Protein AF-0000000067242364 (afdb_homodimer)

InterPro domains:
  IPR001261 ArgE/DapE/ACY1/CPG2/YscS, conserved site [PS00758] (122-131)
  IPR002933 Peptidase M20 [PF01546] (123-517)
  IPR011650 Peptidase M20, dimerisation domain [PF07687] (350-399)
  IPR036264 Bacterial exopeptidase dimerisation domain [SSF55031] (251-409)
  IPR047177 Peptidase M20A [PTHR45962] (29-522)

Organism: Chlamydomonas reinhardtii (NCBI:txid3055)

Sequence (1074 aa):
MSARGLGTVAFVALFAVGLQVGILVKHSLQVKAPEAPEPVTCPNFDHGAALDRFRRLLTFPTVSSKEAPDHATDHEALRGMLEHLEQSYPAVWQTMTVEEVGAGGYSRLLTWRGSDPSLDPVLFISHYDVVPVTPGTEGEWKHGPFSGDLADGYVWGRGTIDIKFSVAALLEAASVLLAGGYTQPTRTLMFAFGHDEEVGGGLGANVTARLLASRGVRLAAVLDEGGAVLADGMRPFVTDMPVALVGMAEKGYSVVRVVLRSPGGHASMPPIDGSDIGTQVWRLYSALLLQQTPTQLAAPVTDMLRALSPYAPPLMRPLLANADARQSWLVNRLLGFAFRRLLSRDTAAMVTDTIATTRLIAGVADNVLPQEGVVSFNVRVLPGHTPGQVVEHMQRALRLARLSGAEVKLVEATAWAGSDVTSASGRPFQLLRQAIQEVWPRPAGQPDTAIPVIPYMVGGGTDSKHYAPLSDGGILRFIPFGLNKTAGDLGLIHGTNERIPADDFRKAVCVYARVLELMGSDWSEAGGKEKPAAAVAMSARGLGTVAFVALFAVGLQVGILVKHSLQVKAPEAPEPVTCPNFDHGAALDRFRRLLTFPTVSSKEAPDHATDHEALRGMLEHLEQSYPAVWQTMTVEEVGAGGYSRLLTWRGSDPSLDPVLFISHYDVVPVTPGTEGEWKHGPFSGDLADGYVWGRGTIDIKFSVAALLEAASVLLAGGYTQPTRTLMFAFGHDEEVGGGLGANVTARLLASRGVRLAAVLDEGGAVLADGMRPFVTDMPVALVGMAEKGYSVVRVVLRSPGGHASMPPIDGSDIGTQVWRLYSALLLQQTPTQLAAPVTDMLRALSPYAPPLMRPLLANADARQSWLVNRLLGFAFRRLLSRDTAAMVTDTIATTRLIAGVADNVLPQEGVVSFNVRVLPGHTPGQVVEHMQRALRLARLSGAEVKLVEATAWAGSDVTSASGRPFQLLRQAIQEVWPRPAGQPDTAIPVIPYMVGGGTDSKHYAPLSDGGILRFIPFGLNKTAGDLGLIHGTNERIPADDFRKAVCVYARVLELMGSDWSEAGGKEKPAAAVA

Structure (mmCIF, N/CA/C/O backbone):
data_AF-0000000067242364-model_v1
#
loop_
_entity.id
_entity.type
_entity.pdbx_description
1 polymer 'Peptidase M20 dimerisation domain-containing protein'
#
loop_
_atom_site.group_PDB
_atom_site.id
_atom_site.type_symbol
_atom_site.label_atom_id
_atom_site.label_alt_id
_atom_site.label_comp_id
_atom_site.label_asym_id
_atom_site.label_entity_id
_atom_site.label_seq_id
_atom_site.pdbx_PDB_ins_code
_atom_site.Cartn_x
_atom_site.Cartn_y
_atom_site.Cartn_z
_atom_site.occupancy
_atom_site.B_iso_or_equiv
_atom_site.auth_seq_id
_atom_site.auth_comp_id
_atom_site.auth_asym_id
_atom_site.auth_atom_id
_atom_site.pdbx_PDB_model_num
ATOM 1 N N . MET A 1 1 ? 53.594 -10.25 -17.406 1 43.34 1 MET A N 1
ATOM 2 C CA . MET A 1 1 ? 53.188 -11.016 -18.578 1 43.34 1 MET A CA 1
ATOM 3 C C . MET A 1 1 ? 52.938 -10.102 -19.766 1 43.34 1 MET A C 1
ATOM 5 O O . MET A 1 1 ? 52.188 -9.117 -19.656 1 43.34 1 MET A O 1
ATOM 9 N N . SER A 1 2 ? 53.812 -10.141 -20.781 1 53.56 2 SER A N 1
ATOM 10 C CA . SER A 1 2 ? 53.844 -9.195 -21.891 1 53.56 2 SER A CA 1
ATOM 11 C C . SER A 1 2 ? 52.562 -9.234 -22.703 1 53.56 2 SER A C 1
ATOM 13 O O . SER A 1 2 ? 51.812 -10.211 -22.641 1 53.56 2 SER A O 1
ATOM 15 N N . ALA A 1 3 ? 52.188 -8.086 -23.359 1 64.25 3 ALA A N 1
ATOM 16 C CA . ALA A 1 3 ? 51.031 -7.934 -24.234 1 64.25 3 ALA A CA 1
ATOM 17 C C . ALA A 1 3 ? 50.906 -9.117 -25.188 1 64.25 3 ALA A C 1
ATOM 19 O O . ALA A 1 3 ? 49.781 -9.578 -25.469 1 64.25 3 ALA A O 1
ATOM 20 N N . ARG A 1 4 ? 52.062 -9.531 -25.656 1 63.19 4 ARG A N 1
ATOM 21 C CA . ARG A 1 4 ? 52.094 -10.648 -26.594 1 63.19 4 ARG A CA 1
ATOM 22 C C . ARG A 1 4 ? 51.656 -11.945 -25.922 1 63.19 4 ARG A C 1
ATOM 24 O O . ARG A 1 4 ? 50.938 -12.758 -26.516 1 63.19 4 ARG A O 1
ATOM 31 N N . GLY A 1 5 ? 52 -12.008 -24.688 1 58.19 5 GLY A N 1
ATOM 32 C CA . GLY A 1 5 ? 51.594 -13.18 -23.906 1 58.19 5 GLY A CA 1
ATOM 33 C C . GLY A 1 5 ? 50.125 -13.219 -23.594 1 58.19 5 GLY A C 1
ATOM 34 O O . GLY A 1 5 ? 49.5 -14.281 -23.688 1 58.19 5 GLY A O 1
ATOM 35 N N . LEU A 1 6 ? 49.531 -12.039 -23.375 1 65.06 6 LEU A N 1
ATOM 36 C CA . LEU A 1 6 ? 48.125 -11.945 -23.078 1 65.06 6 LEU A CA 1
ATOM 37 C C . LEU A 1 6 ? 47.281 -12.203 -24.328 1 65.06 6 LEU A C 1
ATOM 39 O O . LEU A 1 6 ? 46.25 -12.844 -24.266 1 65.06 6 LEU A O 1
ATOM 43 N N . GLY A 1 7 ? 47.812 -11.836 -25.469 1 61.59 7 GLY A N 1
ATOM 44 C CA . GLY A 1 7 ? 47.156 -12.094 -26.75 1 61.59 7 GLY A CA 1
ATOM 45 C C . GLY A 1 7 ? 47.094 -13.562 -27.109 1 61.59 7 GLY A C 1
ATOM 46 O O . GLY A 1 7 ? 46.062 -14.055 -27.578 1 61.59 7 GLY A O 1
ATOM 47 N N . THR A 1 8 ? 48.188 -14.211 -26.906 1 62.12 8 THR A N 1
ATOM 48 C CA . THR A 1 8 ? 48.219 -15.641 -27.188 1 62.12 8 THR A CA 1
ATOM 49 C C . THR A 1 8 ? 47.312 -16.422 -26.266 1 62.12 8 THR A C 1
ATOM 51 O O . THR A 1 8 ? 46.594 -17.328 -26.703 1 62.12 8 THR A O 1
ATOM 54 N N . VAL A 1 9 ? 47.281 -15.984 -25 1 61.44 9 VAL A N 1
ATOM 55 C CA . VAL A 1 9 ? 46.375 -16.641 -24.047 1 61.44 9 VAL A CA 1
ATOM 56 C C . VAL A 1 9 ? 44.938 -16.359 -24.438 1 61.44 9 VAL A C 1
ATOM 58 O O . VAL A 1 9 ? 44.094 -17.25 -24.391 1 61.44 9 VAL A O 1
ATOM 61 N N . ALA A 1 10 ? 44.688 -15.156 -24.844 1 64.94 10 ALA A N 1
ATOM 62 C CA . ALA A 1 10 ? 43.344 -14.82 -25.297 1 64.94 10 ALA A CA 1
ATOM 63 C C . ALA A 1 10 ? 42.969 -15.609 -26.562 1 64.94 10 ALA A C 1
ATOM 65 O O . ALA A 1 10 ? 41.844 -16.094 -26.703 1 64.94 10 ALA A O 1
ATOM 66 N N . PHE A 1 11 ? 43.969 -15.719 -27.469 1 60.81 11 PHE A N 1
ATOM 67 C CA . PHE A 1 11 ? 43.75 -16.453 -28.703 1 60.81 11 PHE A CA 1
ATOM 68 C C . PHE A 1 11 ? 43.531 -17.938 -28.422 1 60.81 11 PHE A C 1
ATOM 70 O O . PHE A 1 11 ? 42.625 -18.562 -29 1 60.81 11 PHE A O 1
ATOM 77 N N . VAL A 1 12 ? 44.312 -18.5 -27.594 1 58 12 VAL A N 1
ATOM 78 C CA . VAL A 1 12 ? 44.156 -19.906 -27.219 1 58 12 VAL A CA 1
ATOM 79 C C . VAL A 1 12 ? 42.812 -20.109 -26.484 1 58 12 VAL A C 1
ATOM 81 O O . VAL A 1 12 ? 42.125 -21.094 -26.734 1 58 12 VAL A O 1
ATOM 84 N N . ALA A 1 13 ? 42.531 -19.172 -25.625 1 59.97 13 ALA A N 1
ATOM 85 C CA . ALA A 1 13 ? 41.25 -19.25 -24.938 1 59.97 13 ALA A CA 1
ATOM 86 C C . ALA A 1 13 ? 40.094 -19.141 -25.922 1 59.97 13 ALA A C 1
ATOM 88 O O . ALA A 1 13 ? 39.125 -19.891 -25.844 1 59.97 13 ALA A O 1
ATOM 89 N N . LEU A 1 14 ? 40.25 -18.25 -26.828 1 61.91 14 LEU A N 1
ATOM 90 C CA . LEU A 1 14 ? 39.25 -18.109 -27.859 1 61.91 14 LEU A CA 1
ATOM 91 C C . LEU A 1 14 ? 39.188 -19.344 -28.75 1 61.91 14 LEU A C 1
ATOM 93 O O . LEU A 1 14 ? 38.094 -19.797 -29.125 1 61.91 14 LEU A O 1
ATOM 97 N N . PHE A 1 15 ? 40.344 -19.859 -29.141 1 57.34 15 PHE A N 1
ATOM 98 C CA . PHE A 1 15 ? 40.438 -21.078 -29.938 1 57.34 15 PHE A CA 1
ATOM 99 C C . PHE A 1 15 ? 39.875 -22.266 -29.172 1 57.34 15 PHE A C 1
ATOM 101 O O . PHE A 1 15 ? 39.125 -23.094 -29.734 1 57.34 15 PHE A O 1
ATOM 108 N N . ALA A 1 16 ? 40.25 -22.328 -27.969 1 54.31 16 ALA A N 1
ATOM 109 C CA . ALA A 1 16 ? 39.719 -23.391 -27.125 1 54.31 16 ALA A CA 1
ATOM 110 C C . ALA A 1 16 ? 38.188 -23.266 -27.016 1 54.31 16 ALA A C 1
ATOM 112 O O . ALA A 1 16 ? 37.469 -24.281 -27.078 1 54.31 16 ALA A O 1
ATOM 113 N N . VAL A 1 17 ? 37.812 -22.125 -26.844 1 60.12 17 VAL A N 1
ATOM 114 C CA . VAL A 1 17 ? 36.375 -21.891 -26.859 1 60.12 17 VAL A CA 1
ATOM 115 C C . VAL A 1 17 ? 35.812 -22.266 -28.234 1 60.12 17 VAL A C 1
ATOM 117 O O . VAL A 1 17 ? 34.75 -22.891 -28.312 1 60.12 17 VAL A O 1
ATOM 120 N N . GLY A 1 18 ? 36.562 -21.906 -29.234 1 60.25 18 GLY A N 1
ATOM 121 C CA . GLY A 1 18 ? 36.156 -22.281 -30.578 1 60.25 18 GLY A CA 1
ATOM 122 C C . GLY A 1 18 ? 36.125 -23.781 -30.797 1 60.25 18 GLY A C 1
ATOM 123 O O . GLY A 1 18 ? 35.188 -24.312 -31.406 1 60.25 18 GLY A O 1
ATOM 124 N N . LEU A 1 19 ? 37.188 -24.469 -30.484 1 55.94 19 LEU A N 1
ATOM 125 C CA . LEU A 1 19 ? 37.25 -25.906 -30.609 1 55.94 19 LEU A CA 1
ATOM 126 C C . LEU A 1 19 ? 36.156 -26.594 -29.781 1 55.94 19 LEU A C 1
ATOM 128 O O . LEU A 1 19 ? 35.562 -27.562 -30.219 1 55.94 19 LEU A O 1
ATOM 132 N N . GLN A 1 20 ? 36.094 -26.203 -28.609 1 55.44 20 GLN A N 1
ATOM 133 C CA . GLN A 1 20 ? 35.031 -26.734 -27.797 1 55.44 20 GLN A CA 1
ATOM 134 C C . GLN A 1 20 ? 33.656 -26.516 -28.438 1 55.44 20 GLN A C 1
ATOM 136 O O . GLN A 1 20 ? 32.812 -27.391 -28.406 1 55.44 20 GLN A O 1
ATOM 141 N N . VAL A 1 21 ? 33.625 -25.391 -29 1 60.31 21 VAL A N 1
ATOM 142 C CA . VAL A 1 21 ? 32.406 -25.109 -29.766 1 60.31 21 VAL A CA 1
ATOM 143 C C . VAL A 1 21 ? 32.312 -26.047 -30.953 1 60.31 21 VAL A C 1
ATOM 145 O O . VAL A 1 21 ? 31.234 -26.562 -31.25 1 60.31 21 VAL A O 1
ATOM 148 N N . GLY A 1 22 ? 33.438 -26.234 -31.594 1 59.69 22 GLY A N 1
ATOM 149 C CA . GLY A 1 22 ? 33.438 -27.156 -32.719 1 59.69 22 GLY A CA 1
ATOM 150 C C . GLY A 1 22 ? 33.094 -28.578 -32.375 1 59.69 22 GLY A C 1
ATOM 151 O O . GLY A 1 22 ? 32.312 -29.234 -33.062 1 59.69 22 GLY A O 1
ATOM 152 N N . ILE A 1 23 ? 33.625 -29.125 -31.438 1 55.75 23 ILE A N 1
ATOM 153 C CA . ILE A 1 23 ? 33.344 -30.469 -30.969 1 55.75 23 ILE A CA 1
ATOM 154 C C . ILE A 1 23 ? 31.891 -30.578 -30.531 1 55.75 23 ILE A C 1
ATOM 156 O O . ILE A 1 23 ? 31.203 -31.547 -30.844 1 55.75 23 ILE A O 1
ATOM 160 N N . LEU A 1 24 ? 31.516 -29.609 -29.859 1 58.03 24 LEU A N 1
ATOM 161 C CA . LEU A 1 24 ? 30.141 -29.594 -29.422 1 58.03 24 LEU A CA 1
ATOM 162 C C . LEU A 1 24 ? 29.172 -29.594 -30.609 1 58.03 24 LEU A C 1
ATOM 164 O O . LEU A 1 24 ? 28.156 -30.281 -30.594 1 58.03 24 LEU A O 1
ATOM 168 N N . VAL A 1 25 ? 29.672 -28.891 -31.562 1 59.75 25 VAL A N 1
ATOM 169 C CA . VAL A 1 25 ? 28.844 -28.812 -32.781 1 59.75 25 VAL A CA 1
ATOM 170 C C . VAL A 1 25 ? 28.812 -30.172 -33.469 1 59.75 25 VAL A C 1
ATOM 172 O O . VAL A 1 25 ? 27.75 -30.625 -33.875 1 59.75 25 VAL A O 1
ATOM 175 N N . LYS A 1 26 ? 29.891 -30.812 -33.625 1 57.81 26 LYS A N 1
ATOM 176 C CA . LYS A 1 26 ? 29.922 -32.094 -34.312 1 57.81 26 LYS A CA 1
ATOM 177 C C . LYS A 1 26 ? 29.078 -33.156 -33.562 1 57.81 26 LYS A C 1
ATOM 179 O O . LYS A 1 26 ? 28.344 -33.906 -34.188 1 57.81 26 LYS A O 1
ATOM 184 N N . HIS A 1 27 ? 29.188 -33.312 -32.375 1 55.88 27 HIS A N 1
ATOM 185 C CA . HIS A 1 27 ? 28.422 -34.281 -31.594 1 55.88 27 HIS A CA 1
ATOM 186 C C . HIS A 1 27 ? 26.953 -33.938 -31.578 1 55.88 27 HIS A C 1
ATOM 188 O O . HIS A 1 27 ? 26.094 -34.812 -31.578 1 55.88 27 HIS A O 1
ATOM 194 N N . SER A 1 28 ? 26.719 -32.656 -31.562 1 56.75 28 SER A N 1
ATOM 195 C CA . SER A 1 28 ? 25.328 -32.219 -31.406 1 56.75 28 SER A CA 1
ATOM 196 C C . SER A 1 28 ? 24.531 -32.406 -32.688 1 56.75 28 SER A C 1
ATOM 198 O O . SER A 1 28 ? 23.312 -32.562 -32.656 1 56.75 28 SER A O 1
ATOM 200 N N . LEU A 1 29 ? 25.266 -32.406 -33.75 1 58.75 29 LEU A N 1
ATOM 201 C CA . LEU A 1 29 ? 24.594 -32.656 -35.031 1 58.75 29 LEU A CA 1
ATOM 202 C C . LEU A 1 29 ? 24.172 -34.125 -35.156 1 58.75 29 LEU A C 1
ATOM 204 O O . LEU A 1 29 ? 23.359 -34.438 -36.031 1 58.75 29 LEU A O 1
ATOM 208 N N . GLN A 1 30 ? 24.609 -34.938 -34.219 1 60.78 30 GLN A N 1
ATOM 209 C CA . GLN A 1 30 ? 24.312 -36.344 -34.375 1 60.78 30 GLN A CA 1
ATOM 210 C C . GLN A 1 30 ? 23.188 -36.781 -33.406 1 60.78 30 GLN A C 1
ATOM 212 O O . GLN A 1 30 ? 22.797 -37.938 -33.406 1 60.78 30 GLN A O 1
ATOM 217 N N . VAL A 1 31 ? 22.641 -35.875 -32.719 1 66.62 31 VAL A N 1
ATOM 218 C CA . VAL A 1 31 ? 21.594 -36.312 -31.797 1 66.62 31 VAL A CA 1
ATOM 219 C C . VAL A 1 31 ? 20.312 -36.594 -32.562 1 66.62 31 VAL A C 1
ATOM 221 O O . VAL A 1 31 ? 19.781 -35.719 -33.25 1 66.62 31 VAL A O 1
ATOM 224 N N . LYS A 1 32 ? 19.969 -37.875 -32.625 1 72.38 32 LYS A N 1
ATOM 225 C CA . LYS A 1 32 ? 18.766 -38.312 -33.375 1 72.38 32 LYS A CA 1
ATOM 226 C C . LYS A 1 32 ? 17.578 -38.438 -32.438 1 72.38 32 LYS A C 1
ATOM 228 O O . LYS A 1 32 ? 17.734 -38.781 -31.25 1 72.38 32 LYS A O 1
ATOM 233 N N . ALA A 1 33 ? 16.406 -38 -32.969 1 77.81 33 ALA A N 1
ATOM 234 C CA . ALA A 1 33 ? 15.148 -38.219 -32.25 1 77.81 33 ALA A CA 1
ATOM 235 C C . ALA A 1 33 ? 14.883 -39.719 -32.031 1 77.81 33 ALA A C 1
ATOM 237 O O . ALA A 1 33 ? 15.227 -40.531 -32.875 1 77.81 33 ALA A O 1
ATOM 238 N N . PRO A 1 34 ? 14.383 -40.031 -30.828 1 77.44 34 PRO A N 1
ATOM 239 C CA . PRO A 1 34 ? 14.062 -41.438 -30.594 1 77.44 34 PRO A CA 1
ATOM 240 C C . PRO A 1 34 ? 13.078 -42 -31.609 1 77.44 34 PRO A C 1
ATOM 242 O O . PRO A 1 34 ? 12.258 -41.25 -32.156 1 77.44 34 PRO A O 1
ATOM 245 N N . GLU A 1 35 ? 13.281 -43.25 -31.875 1 81.31 35 GLU A N 1
ATOM 246 C CA . GLU A 1 35 ? 12.391 -43.938 -32.812 1 81.31 35 GLU A CA 1
ATOM 247 C C . GLU A 1 35 ? 10.953 -43.938 -32.281 1 81.31 35 GLU A C 1
ATOM 249 O O . GLU A 1 35 ? 10.719 -44.125 -31.094 1 81.31 35 GLU A O 1
ATOM 254 N N . ALA A 1 36 ? 10.031 -43.688 -33.125 1 87.62 36 ALA A N 1
ATOM 255 C CA . ALA A 1 36 ? 8.617 -43.656 -32.781 1 87.62 36 ALA A CA 1
ATOM 256 C C . ALA A 1 36 ? 8.07 -45.062 -32.594 1 87.62 36 ALA A C 1
ATOM 258 O O . ALA A 1 36 ? 8.312 -45.969 -33.406 1 87.62 36 ALA A O 1
ATOM 259 N N . PRO A 1 37 ? 7.449 -45.312 -31.484 1 91.25 37 PRO A N 1
ATOM 260 C CA . PRO A 1 37 ? 6.816 -46.625 -31.344 1 91.25 37 PRO A CA 1
ATOM 261 C C . PRO A 1 37 ? 5.664 -46.844 -32.312 1 91.25 37 PRO A C 1
ATOM 263 O O . PRO A 1 37 ? 5.152 -45.875 -32.906 1 91.25 37 PRO A O 1
ATOM 266 N N . GLU A 1 38 ? 5.293 -48.125 -32.469 1 92.12 38 GLU A N 1
ATOM 267 C CA . GLU A 1 38 ? 4.16 -48.438 -33.344 1 92.12 38 GLU A CA 1
ATOM 268 C C . GLU A 1 38 ? 2.854 -47.906 -32.781 1 92.12 38 GLU A C 1
ATOM 270 O O . GLU A 1 38 ? 2.588 -48.031 -31.578 1 92.12 38 GLU A O 1
ATOM 275 N N . PRO A 1 39 ? 2.115 -47.281 -33.562 1 93.06 39 PRO A N 1
ATOM 276 C CA . PRO A 1 39 ? 0.841 -46.75 -33.062 1 93.06 39 PRO A CA 1
ATOM 277 C C . PRO A 1 39 ? -0.1 -47.844 -32.562 1 93.06 39 PRO A C 1
ATOM 279 O O . PRO A 1 39 ? -0.101 -48.969 -33.062 1 93.06 39 PRO A O 1
ATOM 282 N N . VAL A 1 40 ? -0.819 -47.5 -31.578 1 93.31 40 VAL A N 1
ATOM 283 C CA . VAL A 1 40 ? -1.84 -48.375 -31 1 93.31 40 VAL A CA 1
ATOM 284 C C . VAL A 1 40 ? -3.227 -47.781 -31.266 1 93.31 40 VAL A C 1
ATOM 286 O O . VAL A 1 40 ? -3.428 -46.594 -31.156 1 93.31 40 VAL A O 1
ATOM 289 N N . THR A 1 41 ? -4.109 -48.656 -31.641 1 91.5 41 THR A N 1
ATOM 290 C CA . THR A 1 41 ? -5.465 -48.219 -31.953 1 91.5 41 THR A CA 1
ATOM 291 C C . THR A 1 41 ? -6.262 -47.969 -30.672 1 91.5 41 THR A C 1
ATOM 293 O O . THR A 1 41 ? -6.254 -48.812 -29.766 1 91.5 41 THR A O 1
ATOM 296 N N . CYS A 1 42 ? -6.906 -46.906 -30.641 1 91.25 42 CYS A N 1
ATOM 297 C CA . CYS A 1 42 ? -7.816 -46.594 -29.547 1 91.25 42 CYS A CA 1
ATOM 298 C C . CYS A 1 42 ? -8.969 -47.594 -29.484 1 91.25 42 CYS A C 1
ATOM 300 O O . CYS A 1 42 ? -9.539 -47.938 -30.516 1 91.25 42 CYS A O 1
ATOM 302 N N . PRO A 1 43 ? -9.281 -48.031 -28.281 1 92.25 43 PRO A N 1
ATOM 303 C CA . PRO A 1 43 ? -10.477 -48.875 -28.188 1 92.25 43 PRO A CA 1
ATOM 304 C C . PRO A 1 43 ? -11.734 -48.156 -28.688 1 92.25 43 PRO A C 1
ATOM 306 O O . PRO A 1 43 ? -11.836 -46.938 -28.578 1 92.25 43 PRO A O 1
ATOM 309 N N . ASN A 1 44 ? -12.609 -49 -29.234 1 91.81 44 ASN A N 1
ATOM 310 C CA . ASN A 1 44 ? -13.867 -48.438 -29.703 1 91.81 44 ASN A CA 1
ATOM 311 C C . ASN A 1 44 ? -14.797 -48.094 -28.547 1 91.81 44 ASN A C 1
ATOM 313 O O . ASN A 1 44 ? -14.922 -48.875 -27.594 1 91.81 44 ASN A O 1
ATOM 317 N N . PHE A 1 45 ? -15.344 -46.938 -28.5 1 94.38 45 PHE A N 1
ATOM 318 C CA . PHE A 1 45 ? -16.344 -46.531 -27.531 1 94.38 45 PHE A CA 1
ATOM 319 C C . PHE A 1 45 ? -17.219 -45.406 -28.094 1 94.38 45 PHE A C 1
ATOM 321 O O . PHE A 1 45 ? -16.906 -44.844 -29.141 1 94.38 45 PHE A O 1
ATOM 328 N N . ASP A 1 46 ? -18.344 -45.156 -27.547 1 96.06 46 ASP A N 1
ATOM 329 C CA . ASP A 1 46 ? -19.266 -44.094 -27.969 1 96.06 46 ASP A CA 1
ATOM 330 C C . ASP A 1 46 ? -18.781 -42.75 -27.516 1 96.06 46 ASP A C 1
ATOM 332 O O . ASP A 1 46 ? -19.109 -42.281 -26.406 1 96.06 46 ASP A O 1
ATOM 336 N N . HIS A 1 47 ? -18.125 -42.094 -28.438 1 95 47 HIS A N 1
ATOM 337 C CA . HIS A 1 47 ? -17.562 -40.781 -28.109 1 95 47 HIS A CA 1
ATOM 338 C C . HIS A 1 47 ? -18.641 -39.781 -27.75 1 95 47 HIS A C 1
ATOM 340 O O . HIS A 1 47 ? -18.453 -38.969 -26.844 1 95 47 HIS A O 1
ATOM 346 N N . GLY A 1 48 ? -19.672 -39.75 -28.453 1 96.38 48 GLY A N 1
ATOM 347 C CA . GLY A 1 48 ? -20.766 -38.844 -28.156 1 96.38 48 GLY A CA 1
ATOM 348 C C . GLY A 1 48 ? -21.297 -39 -26.75 1 96.38 48 GLY A C 1
ATOM 349 O O . GLY A 1 48 ? -21.484 -38.031 -26.031 1 96.38 48 GLY A O 1
ATOM 350 N N . ALA A 1 49 ? -21.547 -40.25 -26.391 1 97.44 49 ALA A N 1
ATOM 351 C CA . ALA A 1 49 ? -22.047 -40.531 -25.047 1 97.44 49 ALA A CA 1
ATOM 352 C C . ALA A 1 49 ? -21.016 -40.125 -23.984 1 97.44 49 ALA A C 1
ATOM 354 O O . ALA A 1 49 ? -21.375 -39.625 -22.922 1 97.44 49 ALA A O 1
ATOM 355 N N . ALA A 1 50 ? -19.797 -40.469 -24.281 1 97.62 50 ALA A N 1
ATOM 356 C CA . ALA A 1 50 ? -18.734 -40.094 -23.359 1 97.62 50 ALA A CA 1
ATOM 357 C C . ALA A 1 50 ? -18.656 -38.594 -23.188 1 97.62 50 ALA A C 1
ATOM 359 O O . ALA A 1 50 ? -18.516 -38.094 -22.062 1 97.62 50 ALA A O 1
ATOM 360 N N . LEU A 1 51 ? -18.75 -37.875 -24.266 1 97.62 51 LEU A N 1
ATOM 361 C CA . LEU A 1 51 ? -18.703 -36.406 -24.234 1 97.62 51 LEU A CA 1
ATOM 362 C C . LEU A 1 51 ? -19.891 -35.844 -23.453 1 97.62 51 LEU A C 1
ATOM 364 O O . LEU A 1 51 ? -19.75 -34.875 -22.734 1 97.62 51 LEU A O 1
ATOM 368 N N . ASP A 1 52 ? -21.031 -36.438 -23.609 1 98 52 ASP A N 1
ATOM 369 C CA . ASP A 1 52 ? -22.234 -36 -22.906 1 98 52 ASP A CA 1
ATOM 370 C C . ASP A 1 52 ? -22.062 -36.156 -21.391 1 98 52 ASP A C 1
ATOM 372 O O . ASP A 1 52 ? -22.5 -35.281 -20.625 1 98 52 ASP A O 1
ATOM 376 N N . ARG A 1 53 ? -21.484 -37.25 -20.984 1 98 53 ARG A N 1
ATOM 377 C CA . ARG A 1 53 ? -21.234 -37.469 -19.562 1 98 53 ARG A CA 1
ATOM 378 C C . ARG A 1 53 ? -20.281 -36.406 -19.016 1 98 53 ARG A C 1
ATOM 380 O O . ARG A 1 53 ? -20.484 -35.906 -17.922 1 98 53 ARG A O 1
ATOM 387 N N . PHE A 1 54 ? -19.297 -36.062 -19.844 1 97.81 54 PHE A N 1
ATOM 388 C CA . PHE A 1 54 ? -18.359 -35.031 -19.453 1 97.81 54 PHE A CA 1
ATOM 389 C C . PHE A 1 54 ? -19.047 -33.688 -19.375 1 97.81 54 PHE A C 1
ATOM 391 O O . PHE A 1 54 ? -18.875 -32.938 -18.391 1 97.81 54 PHE A O 1
ATOM 398 N N . ARG A 1 55 ? -19.797 -33.344 -20.344 1 98.31 55 ARG A N 1
ATOM 399 C CA . ARG A 1 55 ? -20.5 -32.062 -20.375 1 98.31 55 ARG A CA 1
ATOM 400 C C . ARG A 1 55 ? -21.406 -31.891 -19.172 1 98.31 55 ARG A C 1
ATOM 402 O O . ARG A 1 55 ? -21.484 -30.812 -18.594 1 98.31 55 ARG A O 1
ATOM 409 N N . ARG A 1 56 ? -22.062 -32.938 -18.812 1 98.31 56 ARG A N 1
ATOM 410 C CA . ARG A 1 56 ? -22.953 -32.875 -17.656 1 98.31 56 ARG A CA 1
ATOM 411 C C . ARG A 1 56 ? -22.172 -32.594 -16.375 1 98.31 56 ARG A C 1
ATOM 413 O O . ARG A 1 56 ? -22.656 -31.891 -15.492 1 98.31 56 ARG A O 1
ATOM 420 N N . LEU A 1 57 ? -21.031 -33.156 -16.266 1 97.94 57 LEU A N 1
ATOM 421 C CA . LEU A 1 57 ? -20.156 -32.938 -15.125 1 97.94 57 LEU A CA 1
ATOM 422 C C . LEU A 1 57 ? -19.891 -31.453 -14.945 1 97.94 57 LEU A C 1
ATOM 424 O O . LEU A 1 57 ? -19.797 -30.953 -13.812 1 97.94 57 LEU A O 1
ATOM 428 N N . LEU A 1 58 ? -19.828 -30.688 -16.031 1 97.88 58 LEU A N 1
ATOM 429 C CA . LEU A 1 58 ? -19.469 -29.281 -16.031 1 97.88 58 LEU A CA 1
ATOM 430 C C . LEU A 1 58 ? -20.625 -28.422 -15.523 1 97.88 58 LEU A C 1
ATOM 432 O O . LEU A 1 58 ? -20.438 -27.266 -15.156 1 97.88 58 LEU A O 1
ATOM 436 N N . THR A 1 59 ? -21.812 -28.953 -15.477 1 98 59 THR A N 1
ATOM 437 C CA . THR A 1 59 ? -23 -28.188 -15.109 1 98 59 THR A CA 1
ATOM 438 C C . THR A 1 59 ? -23.141 -28.094 -13.594 1 98 59 THR A C 1
ATOM 440 O O . THR A 1 59 ? -23.969 -27.344 -13.086 1 98 59 THR A O 1
ATOM 443 N N . PHE A 1 60 ? -22.359 -28.859 -12.867 1 97.94 60 PHE A N 1
ATOM 444 C CA . PHE A 1 60 ? -22.344 -28.781 -11.406 1 97.94 60 PHE A CA 1
ATOM 445 C C . PHE A 1 60 ? -21.344 -27.75 -10.922 1 97.94 60 PHE A C 1
ATOM 447 O O . PHE A 1 60 ? -20.125 -27.938 -11.07 1 97.94 60 PHE A O 1
ATOM 454 N N . PRO A 1 61 ? -21.734 -26.641 -10.328 1 96.69 61 PRO A N 1
ATOM 455 C CA . PRO A 1 61 ? -20.797 -25.594 -9.883 1 96.69 61 PRO A CA 1
ATOM 456 C C . PRO A 1 61 ? -20.109 -25.938 -8.57 1 96.69 61 PRO A C 1
ATOM 458 O O . PRO A 1 61 ? -20.359 -25.297 -7.547 1 96.69 61 PRO A O 1
ATOM 461 N N . THR A 1 62 ? -19.172 -26.812 -8.602 1 97 62 THR A N 1
ATOM 462 C CA . THR A 1 62 ? -18.469 -27.281 -7.414 1 97 62 THR A CA 1
ATOM 463 C C . THR A 1 62 ? -17.312 -26.344 -7.051 1 97 62 THR A C 1
ATOM 465 O O . THR A 1 62 ? -16.156 -26.766 -7.004 1 97 62 THR A O 1
ATOM 468 N N . VAL A 1 63 ? -17.656 -25.141 -6.656 1 94.56 63 VAL A N 1
ATOM 469 C CA . VAL A 1 63 ? -16.688 -24.109 -6.324 1 94.56 63 VAL A CA 1
ATOM 470 C C . VAL A 1 63 ? -16.188 -24.312 -4.898 1 94.56 63 VAL A C 1
ATOM 472 O O . VAL A 1 63 ? -16.969 -24.516 -3.977 1 94.56 63 VAL A O 1
ATOM 475 N N . SER A 1 64 ? -14.875 -24.297 -4.668 1 93.88 64 SER A N 1
ATOM 476 C CA . SER A 1 64 ? -14.305 -24.469 -3.336 1 93.88 64 SER A CA 1
ATOM 477 C C . SER A 1 64 ? -13.938 -23.109 -2.717 1 93.88 64 SER A C 1
ATOM 479 O O . SER A 1 64 ? -13.781 -22.125 -3.428 1 93.88 64 SER A O 1
ATOM 481 N N . SER A 1 65 ? -13.906 -23.125 -1.403 1 90.94 65 SER A N 1
ATOM 482 C CA . SER A 1 65 ? -13.555 -21.938 -0.629 1 90.94 65 SER A CA 1
ATOM 483 C C . SER A 1 65 ? -12.812 -22.312 0.649 1 90.94 65 SER A C 1
ATOM 485 O O . SER A 1 65 ? -13.195 -23.266 1.346 1 90.94 65 SER A O 1
ATOM 487 N N . LYS A 1 66 ? -11.797 -21.562 0.934 1 84.31 66 LYS A N 1
ATOM 488 C CA . LYS A 1 66 ? -11.031 -21.781 2.158 1 84.31 66 LYS A CA 1
ATOM 489 C C . LYS A 1 66 ? -11.859 -21.422 3.393 1 84.31 66 LYS A C 1
ATOM 491 O O . LYS A 1 66 ? -11.609 -21.953 4.48 1 84.31 66 LYS A O 1
ATOM 496 N N . GLU A 1 67 ? -12.766 -20.578 3.189 1 85.81 67 GLU A N 1
ATOM 497 C CA . GLU A 1 67 ? -13.562 -20.078 4.305 1 85.81 67 GLU A CA 1
ATOM 498 C C . GLU A 1 67 ? -14.617 -21.094 4.734 1 85.81 67 GLU A C 1
ATOM 500 O O . GLU A 1 67 ? -15.133 -21.031 5.855 1 85.81 67 GLU A O 1
ATOM 505 N N . ALA A 1 68 ? -14.961 -21.953 3.814 1 90.88 68 ALA A N 1
ATOM 506 C CA . ALA A 1 68 ? -15.945 -22.984 4.145 1 90.88 68 ALA A CA 1
ATOM 507 C C . ALA A 1 68 ? -15.32 -24.094 4.965 1 90.88 68 ALA A C 1
ATOM 509 O O . ALA A 1 68 ? -14.188 -24.516 4.688 1 90.88 68 ALA A O 1
ATOM 510 N N . PRO A 1 69 ? -15.914 -24.641 5.973 1 92.44 69 PRO A N 1
ATOM 511 C CA . PRO A 1 69 ? -15.328 -25.625 6.887 1 92.44 69 PRO A CA 1
ATOM 512 C C . PRO A 1 69 ? -14.844 -26.875 6.164 1 92.44 69 PRO A C 1
ATOM 514 O O . PRO A 1 69 ? -13.82 -27.453 6.543 1 92.44 69 PRO A O 1
ATOM 517 N N . ASP A 1 70 ? -15.648 -27.312 5.18 1 95.06 70 ASP A N 1
ATOM 518 C CA . ASP A 1 70 ? -15.234 -28.5 4.418 1 95.06 70 ASP A CA 1
ATOM 519 C C . ASP A 1 70 ? -14.75 -28.109 3.021 1 95.06 70 ASP A C 1
ATOM 521 O O . ASP A 1 70 ? -14.672 -28.953 2.127 1 95.06 70 ASP A O 1
ATOM 525 N N . HIS A 1 71 ? -14.578 -26.797 2.777 1 94.62 71 HIS A N 1
ATOM 526 C CA . HIS A 1 71 ? -14.062 -26.172 1.567 1 94.62 71 HIS A CA 1
ATOM 527 C C . HIS A 1 71 ? -15.07 -26.25 0.43 1 94.62 71 HIS A C 1
ATOM 529 O O . HIS A 1 71 ? -14.75 -25.922 -0.714 1 94.62 71 HIS A O 1
ATOM 535 N N . ALA A 1 72 ? -16.312 -26.719 0.728 1 94.94 72 ALA A N 1
ATOM 536 C CA . ALA A 1 72 ? -17.359 -26.75 -0.278 1 94.94 72 ALA A CA 1
ATOM 537 C C . ALA A 1 72 ? -18.328 -25.578 -0.096 1 94.94 72 ALA A C 1
ATOM 539 O O . ALA A 1 72 ? -18.828 -25.359 1.005 1 94.94 72 ALA A O 1
ATOM 540 N N . THR A 1 73 ? -18.578 -24.875 -1.179 1 94.06 73 THR A N 1
ATOM 541 C CA . THR A 1 73 ? -19.484 -23.75 -1.092 1 94.06 73 THR A CA 1
ATOM 542 C C . THR A 1 73 ? -20.922 -24.172 -1.386 1 94.06 73 THR A C 1
ATOM 544 O O . THR A 1 73 ? -21.875 -23.562 -0.903 1 94.06 73 THR A O 1
ATOM 547 N N . ASP A 1 74 ? -21.094 -25.188 -2.229 1 95.94 74 ASP A N 1
ATOM 548 C CA . ASP A 1 74 ? -22.391 -25.734 -2.631 1 95.94 74 ASP A CA 1
ATOM 549 C C . ASP A 1 74 ? -22.438 -27.25 -2.463 1 95.94 74 ASP A C 1
ATOM 551 O O . ASP A 1 74 ? -22.078 -27.984 -3.385 1 95.94 74 ASP A O 1
ATOM 555 N N . HIS A 1 75 ? -23.031 -27.719 -1.388 1 96.38 75 HIS A N 1
ATOM 556 C CA . HIS A 1 75 ? -23.047 -29.141 -1.049 1 96.38 75 HIS A CA 1
ATOM 557 C C . HIS A 1 75 ? -23.969 -29.922 -1.98 1 96.38 75 HIS A C 1
ATOM 559 O O . HIS A 1 75 ? -23.688 -31.078 -2.307 1 96.38 75 HIS A O 1
ATOM 565 N N . GLU A 1 76 ? -25.016 -29.266 -2.398 1 97.19 76 GLU A N 1
ATOM 566 C CA . GLU A 1 76 ? -25.953 -29.922 -3.305 1 97.19 76 GLU A CA 1
ATOM 567 C C . GLU A 1 76 ? -25.312 -30.172 -4.672 1 97.19 76 GLU A C 1
ATOM 569 O O . GLU A 1 76 ? -25.484 -31.25 -5.258 1 97.19 76 GLU A O 1
ATOM 574 N N . ALA A 1 77 ? -24.625 -29.25 -5.176 1 96.94 77 ALA A N 1
ATOM 575 C CA . ALA A 1 77 ? -23.938 -29.406 -6.453 1 96.94 77 ALA A CA 1
ATOM 576 C C . ALA A 1 77 ? -22.891 -30.516 -6.375 1 96.94 77 ALA A C 1
ATOM 578 O O . ALA A 1 77 ? -22.75 -31.312 -7.309 1 96.94 77 ALA A O 1
ATOM 579 N N . LEU A 1 78 ? -22.219 -30.547 -5.293 1 97.06 78 LEU A N 1
ATOM 580 C CA . LEU A 1 78 ? -21.172 -31.547 -5.109 1 97.06 78 LEU A CA 1
ATOM 581 C C . LEU A 1 78 ? -21.781 -32.938 -5.039 1 97.06 78 LEU A C 1
ATOM 583 O O . LEU A 1 78 ? -21.297 -33.875 -5.691 1 97.06 78 LEU A O 1
ATOM 587 N N . ARG A 1 79 ? -22.812 -33.094 -4.27 1 97.25 79 ARG A N 1
ATOM 588 C CA . ARG A 1 79 ? -23.469 -34.375 -4.156 1 97.25 79 ARG A CA 1
ATOM 589 C C . ARG A 1 79 ? -24.062 -34.812 -5.492 1 97.25 79 ARG A C 1
ATOM 591 O O . ARG A 1 79 ? -23.969 -36 -5.867 1 97.25 79 ARG A O 1
ATOM 598 N N . GLY A 1 80 ? -24.703 -33.844 -6.137 1 98.06 80 GLY A N 1
ATOM 599 C CA . GLY A 1 80 ? -25.234 -34.156 -7.457 1 98.06 80 GLY A CA 1
ATOM 600 C C . GLY A 1 80 ? -24.172 -34.625 -8.438 1 98.06 80 GLY A C 1
ATOM 601 O O . GLY A 1 80 ? -24.406 -35.562 -9.211 1 98.06 80 GLY A O 1
ATOM 602 N N . MET A 1 81 ? -23.062 -33.969 -8.43 1 98.12 81 MET A N 1
ATOM 603 C CA . MET A 1 81 ? -21.953 -34.344 -9.305 1 98.12 81 MET A CA 1
ATOM 604 C C . MET A 1 81 ? -21.469 -35.75 -8.984 1 98.12 81 MET A C 1
ATOM 606 O O . MET A 1 81 ? -21.25 -36.562 -9.891 1 98.12 81 MET A O 1
ATOM 610 N N . LEU A 1 82 ? -21.328 -36.062 -7.711 1 98.19 82 LEU A N 1
ATOM 611 C CA . LEU A 1 82 ? -20.859 -37.375 -7.285 1 98.19 82 LEU A CA 1
ATOM 612 C C . LEU A 1 82 ? -21.844 -38.469 -7.684 1 98.19 82 LEU A C 1
ATOM 614 O O . LEU A 1 82 ? -21.438 -39.562 -8.086 1 98.19 82 LEU A O 1
ATOM 618 N N . GLU A 1 83 ? -23.078 -38.156 -7.555 1 98.12 83 GLU A N 1
ATOM 619 C CA . GLU A 1 83 ? -24.094 -39.094 -8.016 1 98.12 83 GLU A CA 1
ATOM 620 C C . GLU A 1 83 ? -24 -39.312 -9.523 1 98.12 83 GLU A C 1
ATOM 622 O O . GLU A 1 83 ? -24.156 -40.438 -10 1 98.12 83 GLU A O 1
ATOM 627 N N . HIS A 1 84 ? -23.797 -38.25 -10.195 1 98.38 84 HIS A N 1
ATOM 628 C CA . HIS A 1 84 ? -23.641 -38.375 -11.641 1 98.38 84 HIS A CA 1
ATOM 629 C C . HIS A 1 84 ? -22.453 -39.25 -12.008 1 98.38 84 HIS A C 1
ATOM 631 O O . HIS A 1 84 ? -22.547 -40.062 -12.945 1 98.38 84 HIS A O 1
ATOM 637 N N . LEU A 1 85 ? -21.344 -39.156 -11.328 1 98.31 85 LEU A N 1
ATOM 638 C CA . LEU A 1 85 ? -20.188 -40 -11.602 1 98.31 85 LEU A CA 1
ATOM 639 C C . LEU A 1 85 ? -20.516 -41.469 -11.406 1 98.31 85 LEU A C 1
ATOM 641 O O . LEU A 1 85 ? -20.219 -42.281 -12.273 1 98.31 85 LEU A O 1
ATOM 645 N N . GLU A 1 86 ? -21.141 -41.75 -10.328 1 97.94 86 GLU A N 1
ATOM 646 C CA . GLU A 1 86 ? -21.5 -43.125 -10.031 1 97.94 86 GLU A CA 1
ATOM 647 C C . GLU A 1 86 ? -22.453 -43.688 -11.078 1 97.94 86 GLU A C 1
ATOM 649 O O . GLU A 1 86 ? -22.281 -44.844 -11.539 1 97.94 86 GLU A O 1
ATOM 654 N N . GLN A 1 87 ? -23.406 -42.875 -11.516 1 98.19 87 GLN A N 1
ATOM 655 C CA . GLN A 1 87 ? -24.422 -43.344 -12.477 1 98.19 87 GLN A CA 1
ATOM 656 C C . GLN A 1 87 ? -23.828 -43.438 -13.883 1 98.19 87 GLN A C 1
ATOM 658 O O . GLN A 1 87 ? -24.25 -44.281 -14.664 1 98.19 87 GLN A O 1
ATOM 663 N N . SER A 1 88 ? -22.922 -42.656 -14.156 1 98.19 88 SER A N 1
ATOM 664 C CA . SER A 1 88 ? -22.359 -42.562 -15.5 1 98.19 88 SER A CA 1
ATOM 665 C C . SER A 1 88 ? -21.375 -43.688 -15.766 1 98.19 88 SER A C 1
ATOM 667 O O . SER A 1 88 ? -21.141 -44.062 -16.922 1 98.19 88 SER A O 1
ATOM 669 N N . TYR A 1 89 ? -20.797 -44.219 -14.695 1 98.31 89 TYR A N 1
ATOM 670 C CA . TYR A 1 89 ? -19.766 -45.219 -14.875 1 98.31 89 TYR A CA 1
ATOM 671 C C . TYR A 1 89 ? -20.047 -46.469 -14.023 1 98.31 89 TYR A C 1
ATOM 673 O O . TYR A 1 89 ? -19.219 -46.844 -13.203 1 98.31 89 TYR A O 1
ATOM 681 N N . PRO A 1 90 ? -21.062 -47.156 -14.305 1 97.62 90 PRO A N 1
ATOM 682 C CA . PRO A 1 90 ? -21.484 -48.281 -13.461 1 97.62 90 PRO A CA 1
ATOM 683 C C . PRO A 1 90 ? -20.453 -49.406 -13.438 1 97.62 90 PRO A C 1
ATOM 685 O O . PRO A 1 90 ? -20.266 -50.031 -12.398 1 97.62 90 PRO A O 1
ATOM 688 N N . ALA A 1 91 ? -19.766 -49.75 -14.531 1 97.69 91 ALA A N 1
ATOM 689 C CA . ALA A 1 91 ? -18.781 -50.812 -14.57 1 97.69 91 ALA A CA 1
ATOM 690 C C . ALA A 1 91 ? -17.625 -50.531 -13.617 1 97.69 91 ALA A C 1
ATOM 692 O O . ALA A 1 91 ? -17.094 -51.438 -12.984 1 97.69 91 ALA A O 1
ATOM 693 N N . VAL A 1 92 ? -17.266 -49.281 -13.516 1 98.31 92 VAL A N 1
ATOM 694 C CA . VAL A 1 92 ? -16.188 -48.875 -12.617 1 98.31 92 VAL A CA 1
ATOM 695 C C . VAL A 1 92 ? -16.609 -49.094 -11.164 1 98.31 92 VAL A C 1
ATOM 697 O O . VAL A 1 92 ? -15.875 -49.688 -10.383 1 98.31 92 VAL A O 1
ATOM 700 N N . TRP A 1 93 ? -17.781 -48.625 -10.82 1 98 93 TRP A N 1
ATOM 701 C CA . TRP A 1 93 ? -18.281 -48.719 -9.453 1 98 93 TRP A CA 1
ATOM 702 C C . TRP A 1 93 ? -18.547 -50.156 -9.055 1 98 93 TRP A C 1
ATOM 704 O O . TRP A 1 93 ? -18.5 -50.5 -7.871 1 98 93 TRP A O 1
ATOM 714 N N . GLN A 1 94 ? -18.812 -51 -10.008 1 97.25 94 GLN A N 1
ATOM 715 C CA . GLN A 1 94 ? -19.078 -52.406 -9.734 1 97.25 94 GLN A CA 1
ATOM 716 C C . GLN A 1 94 ? -17.766 -53.188 -9.578 1 97.25 94 GLN A C 1
ATOM 718 O O . GLN A 1 94 ? -17.703 -54.156 -8.805 1 97.25 94 GLN A O 1
ATOM 723 N N . THR A 1 95 ? -16.781 -52.812 -10.266 1 98.06 95 THR A N 1
ATOM 724 C CA . THR A 1 95 ? -15.539 -53.562 -10.344 1 98.06 95 THR A CA 1
ATOM 725 C C . THR A 1 95 ? -14.539 -53.094 -9.297 1 98.06 95 THR A C 1
ATOM 727 O O . THR A 1 95 ? -13.82 -53.875 -8.703 1 98.06 95 THR A O 1
ATOM 730 N N . MET A 1 96 ? -14.516 -51.781 -9.047 1 98.31 96 MET A N 1
ATOM 731 C CA . MET A 1 96 ? -13.516 -51.188 -8.164 1 98.31 96 MET A CA 1
ATOM 732 C C . MET A 1 96 ? -14.094 -50.969 -6.77 1 98.31 96 MET A C 1
ATOM 734 O O . MET A 1 96 ? -15.305 -50.875 -6.602 1 98.31 96 MET A O 1
ATOM 738 N N . THR A 1 97 ? -13.203 -51 -5.754 1 98.38 97 THR A N 1
ATOM 739 C CA . THR A 1 97 ? -13.602 -50.5 -4.438 1 98.38 97 THR A CA 1
ATOM 740 C C . THR A 1 97 ? -13.617 -48.969 -4.414 1 98.38 97 THR A C 1
ATOM 742 O O . THR A 1 97 ? -12.602 -48.344 -4.672 1 98.38 97 THR A O 1
ATOM 745 N N . VAL A 1 98 ? -14.797 -48.406 -4.125 1 98.44 98 VAL A N 1
ATOM 746 C CA . VAL A 1 98 ? -14.953 -46.969 -4.09 1 98.44 98 VAL A CA 1
ATOM 747 C C . VAL A 1 98 ? -15.172 -46.5 -2.648 1 98.44 98 VAL A C 1
ATOM 749 O O . VAL A 1 98 ? -16.125 -46.938 -1.992 1 98.44 98 VAL A O 1
ATOM 752 N N . GLU A 1 99 ? -14.266 -45.656 -2.174 1 98.56 99 GLU A N 1
ATOM 753 C CA . GLU A 1 99 ? -14.344 -45.125 -0.811 1 98.56 99 GLU A CA 1
ATOM 754 C C . GLU A 1 99 ? -14.602 -43.625 -0.806 1 98.56 99 GLU A C 1
ATOM 756 O O . GLU A 1 99 ? -14.047 -42.875 -1.629 1 98.56 99 GLU A O 1
ATOM 761 N N . GLU A 1 100 ? -15.516 -43.219 0.112 1 97.94 100 GLU A N 1
ATOM 762 C CA . GLU A 1 100 ? -15.688 -41.812 0.408 1 97.94 100 GLU A CA 1
ATOM 763 C C . GLU A 1 100 ? -14.648 -41.312 1.411 1 97.94 100 GLU A C 1
ATOM 765 O O . GLU A 1 100 ? -14.586 -41.812 2.539 1 97.94 100 GLU A O 1
ATOM 770 N N . VAL A 1 101 ? -13.844 -40.406 1.003 1 97.88 101 VAL A N 1
ATOM 771 C CA . VAL A 1 101 ? -12.75 -39.906 1.838 1 97.88 101 VAL A CA 1
ATOM 772 C C . VAL A 1 101 ? -12.758 -38.406 1.89 1 97.88 101 VAL A C 1
ATOM 774 O O . VAL A 1 101 ? -13.586 -37.75 1.248 1 97.88 101 VAL A O 1
ATOM 777 N N . GLY A 1 102 ? -11.898 -37.844 2.734 1 96.19 102 GLY A N 1
ATOM 778 C CA . GLY A 1 102 ? -11.828 -36.406 2.883 1 96.19 102 GLY A CA 1
ATOM 779 C C . GLY A 1 102 ? -12.969 -35.844 3.707 1 96.19 102 GLY A C 1
ATOM 780 O O . GLY A 1 102 ? -13.836 -36.594 4.172 1 96.19 102 GLY A O 1
ATOM 781 N N . ALA A 1 103 ? -12.945 -34.531 3.844 1 95.81 103 ALA A N 1
ATOM 782 C CA . ALA A 1 103 ? -13.984 -33.844 4.629 1 95.81 103 ALA A CA 1
ATOM 783 C C . ALA A 1 103 ? -15.344 -33.969 3.953 1 95.81 103 ALA A C 1
ATOM 785 O O . ALA A 1 103 ? -15.469 -33.75 2.744 1 95.81 103 ALA A O 1
ATOM 786 N N . GLY A 1 104 ? -16.344 -34.375 4.793 1 94.31 104 GLY A N 1
ATOM 787 C CA . GLY A 1 104 ? -17.703 -34.531 4.293 1 94.31 104 GLY A CA 1
ATOM 788 C C . GLY A 1 104 ? -17.891 -35.75 3.416 1 94.31 104 GLY A C 1
ATOM 789 O O . GLY A 1 104 ? -19.016 -36.062 3.014 1 94.31 104 GLY A O 1
ATOM 790 N N . GLY A 1 105 ? -16.766 -36.469 3.174 1 96.62 105 GLY A N 1
ATOM 791 C CA . GLY A 1 105 ? -16.828 -37.594 2.268 1 96.62 105 GLY A CA 1
ATOM 792 C C . GLY A 1 105 ? -16.938 -37.188 0.81 1 96.62 105 GLY A C 1
ATOM 793 O O . GLY A 1 105 ? -17.5 -37.938 -0.003 1 96.62 105 GLY A O 1
ATOM 794 N N . TYR A 1 106 ? -16.422 -36.031 0.484 1 97.31 106 TYR A N 1
ATOM 795 C CA . TYR A 1 106 ? -16.656 -35.469 -0.842 1 97.31 106 TYR A CA 1
ATOM 796 C C . TYR A 1 106 ? -15.562 -35.875 -1.812 1 97.31 106 TYR A C 1
ATOM 798 O O . TYR A 1 106 ? -15.695 -35.688 -3.023 1 97.31 106 TYR A O 1
ATOM 806 N N . SER A 1 107 ? -14.477 -36.438 -1.328 1 98.38 107 SER A N 1
ATOM 807 C CA . SER A 1 107 ? -13.445 -37 -2.195 1 98.38 107 SER A CA 1
ATOM 808 C C . SER A 1 107 ? -13.656 -38.469 -2.414 1 98.38 107 SER A C 1
ATOM 810 O O . SER A 1 107 ? -14.375 -39.125 -1.651 1 98.38 107 SER A O 1
ATOM 812 N N . ARG A 1 108 ? -13.117 -39.031 -3.463 1 98.56 108 ARG A N 1
ATOM 813 C CA . ARG A 1 108 ? -13.266 -40.438 -3.799 1 98.56 108 ARG A CA 1
ATOM 814 C C . ARG A 1 108 ? -11.914 -41.125 -3.973 1 98.56 108 ARG A C 1
ATOM 816 O O . ARG A 1 108 ? -10.992 -40.531 -4.562 1 98.56 108 ARG A O 1
ATOM 823 N N . LEU A 1 109 ? -11.773 -42.219 -3.391 1 98.75 109 LEU A N 1
ATOM 824 C CA . LEU A 1 109 ? -10.656 -43.125 -3.6 1 98.75 109 LEU A CA 1
ATOM 825 C C . LEU A 1 109 ? -11.117 -44.438 -4.219 1 98.75 109 LEU A C 1
ATOM 827 O O . LEU A 1 109 ? -11.906 -45.156 -3.611 1 98.75 109 LEU A O 1
ATOM 831 N N . LEU A 1 110 ? -10.703 -44.688 -5.453 1 98.88 110 LEU A N 1
ATOM 832 C CA . LEU A 1 110 ? -11.039 -45.938 -6.148 1 98.88 110 LEU A CA 1
ATOM 833 C C . LEU A 1 110 ? -9.828 -46.875 -6.219 1 98.88 110 LEU A C 1
ATOM 835 O O . LEU A 1 110 ? -8.711 -46.406 -6.469 1 98.88 110 LEU A O 1
ATOM 839 N N . THR A 1 111 ? -10.062 -48.094 -6.004 1 98.75 111 THR A N 1
ATOM 840 C CA . THR A 1 111 ? -9.008 -49.094 -6.094 1 98.75 111 THR A CA 1
ATOM 841 C C . THR A 1 111 ? -9.383 -50.219 -7.086 1 98.75 111 THR A C 1
ATOM 843 O O . THR A 1 111 ? -10.375 -50.906 -6.883 1 98.75 111 THR A O 1
ATOM 846 N N . TRP A 1 112 ? -8.664 -50.219 -8.195 1 98.69 112 TRP A N 1
ATOM 847 C CA . TRP A 1 112 ? -8.703 -51.344 -9.148 1 98.69 112 TRP A CA 1
ATOM 848 C C . TRP A 1 112 ? -7.668 -52.406 -8.781 1 98.69 112 TRP A C 1
ATOM 850 O O . TRP A 1 112 ? -6.512 -52.312 -9.211 1 98.69 112 TRP A O 1
ATOM 860 N N . ARG A 1 113 ? -8.117 -53.406 -8.055 1 98.06 113 ARG A N 1
ATOM 861 C CA . ARG A 1 113 ? -7.207 -54.375 -7.449 1 98.06 113 ARG A CA 1
ATOM 862 C C . ARG A 1 113 ? -6.465 -55.156 -8.516 1 98.06 113 ARG A C 1
ATOM 864 O O . ARG A 1 113 ? -7.082 -55.688 -9.438 1 98.06 113 ARG A O 1
ATOM 871 N N . GLY A 1 114 ? -5.164 -55.219 -8.391 1 97.88 114 GLY A N 1
ATOM 872 C CA . GLY A 1 114 ? -4.34 -55.969 -9.305 1 97.88 114 GLY A CA 1
ATOM 873 C C . GLY A 1 114 ? -4.238 -57.438 -8.93 1 97.88 114 GLY A C 1
ATOM 874 O O . GLY A 1 114 ? -4.527 -57.812 -7.789 1 97.88 114 GLY A O 1
ATOM 875 N N . SER A 1 115 ? -3.795 -58.219 -9.867 1 97.75 115 SER A N 1
ATOM 876 C CA . SER A 1 115 ? -3.656 -59.625 -9.633 1 97.75 115 SER A CA 1
ATOM 877 C C . SER A 1 115 ? -2.391 -59.938 -8.836 1 97.75 115 SER A C 1
ATOM 879 O O . SER A 1 115 ? -2.289 -61 -8.211 1 97.75 115 SER A O 1
ATOM 881 N N . ASP A 1 116 ? -1.402 -59.062 -8.836 1 97.44 116 ASP A N 1
ATOM 882 C CA . ASP A 1 116 ? -0.165 -59.25 -8.078 1 97.44 116 ASP A CA 1
ATOM 883 C C . ASP A 1 116 ? -0.058 -58.219 -6.953 1 97.44 116 ASP A C 1
ATOM 885 O O . ASP A 1 116 ? 0.413 -57.094 -7.168 1 97.44 116 ASP A O 1
ATOM 889 N N . PRO A 1 117 ? -0.344 -58.625 -5.84 1 95.06 117 PRO A N 1
ATOM 890 C CA . PRO A 1 117 ? -0.375 -57.688 -4.715 1 95.06 117 PRO A CA 1
ATOM 891 C C . PRO A 1 117 ? 1.021 -57.25 -4.262 1 95.06 117 PRO A C 1
ATOM 893 O O . PRO A 1 117 ? 1.158 -56.312 -3.457 1 95.06 117 PRO A O 1
ATOM 896 N N . SER A 1 118 ? 2.016 -57.875 -4.777 1 95.56 118 SER A N 1
ATOM 897 C CA . SER A 1 118 ? 3.373 -57.531 -4.367 1 95.56 118 SER A CA 1
ATOM 898 C C . SER A 1 118 ? 3.867 -56.281 -5.082 1 95.56 118 SER A C 1
ATOM 900 O O . SER A 1 118 ? 4.863 -55.688 -4.672 1 95.56 118 SER A O 1
ATOM 902 N N . LEU A 1 119 ? 3.168 -55.938 -6.098 1 96.94 119 LEU A N 1
ATOM 903 C CA . LEU A 1 119 ? 3.543 -54.75 -6.84 1 96.94 119 LEU A CA 1
ATOM 904 C C . LEU A 1 119 ? 2.916 -53.5 -6.215 1 96.94 119 LEU A C 1
ATOM 906 O O . LEU A 1 119 ? 1.705 -53.469 -5.984 1 96.94 119 LEU A O 1
ATOM 910 N N . ASP A 1 120 ? 3.717 -52.531 -5.934 1 97.62 120 ASP A N 1
ATOM 911 C CA . ASP A 1 120 ? 3.182 -51.281 -5.43 1 97.62 120 ASP A CA 1
ATOM 912 C C . ASP A 1 120 ? 2.221 -50.656 -6.434 1 97.62 120 ASP A C 1
ATOM 914 O O . ASP A 1 120 ? 2.482 -50.656 -7.637 1 97.62 120 ASP A O 1
ATOM 918 N N . PRO A 1 121 ? 1.142 -50.125 -5.984 1 98.44 121 PRO A N 1
ATOM 919 C CA . PRO A 1 121 ? 0.131 -49.562 -6.871 1 98.44 121 PRO A CA 1
ATOM 920 C C . PRO A 1 121 ? 0.597 -48.281 -7.539 1 98.44 121 PRO A C 1
ATOM 922 O O . PRO A 1 121 ? 1.567 -47.656 -7.09 1 98.44 121 PRO A O 1
ATOM 925 N N . VAL A 1 122 ? -0.061 -47.906 -8.633 1 98.69 122 VAL A N 1
ATOM 926 C CA . VAL A 1 122 ? 0.042 -46.594 -9.273 1 98.69 122 VAL A CA 1
ATOM 927 C C . VAL A 1 122 ? -1.204 -45.781 -8.961 1 98.69 122 VAL A C 1
ATOM 929 O O . VAL A 1 122 ? -2.322 -46.312 -8.984 1 98.69 122 VAL A O 1
ATOM 932 N N . LEU A 1 123 ? -0.979 -44.531 -8.617 1 98.81 123 LEU A N 1
ATOM 933 C CA . LEU A 1 123 ? -2.084 -43.656 -8.242 1 98.81 123 LEU A CA 1
ATOM 934 C C . LEU A 1 123 ? -2.295 -42.562 -9.289 1 98.81 123 LEU A C 1
ATOM 936 O O . LEU A 1 123 ? -1.356 -41.875 -9.641 1 98.81 123 LEU A O 1
ATOM 940 N N . PHE A 1 124 ? -3.48 -42.5 -9.805 1 98.81 124 PHE A N 1
ATOM 941 C CA . PHE A 1 124 ? -3.918 -41.375 -10.641 1 98.81 124 PHE A CA 1
ATOM 942 C C . PHE A 1 124 ? -4.73 -40.375 -9.836 1 98.81 124 PHE A C 1
ATOM 944 O O . PHE A 1 124 ? -5.719 -40.75 -9.195 1 98.81 124 PHE A O 1
ATOM 951 N N . ILE A 1 125 ? -4.316 -39.094 -9.883 1 98.5 125 ILE A N 1
ATOM 952 C CA . ILE A 1 125 ? -5.043 -38.125 -9.062 1 98.5 125 ILE A CA 1
ATOM 953 C C . ILE A 1 125 ? -5.609 -37.031 -9.953 1 98.5 125 ILE A C 1
ATOM 955 O O . ILE A 1 125 ? -5.07 -36.75 -11.023 1 98.5 125 ILE A O 1
ATOM 959 N N . SER A 1 126 ? -6.68 -36.438 -9.602 1 98.25 126 SER A N 1
ATOM 960 C CA . SER A 1 126 ? -7.375 -35.312 -10.188 1 98.25 126 SER A CA 1
ATOM 961 C C . SER A 1 126 ? -8.32 -34.656 -9.188 1 98.25 126 SER A C 1
ATOM 963 O O . SER A 1 126 ? -8.258 -34.969 -7.988 1 98.25 126 SER A O 1
ATOM 965 N N . HIS A 1 127 ? -8.992 -33.656 -9.586 1 97.62 127 HIS A N 1
ATOM 966 C CA . HIS A 1 127 ? -9.953 -33 -8.703 1 97.62 127 HIS A CA 1
ATOM 967 C C . HIS A 1 127 ? -11.141 -32.438 -9.484 1 97.62 127 HIS A C 1
ATOM 969 O O . HIS A 1 127 ? -11.062 -32.312 -10.703 1 97.62 127 HIS A O 1
ATOM 975 N N . TYR A 1 128 ? -12.234 -32.219 -8.773 1 97.38 128 TYR A N 1
ATOM 976 C CA . TYR A 1 128 ? -13.422 -31.797 -9.516 1 97.38 128 TYR A CA 1
ATOM 977 C C . TYR A 1 128 ? -13.961 -30.484 -8.961 1 97.38 128 TYR A C 1
ATOM 979 O O . TYR A 1 128 ? -15 -29.984 -9.406 1 97.38 128 TYR A O 1
ATOM 987 N N . ASP A 1 129 ? -13.234 -29.938 -7.941 1 95.94 129 ASP A N 1
ATOM 988 C CA . ASP A 1 129 ? -13.57 -28.562 -7.582 1 95.94 129 ASP A CA 1
ATOM 989 C C . ASP A 1 129 ? -13.039 -27.578 -8.625 1 95.94 129 ASP A C 1
ATOM 991 O O . ASP A 1 129 ? -12.141 -27.906 -9.398 1 95.94 129 ASP A O 1
ATOM 995 N N . VAL A 1 130 ? -13.688 -26.328 -8.633 1 94 130 VAL A N 1
ATOM 996 C CA . VAL A 1 130 ? -13.281 -25.297 -9.57 1 94 130 VAL A CA 1
ATOM 997 C C . VAL A 1 130 ? -13.172 -23.953 -8.852 1 94 130 VAL A C 1
ATOM 999 O O . VAL A 1 130 ? -13.633 -23.812 -7.715 1 94 130 VAL A O 1
ATOM 1002 N N . VAL A 1 131 ? -12.477 -23 -9.453 1 88.12 131 VAL A N 1
ATOM 1003 C CA . VAL A 1 131 ? -12.359 -21.656 -8.906 1 88.12 131 VAL A CA 1
ATOM 1004 C C . VAL A 1 131 ? -13.625 -20.859 -9.219 1 88.12 131 VAL A C 1
ATOM 1006 O O . VAL A 1 131 ? -14.352 -21.188 -10.164 1 88.12 131 VAL A O 1
ATOM 1009 N N . PRO A 1 132 ? -13.906 -19.828 -8.43 1 86.31 132 PRO A N 1
ATOM 1010 C CA . PRO A 1 132 ? -15.07 -18.984 -8.711 1 86.31 132 PRO A CA 1
ATOM 1011 C C . PRO A 1 132 ? -14.922 -18.188 -10 1 86.31 132 PRO A C 1
ATOM 1013 O O . PRO A 1 132 ? -13.805 -17.984 -10.477 1 86.31 132 PRO A O 1
ATOM 1016 N N . VAL A 1 133 ? -16.094 -17.875 -10.555 1 83.94 133 VAL A N 1
ATOM 1017 C CA . VAL A 1 133 ? -16.109 -16.891 -11.633 1 83.94 133 VAL A CA 1
ATOM 1018 C C . VAL A 1 133 ? -15.758 -15.516 -11.078 1 83.94 133 VAL A C 1
ATOM 1020 O O . VAL A 1 133 ? -16.25 -15.117 -10.023 1 83.94 133 VAL A O 1
ATOM 1023 N N . THR A 1 134 ? -14.812 -14.867 -11.773 1 74.06 134 THR A N 1
ATOM 1024 C CA . THR A 1 134 ? -14.445 -13.531 -11.328 1 74.06 134 THR A CA 1
ATOM 1025 C C . THR A 1 134 ? -15.664 -12.617 -11.281 1 74.06 134 THR A C 1
ATOM 1027 O O . THR A 1 134 ? -16.359 -12.453 -12.289 1 74.06 134 THR A O 1
ATOM 1030 N N . PRO A 1 135 ? -15.922 -12.047 -10.117 1 75.62 135 PRO A N 1
ATOM 1031 C CA . PRO A 1 135 ? -17.109 -11.203 -10.023 1 75.62 135 PRO A CA 1
ATOM 1032 C C . PRO A 1 135 ? -17.125 -10.07 -11.039 1 75.62 135 PRO A C 1
ATOM 1034 O O . PRO A 1 135 ? -16.094 -9.422 -11.25 1 75.62 135 PRO A O 1
ATOM 1037 N N . GLY A 1 136 ? -18.188 -9.859 -11.688 1 71.06 136 GLY A N 1
ATOM 1038 C CA . GLY A 1 136 ? -18.328 -8.781 -12.656 1 71.06 136 GLY A CA 1
ATOM 1039 C C . GLY A 1 136 ? -18.031 -9.211 -14.078 1 71.06 136 GLY A C 1
ATOM 1040 O O . GLY A 1 136 ? -18.281 -8.461 -15.023 1 71.06 136 GLY A O 1
ATOM 1041 N N . THR A 1 137 ? -17.5 -10.438 -14.203 1 77.25 137 THR A N 1
ATOM 1042 C CA . THR A 1 137 ? -17.141 -10.883 -15.547 1 77.25 137 THR A CA 1
ATOM 1043 C C . THR A 1 137 ? -18.141 -11.922 -16.047 1 77.25 137 THR A C 1
ATOM 1045 O O . THR A 1 137 ? -17.906 -12.547 -17.094 1 77.25 137 THR A O 1
ATOM 1048 N N . GLU A 1 138 ? -19.156 -12.18 -15.383 1 85.56 138 GLU A N 1
ATOM 1049 C CA . GLU A 1 138 ? -20.141 -13.188 -15.727 1 85.56 138 GLU A CA 1
ATOM 1050 C C . GLU A 1 138 ? -20.719 -12.945 -17.109 1 85.56 138 GLU A C 1
ATOM 1052 O O . GLU A 1 138 ? -20.938 -13.883 -17.891 1 85.56 138 GLU A O 1
ATOM 1057 N N . GLY A 1 139 ? -20.844 -11.648 -17.406 1 87.69 139 GLY A N 1
ATOM 1058 C CA . GLY A 1 139 ? -21.422 -11.281 -18.688 1 87.69 139 GLY A CA 1
ATOM 1059 C C . GLY A 1 139 ? -20.438 -11.398 -19.844 1 87.69 139 GLY A C 1
ATOM 1060 O O . GLY A 1 139 ? -20.844 -11.344 -21.016 1 87.69 139 GLY A O 1
ATOM 1061 N N . GLU A 1 140 ? -19.297 -11.672 -19.562 1 87.25 140 GLU A N 1
ATOM 1062 C CA . GLU A 1 140 ? -18.25 -11.734 -20.578 1 87.25 140 GLU A CA 1
ATOM 1063 C C . GLU A 1 140 ? -18.094 -13.156 -21.125 1 87.25 140 GLU A C 1
ATOM 1065 O O . GLU A 1 140 ? -17.375 -13.375 -22.094 1 87.25 140 GLU A O 1
ATOM 1070 N N . TRP A 1 141 ? -18.812 -14.047 -20.578 1 92.5 141 TRP A N 1
ATOM 1071 C CA . TRP A 1 141 ? -18.766 -15.43 -21.031 1 92.5 141 TRP A CA 1
ATOM 1072 C C . TRP A 1 141 ? -19.641 -15.625 -22.266 1 92.5 141 TRP A C 1
ATOM 1074 O O . TRP A 1 141 ? -20.844 -15.297 -22.25 1 92.5 141 TRP A O 1
ATOM 1084 N N . LYS A 1 142 ? -19.094 -16.047 -23.344 1 94.75 142 LYS A N 1
ATOM 1085 C CA . LYS A 1 142 ? -19.859 -16.359 -24.547 1 94.75 142 LYS A CA 1
ATOM 1086 C C . LYS A 1 142 ? -20.859 -17.484 -24.281 1 94.75 142 LYS A C 1
ATOM 1088 O O . LYS A 1 142 ? -21.984 -17.453 -24.781 1 94.75 142 LYS A O 1
ATOM 1093 N N . HIS A 1 143 ? -20.375 -18.547 -23.547 1 95.88 143 HIS A N 1
ATOM 1094 C CA . HIS A 1 143 ? -21.188 -19.609 -22.984 1 95.88 143 HIS A CA 1
ATOM 1095 C C . HIS A 1 143 ? -21.047 -19.688 -21.469 1 95.88 143 HIS A C 1
ATOM 1097 O O . HIS A 1 143 ? -19.953 -19.516 -20.938 1 95.88 143 HIS A O 1
ATOM 1103 N N . GLY A 1 144 ? -22.062 -19.875 -20.797 1 94.62 144 GLY A N 1
ATOM 1104 C CA . GLY A 1 144 ? -22.062 -19.828 -19.344 1 94.62 144 GLY A CA 1
ATOM 1105 C C . GLY A 1 144 ? -20.969 -20.656 -18.719 1 94.62 144 GLY A C 1
ATOM 1106 O O . GLY A 1 144 ? -20.625 -21.734 -19.219 1 94.62 144 GLY A O 1
ATOM 1107 N N . PRO A 1 145 ? -20.516 -20.203 -17.641 1 94.75 145 PRO A N 1
ATOM 1108 C CA . PRO A 1 145 ? -19.391 -20.906 -16.984 1 94.75 145 PRO A CA 1
ATOM 1109 C C . PRO A 1 145 ? -19.766 -22.312 -16.562 1 94.75 145 PRO A C 1
ATOM 1111 O O . PRO A 1 145 ? -18.875 -23.156 -16.375 1 94.75 145 PRO A O 1
ATOM 1114 N N . PHE A 1 146 ? -21.062 -22.609 -16.391 1 97.12 146 PHE A N 1
ATOM 1115 C CA . PHE A 1 146 ? -21.484 -23.938 -15.969 1 97.12 146 PHE A CA 1
ATOM 1116 C C . PHE A 1 146 ? -22.531 -24.5 -16.922 1 97.12 146 PHE A C 1
ATOM 1118 O O . PHE A 1 146 ? -23.438 -25.203 -16.5 1 97.12 146 PHE A O 1
ATOM 1125 N N . SER A 1 147 ? -22.359 -24.172 -18.188 1 96.75 147 SER A N 1
ATOM 1126 C CA . SER A 1 147 ? -23.344 -24.578 -19.188 1 96.75 147 SER A CA 1
ATOM 1127 C C . SER A 1 147 ? -23.062 -25.984 -19.703 1 96.75 147 SER A C 1
ATOM 1129 O O . SER A 1 147 ? -23.984 -26.734 -20.031 1 96.75 147 SER A O 1
ATOM 1131 N N . GLY A 1 148 ? -21.766 -26.344 -19.812 1 97.31 148 GLY A N 1
ATOM 1132 C CA . GLY A 1 148 ? -21.406 -27.594 -20.484 1 97.31 148 GLY A CA 1
ATOM 1133 C C . GLY A 1 148 ? -21.75 -27.594 -21.953 1 97.31 148 GLY A C 1
ATOM 1134 O O . GLY A 1 148 ? -21.891 -28.672 -22.562 1 97.31 148 GLY A O 1
ATOM 1135 N N . ASP A 1 149 ? -21.797 -26.469 -22.516 1 97.56 149 ASP A N 1
ATOM 1136 C CA . ASP A 1 149 ? -22.25 -26.328 -23.891 1 97.56 149 ASP A CA 1
ATOM 1137 C C . ASP A 1 149 ? -21.203 -26.891 -24.875 1 97.56 149 ASP A C 1
ATOM 1139 O O . ASP A 1 149 ? -20 -26.781 -24.625 1 97.56 149 ASP A O 1
ATOM 1143 N N . LEU A 1 150 ? -21.719 -27.516 -25.875 1 97.62 150 LEU A N 1
ATOM 1144 C CA . LEU A 1 150 ? -20.922 -27.875 -27.047 1 97.62 150 LEU A CA 1
ATOM 1145 C C . LEU A 1 150 ? -21.203 -26.922 -28.203 1 97.62 150 LEU A C 1
ATOM 1147 O O . LEU A 1 150 ? -22.281 -26.953 -28.797 1 97.62 150 LEU A O 1
ATOM 1151 N N . ALA A 1 151 ? -20.25 -26.047 -28.422 1 96.94 151 ALA A N 1
ATOM 1152 C CA . ALA A 1 151 ? -20.422 -25.031 -29.453 1 96.94 151 ALA A CA 1
ATOM 1153 C C . ALA A 1 151 ? -19.094 -24.719 -30.156 1 96.94 151 ALA A C 1
ATOM 1155 O O . ALA A 1 151 ? -18.062 -24.641 -29.5 1 96.94 151 ALA A O 1
ATOM 1156 N N . ASP A 1 152 ? -19.141 -24.672 -31.531 1 94.62 152 ASP A N 1
ATOM 1157 C CA . ASP A 1 152 ? -18 -24.281 -32.344 1 94.62 152 ASP A CA 1
ATOM 1158 C C . ASP A 1 152 ? -16.844 -25.266 -32.188 1 94.62 152 ASP A C 1
ATOM 1160 O O . ASP A 1 152 ? -15.68 -24.859 -32.094 1 94.62 152 ASP A O 1
ATOM 1164 N N . GLY A 1 153 ? -17.188 -26.5 -31.875 1 95.31 153 GLY A N 1
ATOM 1165 C CA . GLY A 1 153 ? -16.188 -27.531 -31.766 1 95.31 153 GLY A CA 1
ATOM 1166 C C . GLY A 1 153 ? -15.555 -27.625 -30.391 1 95.31 153 GLY A C 1
ATOM 1167 O O . GLY A 1 153 ? -14.625 -28.406 -30.172 1 95.31 153 GLY A O 1
ATOM 1168 N N . TYR A 1 154 ? -16.078 -26.812 -29.484 1 96.5 154 TYR A N 1
ATOM 1169 C CA . TYR A 1 154 ? -15.523 -26.766 -28.141 1 96.5 154 TYR A CA 1
ATOM 1170 C C . TYR A 1 154 ? -16.578 -27.125 -27.094 1 96.5 154 TYR A C 1
ATOM 1172 O O . TYR A 1 154 ? -17.766 -26.906 -27.312 1 96.5 154 TYR A O 1
ATOM 1180 N N . VAL A 1 155 ? -16.172 -27.734 -26.047 1 97.5 155 VAL A N 1
ATOM 1181 C CA . VAL A 1 155 ? -16.953 -27.828 -24.812 1 97.5 155 VAL A CA 1
ATOM 1182 C C . VAL A 1 155 ? -16.625 -26.656 -23.891 1 97.5 155 VAL A C 1
ATOM 1184 O O . VAL A 1 155 ? -15.453 -26.375 -23.609 1 97.5 155 VAL A O 1
ATOM 1187 N N . TRP A 1 156 ? -17.688 -26.016 -23.484 1 96.81 156 TRP A N 1
ATOM 1188 C CA . TRP A 1 156 ? -17.484 -24.781 -22.734 1 96.81 156 TRP A CA 1
ATOM 1189 C C . TRP A 1 156 ? -17.844 -24.984 -21.266 1 96.81 156 TRP A C 1
ATOM 1191 O O . TRP A 1 156 ? -18.828 -25.656 -20.953 1 96.81 156 TRP A O 1
ATOM 1201 N N . GLY A 1 157 ? -16.969 -24.328 -20.391 1 95.62 157 GLY A N 1
ATOM 1202 C CA . GLY A 1 157 ? -17.328 -24.312 -18.969 1 95.62 157 GLY A CA 1
ATOM 1203 C C . GLY A 1 157 ? -16.141 -24.359 -18.047 1 95.62 157 GLY A C 1
ATOM 1204 O O . GLY A 1 157 ? -15.078 -24.875 -18.422 1 95.62 157 GLY A O 1
ATOM 1205 N N . ARG A 1 158 ? -16.391 -23.828 -16.844 1 93.12 158 ARG A N 1
ATOM 1206 C CA . ARG A 1 158 ? -15.406 -23.953 -15.781 1 93.12 158 ARG A CA 1
ATOM 1207 C C . ARG A 1 158 ? -15.141 -25.406 -15.453 1 93.12 158 ARG A C 1
ATOM 1209 O O . ARG A 1 158 ? -16.078 -26.172 -15.172 1 93.12 158 ARG A O 1
ATOM 1216 N N . GLY A 1 159 ? -13.836 -25.891 -15.562 1 93.75 159 GLY A N 1
ATOM 1217 C CA . GLY A 1 159 ? -13.484 -27.281 -15.328 1 93.75 159 GLY A CA 1
ATOM 1218 C C . GLY A 1 159 ? -13.094 -28.031 -16.594 1 93.75 159 GLY A C 1
ATOM 1219 O O . GLY A 1 159 ? -12.555 -29.141 -16.516 1 93.75 159 GLY A O 1
ATOM 1220 N N . THR A 1 160 ? -13.289 -27.391 -17.734 1 95.38 160 THR A N 1
ATOM 1221 C CA . THR A 1 160 ? -12.938 -28.047 -19 1 95.38 160 THR A CA 1
ATOM 1222 C C . THR A 1 160 ? -11.43 -28.25 -19.094 1 95.38 160 THR A C 1
ATOM 1224 O O . THR A 1 160 ? -10.969 -29.281 -19.578 1 95.38 160 THR A O 1
ATOM 1227 N N . ILE A 1 161 ? -10.68 -27.297 -18.625 1 91.69 161 ILE A N 1
ATOM 1228 C CA . ILE A 1 161 ? -9.227 -27.391 -18.672 1 91.69 161 ILE A CA 1
ATOM 1229 C C . ILE A 1 161 ? -8.695 -27.703 -17.266 1 91.69 161 ILE A C 1
ATOM 1231 O O . ILE A 1 161 ? -7.789 -28.516 -17.109 1 91.69 161 ILE A O 1
ATOM 1235 N N . ASP A 1 162 ? -9.32 -27.25 -16.125 1 88.56 162 ASP A N 1
ATOM 1236 C CA . ASP A 1 162 ? -8.805 -27.359 -14.766 1 88.56 162 ASP A CA 1
ATOM 1237 C C . ASP A 1 162 ? -9.93 -27.672 -13.773 1 88.56 162 ASP A C 1
ATOM 1239 O O . ASP A 1 162 ? -10.516 -26.766 -13.188 1 88.56 162 ASP A O 1
ATOM 1243 N N . ILE A 1 163 ? -10.258 -29.016 -13.453 1 89.38 163 ILE A N 1
ATOM 1244 C CA . ILE A 1 163 ? -9.727 -30.078 -14.305 1 89.38 163 ILE A CA 1
ATOM 1245 C C . ILE A 1 163 ? -10.68 -31.266 -14.32 1 89.38 163 ILE A C 1
ATOM 1247 O O . ILE A 1 163 ? -10.25 -32.406 -14.289 1 89.38 163 ILE A O 1
ATOM 1251 N N . LYS A 1 164 ? -12.023 -30.938 -14.289 1 96.75 164 LYS A N 1
ATOM 1252 C CA . LYS A 1 164 ? -13.016 -32 -14.359 1 96.75 164 LYS A CA 1
ATOM 1253 C C . LYS A 1 164 ? -12.781 -32.906 -15.57 1 96.75 164 LYS A C 1
ATOM 1255 O O . LYS A 1 164 ? -13.172 -34.062 -15.578 1 96.75 164 LYS A O 1
ATOM 1260 N N . PHE A 1 165 ? -12.102 -32.344 -16.531 1 97.12 165 PHE A N 1
ATOM 1261 C CA . PHE A 1 165 ? -11.75 -33.031 -17.766 1 97.12 165 PHE A CA 1
ATOM 1262 C C . PHE A 1 165 ? -11.023 -34.344 -17.469 1 97.12 165 PHE A C 1
ATOM 1264 O O . PHE A 1 165 ? -11.375 -35.375 -17.984 1 97.12 165 PHE A O 1
ATOM 1271 N N . SER A 1 166 ? -10 -34.281 -16.656 1 97.62 166 SER A N 1
ATOM 1272 C CA . SER A 1 166 ? -9.164 -35.469 -16.406 1 97.62 166 SER A CA 1
ATOM 1273 C C . SER A 1 166 ? -9.906 -36.5 -15.57 1 97.62 166 SER A C 1
ATOM 1275 O O . SER A 1 166 ? -9.703 -37.688 -15.742 1 97.62 166 SER A O 1
ATOM 1277 N N . VAL A 1 167 ? -10.789 -36.094 -14.648 1 98.5 167 VAL A N 1
ATOM 1278 C CA . VAL A 1 167 ? -11.625 -37.031 -13.898 1 98.5 167 VAL A CA 1
ATOM 1279 C C . VAL A 1 167 ? -12.477 -37.844 -14.859 1 98.5 167 VAL A C 1
ATOM 1281 O O . VAL A 1 167 ? -12.461 -39.062 -14.82 1 98.5 167 VAL A O 1
ATOM 1284 N N . ALA A 1 168 ? -13.172 -37.125 -15.695 1 98.5 168 ALA A N 1
ATOM 1285 C CA . ALA A 1 168 ? -14.062 -37.781 -16.656 1 98.5 168 ALA A CA 1
ATOM 1286 C C . ALA A 1 168 ? -13.281 -38.688 -17.609 1 98.5 168 ALA A C 1
ATOM 1288 O O . ALA A 1 168 ? -13.695 -39.812 -17.891 1 98.5 168 ALA A O 1
ATOM 1289 N N . ALA A 1 169 ? -12.164 -38.188 -18.109 1 98.5 169 ALA A N 1
ATOM 1290 C CA . ALA A 1 169 ? -11.375 -38.938 -19.094 1 98.5 169 ALA A CA 1
ATOM 1291 C C . ALA A 1 169 ? -10.82 -40.219 -18.484 1 98.5 169 ALA A C 1
ATOM 1293 O O . ALA A 1 169 ? -10.789 -41.281 -19.141 1 98.5 169 ALA A O 1
ATOM 1294 N N . LEU A 1 170 ? -10.344 -40.156 -17.281 1 98.69 170 LEU A N 1
ATOM 1295 C CA . LEU A 1 170 ? -9.812 -41.344 -16.594 1 98.69 170 LEU A CA 1
ATOM 1296 C C . LEU A 1 170 ? -10.906 -42.375 -16.375 1 98.69 170 LEU A C 1
ATOM 1298 O O . LEU A 1 170 ? -10.695 -43.562 -16.625 1 98.69 170 LEU A O 1
ATOM 1302 N N . LEU A 1 171 ? -12.047 -41.906 -15.922 1 98.75 171 LEU A N 1
ATOM 1303 C CA . LEU A 1 171 ? -13.156 -42.844 -15.688 1 98.75 171 LEU A CA 1
ATOM 1304 C C . LEU A 1 171 ? -13.656 -43.438 -17 1 98.75 171 LEU A C 1
ATOM 1306 O O . LEU A 1 171 ? -14.008 -44.594 -17.047 1 98.75 171 LEU A O 1
ATOM 1310 N N . GLU A 1 172 ? -13.742 -42.625 -18.031 1 98.62 172 GLU A N 1
ATOM 1311 C CA . GLU A 1 172 ? -14.117 -43.125 -19.344 1 98.62 172 GLU A CA 1
ATOM 1312 C C . GLU A 1 172 ? -13.133 -44.188 -19.828 1 98.62 172 GLU A C 1
ATOM 1314 O O . GLU A 1 172 ? -13.531 -45.219 -20.359 1 98.62 172 GLU A O 1
ATOM 1319 N N . ALA A 1 173 ? -11.844 -43.906 -19.688 1 98.56 173 ALA A N 1
ATOM 1320 C CA . ALA A 1 173 ? -10.797 -44.844 -20.109 1 98.56 173 ALA A CA 1
ATOM 1321 C C . ALA A 1 173 ? -10.938 -46.188 -19.375 1 98.56 173 ALA A C 1
ATOM 1323 O O . ALA A 1 173 ? -10.844 -47.25 -20 1 98.56 173 ALA A O 1
ATOM 1324 N N . ALA A 1 174 ? -11.141 -46.094 -18.078 1 98.56 174 ALA A N 1
ATOM 1325 C CA . ALA A 1 174 ? -11.336 -47.312 -17.297 1 98.56 174 ALA A CA 1
ATOM 1326 C C . ALA A 1 174 ? -12.562 -48.094 -17.766 1 98.56 174 ALA A C 1
ATOM 1328 O O . ALA A 1 174 ? -12.523 -49.312 -17.922 1 98.56 174 ALA A O 1
ATOM 1329 N N . SER A 1 175 ? -13.641 -47.375 -18 1 98.31 175 SER A N 1
ATOM 1330 C CA . SER A 1 175 ? -14.883 -47.969 -18.469 1 98.31 175 SER A CA 1
ATOM 1331 C C . SER A 1 175 ? -14.68 -48.656 -19.812 1 98.31 175 SER A C 1
ATOM 1333 O O . SER A 1 175 ? -15.195 -49.781 -20.047 1 98.31 175 SER A O 1
ATOM 1335 N N . VAL A 1 176 ? -13.977 -48 -20.641 1 97.69 176 VAL A N 1
ATOM 1336 C CA . VAL A 1 176 ? -13.711 -48.531 -21.984 1 97.69 176 VAL A CA 1
ATOM 1337 C C . VAL A 1 176 ? -12.898 -49.844 -21.875 1 97.69 176 VAL A C 1
ATOM 1339 O O . VAL A 1 176 ? -13.18 -50.812 -22.562 1 97.69 176 VAL A O 1
ATOM 1342 N N . LEU A 1 177 ? -11.898 -49.844 -21.062 1 97.69 177 LEU A N 1
ATOM 1343 C CA . LEU A 1 177 ? -11.078 -51.031 -20.859 1 97.69 177 LEU A CA 1
ATOM 1344 C C . LEU A 1 177 ? -11.906 -52.156 -20.281 1 97.69 177 LEU A C 1
ATOM 1346 O O . LEU A 1 177 ? -11.797 -53.312 -20.719 1 97.69 177 LEU A O 1
ATOM 1350 N N . LEU A 1 178 ? -12.75 -51.875 -19.281 1 97.56 178 LEU A N 1
ATOM 1351 C CA . LEU A 1 178 ? -13.617 -52.875 -18.656 1 97.56 178 LEU A CA 1
ATOM 1352 C C . LEU A 1 178 ? -14.578 -53.469 -19.688 1 97.56 178 LEU A C 1
ATOM 1354 O O . LEU A 1 178 ? -14.766 -54.688 -19.75 1 97.56 178 LEU A O 1
ATOM 1358 N N . ALA A 1 179 ? -15.102 -52.625 -20.531 1 96.19 179 ALA A N 1
ATOM 1359 C CA . ALA A 1 179 ? -16.016 -53.062 -21.578 1 96.19 179 ALA A CA 1
ATOM 1360 C C . ALA A 1 179 ? -15.305 -53.938 -22.594 1 96.19 179 ALA A C 1
ATOM 1362 O O . ALA A 1 179 ? -15.906 -54.812 -23.188 1 96.19 179 ALA A O 1
ATOM 1363 N N . GLY A 1 180 ? -14.016 -53.656 -22.75 1 95.12 180 GLY A N 1
ATOM 1364 C CA . GLY A 1 180 ? -13.219 -54.406 -23.703 1 95.12 180 GLY A CA 1
ATOM 1365 C C . GLY A 1 180 ? -12.648 -55.688 -23.141 1 95.12 180 GLY A C 1
ATOM 1366 O O . GLY A 1 180 ? -11.938 -56.438 -23.828 1 95.12 180 GLY A O 1
ATOM 1367 N N . GLY A 1 181 ? -12.852 -55.969 -21.875 1 94.69 181 GLY A N 1
ATOM 1368 C CA . GLY A 1 181 ? -12.469 -57.25 -21.297 1 94.69 181 GLY A CA 1
ATOM 1369 C C . GLY A 1 181 ? -11.266 -57.156 -20.375 1 94.69 181 GLY A C 1
ATOM 1370 O O . GLY A 1 181 ? -10.828 -58.156 -19.812 1 94.69 181 GLY A O 1
ATOM 1371 N N . TYR A 1 182 ? -10.734 -56 -20.266 1 94.38 182 TYR A N 1
ATOM 1372 C CA . TYR A 1 182 ? -9.656 -55.781 -19.312 1 94.38 182 TYR A CA 1
ATOM 1373 C C . TYR A 1 182 ? -10.203 -55.656 -17.891 1 94.38 182 TYR A C 1
ATOM 1375 O O . TYR A 1 182 ? -10.305 -54.531 -17.359 1 94.38 182 TYR A O 1
ATOM 1383 N N . THR A 1 183 ? -10.414 -56.719 -17.203 1 92.44 183 THR A N 1
ATOM 1384 C CA . THR A 1 183 ? -11.188 -56.719 -15.969 1 92.44 183 THR A CA 1
ATOM 1385 C C . THR A 1 183 ? -10.273 -56.562 -14.758 1 92.44 183 THR A C 1
ATOM 1387 O O . THR A 1 183 ? -10.711 -56.125 -13.688 1 92.44 183 THR A O 1
ATOM 1390 N N . GLN A 1 184 ? -9 -56.906 -14.969 1 96.12 184 GLN A N 1
ATOM 1391 C CA . GLN A 1 184 ? -8.086 -56.844 -13.828 1 96.12 184 GLN A CA 1
ATOM 1392 C C . GLN A 1 184 ? -6.664 -56.531 -14.281 1 96.12 184 GLN A C 1
ATOM 1394 O O . GLN A 1 184 ? -6.066 -57.281 -15.047 1 96.12 184 GLN A O 1
ATOM 1399 N N . PRO A 1 185 ? -6.109 -55.5 -13.781 1 97.75 185 PRO A N 1
ATOM 1400 C CA . PRO A 1 185 ? -4.695 -55.219 -14.055 1 97.75 185 PRO A CA 1
ATOM 1401 C C . PRO A 1 185 ? -3.754 -56.125 -13.281 1 97.75 185 PRO A C 1
ATOM 1403 O O . PRO A 1 185 ? -4.18 -56.781 -12.328 1 97.75 185 PRO A O 1
ATOM 1406 N N . THR A 1 186 ? -2.521 -56.25 -13.719 1 97.81 186 THR A N 1
ATOM 1407 C CA . THR A 1 186 ? -1.515 -56.969 -12.945 1 97.81 186 THR A CA 1
ATOM 1408 C C . THR A 1 186 ? -1.12 -56.188 -11.695 1 97.81 186 THR A C 1
ATOM 1410 O O . THR A 1 186 ? -1.098 -56.719 -10.594 1 97.81 186 THR A O 1
ATOM 1413 N N . ARG A 1 187 ? -0.865 -54.938 -11.906 1 97.81 187 ARG A N 1
ATOM 1414 C CA . ARG A 1 187 ? -0.553 -54 -10.836 1 97.81 187 ARG A CA 1
ATOM 1415 C C . ARG A 1 187 ? -1.793 -53.219 -10.414 1 97.81 187 ARG A C 1
ATOM 1417 O O . ARG A 1 187 ? -2.553 -52.75 -11.258 1 97.81 187 ARG A O 1
ATOM 1424 N N . THR A 1 188 ? -1.964 -53.125 -9.125 1 98.44 188 THR A N 1
ATOM 1425 C CA . THR A 1 188 ? -3.098 -52.375 -8.625 1 98.44 188 THR A CA 1
ATOM 1426 C C . THR A 1 188 ? -3.033 -50.938 -9.117 1 98.44 188 THR A C 1
ATOM 1428 O O . THR A 1 188 ? -1.965 -50.312 -9.117 1 98.44 188 THR A O 1
ATOM 1431 N N . LEU A 1 189 ? -4.121 -50.469 -9.602 1 98.75 189 LEU A N 1
ATOM 1432 C CA . LEU A 1 189 ? -4.297 -49.062 -9.977 1 98.75 189 LEU A CA 1
ATOM 1433 C C . LEU A 1 189 ? -5.266 -48.375 -9.023 1 98.75 189 LEU A C 1
ATOM 1435 O O . LEU A 1 189 ? -6.266 -48.938 -8.609 1 98.75 189 LEU A O 1
ATOM 1439 N N . MET A 1 190 ? -4.93 -47.188 -8.664 1 98.81 190 MET A N 1
ATOM 1440 C CA . MET A 1 190 ? -5.789 -46.406 -7.785 1 98.81 190 MET A CA 1
ATOM 1441 C C . MET A 1 190 ? -6.109 -45.031 -8.414 1 98.81 190 MET A C 1
ATOM 1443 O O . MET A 1 190 ? -5.336 -44.531 -9.219 1 98.81 190 MET A O 1
ATOM 1447 N N . PHE A 1 191 ? -7.281 -44.5 -8.07 1 98.81 191 PHE A N 1
ATOM 1448 C CA . PHE A 1 191 ? -7.707 -43.156 -8.43 1 98.81 191 PHE A CA 1
ATOM 1449 C C . PHE A 1 191 ? -8.094 -42.375 -7.188 1 98.81 191 PHE A C 1
ATOM 1451 O O . PHE A 1 191 ? -8.828 -42.844 -6.332 1 98.81 191 PHE A O 1
ATOM 1458 N N . ALA A 1 192 ? -7.551 -41.219 -7.062 1 98.75 192 ALA A N 1
ATOM 1459 C CA . ALA A 1 192 ? -7.957 -40.281 -6 1 98.75 192 ALA A CA 1
ATOM 1460 C C . ALA A 1 192 ? -8.469 -38.969 -6.578 1 98.75 192 ALA A C 1
ATOM 1462 O O . ALA A 1 192 ? -7.703 -38.219 -7.188 1 98.75 192 ALA A O 1
ATOM 1463 N N . PHE A 1 193 ? -9.711 -38.688 -6.418 1 98.56 193 PHE A N 1
ATOM 1464 C CA . PHE A 1 193 ? -10.336 -37.469 -6.898 1 98.56 193 PHE A CA 1
ATOM 1465 C C . PHE A 1 193 ? -10.703 -36.531 -5.738 1 98.56 193 PHE A C 1
ATOM 1467 O O . PHE A 1 193 ? -11.531 -36.906 -4.898 1 98.56 193 PHE A O 1
ATOM 1474 N N . GLY A 1 194 ? -10.109 -35.375 -5.727 1 97.75 194 GLY A N 1
ATOM 1475 C CA . GLY A 1 194 ? -10.273 -34.438 -4.609 1 97.75 194 GLY A CA 1
ATOM 1476 C C . GLY A 1 194 ? -11.359 -33.406 -4.844 1 97.75 194 GLY A C 1
ATOM 1477 O O . GLY A 1 194 ? -11.781 -33.188 -5.984 1 97.75 194 GLY A O 1
ATOM 1478 N N . HIS A 1 195 ? -11.812 -32.719 -3.695 1 97.38 195 HIS A N 1
ATOM 1479 C CA . HIS A 1 195 ? -12.906 -31.75 -3.801 1 97.38 195 HIS A CA 1
ATOM 1480 C C . HIS A 1 195 ? -12.43 -30.344 -3.455 1 97.38 195 HIS A C 1
ATOM 1482 O O . HIS A 1 195 ? -13.242 -29.422 -3.338 1 97.38 195 HIS A O 1
ATOM 1488 N N . ASP A 1 196 ? -11.055 -30.219 -3.268 1 95.81 196 ASP A N 1
ATOM 1489 C CA . ASP A 1 196 ? -10.664 -28.891 -2.768 1 95.81 196 ASP A CA 1
ATOM 1490 C C . ASP A 1 196 ? -9.25 -28.547 -3.221 1 95.81 196 ASP A C 1
ATOM 1492 O O . ASP A 1 196 ? -8.492 -27.922 -2.475 1 95.81 196 ASP A O 1
ATOM 1496 N N . GLU A 1 197 ? -8.789 -28.953 -4.41 1 93.25 197 GLU A N 1
ATOM 1497 C CA . GLU A 1 197 ? -7.457 -28.656 -4.926 1 93.25 197 GLU A CA 1
ATOM 1498 C C . GLU A 1 197 ? -7.246 -27.141 -5.078 1 93.25 197 GLU A C 1
ATOM 1500 O O . GLU A 1 197 ? -6.176 -26.625 -4.762 1 93.25 197 GLU A O 1
ATOM 1505 N N . GLU A 1 198 ? -8.234 -26.422 -5.465 1 88.88 198 GLU A N 1
ATOM 1506 C CA . GLU A 1 198 ? -8.141 -25.016 -5.805 1 88.88 198 GLU A CA 1
ATOM 1507 C C . GLU A 1 198 ? -7.887 -24.156 -4.562 1 88.88 198 GLU A C 1
ATOM 1509 O O . GLU A 1 198 ? -7.527 -22.984 -4.668 1 88.88 198 GLU A O 1
ATOM 1514 N N . VAL A 1 199 ? -8.078 -24.812 -3.391 1 86.75 199 VAL A N 1
ATOM 1515 C CA . VAL A 1 199 ? -7.824 -24.094 -2.15 1 86.75 199 VAL A CA 1
ATOM 1516 C C . VAL A 1 199 ? -6.75 -24.812 -1.341 1 86.75 199 VAL A C 1
ATOM 1518 O O . VAL A 1 199 ? -6.73 -24.734 -0.11 1 86.75 199 VAL A O 1
ATOM 1521 N N . GLY A 1 200 ? -5.988 -25.688 -2.031 1 87.75 200 GLY A N 1
ATOM 1522 C CA . GLY A 1 200 ? -4.805 -26.25 -1.398 1 87.75 200 GLY A CA 1
ATOM 1523 C C . GLY A 1 200 ? -4.883 -27.75 -1.21 1 87.75 200 GLY A C 1
ATOM 1524 O O . GLY A 1 200 ? -3.857 -28.406 -1.039 1 87.75 200 GLY A O 1
ATOM 1525 N N . GLY A 1 201 ? -6.105 -28.375 -1.16 1 94.25 201 GLY A N 1
ATOM 1526 C CA . GLY A 1 201 ? -6.273 -29.812 -1.062 1 94.25 201 GLY A CA 1
ATOM 1527 C C . GLY A 1 201 ? -6.098 -30.344 0.349 1 94.25 201 GLY A C 1
ATOM 1528 O O . GLY A 1 201 ? -5.84 -31.531 0.544 1 94.25 201 GLY A O 1
ATOM 1529 N N . GLY A 1 202 ? -6.184 -29.469 1.341 1 93.25 202 GLY A N 1
ATOM 1530 C CA . GLY A 1 202 ? -5.902 -29.828 2.723 1 93.25 202 GLY A CA 1
ATOM 1531 C C . GLY A 1 202 ? -6.918 -30.797 3.307 1 93.25 202 GLY A C 1
ATOM 1532 O O . GLY A 1 202 ? -6.59 -31.578 4.203 1 93.25 202 GLY A O 1
ATOM 1533 N N . LEU A 1 203 ? -8.141 -30.719 2.771 1 96.44 203 LEU A N 1
ATOM 1534 C CA . LEU A 1 203 ? -9.203 -31.516 3.359 1 96.44 203 LEU A CA 1
ATOM 1535 C C . LEU A 1 203 ? -9.625 -32.656 2.412 1 96.44 203 LEU A C 1
ATOM 1537 O O . LEU A 1 203 ? -10.5 -33.438 2.738 1 96.44 203 LEU A O 1
ATOM 1541 N N . GLY A 1 204 ? -9.047 -32.688 1.249 1 97.56 204 GLY A N 1
ATOM 1542 C CA . GLY A 1 204 ? -9.266 -33.781 0.291 1 97.56 204 GLY A CA 1
ATOM 1543 C C . GLY A 1 204 ? -8.039 -34.625 0.061 1 97.56 204 GLY A C 1
ATOM 1544 O O . GLY A 1 204 ? -7.867 -35.656 0.707 1 97.56 204 GLY A O 1
ATOM 1545 N N . ALA A 1 205 ? -7.148 -34.094 -0.704 1 97.62 205 ALA A N 1
ATOM 1546 C CA . ALA A 1 205 ? -5.953 -34.844 -1.102 1 97.62 205 ALA A CA 1
ATOM 1547 C C . ALA A 1 205 ? -5.078 -35.156 0.107 1 97.62 205 ALA A C 1
ATOM 1549 O O . ALA A 1 205 ? -4.578 -36.281 0.242 1 97.62 205 ALA A O 1
ATOM 1550 N N . ASN A 1 206 ? -4.871 -34.188 0.932 1 96.5 206 ASN A N 1
ATOM 1551 C CA . ASN A 1 206 ? -4.035 -34.438 2.105 1 96.5 206 ASN A CA 1
ATOM 1552 C C . ASN A 1 206 ? -4.605 -35.5 3.004 1 96.5 206 ASN A C 1
ATOM 1554 O O . ASN A 1 206 ? -3.871 -36.375 3.475 1 96.5 206 ASN A O 1
ATOM 1558 N N . VAL A 1 207 ? -5.859 -35.469 3.254 1 97.62 207 VAL A N 1
ATOM 1559 C CA . VAL A 1 207 ? -6.523 -36.438 4.098 1 97.62 207 VAL A CA 1
ATOM 1560 C C . VAL A 1 207 ? -6.438 -37.812 3.445 1 97.62 207 VAL A C 1
ATOM 1562 O O . VAL A 1 207 ? -6.191 -38.812 4.121 1 97.62 207 VAL A O 1
ATOM 1565 N N . THR A 1 208 ? -6.652 -37.875 2.162 1 98.44 208 THR A N 1
ATOM 1566 C CA . THR A 1 208 ? -6.562 -39.156 1.434 1 98.44 208 THR A CA 1
ATOM 1567 C C . THR A 1 208 ? -5.148 -39.719 1.504 1 98.44 208 THR A C 1
ATOM 1569 O O . THR A 1 208 ? -4.965 -40.906 1.706 1 98.44 208 THR A O 1
ATOM 1572 N N . ALA A 1 209 ? -4.176 -38.875 1.309 1 98.38 209 ALA A N 1
ATOM 1573 C CA . ALA A 1 209 ? -2.779 -39.281 1.387 1 98.38 209 ALA A CA 1
ATOM 1574 C C . ALA A 1 209 ? -2.453 -39.844 2.77 1 98.38 209 ALA A C 1
ATOM 1576 O O . ALA A 1 209 ? -1.774 -40.875 2.891 1 98.38 209 ALA A O 1
ATOM 1577 N N . ARG A 1 210 ? -2.943 -39.188 3.771 1 98 210 ARG A N 1
ATOM 1578 C CA . ARG A 1 210 ? -2.723 -39.656 5.137 1 98 210 ARG A CA 1
ATOM 1579 C C . ARG A 1 210 ? -3.383 -41.031 5.371 1 98 210 ARG A C 1
ATOM 1581 O O . ARG A 1 210 ? -2.836 -41.875 6.082 1 98 210 ARG A O 1
ATOM 1588 N N . LEU A 1 211 ? -4.531 -41.156 4.832 1 98.19 211 LEU A N 1
ATOM 1589 C CA . LEU A 1 211 ? -5.219 -42.438 4.93 1 98.19 211 LEU A CA 1
ATOM 1590 C C . LEU A 1 211 ? -4.395 -43.531 4.285 1 98.19 211 LEU A C 1
ATOM 1592 O O . LEU A 1 211 ? -4.219 -44.625 4.875 1 98.19 211 LEU A O 1
ATOM 1596 N N . LEU A 1 212 ? -3.914 -43.312 3.104 1 98.5 212 LEU A N 1
ATOM 1597 C CA . LEU A 1 212 ? -3.086 -44.312 2.416 1 98.5 212 LEU A CA 1
ATOM 1598 C C . LEU A 1 212 ? -1.827 -44.625 3.219 1 98.5 212 LEU A C 1
ATOM 1600 O O . LEU A 1 212 ? -1.436 -45.781 3.346 1 98.5 212 LEU A O 1
ATOM 1604 N N . ALA A 1 213 ? -1.234 -43.594 3.723 1 98.19 213 ALA A N 1
ATOM 1605 C CA . ALA A 1 213 ? -0.047 -43.75 4.555 1 98.19 213 ALA A CA 1
ATOM 1606 C C . ALA A 1 213 ? -0.353 -44.625 5.77 1 98.19 213 ALA A C 1
ATOM 1608 O O . ALA A 1 213 ? 0.438 -45.5 6.129 1 98.19 213 ALA A O 1
ATOM 1609 N N . SER A 1 214 ? -1.483 -44.375 6.395 1 98.25 214 SER A N 1
ATOM 1610 C CA . SER A 1 214 ? -1.881 -45.125 7.582 1 98.25 214 SER A CA 1
ATOM 1611 C C . SER A 1 214 ? -2.09 -46.594 7.258 1 98.25 214 SER A C 1
ATOM 1613 O O . SER A 1 214 ? -1.975 -47.469 8.133 1 98.25 214 SER A O 1
ATOM 1615 N N . ARG A 1 215 ? -2.342 -46.875 6.012 1 97.81 215 ARG A N 1
ATOM 1616 C CA . ARG A 1 215 ? -2.555 -48.25 5.555 1 97.81 215 ARG A CA 1
ATOM 1617 C C . ARG A 1 215 ? -1.246 -48.906 5.09 1 97.81 215 ARG A C 1
ATOM 1619 O O . ARG A 1 215 ? -1.235 -50.031 4.598 1 97.81 215 ARG A O 1
ATOM 1626 N N . GLY A 1 216 ? -0.191 -48.094 5.156 1 97.25 216 GLY A N 1
ATOM 1627 C CA . GLY A 1 216 ? 1.116 -48.594 4.754 1 97.25 216 GLY A CA 1
ATOM 1628 C C . GLY A 1 216 ? 1.298 -48.625 3.248 1 97.25 216 GLY A C 1
ATOM 1629 O O . GLY A 1 216 ? 2.156 -49.344 2.744 1 97.25 216 GLY A O 1
ATOM 1630 N N . VAL A 1 217 ? 0.537 -47.938 2.537 1 97.56 217 VAL A N 1
ATOM 1631 C CA . VAL A 1 217 ? 0.584 -47.938 1.08 1 97.56 217 VAL A CA 1
ATOM 1632 C C . VAL A 1 217 ? 1.803 -47.188 0.586 1 97.56 217 VAL A C 1
ATOM 1634 O O . VAL A 1 217 ? 2.066 -46.062 1.05 1 97.56 217 VAL A O 1
ATOM 1637 N N . ARG A 1 218 ? 2.521 -47.75 -0.239 1 98.06 218 ARG A N 1
ATOM 1638 C CA . ARG A 1 218 ? 3.537 -47.125 -1.062 1 98.06 218 ARG A CA 1
ATOM 1639 C C . ARG A 1 218 ? 3.129 -47.094 -2.531 1 98.06 218 ARG A C 1
ATOM 1641 O O . ARG A 1 218 ? 2.488 -48.062 -3.006 1 98.06 218 ARG A O 1
ATOM 1648 N N . LEU A 1 219 ? 3.578 -46.094 -3.213 1 98.44 219 LEU A N 1
ATOM 1649 C CA . LEU A 1 219 ? 3.141 -45.938 -4.594 1 98.44 219 LEU A CA 1
ATOM 1650 C C . LEU A 1 219 ? 4.32 -46.062 -5.555 1 98.44 219 LEU A C 1
ATOM 1652 O O . LEU A 1 219 ? 5.363 -45.438 -5.336 1 98.44 219 LEU A O 1
ATOM 1656 N N . ALA A 1 220 ? 4.109 -46.812 -6.609 1 97.94 220 ALA A N 1
ATOM 1657 C CA . ALA A 1 220 ? 5.129 -46.938 -7.645 1 97.94 220 ALA A CA 1
ATOM 1658 C C . ALA A 1 220 ? 5.285 -45.625 -8.422 1 97.94 220 ALA A C 1
ATOM 1660 O O . ALA A 1 220 ? 6.379 -45.312 -8.883 1 97.94 220 ALA A O 1
ATOM 1661 N N . ALA A 1 221 ? 4.203 -44.938 -8.625 1 97.88 221 ALA A N 1
ATOM 1662 C CA . ALA A 1 221 ? 4.164 -43.656 -9.305 1 97.88 221 ALA A CA 1
ATOM 1663 C C . ALA A 1 221 ? 2.836 -42.938 -9.062 1 97.88 221 ALA A C 1
ATOM 1665 O O . ALA A 1 221 ? 1.845 -43.562 -8.688 1 97.88 221 ALA A O 1
ATOM 1666 N N . VAL A 1 222 ? 2.883 -41.688 -9.195 1 98.5 222 VAL A N 1
ATOM 1667 C CA . VAL A 1 222 ? 1.676 -40.875 -9.156 1 98.5 222 VAL A CA 1
ATOM 1668 C C . VAL A 1 222 ? 1.539 -40.094 -10.453 1 98.5 222 VAL A C 1
ATOM 1670 O O . VAL A 1 222 ? 2.523 -39.531 -10.969 1 98.5 222 VAL A O 1
ATOM 1673 N N . LEU A 1 223 ? 0.427 -40.094 -11.055 1 98.5 223 LEU A N 1
ATOM 1674 C CA . LEU A 1 223 ? 0.115 -39.281 -12.219 1 98.5 223 LEU A CA 1
ATOM 1675 C C . LEU A 1 223 ? -0.896 -38.188 -11.852 1 98.5 223 LEU A C 1
ATOM 1677 O O . LEU A 1 223 ? -1.912 -38.469 -11.211 1 98.5 223 LEU A O 1
ATOM 1681 N N . ASP A 1 224 ? -0.597 -36.969 -12.234 1 97.94 224 ASP A N 1
ATOM 1682 C CA . ASP A 1 224 ? -1.402 -35.812 -11.859 1 97.94 224 ASP A CA 1
ATOM 1683 C C . ASP A 1 224 ? -1.529 -34.844 -13.023 1 97.94 224 ASP A C 1
ATOM 1685 O O . ASP A 1 224 ? -1.128 -35.156 -14.148 1 97.94 224 ASP A O 1
ATOM 1689 N N . GLU A 1 225 ? -2.229 -33.719 -12.75 1 95 225 GLU A N 1
ATOM 1690 C CA . GLU A 1 225 ? -2.297 -32.625 -13.703 1 95 225 GLU A CA 1
ATOM 1691 C C . GLU A 1 225 ? -1.001 -31.812 -13.711 1 95 225 GLU A C 1
ATOM 1693 O O . GLU A 1 225 ? -0.128 -32.031 -12.867 1 95 225 GLU A O 1
ATOM 1698 N N . GLY A 1 226 ? -0.896 -30.859 -14.688 1 92.38 226 GLY A N 1
ATOM 1699 C CA . GLY A 1 226 ? 0.238 -29.953 -14.656 1 92.38 226 GLY A CA 1
ATOM 1700 C C . GLY A 1 226 ? 0.952 -29.844 -15.992 1 92.38 226 GLY A C 1
ATOM 1701 O O . GLY A 1 226 ? 1.672 -28.875 -16.234 1 92.38 226 GLY A O 1
ATOM 1702 N N . GLY A 1 227 ? 0.83 -30.797 -16.812 1 93.31 227 GLY A N 1
ATOM 1703 C CA . GLY A 1 227 ? 1.345 -30.797 -18.172 1 93.31 227 GLY A CA 1
ATOM 1704 C C . GLY A 1 227 ? 0.272 -31.031 -19.219 1 93.31 227 GLY A C 1
ATOM 1705 O O . GLY A 1 227 ? -0.834 -31.469 -18.891 1 93.31 227 GLY A O 1
ATOM 1706 N N . ALA A 1 228 ? 0.621 -30.656 -20.422 1 95.38 228 ALA A N 1
ATOM 1707 C CA . ALA A 1 228 ? -0.304 -30.797 -21.547 1 95.38 228 ALA A CA 1
ATOM 1708 C C . ALA A 1 228 ? 0.448 -30.859 -22.875 1 95.38 228 ALA A C 1
ATOM 1710 O O . ALA A 1 228 ? 1.681 -30.859 -22.906 1 95.38 228 ALA A O 1
ATOM 1711 N N . VAL A 1 229 ? -0.293 -31.016 -23.922 1 96 229 VAL A N 1
ATOM 1712 C CA . VAL A 1 229 ? 0.283 -30.938 -25.266 1 96 229 VAL A CA 1
ATOM 1713 C C . VAL A 1 229 ? 0.206 -29.5 -25.766 1 96 229 VAL A C 1
ATOM 1715 O O . VAL A 1 229 ? -0.876 -28.906 -25.812 1 96 229 VAL A O 1
ATOM 1718 N N . LEU A 1 230 ? 1.335 -28.984 -26.016 1 94.56 230 LEU A N 1
ATOM 1719 C CA . LEU A 1 230 ? 1.358 -27.703 -26.703 1 94.56 230 LEU A CA 1
ATOM 1720 C C . LEU A 1 230 ? 1.159 -27.875 -28.203 1 94.56 230 LEU A C 1
ATOM 1722 O O . LEU A 1 230 ? 2.086 -28.281 -28.922 1 94.56 230 LEU A O 1
ATOM 1726 N N . ALA A 1 231 ? 0.028 -27.469 -28.609 1 92.44 231 ALA A N 1
ATOM 1727 C CA . ALA A 1 231 ? -0.376 -27.75 -30 1 92.44 231 ALA A CA 1
ATOM 1728 C C . ALA A 1 231 ? 0.464 -26.953 -30.984 1 92.44 231 ALA A C 1
ATOM 1730 O O . ALA A 1 231 ? 0.67 -27.375 -32.125 1 92.44 231 ALA A O 1
ATOM 1731 N N . ASP A 1 232 ? 0.975 -25.812 -30.562 1 91 232 ASP A N 1
ATOM 1732 C CA . ASP A 1 232 ? 1.727 -24.938 -31.438 1 91 232 ASP A CA 1
ATOM 1733 C C . ASP A 1 232 ? 3.229 -25.062 -31.203 1 91 232 ASP A C 1
ATOM 1735 O O . ASP A 1 232 ? 4.008 -24.219 -31.641 1 91 232 ASP A O 1
ATOM 1739 N N . GLY A 1 233 ? 3.561 -26.125 -30.516 1 90.44 233 GLY A N 1
ATOM 1740 C CA . GLY A 1 233 ? 4.973 -26.359 -30.266 1 90.44 233 GLY A CA 1
ATOM 1741 C C . GLY A 1 233 ? 5.504 -25.562 -29.078 1 90.44 233 GLY A C 1
ATOM 1742 O O . GLY A 1 233 ? 4.734 -25.156 -28.203 1 90.44 233 GLY A O 1
ATOM 1743 N N . MET A 1 234 ? 6.809 -25.562 -28.953 1 88 234 MET A N 1
ATOM 1744 C CA . MET A 1 234 ? 7.523 -24.828 -27.906 1 88 234 MET A CA 1
ATOM 1745 C C . MET A 1 234 ? 8.578 -23.906 -28.5 1 88 234 MET A C 1
ATOM 1747 O O . MET A 1 234 ? 9.758 -24.266 -28.562 1 88 234 MET A O 1
ATOM 1751 N N . ARG A 1 235 ? 8.164 -22.672 -28.812 1 81.88 235 ARG A N 1
ATOM 1752 C CA . ARG A 1 235 ? 9.07 -21.719 -29.422 1 81.88 235 ARG A CA 1
ATOM 1753 C C . ARG A 1 235 ? 10.148 -21.266 -28.453 1 81.88 235 ARG A C 1
ATOM 1755 O O . ARG A 1 235 ? 9.867 -21.062 -27.266 1 81.88 235 ARG A O 1
ATOM 1762 N N . PRO A 1 236 ? 11.438 -21.125 -28.984 1 79.75 236 PRO A N 1
ATOM 1763 C CA . PRO A 1 236 ? 11.914 -21.25 -30.359 1 79.75 236 PRO A CA 1
ATOM 1764 C C . PRO A 1 236 ? 12.453 -22.641 -30.672 1 79.75 236 PRO A C 1
ATOM 1766 O O . PRO A 1 236 ? 13.023 -22.859 -31.734 1 79.75 236 PRO A O 1
ATOM 1769 N N . PHE A 1 237 ? 12.211 -23.531 -29.844 1 83.62 237 PHE A N 1
ATOM 1770 C CA . PHE A 1 237 ? 12.898 -24.812 -29.969 1 83.62 237 PHE A CA 1
ATOM 1771 C C . PHE A 1 237 ? 12.18 -25.719 -30.953 1 83.62 237 PHE A C 1
ATOM 1773 O O . PHE A 1 237 ? 12.812 -26.312 -31.828 1 83.62 237 PHE A O 1
ATOM 1780 N N . VAL A 1 238 ? 10.914 -25.859 -30.828 1 87.94 238 VAL A N 1
ATOM 1781 C CA . VAL A 1 238 ? 10.078 -26.688 -31.688 1 87.94 238 VAL A CA 1
ATOM 1782 C C . VAL A 1 238 ? 8.914 -25.875 -32.219 1 87.94 238 VAL A C 1
ATOM 1784 O O . VAL A 1 238 ? 8.078 -25.391 -31.469 1 87.94 238 VAL A O 1
ATOM 1787 N N . THR A 1 239 ? 8.859 -25.672 -33.531 1 86.5 239 THR A N 1
ATOM 1788 C CA . THR A 1 239 ? 7.863 -24.766 -34.094 1 86.5 239 THR A CA 1
ATOM 1789 C C . THR A 1 239 ? 6.977 -25.5 -35.094 1 86.5 239 THR A C 1
ATOM 1791 O O . THR A 1 239 ? 5.938 -24.969 -35.5 1 86.5 239 THR A O 1
ATOM 1794 N N . ASP A 1 240 ? 7.273 -26.703 -35.438 1 87.25 240 ASP A N 1
ATOM 1795 C CA . ASP A 1 240 ? 6.613 -27.312 -36.594 1 87.25 240 ASP A CA 1
ATOM 1796 C C . ASP A 1 240 ? 5.762 -28.5 -36.156 1 87.25 240 ASP A C 1
ATOM 1798 O O . ASP A 1 240 ? 5.215 -29.219 -37 1 87.25 240 ASP A O 1
ATOM 1802 N N . MET A 1 241 ? 5.684 -28.797 -34.906 1 92.12 241 MET A N 1
ATOM 1803 C CA . MET A 1 241 ? 4.875 -29.922 -34.438 1 92.12 241 MET A CA 1
ATOM 1804 C C . MET A 1 241 ? 4.48 -29.703 -32.969 1 92.12 241 MET A C 1
ATOM 1806 O O . MET A 1 241 ? 5.105 -28.922 -32.25 1 92.12 241 MET A O 1
ATOM 1810 N N . PRO A 1 242 ? 3.441 -30.422 -32.469 1 94.38 242 PRO A N 1
ATOM 1811 C CA . PRO A 1 242 ? 3.062 -30.328 -31.062 1 94.38 242 PRO A CA 1
ATOM 1812 C C . PRO A 1 242 ? 4.105 -30.953 -30.141 1 94.38 242 PRO A C 1
ATOM 1814 O O . PRO A 1 242 ? 4.91 -31.781 -30.578 1 94.38 242 PRO A O 1
ATOM 1817 N N . VAL A 1 243 ? 4.125 -30.484 -28.969 1 95.88 243 VAL A N 1
ATOM 1818 C CA . VAL A 1 243 ? 5.035 -31 -27.953 1 95.88 243 VAL A CA 1
ATOM 1819 C C . VAL A 1 243 ? 4.25 -31.359 -26.688 1 95.88 243 VAL A C 1
ATOM 1821 O O . VAL A 1 243 ? 3.443 -30.578 -26.203 1 95.88 243 VAL A O 1
ATOM 1824 N N . ALA A 1 244 ? 4.426 -32.594 -26.234 1 97.25 244 ALA A N 1
ATOM 1825 C CA . ALA A 1 244 ? 3.842 -33 -24.953 1 97.25 244 ALA A CA 1
ATOM 1826 C C . ALA A 1 244 ? 4.77 -32.656 -23.797 1 97.25 244 ALA A C 1
ATOM 1828 O O . ALA A 1 244 ? 5.918 -33.094 -23.75 1 97.25 244 ALA A O 1
ATOM 1829 N N . LEU A 1 245 ? 4.297 -31.875 -22.891 1 96.38 245 LEU A N 1
ATOM 1830 C CA . LEU A 1 245 ? 5.059 -31.484 -21.719 1 96.38 245 LEU A CA 1
ATOM 1831 C C . LEU A 1 245 ? 4.629 -32.281 -20.5 1 96.38 245 LEU A C 1
ATOM 1833 O O . LEU A 1 245 ? 3.457 -32.25 -20.109 1 96.38 245 LEU A O 1
ATOM 1837 N N . VAL A 1 246 ? 5.57 -33 -19.906 1 98.06 246 VAL A N 1
ATOM 1838 C CA . VAL A 1 246 ? 5.309 -33.781 -18.688 1 98.06 246 VAL A CA 1
ATOM 1839 C C . VAL A 1 246 ? 6.016 -33.125 -17.5 1 98.06 246 VAL A C 1
ATOM 1841 O O . VAL A 1 246 ? 7.246 -33.062 -17.469 1 98.06 246 VAL A O 1
ATOM 1844 N N . GLY A 1 247 ? 5.234 -32.75 -16.547 1 97.38 247 GLY A N 1
ATOM 1845 C CA . GLY A 1 247 ? 5.809 -32.125 -15.359 1 97.38 247 GLY A CA 1
ATOM 1846 C C . GLY A 1 247 ? 6.508 -33.125 -14.453 1 97.38 247 GLY A C 1
ATOM 1847 O O . GLY A 1 247 ? 5.891 -34.062 -13.969 1 97.38 247 GLY A O 1
ATOM 1848 N N . MET A 1 248 ? 7.809 -32.844 -14.188 1 97.81 248 MET A N 1
ATOM 1849 C CA . MET A 1 248 ? 8.625 -33.75 -13.391 1 97.81 248 MET A CA 1
ATOM 1850 C C . MET A 1 248 ? 8.875 -33.188 -12 1 97.81 248 MET A C 1
ATOM 1852 O O . MET A 1 248 ? 9.383 -33.875 -11.125 1 97.81 248 MET A O 1
ATOM 1856 N N . ALA A 1 249 ? 8.57 -32 -11.875 1 97.06 249 ALA A N 1
ATOM 1857 C CA . ALA A 1 249 ? 8.672 -31.297 -10.602 1 97.06 249 ALA A CA 1
ATOM 1858 C C . ALA A 1 249 ? 7.734 -30.094 -10.57 1 97.06 249 ALA A C 1
ATOM 1860 O O . ALA A 1 249 ? 7.211 -29.672 -11.609 1 97.06 249 ALA A O 1
ATOM 1861 N N . GLU A 1 250 ? 7.473 -29.594 -9.406 1 95.75 250 GLU A N 1
ATOM 1862 C CA . GLU A 1 250 ? 6.715 -28.359 -9.234 1 95.75 250 GLU A CA 1
ATOM 1863 C C . GLU A 1 250 ? 7.402 -27.422 -8.242 1 95.75 250 GLU A C 1
ATOM 1865 O O . GLU A 1 250 ? 8.078 -27.875 -7.32 1 95.75 250 GLU A O 1
ATOM 1870 N N . LYS A 1 251 ? 7.219 -26.172 -8.461 1 95.25 251 LYS A N 1
ATOM 1871 C CA . LYS A 1 251 ? 7.797 -25.203 -7.543 1 95.25 251 LYS A CA 1
ATOM 1872 C C . LYS A 1 251 ? 7.004 -25.125 -6.242 1 95.25 251 LYS A C 1
ATOM 1874 O O . LYS A 1 251 ? 5.812 -25.453 -6.219 1 95.25 251 LYS A O 1
ATOM 1879 N N . GLY A 1 252 ? 7.754 -24.734 -5.203 1 94.81 252 GLY A N 1
ATOM 1880 C CA . GLY A 1 252 ? 7.094 -24.484 -3.93 1 94.81 252 GLY A CA 1
ATOM 1881 C C . GLY A 1 252 ? 6.398 -23.141 -3.875 1 94.81 252 GLY A C 1
ATOM 1882 O O . GLY A 1 252 ? 6.469 -22.359 -4.828 1 94.81 252 GLY A O 1
ATOM 1883 N N . TYR A 1 253 ? 5.75 -22.938 -2.785 1 93.06 253 TYR A N 1
ATOM 1884 C CA . TYR A 1 253 ? 4.926 -21.734 -2.631 1 93.06 253 TYR A CA 1
ATOM 1885 C C . TYR A 1 253 ? 5.008 -21.203 -1.206 1 93.06 253 TYR A C 1
ATOM 1887 O O . TYR A 1 253 ? 5.047 -21.984 -0.246 1 93.06 253 TYR A O 1
ATOM 1895 N N . SER A 1 254 ? 5.07 -19.891 -1.111 1 94 254 SER A N 1
ATOM 1896 C CA . SER A 1 254 ? 4.863 -19.234 0.175 1 94 254 SER A CA 1
ATOM 1897 C C . SER A 1 254 ? 4.504 -17.766 -0.008 1 94 254 SER A C 1
ATOM 1899 O O . SER A 1 254 ? 4.656 -17.219 -1.101 1 94 254 SER A O 1
ATOM 1901 N N . VAL A 1 255 ? 3.871 -17.281 1.003 1 94.62 255 VAL A N 1
ATOM 1902 C CA . VAL A 1 255 ? 3.676 -15.844 1.139 1 94.62 255 VAL A CA 1
ATOM 1903 C C . VAL A 1 255 ? 4.527 -15.312 2.289 1 94.62 255 VAL A C 1
ATOM 1905 O O . VAL A 1 255 ? 4.488 -15.852 3.398 1 94.62 255 VAL A O 1
ATOM 1908 N N . VAL A 1 256 ? 5.27 -14.305 1.95 1 96.62 256 VAL A N 1
ATOM 1909 C CA . VAL A 1 256 ? 6.098 -13.656 2.961 1 96.62 256 VAL A CA 1
ATOM 1910 C C . VAL A 1 256 ? 5.688 -12.195 3.104 1 96.62 256 VAL A C 1
ATOM 1912 O O . VAL A 1 256 ? 5.562 -11.477 2.105 1 96.62 256 VAL A O 1
ATOM 1915 N N . ARG A 1 257 ? 5.484 -11.797 4.316 1 97.19 257 ARG A N 1
ATOM 1916 C CA . ARG A 1 257 ? 5.113 -10.414 4.598 1 97.19 257 ARG A CA 1
ATOM 1917 C C . ARG A 1 257 ? 6.227 -9.688 5.344 1 97.19 257 ARG A C 1
ATOM 1919 O O . ARG A 1 257 ? 6.777 -10.219 6.309 1 97.19 257 ARG A O 1
ATOM 1926 N N . VAL A 1 258 ? 6.551 -8.562 4.871 1 97.69 258 VAL A N 1
ATOM 1927 C CA . VAL A 1 258 ? 7.477 -7.676 5.57 1 97.69 258 VAL A CA 1
ATOM 1928 C C . VAL A 1 258 ? 6.707 -6.527 6.219 1 97.69 258 VAL A C 1
ATOM 1930 O O . VAL A 1 258 ? 6.031 -5.754 5.531 1 97.69 258 VAL A O 1
ATOM 1933 N N . VAL A 1 259 ? 6.789 -6.5 7.508 1 97.25 259 VAL A N 1
ATOM 1934 C CA . VAL A 1 259 ? 6.105 -5.461 8.273 1 97.25 259 VAL A CA 1
ATOM 1935 C C . VAL A 1 259 ? 7.094 -4.359 8.648 1 97.25 259 VAL A C 1
ATOM 1937 O O . VAL A 1 259 ? 8.055 -4.602 9.383 1 97.25 259 VAL A O 1
ATOM 1940 N N . LEU A 1 260 ? 6.895 -3.168 8.102 1 96.62 260 LEU A N 1
ATOM 1941 C CA . LEU A 1 260 ? 7.699 -1.985 8.391 1 96.62 260 LEU A CA 1
ATOM 1942 C C . LEU A 1 260 ? 7.051 -1.146 9.492 1 96.62 260 LEU A C 1
ATOM 1944 O O . LEU A 1 260 ? 5.824 -1.063 9.57 1 96.62 260 LEU A O 1
ATOM 1948 N N . ARG A 1 261 ? 7.863 -0.549 10.344 1 93.44 261 ARG A N 1
ATOM 1949 C CA . ARG A 1 261 ? 7.371 0.261 11.453 1 93.44 261 ARG A CA 1
ATOM 1950 C C . ARG A 1 261 ? 8 1.65 11.438 1 93.44 261 ARG A C 1
ATOM 1952 O O . ARG A 1 261 ? 9.18 1.801 11.102 1 93.44 261 ARG A O 1
ATOM 1959 N N . SER A 1 262 ? 7.234 2.646 11.719 1 91.06 262 SER A N 1
ATOM 1960 C CA . SER A 1 262 ? 7.641 4.043 11.812 1 91.06 262 SER A CA 1
ATOM 1961 C C . SER A 1 262 ? 6.926 4.754 12.961 1 91.06 262 SER A C 1
ATOM 1963 O O . SER A 1 262 ? 5.84 4.344 13.367 1 91.06 262 SER A O 1
ATOM 1965 N N . PRO A 1 263 ? 7.57 5.75 13.578 1 81.56 263 PRO A N 1
ATOM 1966 C CA . PRO A 1 263 ? 6.926 6.477 14.672 1 81.56 263 PRO A CA 1
ATOM 1967 C C . PRO A 1 263 ? 5.66 7.211 14.234 1 81.56 263 PRO A C 1
ATOM 1969 O O . PRO A 1 263 ? 4.809 7.535 15.07 1 81.56 263 PRO A O 1
ATOM 1972 N N . GLY A 1 264 ? 5.461 7.379 12.984 1 79.12 264 GLY A N 1
ATOM 1973 C CA . GLY A 1 264 ? 4.312 8.133 12.516 1 79.12 264 GLY A CA 1
ATOM 1974 C C . GLY A 1 264 ? 4.434 9.625 12.758 1 79.12 264 GLY A C 1
ATOM 1975 O O . GLY A 1 264 ? 5.523 10.195 12.641 1 79.12 264 GLY A O 1
ATOM 1976 N N . GLY A 1 265 ? 3.289 10.367 12.883 1 72.31 265 GLY A N 1
ATOM 1977 C CA . GLY A 1 265 ? 3.307 11.805 13.117 1 72.31 265 GLY A CA 1
ATOM 1978 C C . GLY A 1 265 ? 2.494 12.586 12.094 1 72.31 265 GLY A C 1
ATOM 1979 O O . GLY A 1 265 ? 1.754 12 11.305 1 72.31 265 GLY A O 1
ATOM 1980 N N . HIS A 1 266 ? 2.557 13.922 12.273 1 76.94 266 HIS A N 1
ATOM 1981 C CA . HIS A 1 266 ? 1.853 14.82 11.367 1 76.94 266 HIS A CA 1
ATOM 1982 C C . HIS A 1 266 ? 2.561 14.906 10.016 1 76.94 266 HIS A C 1
ATOM 1984 O O . HIS A 1 266 ? 3.783 15.062 9.969 1 76.94 266 HIS A O 1
ATOM 1990 N N . ALA A 1 267 ? 1.778 14.797 8.914 1 86.81 267 ALA A N 1
ATOM 1991 C CA . ALA A 1 267 ? 2.355 14.742 7.57 1 86.81 267 ALA A CA 1
ATOM 1992 C C . ALA A 1 267 ? 3.004 16.078 7.199 1 86.81 267 ALA A C 1
ATOM 1994 O O . ALA A 1 267 ? 3.799 16.141 6.258 1 86.81 267 ALA A O 1
ATOM 1995 N N . SER A 1 268 ? 2.711 17.141 7.945 1 84.69 268 SER A N 1
ATOM 1996 C CA . SER A 1 268 ? 3.279 18.453 7.66 1 84.69 268 SER A CA 1
ATOM 1997 C C . SER A 1 268 ? 4.746 18.516 8.07 1 84.69 268 SER A C 1
ATOM 1999 O O . SER A 1 268 ? 5.461 19.453 7.684 1 84.69 268 SER A O 1
ATOM 2001 N N . MET A 1 269 ? 5.168 17.641 8.93 1 86.25 269 MET A N 1
ATOM 2002 C CA . MET A 1 269 ? 6.551 17.594 9.398 1 86.25 269 MET A CA 1
ATOM 2003 C C . MET A 1 269 ? 7.129 16.188 9.242 1 86.25 269 MET A C 1
ATOM 2005 O O . MET A 1 269 ? 7.441 15.531 10.242 1 86.25 269 MET A O 1
ATOM 2009 N N . PRO A 1 270 ? 7.367 15.781 8.047 1 90.06 270 PRO A N 1
ATOM 2010 C CA . PRO A 1 270 ? 7.949 14.453 7.852 1 90.06 270 PRO A CA 1
ATOM 2011 C C . PRO A 1 270 ? 9.344 14.328 8.461 1 90.06 270 PRO A C 1
ATOM 2013 O O . PRO A 1 270 ? 10.086 15.312 8.523 1 90.06 270 PRO A O 1
ATOM 2016 N N . PRO A 1 271 ? 9.625 13.156 8.969 1 89.12 271 PRO A N 1
ATOM 2017 C CA . PRO A 1 271 ? 10.969 12.969 9.523 1 89.12 271 PRO A CA 1
ATOM 2018 C C . PRO A 1 271 ? 12.07 13.164 8.492 1 89.12 271 PRO A C 1
ATOM 2020 O O . PRO A 1 271 ? 11.852 12.945 7.297 1 89.12 271 PRO A O 1
ATOM 2023 N N . ILE A 1 272 ? 13.227 13.562 8.961 1 90.25 272 ILE A N 1
ATOM 2024 C CA . ILE A 1 272 ? 14.344 13.797 8.062 1 90.25 272 ILE A CA 1
ATOM 2025 C C . ILE A 1 272 ? 15.398 12.703 8.25 1 90.25 272 ILE A C 1
ATOM 2027 O O . ILE A 1 272 ? 16.484 12.766 7.66 1 90.25 272 ILE A O 1
ATOM 2031 N N . ASP A 1 273 ? 15.078 11.672 9.055 1 90.94 273 ASP A N 1
ATOM 2032 C CA . ASP A 1 273 ? 16.062 10.641 9.359 1 90.94 273 ASP A CA 1
ATOM 2033 C C . ASP A 1 273 ? 15.812 9.375 8.547 1 90.94 273 ASP A C 1
ATOM 2035 O O . ASP A 1 273 ? 16.469 8.352 8.758 1 90.94 273 ASP A O 1
ATOM 2039 N N . GLY A 1 274 ? 14.875 9.367 7.738 1 92 274 GLY A N 1
ATOM 2040 C CA . GLY A 1 274 ? 14.609 8.242 6.863 1 92 274 GLY A CA 1
ATOM 2041 C C . GLY A 1 274 ? 13.75 7.176 7.516 1 92 274 GLY A C 1
ATOM 2042 O O . GLY A 1 274 ? 13.672 6.047 7.023 1 92 274 GLY A O 1
ATOM 2043 N N . SER A 1 275 ? 13.086 7.539 8.602 1 92.62 275 SER A N 1
ATOM 2044 C CA . SER A 1 275 ? 12.297 6.551 9.328 1 92.62 275 SER A CA 1
ATOM 2045 C C . SER A 1 275 ? 10.883 6.445 8.766 1 92.62 275 SER A C 1
ATOM 2047 O O . SER A 1 275 ? 10.109 5.566 9.156 1 92.62 275 SER A O 1
ATOM 2049 N N . ASP A 1 276 ? 10.516 7.367 7.863 1 93.31 276 ASP A N 1
ATOM 2050 C CA . ASP A 1 276 ? 9.164 7.32 7.305 1 93.31 276 ASP A CA 1
ATOM 2051 C C . ASP A 1 276 ? 8.969 6.07 6.449 1 93.31 276 ASP A C 1
ATOM 2053 O O . ASP A 1 276 ? 9.93 5.531 5.895 1 93.31 276 ASP A O 1
ATOM 2057 N N . ILE A 1 277 ? 7.777 5.582 6.297 1 95.25 277 ILE A N 1
ATOM 2058 C CA . ILE A 1 277 ? 7.453 4.324 5.637 1 95.25 277 ILE A CA 1
ATOM 2059 C C . ILE A 1 277 ? 7.848 4.395 4.164 1 95.25 277 ILE A C 1
ATOM 2061 O O . ILE A 1 277 ? 8.352 3.418 3.602 1 95.25 277 ILE A O 1
ATOM 2065 N N . GLY A 1 278 ? 7.594 5.516 3.459 1 95.94 278 GLY A N 1
ATOM 2066 C CA . GLY A 1 278 ? 7.977 5.637 2.061 1 95.94 278 GLY A CA 1
ATOM 2067 C C . GLY A 1 278 ? 9.445 5.363 1.816 1 95.94 278 GLY A C 1
ATOM 2068 O O . GLY A 1 278 ? 9.797 4.59 0.925 1 95.94 278 GLY A O 1
ATOM 2069 N N . THR A 1 279 ? 10.297 5.941 2.652 1 96.19 279 THR A N 1
ATOM 2070 C CA . THR A 1 279 ? 11.734 5.742 2.531 1 96.19 279 THR A CA 1
ATOM 2071 C C . THR A 1 279 ? 12.109 4.297 2.84 1 96.19 279 THR A C 1
ATOM 2073 O O . THR A 1 279 ? 12.984 3.727 2.188 1 96.19 279 THR A O 1
ATOM 2076 N N . GLN A 1 280 ? 11.5 3.738 3.805 1 97.06 280 GLN A N 1
ATOM 2077 C CA . GLN A 1 280 ? 11.789 2.354 4.16 1 97.06 280 GLN A CA 1
ATOM 2078 C C . GLN A 1 280 ? 11.422 1.406 3.021 1 97.06 280 GLN A C 1
ATOM 2080 O O . GLN A 1 280 ? 12.141 0.448 2.744 1 97.06 280 GLN A O 1
ATOM 2085 N N . VAL A 1 281 ? 10.273 1.622 2.375 1 97.56 281 VAL A N 1
ATOM 2086 C CA . VAL A 1 281 ? 9.875 0.833 1.215 1 97.56 281 VAL A CA 1
ATOM 2087 C C . VAL A 1 281 ? 10.938 0.943 0.122 1 97.56 281 VAL A C 1
ATOM 2089 O O . VAL A 1 281 ? 11.32 -0.062 -0.479 1 97.56 281 VAL A O 1
ATOM 2092 N N . TRP A 1 282 ? 11.43 2.131 -0.105 1 97.25 282 TRP A N 1
ATOM 2093 C CA . TRP A 1 282 ? 12.492 2.348 -1.085 1 97.25 282 TRP A CA 1
ATOM 2094 C C . TRP A 1 282 ? 13.734 1.537 -0.733 1 97.25 282 TRP A C 1
ATOM 2096 O O . TRP A 1 282 ? 14.328 0.899 -1.602 1 97.25 282 TRP A O 1
ATOM 2106 N N . ARG A 1 283 ? 14.133 1.566 0.497 1 97.81 283 ARG A N 1
ATOM 2107 C CA . ARG A 1 283 ? 15.312 0.833 0.936 1 97.81 283 ARG A CA 1
ATOM 2108 C C . ARG A 1 283 ? 15.117 -0.671 0.776 1 97.81 283 ARG A C 1
ATOM 2110 O O . ARG A 1 283 ? 16.031 -1.383 0.364 1 97.81 283 ARG A O 1
ATOM 2117 N N . LEU A 1 284 ? 13.969 -1.122 1.138 1 97.69 284 LEU A N 1
ATOM 2118 C CA . LEU A 1 284 ? 13.656 -2.541 1.016 1 97.69 284 LEU A CA 1
ATOM 2119 C C . LEU A 1 284 ? 13.812 -3.012 -0.426 1 97.69 284 LEU A C 1
ATOM 2121 O O . LEU A 1 284 ? 14.539 -3.977 -0.691 1 97.69 284 LEU A O 1
ATOM 2125 N N . TYR A 1 285 ? 13.164 -2.346 -1.371 1 97.38 285 TYR A N 1
ATOM 2126 C CA . TYR A 1 285 ? 13.227 -2.748 -2.771 1 97.38 285 TYR A CA 1
ATOM 2127 C C . TYR A 1 285 ? 14.641 -2.594 -3.318 1 97.38 285 TYR A C 1
ATOM 2129 O O . TYR A 1 285 ? 15.078 -3.385 -4.16 1 97.38 285 TYR A O 1
ATOM 2137 N N . SER A 1 286 ? 15.344 -1.55 -2.834 1 96.94 286 SER A N 1
ATOM 2138 C CA . SER A 1 286 ? 16.75 -1.404 -3.23 1 96.94 286 SER A CA 1
ATOM 2139 C C . SER A 1 286 ? 17.562 -2.621 -2.818 1 96.94 286 SER A C 1
ATOM 2141 O O . SER A 1 286 ? 18.344 -3.146 -3.611 1 96.94 286 SER A O 1
ATOM 2143 N N . ALA A 1 287 ? 17.359 -3.029 -1.659 1 97.19 287 ALA A N 1
ATOM 2144 C CA . ALA A 1 287 ? 18.109 -4.184 -1.151 1 97.19 287 ALA A CA 1
ATOM 2145 C C . ALA A 1 287 ? 17.75 -5.445 -1.936 1 97.19 287 ALA A C 1
ATOM 2147 O O . ALA A 1 287 ? 18.641 -6.246 -2.258 1 97.19 287 ALA A O 1
ATOM 2148 N N . LEU A 1 288 ? 16.484 -5.691 -2.264 1 95.69 288 LEU A N 1
ATOM 2149 C CA . LEU A 1 288 ? 16.047 -6.875 -2.994 1 95.69 288 LEU A CA 1
ATOM 2150 C C . LEU A 1 288 ? 16.594 -6.863 -4.422 1 95.69 288 LEU A C 1
ATOM 2152 O O . LEU A 1 288 ? 16.875 -7.922 -4.992 1 95.69 288 LEU A O 1
ATOM 2156 N N . LEU A 1 289 ? 16.75 -5.672 -4.992 1 92.5 289 LEU A N 1
ATOM 2157 C CA . LEU A 1 289 ? 17.312 -5.543 -6.328 1 92.5 289 LEU A CA 1
ATOM 2158 C C . LEU A 1 289 ? 18.812 -5.844 -6.312 1 92.5 289 LEU A C 1
ATOM 2160 O O . LEU A 1 289 ? 19.344 -6.41 -7.27 1 92.5 289 LEU A O 1
ATOM 2164 N N . LEU A 1 290 ? 19.391 -5.438 -5.184 1 93.19 290 LEU A N 1
ATOM 2165 C CA . LEU A 1 290 ? 20.828 -5.641 -5.062 1 93.19 290 LEU A CA 1
ATOM 2166 C C . LEU A 1 290 ? 21.156 -7.086 -4.691 1 93.19 290 LEU A C 1
ATOM 2168 O O . LEU A 1 290 ? 22.172 -7.633 -5.113 1 93.19 290 LEU A O 1
ATOM 2172 N N . GLN A 1 291 ? 20.297 -7.617 -3.92 1 93.69 291 GLN A N 1
ATOM 2173 C CA . GLN A 1 291 ? 20.469 -9 -3.488 1 93.69 291 GLN A CA 1
ATOM 2174 C C . GLN A 1 291 ? 19.422 -9.906 -4.117 1 93.69 291 GLN A C 1
ATOM 2176 O O . GLN A 1 291 ? 18.516 -10.398 -3.426 1 93.69 291 GLN A O 1
ATOM 2181 N N . GLN A 1 292 ? 19.641 -10.289 -5.285 1 93 292 GLN A N 1
ATOM 2182 C CA . GLN A 1 292 ? 18.688 -11.141 -5.992 1 93 292 GLN A CA 1
ATOM 2183 C C . GLN A 1 292 ? 18.906 -12.609 -5.637 1 93 292 GLN A C 1
ATOM 2185 O O . GLN A 1 292 ? 20 -13 -5.211 1 93 292 GLN A O 1
ATOM 2190 N N . THR A 1 293 ? 17.891 -13.398 -5.766 1 94.12 293 THR A N 1
ATOM 2191 C CA . THR A 1 293 ? 18.031 -14.844 -5.578 1 94.12 293 THR A CA 1
ATOM 2192 C C . THR A 1 293 ? 18.953 -15.438 -6.637 1 94.12 293 THR A C 1
ATOM 2194 O O . THR A 1 293 ? 19.031 -14.93 -7.754 1 94.12 293 THR A O 1
ATOM 2197 N N . PRO A 1 294 ? 19.609 -16.484 -6.324 1 92.06 294 PRO A N 1
ATOM 2198 C CA . PRO A 1 294 ? 20.578 -17.047 -7.273 1 92.06 294 PRO A CA 1
ATOM 2199 C C . PRO A 1 294 ? 19.891 -17.719 -8.461 1 92.06 294 PRO A C 1
ATOM 2201 O O . PRO A 1 294 ? 18.781 -18.25 -8.328 1 92.06 294 PRO A O 1
ATOM 2204 N N . THR A 1 295 ? 20.594 -17.719 -9.633 1 92.81 295 THR A N 1
ATOM 2205 C CA . THR A 1 295 ? 20.188 -18.469 -10.812 1 92.81 295 THR A CA 1
ATOM 2206 C C . THR A 1 295 ? 20.656 -19.922 -10.727 1 92.81 295 THR A C 1
ATOM 2208 O O . THR A 1 295 ? 21.828 -20.172 -10.414 1 92.81 295 THR A O 1
ATOM 2211 N N . GLN A 1 296 ? 19.75 -20.797 -10.93 1 91.06 296 GLN A N 1
ATOM 2212 C CA . GLN A 1 296 ? 20.094 -22.219 -10.898 1 91.06 296 GLN A CA 1
ATOM 2213 C C . GLN A 1 296 ? 19.5 -22.953 -12.102 1 91.06 296 GLN A C 1
ATOM 2215 O O . GLN A 1 296 ? 18.281 -22.969 -12.289 1 91.06 296 GLN A O 1
ATOM 2220 N N . LEU A 1 297 ? 20.375 -23.484 -12.922 1 91.38 297 LEU A N 1
ATOM 2221 C CA . LEU A 1 297 ? 19.969 -24.391 -14 1 91.38 297 LEU A CA 1
ATOM 2222 C C . LEU A 1 297 ? 20.188 -25.844 -13.602 1 91.38 297 LEU A C 1
ATOM 2224 O O . LEU A 1 297 ? 21.328 -26.328 -13.586 1 91.38 297 LEU A O 1
ATOM 2228 N N . ALA A 1 298 ? 19.125 -26.547 -13.305 1 91.62 298 ALA A N 1
ATOM 2229 C CA . ALA A 1 298 ? 19.156 -27.922 -12.828 1 91.62 298 ALA A CA 1
ATOM 2230 C C . ALA A 1 298 ? 17.938 -28.703 -13.336 1 91.62 298 ALA A C 1
ATOM 2232 O O . ALA A 1 298 ? 17.062 -28.141 -13.984 1 91.62 298 ALA A O 1
ATOM 2233 N N . ALA A 1 299 ? 17.953 -30 -13.148 1 92.81 299 ALA A N 1
ATOM 2234 C CA . ALA A 1 299 ? 16.75 -30.781 -13.453 1 92.81 299 ALA A CA 1
ATOM 2235 C C . ALA A 1 299 ? 15.539 -30.25 -12.711 1 92.81 299 ALA A C 1
ATOM 2237 O O . ALA A 1 299 ? 15.648 -29.781 -11.578 1 92.81 299 ALA A O 1
ATOM 2238 N N . PRO A 1 300 ? 14.445 -30.234 -13.305 1 95 300 PRO A N 1
ATOM 2239 C CA . PRO A 1 300 ? 14.141 -30.922 -14.57 1 95 300 PRO A CA 1
ATOM 2240 C C . PRO A 1 300 ? 14.391 -30.047 -15.789 1 95 300 PRO A C 1
ATOM 2242 O O . PRO A 1 300 ? 14.141 -30.469 -16.922 1 95 300 PRO A O 1
ATOM 2245 N N . VAL A 1 301 ? 14.883 -28.828 -15.547 1 93.56 301 VAL A N 1
ATOM 2246 C CA . VAL A 1 301 ? 15.062 -27.906 -16.672 1 93.56 301 VAL A CA 1
ATOM 2247 C C . VAL A 1 301 ? 16.172 -28.406 -17.578 1 93.56 301 VAL A C 1
ATOM 2249 O O . VAL A 1 301 ? 16.062 -28.344 -18.812 1 93.56 301 VAL A O 1
ATOM 2252 N N . THR A 1 302 ? 17.25 -28.906 -17.047 1 92.31 302 THR A N 1
ATOM 2253 C CA . THR A 1 302 ? 18.312 -29.469 -17.859 1 92.31 302 THR A CA 1
ATOM 2254 C C . THR A 1 302 ? 17.812 -30.688 -18.656 1 92.31 302 THR A C 1
ATOM 2256 O O . THR A 1 302 ? 18.188 -30.875 -19.812 1 92.31 302 THR A O 1
ATOM 2259 N N . ASP A 1 303 ? 17 -31.516 -18 1 93.94 303 ASP A N 1
ATOM 2260 C CA . ASP A 1 303 ? 16.391 -32.656 -18.719 1 93.94 303 ASP A CA 1
ATOM 2261 C C . ASP A 1 303 ? 15.531 -32.156 -19.875 1 93.94 303 ASP A C 1
ATOM 2263 O O . ASP A 1 303 ? 15.523 -32.75 -20.953 1 93.94 303 ASP A O 1
ATOM 2267 N N . MET A 1 304 ? 14.82 -31.125 -19.625 1 94.5 304 MET A N 1
ATOM 2268 C CA . MET A 1 304 ? 13.992 -30.5 -20.656 1 94.5 304 MET A CA 1
ATOM 2269 C C . MET A 1 304 ? 14.836 -30.094 -21.844 1 94.5 304 MET A C 1
ATOM 2271 O O . MET A 1 304 ? 14.508 -30.422 -22.984 1 94.5 304 MET A O 1
ATOM 2275 N N . LEU A 1 305 ? 15.891 -29.422 -21.594 1 91.5 305 LEU A N 1
ATOM 2276 C CA . LEU A 1 305 ? 16.766 -28.906 -22.656 1 91.5 305 LEU A CA 1
ATOM 2277 C C . LEU A 1 305 ? 17.375 -30.062 -23.453 1 91.5 305 LEU A C 1
ATOM 2279 O O . LEU A 1 305 ? 17.422 -30.016 -24.688 1 91.5 305 LEU A O 1
ATOM 2283 N N . ARG A 1 306 ? 17.781 -31.094 -22.797 1 90.81 306 ARG A N 1
ATOM 2284 C CA . ARG A 1 306 ? 18.359 -32.25 -23.469 1 90.81 306 ARG A CA 1
ATOM 2285 C C . ARG A 1 306 ? 17.312 -32.969 -24.344 1 90.81 306 ARG A C 1
ATOM 2287 O O . ARG A 1 306 ? 17.609 -33.375 -25.453 1 90.81 306 ARG A O 1
ATOM 2294 N N . ALA A 1 307 ? 16.172 -33.062 -23.797 1 92.69 307 ALA A N 1
ATOM 2295 C CA . ALA A 1 307 ? 15.102 -33.75 -24.516 1 92.69 307 ALA A CA 1
ATOM 2296 C C . ALA A 1 307 ? 14.664 -32.938 -25.75 1 92.69 307 ALA A C 1
ATOM 2298 O O . ALA A 1 307 ? 14.188 -33.531 -26.734 1 92.69 307 ALA A O 1
ATOM 2299 N N . LEU A 1 308 ? 14.859 -31.688 -25.734 1 92.44 308 LEU A N 1
ATOM 2300 C CA . LEU A 1 308 ? 14.461 -30.797 -26.828 1 92.44 308 LEU A CA 1
ATOM 2301 C C . LEU A 1 308 ? 15.508 -30.812 -27.938 1 92.44 308 LEU A C 1
ATOM 2303 O O . LEU A 1 308 ? 15.203 -30.469 -29.078 1 92.44 308 LEU A O 1
ATOM 2307 N N . SER A 1 309 ? 16.656 -31.203 -27.625 1 90.25 309 SER A N 1
ATOM 2308 C CA . SER A 1 309 ? 17.828 -31.031 -28.469 1 90.25 309 SER A CA 1
ATOM 2309 C C . SER A 1 309 ? 17.594 -31.625 -29.859 1 90.25 309 SER A C 1
ATOM 2311 O O . SER A 1 309 ? 17.844 -30.969 -30.875 1 90.25 309 SER A O 1
ATOM 2313 N N . PRO A 1 310 ? 17 -32.812 -29.938 1 89.88 310 PRO A N 1
ATOM 2314 C CA . PRO A 1 310 ? 16.844 -33.406 -31.266 1 89.88 310 PRO A CA 1
ATOM 2315 C C . PRO A 1 310 ? 15.852 -32.656 -32.156 1 89.88 310 PRO A C 1
ATOM 2317 O O . PRO A 1 310 ? 15.844 -32.844 -33.375 1 89.88 310 PRO A O 1
ATOM 2320 N N . TYR A 1 311 ? 15.039 -31.922 -31.578 1 90.75 311 TYR A N 1
ATOM 2321 C CA . TYR A 1 311 ? 13.961 -31.281 -32.312 1 90.75 311 TYR A CA 1
ATOM 2322 C C . TYR A 1 311 ? 14.266 -29.812 -32.562 1 90.75 311 TYR A C 1
ATOM 2324 O O . TYR A 1 311 ? 13.531 -29.125 -33.281 1 90.75 311 TYR A O 1
ATOM 2332 N N . ALA A 1 312 ? 15.266 -29.344 -31.969 1 89.69 312 ALA A N 1
ATOM 2333 C CA . ALA A 1 312 ? 15.625 -27.938 -32.062 1 89.69 312 ALA A CA 1
ATOM 2334 C C . ALA A 1 312 ? 16.391 -27.641 -33.344 1 89.69 312 ALA A C 1
ATOM 2336 O O . ALA A 1 312 ? 16.875 -28.562 -34 1 89.69 312 ALA A O 1
ATOM 2337 N N . PRO A 1 313 ? 16.391 -26.297 -33.719 1 86.31 313 PRO A N 1
ATOM 2338 C CA . PRO A 1 313 ? 17.266 -25.938 -34.875 1 86.31 313 PRO A CA 1
ATOM 2339 C C . PRO A 1 313 ? 18.703 -26.391 -34.656 1 86.31 313 PRO A C 1
ATOM 2341 O O . PRO A 1 313 ? 19.234 -26.344 -33.562 1 86.31 313 PRO A O 1
ATOM 2344 N N . PRO A 1 314 ? 19.328 -26.75 -35.719 1 85.69 314 PRO A N 1
ATOM 2345 C CA . PRO A 1 314 ? 20.656 -27.359 -35.656 1 85.69 314 PRO A CA 1
ATOM 2346 C C . PRO A 1 314 ? 21.656 -26.516 -34.844 1 85.69 314 PRO A C 1
ATOM 2348 O O . PRO A 1 314 ? 22.469 -27.062 -34.094 1 85.69 314 PRO A O 1
ATOM 2351 N N . LEU A 1 315 ? 21.516 -25.219 -35.031 1 83.62 315 LEU A N 1
ATOM 2352 C CA . LEU A 1 315 ? 22.5 -24.344 -34.375 1 83.62 315 LEU A CA 1
ATOM 2353 C C . LEU A 1 315 ? 22.359 -24.391 -32.875 1 83.62 315 LEU A C 1
ATOM 2355 O O . LEU A 1 315 ? 23.312 -24.109 -32.156 1 83.62 315 LEU A O 1
ATOM 2359 N N . MET A 1 316 ? 21.266 -24.859 -32.312 1 85 316 MET A N 1
ATOM 2360 C CA . MET A 1 316 ? 21 -24.844 -30.891 1 85 316 MET A CA 1
ATOM 2361 C C . MET A 1 316 ? 21.25 -26.219 -30.281 1 85 316 MET A C 1
ATOM 2363 O O . MET A 1 316 ? 21.359 -26.359 -29.062 1 85 316 MET A O 1
ATOM 2367 N N . ARG A 1 317 ? 21.328 -27.219 -31.047 1 86.38 317 ARG A N 1
ATOM 2368 C CA . ARG A 1 317 ? 21.312 -28.609 -30.594 1 86.38 317 ARG A CA 1
ATOM 2369 C C . ARG A 1 317 ? 22.5 -28.891 -29.672 1 86.38 317 ARG A C 1
ATOM 2371 O O . ARG A 1 317 ? 22.344 -29.484 -28.609 1 86.38 317 ARG A O 1
ATOM 2378 N N . PRO A 1 318 ? 23.703 -28.391 -30.031 1 80.44 318 PRO A N 1
ATOM 2379 C CA . PRO A 1 318 ? 24.828 -28.703 -29.156 1 80.44 318 PRO A CA 1
ATOM 2380 C C . PRO A 1 318 ? 24.703 -28.047 -27.781 1 80.44 318 PRO A C 1
ATOM 2382 O O . PRO A 1 318 ? 25.094 -28.656 -26.781 1 80.44 318 PRO A O 1
ATOM 2385 N N . LEU A 1 319 ? 24.219 -26.922 -27.812 1 80.94 319 LEU A N 1
ATOM 2386 C CA . LEU A 1 319 ? 24.047 -26.203 -26.547 1 80.94 319 LEU A CA 1
ATOM 2387 C C . LEU A 1 319 ? 23.016 -26.906 -25.672 1 80.94 319 LEU A C 1
ATOM 2389 O O . LEU A 1 319 ? 23.234 -27.078 -24.469 1 80.94 319 LEU A O 1
ATOM 2393 N N . LEU A 1 320 ? 21.969 -27.375 -26.25 1 86.75 320 LEU A N 1
ATOM 2394 C CA . LEU A 1 320 ? 20.875 -28 -25.516 1 86.75 320 LEU A CA 1
ATOM 2395 C C . LEU A 1 320 ? 21.281 -29.406 -25.047 1 86.75 320 LEU A C 1
ATOM 2397 O O . LEU A 1 320 ? 20.953 -29.812 -23.938 1 86.75 320 LEU A O 1
ATOM 2401 N N . ALA A 1 321 ? 22.016 -30.062 -25.859 1 85.25 321 ALA A N 1
ATOM 2402 C CA . ALA A 1 321 ? 22.391 -31.438 -25.578 1 85.25 321 ALA A CA 1
ATOM 2403 C C . ALA A 1 321 ? 23.391 -31.5 -24.422 1 85.25 321 ALA A C 1
ATOM 2405 O O . ALA A 1 321 ? 23.469 -32.5 -23.703 1 85.25 321 ALA A O 1
ATOM 2406 N N . ASN A 1 322 ? 24.078 -30.422 -24.25 1 80.62 322 ASN A N 1
ATOM 2407 C CA . ASN A 1 322 ? 25.109 -30.422 -23.219 1 80.62 322 ASN A CA 1
ATOM 2408 C C . ASN A 1 322 ? 24.672 -29.641 -21.984 1 80.62 322 ASN A C 1
ATOM 2410 O O . ASN A 1 322 ? 25.5 -29.281 -21.156 1 80.62 322 ASN A O 1
ATOM 2414 N N . ALA A 1 323 ? 23.391 -29.359 -21.922 1 79.06 323 ALA A N 1
ATOM 2415 C CA . ALA A 1 323 ? 22.875 -28.656 -20.766 1 79.06 323 ALA A CA 1
ATOM 2416 C C . ALA A 1 323 ? 22.922 -29.531 -19.516 1 79.06 323 ALA A C 1
ATOM 2418 O O . ALA A 1 323 ? 21.984 -30.312 -19.266 1 79.06 323 ALA A O 1
ATOM 2419 N N . ASP A 1 324 ? 23.984 -30.281 -19.297 1 69.69 324 ASP A N 1
ATOM 2420 C CA . ASP A 1 324 ? 24.141 -31.109 -18.094 1 69.69 324 ASP A CA 1
ATOM 2421 C C . ASP A 1 324 ? 24.844 -30.344 -16.984 1 69.69 324 ASP A C 1
ATOM 2423 O O . ASP A 1 324 ? 25.953 -29.875 -17.141 1 69.69 324 ASP A O 1
ATOM 2427 N N . ALA A 1 325 ? 24.078 -30 -15.898 1 57.81 325 ALA A N 1
ATOM 2428 C CA . ALA A 1 325 ? 24.547 -29.156 -14.805 1 57.81 325 ALA A CA 1
ATOM 2429 C C . ALA A 1 325 ? 25.953 -29.562 -14.367 1 57.81 325 ALA A C 1
ATOM 2431 O O . ALA A 1 325 ? 26.766 -28.703 -14 1 57.81 325 ALA A O 1
ATOM 2432 N N . ARG A 1 326 ? 26.344 -30.797 -14.32 1 56.25 326 ARG A N 1
ATOM 2433 C CA . ARG A 1 326 ? 27.609 -31.266 -13.75 1 56.25 326 ARG A CA 1
ATOM 2434 C C . ARG A 1 326 ? 28.75 -31.156 -14.773 1 56.25 326 ARG A C 1
ATOM 2436 O O . ARG A 1 326 ? 29.906 -31.016 -14.398 1 56.25 326 ARG A O 1
ATOM 2443 N N . GLN A 1 327 ? 28.359 -31.078 -16.031 1 54.97 327 GLN A N 1
ATOM 2444 C CA . GLN A 1 327 ? 29.453 -31.281 -16.984 1 54.97 327 GLN A CA 1
ATOM 2445 C C . GLN A 1 327 ? 29.812 -29.984 -17.703 1 54.97 327 GLN A C 1
ATOM 2447 O O . GLN A 1 327 ? 30.938 -29.812 -18.156 1 54.97 327 GLN A O 1
ATOM 2452 N N . SER A 1 328 ? 28.859 -29.016 -17.609 1 67.94 328 SER A N 1
ATOM 2453 C CA . SER A 1 328 ? 29.094 -27.859 -18.484 1 67.94 328 SER A CA 1
ATOM 2454 C C . SER A 1 328 ? 28.812 -26.562 -17.75 1 67.94 328 SER A C 1
ATOM 2456 O O . SER A 1 328 ? 27.922 -25.797 -18.156 1 67.94 328 SER A O 1
ATOM 2458 N N . TRP A 1 329 ? 29.719 -26.234 -16.906 1 74.62 329 TRP A N 1
ATOM 2459 C CA . TRP A 1 329 ? 29.531 -25.109 -16.016 1 74.62 329 TRP A CA 1
ATOM 2460 C C . TRP A 1 329 ? 29.328 -23.812 -16.812 1 74.62 329 TRP A C 1
ATOM 2462 O O . TRP A 1 329 ? 28.438 -23.016 -16.5 1 74.62 329 TRP A O 1
ATOM 2472 N N . LEU A 1 330 ? 30.094 -23.562 -17.844 1 76.75 330 LEU A N 1
ATOM 2473 C CA . LEU A 1 330 ? 30 -22.328 -18.625 1 76.75 330 LEU A CA 1
ATOM 2474 C C . LEU A 1 330 ? 28.703 -22.266 -19.406 1 76.75 330 LEU A C 1
ATOM 2476 O O . LEU A 1 330 ? 28.031 -21.219 -19.422 1 76.75 330 LEU A O 1
ATOM 2480 N N . VAL A 1 331 ? 28.359 -23.359 -20.031 1 76.56 331 VAL A N 1
ATOM 2481 C CA . VAL A 1 331 ? 27.125 -23.438 -20.797 1 76.56 331 VAL A CA 1
ATOM 2482 C C . VAL A 1 331 ? 25.938 -23.203 -19.875 1 76.56 331 VAL A C 1
ATOM 2484 O O . VAL A 1 331 ? 25.016 -22.453 -20.203 1 76.56 331 VAL A O 1
ATOM 2487 N N . ASN A 1 332 ? 26.062 -23.781 -18.719 1 80.5 332 ASN A N 1
ATOM 2488 C CA . ASN A 1 332 ? 24.969 -23.672 -17.75 1 80.5 332 ASN A CA 1
ATOM 2489 C C . ASN A 1 332 ? 24.828 -22.25 -17.234 1 80.5 332 ASN A C 1
ATOM 2491 O O . ASN A 1 332 ? 23.719 -21.75 -17.031 1 80.5 332 ASN A O 1
ATOM 2495 N N . ARG A 1 333 ? 25.922 -21.625 -17.109 1 83.44 333 ARG A N 1
ATOM 2496 C CA . ARG A 1 333 ? 25.891 -20.234 -16.656 1 83.44 333 ARG A CA 1
ATOM 2497 C C . ARG A 1 333 ? 25.297 -19.328 -17.719 1 83.44 333 ARG A C 1
ATOM 2499 O O . ARG A 1 333 ? 24.5 -18.438 -17.422 1 83.44 333 ARG A O 1
ATOM 2506 N N . LEU A 1 334 ? 25.656 -19.547 -18.922 1 84.19 334 LEU A N 1
ATOM 2507 C CA . LEU A 1 334 ? 25.156 -18.734 -20.031 1 84.19 334 LEU A CA 1
ATOM 2508 C C . LEU A 1 334 ? 23.656 -18.969 -20.25 1 84.19 334 LEU A C 1
ATOM 2510 O O . LEU A 1 334 ? 22.891 -18.031 -20.422 1 84.19 334 LEU A O 1
ATOM 2514 N N . LEU A 1 335 ? 23.312 -20.219 -20.188 1 85.56 335 LEU A N 1
ATOM 2515 C CA . LEU A 1 335 ? 21.906 -20.562 -20.375 1 85.56 335 LEU A CA 1
ATOM 2516 C C . LEU A 1 335 ? 21.078 -20.047 -19.203 1 85.56 335 LEU A C 1
ATOM 2518 O O . LEU A 1 335 ? 19.969 -19.516 -19.406 1 85.56 335 LEU A O 1
ATOM 2522 N N . GLY A 1 336 ? 21.641 -20.234 -18.094 1 88.5 336 GLY A N 1
ATOM 2523 C CA . GLY A 1 336 ? 20.969 -19.703 -16.938 1 88.5 336 GLY A CA 1
ATOM 2524 C C . GLY A 1 336 ? 20.719 -18.203 -17.016 1 88.5 336 GLY A C 1
ATOM 2525 O O . GLY A 1 336 ? 19.625 -17.719 -16.719 1 88.5 336 GLY A O 1
ATOM 2526 N N . PHE A 1 337 ? 21.703 -17.516 -17.453 1 89.25 337 PHE A N 1
ATOM 2527 C CA . PHE A 1 337 ? 21.594 -16.062 -17.609 1 89.25 337 PHE A CA 1
ATOM 2528 C C . PHE A 1 337 ? 20.562 -15.711 -18.672 1 89.25 337 PHE A C 1
ATOM 2530 O O . PHE A 1 337 ? 19.75 -14.812 -18.469 1 89.25 337 PHE A O 1
ATOM 2537 N N . ALA A 1 338 ? 20.656 -16.359 -19.766 1 87.38 338 ALA A N 1
ATOM 2538 C CA . ALA A 1 338 ? 19.719 -16.094 -20.844 1 87.38 338 ALA A CA 1
ATOM 2539 C C . ALA A 1 338 ? 18.281 -16.359 -20.406 1 87.38 338 ALA A C 1
ATOM 2541 O O . ALA A 1 338 ? 17.391 -15.555 -20.672 1 87.38 338 ALA A O 1
ATOM 2542 N N . PHE A 1 339 ? 18.031 -17.469 -19.688 1 89.75 339 PHE A N 1
ATOM 2543 C CA . PHE A 1 339 ? 16.703 -17.828 -19.203 1 89.75 339 PHE A CA 1
ATOM 2544 C C . PHE A 1 339 ? 16.188 -16.766 -18.234 1 89.75 339 PHE A C 1
ATOM 2546 O O . PHE A 1 339 ? 15.008 -16.406 -18.297 1 89.75 339 PHE A O 1
ATOM 2553 N N . ARG A 1 340 ? 17.016 -16.281 -17.453 1 92 340 ARG A N 1
ATOM 2554 C CA . ARG A 1 340 ? 16.594 -15.383 -16.391 1 92 340 ARG A CA 1
ATOM 2555 C C . ARG A 1 340 ? 16.359 -13.969 -16.922 1 92 340 ARG A C 1
ATOM 2557 O O . ARG A 1 340 ? 15.453 -13.273 -16.469 1 92 340 ARG A O 1
ATOM 2564 N N . ARG A 1 341 ? 17.156 -13.578 -17.938 1 90.94 341 ARG A N 1
ATOM 2565 C CA . ARG A 1 341 ? 17.234 -12.141 -18.172 1 90.94 341 ARG A CA 1
ATOM 2566 C C . ARG A 1 341 ? 16.828 -11.805 -19.609 1 90.94 341 ARG A C 1
ATOM 2568 O O . ARG A 1 341 ? 16.469 -10.664 -19.906 1 90.94 341 ARG A O 1
ATOM 2575 N N . LEU A 1 342 ? 16.875 -12.727 -20.547 1 86.19 342 LEU A N 1
ATOM 2576 C CA . LEU A 1 342 ? 16.859 -12.336 -21.953 1 86.19 342 LEU A CA 1
ATOM 2577 C C . LEU A 1 342 ? 15.641 -12.93 -22.656 1 86.19 342 LEU A C 1
ATOM 2579 O O . LEU A 1 342 ? 15.203 -12.406 -23.688 1 86.19 342 LEU A O 1
ATOM 2583 N N . LEU A 1 343 ? 15.117 -13.984 -22.141 1 84.56 343 LEU A N 1
ATOM 2584 C CA . LEU A 1 343 ? 14.109 -14.703 -22.906 1 84.56 343 LEU A CA 1
ATOM 2585 C C . LEU A 1 343 ? 12.703 -14.281 -22.484 1 84.56 343 LEU A C 1
ATOM 2587 O O . LEU A 1 343 ? 12.109 -13.383 -23.094 1 84.56 343 LEU A O 1
ATOM 2591 N N . SER A 1 344 ? 12.164 -14.852 -21.406 1 84.44 344 SER A N 1
ATOM 2592 C CA . SER A 1 344 ? 10.805 -14.523 -21 1 84.44 344 SER A CA 1
ATOM 2593 C C . SER A 1 344 ? 10.641 -14.688 -19.484 1 84.44 344 SER A C 1
ATOM 2595 O O . SER A 1 344 ? 11.5 -15.25 -18.812 1 84.44 344 SER A O 1
ATOM 2597 N N . ARG A 1 345 ? 9.492 -14.133 -19.031 1 87.56 345 ARG A N 1
ATOM 2598 C CA . ARG A 1 345 ? 9.18 -14.297 -17.609 1 87.56 345 ARG A CA 1
ATOM 2599 C C . ARG A 1 345 ? 8.992 -15.766 -17.266 1 87.56 345 ARG A C 1
ATOM 2601 O O . ARG A 1 345 ? 9.328 -16.188 -16.156 1 87.56 345 ARG A O 1
ATOM 2608 N N . ASP A 1 346 ? 8.609 -16.609 -18.172 1 83.81 346 ASP A N 1
ATOM 2609 C CA . ASP A 1 346 ? 8.422 -18.031 -17.938 1 83.81 346 ASP A CA 1
ATOM 2610 C C . ASP A 1 346 ? 9.758 -18.734 -17.719 1 83.81 346 ASP A C 1
ATOM 2612 O O . ASP A 1 346 ? 9.898 -19.547 -16.797 1 83.81 346 ASP A O 1
ATOM 2616 N N . THR A 1 347 ? 10.641 -18.422 -18.656 1 88.25 347 THR A N 1
ATOM 2617 C CA . THR A 1 347 ? 11.945 -19.047 -18.531 1 88.25 347 THR A CA 1
ATOM 2618 C C . THR A 1 347 ? 12.68 -18.578 -17.281 1 88.25 347 THR A C 1
ATOM 2620 O O . THR A 1 347 ? 13.383 -19.344 -16.641 1 88.25 347 THR A O 1
ATOM 2623 N N . ALA A 1 348 ? 12.469 -17.328 -16.984 1 92.44 348 ALA A N 1
ATOM 2624 C CA . ALA A 1 348 ? 13.094 -16.797 -15.766 1 92.44 348 ALA A CA 1
ATOM 2625 C C . ALA A 1 348 ? 12.609 -17.547 -14.531 1 92.44 348 ALA A C 1
ATOM 2627 O O . ALA A 1 348 ? 13.398 -17.859 -13.633 1 92.44 348 ALA A O 1
ATOM 2628 N N . ALA A 1 349 ? 11.367 -17.844 -14.5 1 93.12 349 ALA A N 1
ATOM 2629 C CA . ALA A 1 349 ? 10.758 -18.531 -13.359 1 93.12 349 ALA A CA 1
ATOM 2630 C C . ALA A 1 349 ? 11.289 -19.953 -13.219 1 93.12 349 ALA A C 1
ATOM 2632 O O . ALA A 1 349 ? 11.273 -20.516 -12.133 1 93.12 349 ALA A O 1
ATOM 2633 N N . MET A 1 350 ? 11.812 -20.516 -14.25 1 93.12 350 MET A N 1
ATOM 2634 C CA . MET A 1 350 ? 12.273 -21.906 -14.242 1 93.12 350 MET A CA 1
ATOM 2635 C C . MET A 1 350 ? 13.656 -22 -13.602 1 93.12 350 MET A C 1
ATOM 2637 O O . MET A 1 350 ? 14.094 -23.109 -13.242 1 93.12 350 MET A O 1
ATOM 2641 N N . VAL A 1 351 ? 14.336 -20.875 -13.484 1 93.94 351 VAL A N 1
ATOM 2642 C CA . VAL A 1 351 ? 15.734 -21 -13.078 1 93.94 351 VAL A CA 1
ATOM 2643 C C . VAL A 1 351 ? 15.984 -20.188 -11.82 1 93.94 351 VAL A C 1
ATOM 2645 O O . VAL A 1 351 ? 17.141 -19.984 -11.414 1 93.94 351 VAL A O 1
ATOM 2648 N N . THR A 1 352 ? 14.945 -19.641 -11.195 1 94.81 352 THR A N 1
ATOM 2649 C CA . THR A 1 352 ? 15.148 -18.828 -10 1 94.81 352 THR A CA 1
ATOM 2650 C C . THR A 1 352 ? 14 -19.016 -9.016 1 94.81 352 THR A C 1
ATOM 2652 O O . THR A 1 352 ? 12.906 -19.422 -9.406 1 94.81 352 THR A O 1
ATOM 2655 N N . ASP A 1 353 ? 14.258 -18.797 -7.703 1 95.62 353 ASP A N 1
ATOM 2656 C CA . ASP A 1 353 ? 13.188 -18.5 -6.758 1 95.62 353 ASP A CA 1
ATOM 2657 C C . ASP A 1 353 ? 12.586 -17.109 -7.031 1 95.62 353 ASP A C 1
ATOM 2659 O O . ASP A 1 353 ? 13.289 -16.109 -6.973 1 95.62 353 ASP A O 1
ATOM 2663 N N . THR A 1 354 ? 11.383 -17.078 -7.332 1 95 354 THR A N 1
ATOM 2664 C CA . THR A 1 354 ? 10.766 -15.812 -7.676 1 95 354 THR A CA 1
ATOM 2665 C C . THR A 1 354 ? 10.164 -15.148 -6.441 1 95 354 THR A C 1
ATOM 2667 O O . THR A 1 354 ? 9.562 -15.82 -5.598 1 95 354 THR A O 1
ATOM 2670 N N . ILE A 1 355 ? 10.391 -13.906 -6.309 1 95.69 355 ILE A N 1
ATOM 2671 C CA . ILE A 1 355 ? 9.82 -13.039 -5.281 1 95.69 355 ILE A CA 1
ATOM 2672 C C . ILE A 1 355 ? 9.031 -11.906 -5.938 1 95.69 355 ILE A C 1
ATOM 2674 O O . ILE A 1 355 ? 9.617 -10.984 -6.5 1 95.69 355 ILE A O 1
ATOM 2678 N N . ALA A 1 356 ? 7.73 -12.008 -5.859 1 95.56 356 ALA A N 1
ATOM 2679 C CA . ALA A 1 356 ? 6.879 -11.047 -6.555 1 95.56 356 ALA A CA 1
ATOM 2680 C C . ALA A 1 356 ? 6.039 -10.242 -5.57 1 95.56 356 ALA A C 1
ATOM 2682 O O . ALA A 1 356 ? 5.375 -10.812 -4.703 1 95.56 356 ALA A O 1
ATOM 2683 N N . THR A 1 357 ? 6.09 -8.922 -5.707 1 96.44 357 THR A N 1
ATOM 2684 C CA . THR A 1 357 ? 5.238 -8.078 -4.879 1 96.44 357 THR A CA 1
ATOM 2685 C C . THR A 1 357 ? 3.771 -8.242 -5.262 1 96.44 357 THR A C 1
ATOM 2687 O O . THR A 1 357 ? 3.396 -8.023 -6.414 1 96.44 357 THR A O 1
ATOM 2690 N N . THR A 1 358 ? 2.951 -8.555 -4.238 1 94.5 358 THR A N 1
ATOM 2691 C CA . THR A 1 358 ? 1.554 -8.797 -4.57 1 94.5 358 THR A CA 1
ATOM 2692 C C . THR A 1 358 ? 0.641 -7.824 -3.83 1 94.5 358 THR A C 1
ATOM 2694 O O . THR A 1 358 ? -0.49 -7.578 -4.254 1 94.5 358 THR A O 1
ATOM 2697 N N . ARG A 1 359 ? 1.123 -7.324 -2.691 1 94.06 359 ARG A N 1
ATOM 2698 C CA . ARG A 1 359 ? 0.311 -6.367 -1.946 1 94.06 359 ARG A CA 1
ATOM 2699 C C . ARG A 1 359 ? 1.187 -5.344 -1.235 1 94.06 359 ARG A C 1
ATOM 2701 O O . ARG A 1 359 ? 2.256 -5.68 -0.724 1 94.06 359 ARG A O 1
ATOM 2708 N N . LEU A 1 360 ? 0.805 -4.109 -1.237 1 96.06 360 LEU A N 1
ATOM 2709 C CA . LEU A 1 360 ? 1.354 -3.002 -0.459 1 96.06 360 LEU A CA 1
ATOM 2710 C C . LEU A 1 360 ? 0.246 -2.25 0.272 1 96.06 360 LEU A C 1
ATOM 2712 O O . LEU A 1 360 ? -0.699 -1.765 -0.355 1 96.06 360 LEU A O 1
ATOM 2716 N N . ILE A 1 361 ? 0.384 -2.188 1.581 1 94 361 ILE A N 1
ATOM 2717 C CA . ILE A 1 361 ? -0.631 -1.488 2.361 1 94 361 ILE A CA 1
ATOM 2718 C C . ILE A 1 361 ? 0.042 -0.623 3.426 1 94 361 ILE A C 1
ATOM 2720 O O . ILE A 1 361 ? 0.78 -1.132 4.273 1 94 361 ILE A O 1
ATOM 2724 N N . ALA A 1 362 ? -0.197 0.657 3.338 1 93.88 362 ALA A N 1
ATOM 2725 C CA . ALA A 1 362 ? 0.275 1.594 4.355 1 93.88 362 ALA A CA 1
ATOM 2726 C C . ALA A 1 362 ? -0.625 2.824 4.426 1 93.88 362 ALA A C 1
ATOM 2728 O O . ALA A 1 362 ? -1.087 3.324 3.398 1 93.88 362 ALA A O 1
ATOM 2729 N N . GLY A 1 363 ? -0.867 3.303 5.684 1 88.62 363 GLY A N 1
ATOM 2730 C CA . GLY A 1 363 ? -1.521 4.59 5.875 1 88.62 363 GLY A CA 1
ATOM 2731 C C . GLY A 1 363 ? -3.006 4.465 6.16 1 88.62 363 GLY A C 1
ATOM 2732 O O . GLY A 1 363 ? -3.656 3.527 5.695 1 88.62 363 GLY A O 1
ATOM 2733 N N . VAL A 1 364 ? -3.531 5.445 6.91 1 76.81 364 VAL A N 1
ATOM 2734 C CA . VAL A 1 364 ? -4.926 5.402 7.336 1 76.81 364 VAL A CA 1
ATOM 2735 C C . VAL A 1 364 ? -5.613 6.723 6.992 1 76.81 364 VAL A C 1
ATOM 2737 O O . VAL A 1 364 ? -6.844 6.809 6.996 1 76.81 364 VAL A O 1
ATOM 2740 N N . ALA A 1 365 ? -4.84 7.781 6.754 1 78.5 365 ALA A N 1
ATOM 2741 C CA . ALA A 1 365 ? -5.395 9.102 6.48 1 78.5 365 ALA A CA 1
ATOM 2742 C C . ALA A 1 365 ? -4.457 9.922 5.602 1 78.5 365 ALA A C 1
ATOM 2744 O O . ALA A 1 365 ? -3.256 9.641 5.531 1 78.5 365 ALA A O 1
ATOM 2745 N N . ASP A 1 366 ? -4.965 10.938 4.988 1 86.12 366 ASP A N 1
ATOM 2746 C CA . ASP A 1 366 ? -4.215 11.727 4.02 1 86.12 366 ASP A CA 1
ATOM 2747 C C . ASP A 1 366 ? -3.244 12.68 4.723 1 86.12 366 ASP A C 1
ATOM 2749 O O . ASP A 1 366 ? -2.311 13.188 4.102 1 86.12 366 ASP A O 1
ATOM 2753 N N . ASN A 1 367 ? -3.402 12.945 6.035 1 81.62 367 ASN A N 1
ATOM 2754 C CA . ASN A 1 367 ? -2.566 13.93 6.711 1 81.62 367 ASN A CA 1
ATOM 2755 C C . ASN A 1 367 ? -1.769 13.305 7.848 1 81.62 367 ASN A C 1
ATOM 2757 O O . ASN A 1 367 ? -1.2 14.016 8.68 1 81.62 367 ASN A O 1
ATOM 2761 N N . VAL A 1 368 ? -1.759 12.016 7.93 1 81.69 368 VAL A N 1
ATOM 2762 C CA . VAL A 1 368 ? -1.047 11.312 8.992 1 81.69 368 VAL A CA 1
ATOM 2763 C C . VAL A 1 368 ? 0.032 10.414 8.383 1 81.69 368 VAL A C 1
ATOM 2765 O O . VAL A 1 368 ? -0.222 9.695 7.418 1 81.69 368 VAL A O 1
ATOM 2768 N N . LEU A 1 369 ? 1.179 10.531 8.953 1 89.31 369 LEU A N 1
ATOM 2769 C CA . LEU A 1 369 ? 2.25 9.633 8.539 1 89.31 369 LEU A CA 1
ATOM 2770 C C . LEU A 1 369 ? 1.972 8.203 9 1 89.31 369 LEU A C 1
ATOM 2772 O O . LEU A 1 369 ? 1.622 7.98 10.156 1 89.31 369 LEU A O 1
ATOM 2776 N N . PRO A 1 370 ? 2.115 7.258 8.086 1 90.62 370 PRO A N 1
ATOM 2777 C CA . PRO A 1 370 ? 1.84 5.875 8.484 1 90.62 370 PRO A CA 1
ATOM 2778 C C . PRO A 1 370 ? 2.787 5.375 9.578 1 90.62 370 PRO A C 1
ATOM 2780 O O . PRO A 1 370 ? 3.982 5.68 9.547 1 90.62 370 PRO A O 1
ATOM 2783 N N . GLN A 1 371 ? 2.268 4.645 10.523 1 89.69 371 GLN A N 1
ATOM 2784 C CA . GLN A 1 371 ? 3.086 4.047 11.57 1 89.69 371 GLN A CA 1
ATOM 2785 C C . GLN A 1 371 ? 3.492 2.621 11.211 1 89.69 371 GLN A C 1
ATOM 2787 O O . GLN A 1 371 ? 4.395 2.051 11.828 1 89.69 371 GLN A O 1
ATOM 2792 N N . GLU A 1 372 ? 2.742 2.059 10.242 1 92.56 372 GLU A N 1
ATOM 2793 C CA . GLU A 1 372 ? 3.014 0.697 9.789 1 92.56 372 GLU A CA 1
ATOM 2794 C C . GLU A 1 372 ? 2.828 0.574 8.273 1 92.56 372 GLU A C 1
ATOM 2796 O O . GLU A 1 372 ? 1.986 1.258 7.691 1 92.56 372 GLU A O 1
ATOM 2801 N N . GLY A 1 373 ? 3.637 -0.158 7.637 1 94.81 373 GLY A N 1
ATOM 2802 C CA . GLY A 1 373 ? 3.504 -0.592 6.254 1 94.81 373 GLY A CA 1
ATOM 2803 C C . GLY A 1 373 ? 3.756 -2.076 6.07 1 94.81 373 GLY A C 1
ATOM 2804 O O . GLY A 1 373 ? 4.656 -2.643 6.695 1 94.81 373 GLY A O 1
ATOM 2805 N N . VAL A 1 374 ? 2.924 -2.689 5.332 1 96.94 374 VAL A N 1
ATOM 2806 C CA . VAL A 1 374 ? 3.082 -4.117 5.082 1 96.94 374 VAL A CA 1
ATOM 2807 C C . VAL A 1 374 ? 3.281 -4.363 3.588 1 96.94 374 VAL A C 1
ATOM 2809 O O . VAL A 1 374 ? 2.457 -3.945 2.77 1 96.94 374 VAL A O 1
ATOM 2812 N N . VAL A 1 375 ? 4.352 -4.977 3.252 1 97.5 375 VAL A N 1
ATOM 2813 C CA . VAL A 1 375 ? 4.625 -5.426 1.89 1 97.5 375 VAL A CA 1
ATOM 2814 C C . VAL A 1 375 ? 4.527 -6.949 1.817 1 97.5 375 VAL A C 1
ATOM 2816 O O . VAL A 1 375 ? 5.238 -7.656 2.535 1 97.5 375 VAL A O 1
ATOM 2819 N N . SER A 1 376 ? 3.689 -7.453 0.953 1 96.75 376 SER A N 1
ATOM 2820 C CA . SER A 1 376 ? 3.516 -8.891 0.787 1 96.75 376 SER A CA 1
ATOM 2821 C C . SER A 1 376 ? 4.164 -9.383 -0.504 1 96.75 376 SER A C 1
ATOM 2823 O O . SER A 1 376 ? 4.023 -8.75 -1.554 1 96.75 376 SER A O 1
ATOM 2825 N N . PHE A 1 377 ? 4.805 -10.492 -0.356 1 96.94 377 PHE A N 1
ATOM 2826 C CA . PHE A 1 377 ? 5.48 -11.125 -1.486 1 96.94 377 PHE A CA 1
ATOM 2827 C C . PHE A 1 377 ? 4.969 -12.539 -1.702 1 96.94 377 PHE A C 1
ATOM 2829 O O . PHE A 1 377 ? 4.855 -13.32 -0.751 1 96.94 377 PHE A O 1
ATOM 2836 N N . ASN A 1 378 ? 4.621 -12.797 -2.941 1 94.56 378 ASN A N 1
ATOM 2837 C CA . ASN A 1 378 ? 4.465 -14.18 -3.365 1 94.56 378 ASN A CA 1
ATOM 2838 C C . ASN A 1 378 ? 5.801 -14.805 -3.762 1 94.56 378 ASN A C 1
ATOM 2840 O O . ASN A 1 378 ? 6.535 -14.242 -4.574 1 94.56 378 ASN A O 1
ATOM 2844 N N . VAL A 1 379 ? 6.051 -15.961 -3.186 1 95.38 379 VAL A N 1
ATOM 2845 C CA . VAL A 1 379 ? 7.344 -16.594 -3.383 1 95.38 379 VAL A CA 1
ATOM 2846 C C . VAL A 1 379 ? 7.148 -18 -3.951 1 95.38 379 VAL A C 1
ATOM 2848 O O . VAL A 1 379 ? 6.379 -18.797 -3.406 1 95.38 379 VAL A O 1
ATOM 2851 N N . ARG A 1 380 ? 7.793 -18.281 -5.047 1 95.56 380 ARG A N 1
ATOM 2852 C CA . ARG A 1 380 ? 7.879 -19.625 -5.602 1 95.56 380 ARG A CA 1
ATOM 2853 C C . ARG A 1 380 ? 9.32 -20.125 -5.582 1 95.56 380 ARG A C 1
ATOM 2855 O O . ARG A 1 380 ? 10.219 -19.469 -6.109 1 95.56 380 ARG A O 1
ATOM 2862 N N . VAL A 1 381 ? 9.484 -21.297 -4.977 1 96.38 381 VAL A N 1
ATOM 2863 C CA . VAL A 1 381 ? 10.852 -21.766 -4.805 1 96.38 381 VAL A CA 1
ATOM 2864 C C . VAL A 1 381 ? 11.094 -22.984 -5.707 1 96.38 381 VAL A C 1
ATOM 2866 O O . VAL A 1 381 ? 10.188 -23.781 -5.941 1 96.38 381 VAL A O 1
ATOM 2869 N N . LEU A 1 382 ? 12.305 -23.109 -6.16 1 95.94 382 LEU A N 1
ATOM 2870 C CA . LEU A 1 382 ? 12.742 -24.203 -7.023 1 95.94 382 LEU A CA 1
ATOM 2871 C C . LEU A 1 382 ? 12.75 -25.516 -6.27 1 95.94 382 LEU A C 1
ATOM 2873 O O . LEU A 1 382 ? 12.719 -25.547 -5.035 1 95.94 382 LEU A O 1
ATOM 2877 N N . PRO A 1 383 ? 12.703 -26.656 -7.039 1 94.62 383 PRO A N 1
ATOM 2878 C CA . PRO A 1 383 ? 12.859 -27.969 -6.387 1 94.62 383 PRO A CA 1
ATOM 2879 C C . PRO A 1 383 ? 14.078 -28.016 -5.473 1 94.62 383 PRO A C 1
ATOM 2881 O O . PRO A 1 383 ? 15.156 -27.547 -5.844 1 94.62 383 PRO A O 1
ATOM 2884 N N . GLY A 1 384 ? 13.852 -28.547 -4.297 1 91.25 384 GLY A N 1
ATOM 2885 C CA . GLY A 1 384 ? 14.938 -28.656 -3.338 1 91.25 384 GLY A CA 1
ATOM 2886 C C . GLY A 1 384 ? 15.055 -27.453 -2.424 1 91.25 384 GLY A C 1
ATOM 2887 O O . GLY A 1 384 ? 15.766 -27.484 -1.419 1 91.25 384 GLY A O 1
ATOM 2888 N N . HIS A 1 385 ? 14.406 -26.359 -2.783 1 95 385 HIS A N 1
ATOM 2889 C CA . HIS A 1 385 ? 14.422 -25.156 -1.958 1 95 385 HIS A CA 1
ATOM 2890 C C . HIS A 1 385 ? 13.211 -25.109 -1.026 1 95 385 HIS A C 1
ATOM 2892 O O . HIS A 1 385 ? 12.227 -25.828 -1.243 1 95 385 HIS A O 1
ATOM 2898 N N . THR A 1 386 ? 13.32 -24.297 0.028 1 94.62 386 THR A N 1
ATOM 2899 C CA . THR A 1 386 ? 12.258 -24.203 1.019 1 94.62 386 THR A CA 1
ATOM 2900 C C . THR A 1 386 ? 11.867 -22.734 1.25 1 94.62 386 THR A C 1
ATOM 2902 O O . THR A 1 386 ? 12.672 -21.828 1.016 1 94.62 386 THR A O 1
ATOM 2905 N N . PRO A 1 387 ? 10.656 -22.578 1.767 1 93.06 387 PRO A N 1
ATOM 2906 C CA . PRO A 1 387 ? 10.242 -21.234 2.145 1 93.06 387 PRO A CA 1
ATOM 2907 C C . PRO A 1 387 ? 11.148 -20.625 3.217 1 93.06 387 PRO A C 1
ATOM 2909 O O . PRO A 1 387 ? 11.383 -19.406 3.211 1 93.06 387 PRO A O 1
ATOM 2912 N N . GLY A 1 388 ? 11.656 -21.422 4.062 1 93.88 388 GLY A N 1
ATOM 2913 C CA . GLY A 1 388 ? 12.57 -20.953 5.09 1 93.88 388 GLY A CA 1
ATOM 2914 C C . GLY A 1 388 ? 13.797 -20.266 4.523 1 93.88 388 GLY A C 1
ATOM 2915 O O . GLY A 1 388 ? 14.258 -19.25 5.066 1 93.88 388 GLY A O 1
ATOM 2916 N N . GLN A 1 389 ? 14.281 -20.797 3.467 1 93.81 389 GLN A N 1
ATOM 2917 C CA . GLN A 1 389 ? 15.453 -20.203 2.826 1 93.81 389 GLN A CA 1
ATOM 2918 C C . GLN A 1 389 ? 15.141 -18.812 2.283 1 93.81 389 GLN A C 1
ATOM 2920 O O . GLN A 1 389 ? 16 -17.938 2.264 1 93.81 389 GLN A O 1
ATOM 2925 N N . VAL A 1 390 ? 13.969 -18.656 1.862 1 91.56 390 VAL A N 1
ATOM 2926 C CA . VAL A 1 390 ? 13.578 -17.359 1.333 1 91.56 390 VAL A CA 1
ATOM 2927 C C . VAL A 1 390 ? 13.453 -16.344 2.477 1 91.56 390 VAL A C 1
ATOM 2929 O O . VAL A 1 390 ? 13.82 -15.18 2.328 1 91.56 390 VAL A O 1
ATOM 2932 N N . VAL A 1 391 ? 12.914 -16.797 3.609 1 95.12 391 VAL A N 1
ATOM 2933 C CA . VAL A 1 391 ? 12.82 -15.938 4.785 1 95.12 391 VAL A CA 1
ATOM 2934 C C . VAL A 1 391 ? 14.211 -15.461 5.188 1 95.12 391 VAL A C 1
ATOM 2936 O O . VAL A 1 391 ? 14.414 -14.273 5.473 1 95.12 391 VAL A O 1
ATOM 2939 N N . GLU A 1 392 ? 15.133 -16.344 5.164 1 96.06 392 GLU A N 1
ATOM 2940 C CA . GLU A 1 392 ? 16.516 -15.977 5.473 1 96.06 392 GLU A CA 1
ATOM 2941 C C . GLU A 1 392 ? 17.062 -14.961 4.469 1 96.06 392 GLU A C 1
ATOM 2943 O O . GLU A 1 392 ? 17.75 -14.016 4.844 1 96.06 392 GLU A O 1
ATOM 2948 N N . HIS A 1 393 ? 16.797 -15.242 3.254 1 95.56 393 HIS A N 1
ATOM 2949 C CA . HIS A 1 393 ? 17.203 -14.32 2.199 1 95.56 393 HIS A CA 1
ATOM 2950 C C . HIS A 1 393 ? 16.641 -12.922 2.439 1 95.56 393 HIS A C 1
ATOM 2952 O O . HIS A 1 393 ? 17.359 -11.93 2.32 1 95.56 393 HIS A O 1
ATOM 2958 N N . MET A 1 394 ? 15.398 -12.836 2.783 1 95.56 394 MET A N 1
ATOM 2959 C CA . MET A 1 394 ? 14.734 -11.555 3.025 1 95.56 394 MET A CA 1
ATOM 2960 C C . MET A 1 394 ? 15.312 -10.867 4.258 1 95.56 394 MET A C 1
ATOM 2962 O O . MET A 1 394 ? 15.453 -9.648 4.281 1 95.56 394 MET A O 1
ATOM 2966 N N . GLN A 1 395 ? 15.625 -11.625 5.242 1 96.38 395 GLN A N 1
ATOM 2967 C CA . GLN A 1 395 ? 16.234 -11.07 6.441 1 96.38 395 GLN A CA 1
ATOM 2968 C C . GLN A 1 395 ? 17.594 -10.438 6.125 1 96.38 395 GLN A C 1
ATOM 2970 O O . GLN A 1 395 ? 17.938 -9.383 6.66 1 96.38 395 GLN A O 1
ATOM 2975 N N . ARG A 1 396 ? 18.344 -11.078 5.316 1 96 396 ARG A N 1
ATOM 2976 C CA . ARG A 1 396 ? 19.609 -10.508 4.883 1 96 396 ARG A CA 1
ATOM 2977 C C . ARG A 1 396 ? 19.406 -9.203 4.133 1 96 396 ARG A C 1
ATOM 2979 O O . ARG A 1 396 ? 20.156 -8.242 4.32 1 96 396 ARG A O 1
ATOM 2986 N N . ALA A 1 397 ? 18.422 -9.219 3.301 1 95.56 397 ALA A N 1
ATOM 2987 C CA . ALA A 1 397 ? 18.094 -8 2.564 1 95.56 397 ALA A CA 1
ATOM 2988 C C . ALA A 1 397 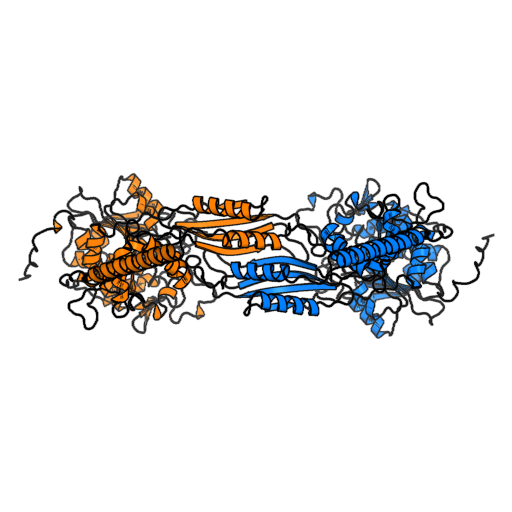? 17.719 -6.867 3.518 1 95.56 397 ALA A C 1
ATOM 2990 O O . ALA A 1 397 ? 18.125 -5.719 3.312 1 95.56 397 ALA A O 1
ATOM 2991 N N . LEU A 1 398 ? 16.953 -7.152 4.574 1 96.69 398 LEU A N 1
ATOM 2992 C CA . LEU A 1 398 ? 16.547 -6.152 5.555 1 96.69 398 LEU A CA 1
ATOM 2993 C C . LEU A 1 398 ? 17.766 -5.578 6.281 1 96.69 398 LEU A C 1
ATOM 2995 O O . LEU A 1 398 ? 17.812 -4.379 6.566 1 96.69 398 LEU A O 1
ATOM 2999 N N . ARG A 1 399 ? 18.672 -6.43 6.582 1 96.12 399 ARG A N 1
ATOM 3000 C CA . ARG A 1 399 ? 19.906 -5.969 7.211 1 96.12 399 ARG A CA 1
ATOM 3001 C C . ARG A 1 399 ? 20.672 -5.031 6.289 1 96.12 399 ARG A C 1
ATOM 3003 O O . ARG A 1 399 ? 21.156 -3.984 6.723 1 96.12 399 ARG A O 1
ATOM 3010 N N . LEU A 1 400 ? 20.766 -5.387 5.055 1 95.44 400 LEU A N 1
ATOM 3011 C CA . LEU A 1 400 ? 21.438 -4.543 4.07 1 95.44 400 LEU A CA 1
ATOM 3012 C C . LEU A 1 400 ? 20.734 -3.191 3.953 1 95.44 400 LEU A C 1
ATOM 3014 O O . LEU A 1 400 ? 21.406 -2.164 3.773 1 95.44 400 LEU A O 1
ATOM 3018 N N . ALA A 1 401 ? 19.453 -3.221 4.082 1 96.19 401 ALA A N 1
ATOM 3019 C CA . ALA A 1 401 ? 18.641 -2.018 3.945 1 96.19 401 ALA A CA 1
ATOM 3020 C C . ALA A 1 401 ? 18.641 -1.206 5.238 1 96.19 401 ALA A C 1
ATOM 3022 O O . ALA A 1 401 ? 18.062 -0.12 5.297 1 96.19 401 ALA A O 1
ATOM 3023 N N . ARG A 1 402 ? 19.172 -1.645 6.355 1 95.38 402 ARG A N 1
ATOM 3024 C CA . ARG A 1 402 ? 19.203 -1.015 7.672 1 95.38 402 ARG A CA 1
ATOM 3025 C C . ARG A 1 402 ? 17.797 -0.786 8.203 1 95.38 402 ARG A C 1
ATOM 3027 O O . ARG A 1 402 ? 17.469 0.301 8.688 1 95.38 402 ARG A O 1
ATOM 3034 N N . LEU A 1 403 ? 16.969 -1.795 7.984 1 95.81 403 LEU A N 1
ATOM 3035 C CA . LEU A 1 403 ? 15.609 -1.782 8.492 1 95.81 403 LEU A CA 1
ATOM 3036 C C . LEU A 1 403 ? 15.477 -2.674 9.727 1 95.81 403 LEU A C 1
ATOM 3038 O O . LEU A 1 403 ? 14.75 -3.672 9.703 1 95.81 403 LEU A O 1
ATOM 3042 N N . SER A 1 404 ? 16.016 -2.24 10.789 1 86.19 404 SER A N 1
ATOM 3043 C CA . SER A 1 404 ? 16.125 -3.057 11.992 1 86.19 404 SER A CA 1
ATOM 3044 C C . SER A 1 404 ? 14.773 -3.229 12.672 1 86.19 404 SER A C 1
ATOM 3046 O O . SER A 1 404 ? 14.555 -4.203 13.398 1 86.19 404 SER A O 1
ATOM 3048 N N . GLY A 1 405 ? 13.883 -2.391 12.539 1 90.81 405 GLY A N 1
ATOM 3049 C CA . GLY A 1 405 ? 12.586 -2.496 13.188 1 90.81 405 GLY A CA 1
ATOM 3050 C C . GLY A 1 405 ? 11.578 -3.279 12.367 1 90.81 405 GLY A C 1
ATOM 3051 O O . GLY A 1 405 ? 10.469 -3.545 12.836 1 90.81 405 GLY A O 1
ATOM 3052 N N . ALA A 1 406 ? 11.969 -3.721 11.203 1 94.88 406 ALA A N 1
ATOM 3053 C CA . ALA A 1 406 ? 11.055 -4.453 10.328 1 94.88 406 ALA A CA 1
ATOM 3054 C C . ALA A 1 406 ? 10.992 -5.93 10.711 1 94.88 406 ALA A C 1
ATOM 3056 O O . ALA A 1 406 ? 11.93 -6.461 11.305 1 94.88 406 ALA A O 1
ATOM 3057 N N . GLU A 1 407 ? 9.922 -6.57 10.398 1 96 407 GLU A N 1
ATOM 3058 C CA . GLU A 1 407 ? 9.703 -7.988 10.664 1 96 407 GLU A CA 1
ATOM 3059 C C . GLU A 1 407 ? 9.367 -8.742 9.375 1 96 407 GLU A C 1
ATOM 3061 O O . GLU A 1 407 ? 8.625 -8.234 8.531 1 96 407 GLU A O 1
ATOM 3066 N N . VAL A 1 408 ? 9.961 -9.93 9.273 1 96.19 408 VAL A N 1
ATOM 3067 C CA . VAL A 1 408 ? 9.625 -10.844 8.188 1 96.19 408 VAL A CA 1
ATOM 3068 C C . VAL A 1 408 ? 8.727 -11.961 8.711 1 96.19 408 VAL A C 1
ATOM 3070 O O . VAL A 1 408 ? 9.094 -12.68 9.641 1 96.19 408 VAL A O 1
ATOM 3073 N N . LYS A 1 409 ? 7.586 -12.086 8.102 1 94.81 409 LYS A N 1
ATOM 3074 C CA . LYS A 1 409 ? 6.625 -13.086 8.539 1 94.81 409 LYS A CA 1
ATOM 3075 C C . LYS A 1 409 ? 6.281 -14.055 7.41 1 94.81 409 LYS A C 1
ATOM 3077 O O . LYS A 1 409 ? 5.793 -13.633 6.359 1 94.81 409 LYS A O 1
ATOM 3082 N N . LEU A 1 410 ? 6.496 -15.289 7.641 1 93.88 410 LEU A N 1
ATOM 3083 C CA . LEU A 1 410 ? 6.062 -16.344 6.738 1 93.88 410 LEU A CA 1
ATOM 3084 C C . LEU A 1 410 ? 4.633 -16.781 7.047 1 93.88 410 LEU A C 1
ATOM 3086 O O . LEU A 1 410 ? 4.289 -17.016 8.203 1 93.88 410 LEU A O 1
ATOM 3090 N N . VAL A 1 411 ? 3.848 -16.766 6.023 1 89.25 411 VAL A N 1
ATOM 3091 C CA . VAL A 1 411 ? 2.525 -17.359 6.215 1 89.25 411 VAL A CA 1
ATOM 3092 C C . VAL A 1 411 ? 2.617 -18.875 6.125 1 89.25 411 VAL A C 1
ATOM 3094 O O . VAL A 1 411 ? 2.494 -19.453 5.039 1 89.25 411 VAL A O 1
ATOM 3097 N N . GLU A 1 412 ? 2.732 -19.5 7.188 1 80.06 412 GLU A N 1
ATOM 3098 C CA . GLU A 1 412 ? 3.082 -20.922 7.277 1 80.06 412 GLU A CA 1
ATOM 3099 C C . GLU A 1 412 ? 1.939 -21.797 6.785 1 80.06 412 GLU A C 1
ATOM 3101 O O . GLU A 1 412 ? 2.174 -22.828 6.137 1 80.06 412 GLU A O 1
ATOM 3106 N N . ALA A 1 413 ? 0.8 -21.359 7.012 1 71.69 413 ALA A N 1
ATOM 3107 C CA . ALA A 1 413 ? -0.37 -22.203 6.762 1 71.69 413 ALA A CA 1
ATOM 3108 C C . ALA A 1 413 ? -0.491 -22.547 5.277 1 71.69 413 ALA A C 1
ATOM 3110 O O . ALA A 1 413 ? -1.026 -23.594 4.918 1 71.69 413 ALA A O 1
ATOM 3111 N N . THR A 1 414 ? 0.139 -21.812 4.484 1 78.12 414 THR A N 1
ATOM 3112 C CA . THR A 1 414 ? -0.05 -22.016 3.053 1 78.12 414 THR A CA 1
ATOM 3113 C C . THR A 1 414 ? 1.283 -22.297 2.365 1 78.12 414 THR A C 1
ATOM 3115 O O . THR A 1 414 ? 1.341 -22.438 1.141 1 78.12 414 THR A O 1
ATOM 3118 N N . ALA A 1 415 ? 2.277 -22.5 3.152 1 88.81 415 ALA A N 1
ATOM 3119 C CA . ALA A 1 415 ? 3.605 -22.625 2.559 1 88.81 415 ALA A CA 1
ATOM 3120 C C . ALA A 1 415 ? 3.967 -24.094 2.305 1 88.81 415 ALA A C 1
ATOM 3122 O O . ALA A 1 415 ? 3.582 -24.969 3.074 1 88.81 415 ALA A O 1
ATOM 3123 N N . TRP A 1 416 ? 4.645 -24.406 1.213 1 89.62 416 TRP A N 1
ATOM 3124 C CA . TRP A 1 416 ? 5.215 -25.719 0.958 1 89.62 416 TRP A CA 1
ATOM 3125 C C . TRP A 1 416 ? 6.508 -25.609 0.158 1 89.62 416 TRP A C 1
ATOM 3127 O O . TRP A 1 416 ? 6.707 -24.641 -0.58 1 89.62 416 TRP A O 1
ATOM 3137 N N . ALA A 1 417 ? 7.336 -26.578 0.291 1 93.38 417 ALA A N 1
ATOM 3138 C CA . ALA A 1 417 ? 8.641 -26.609 -0.361 1 93.38 417 ALA A CA 1
ATOM 3139 C C . ALA A 1 417 ? 8.523 -27.031 -1.818 1 93.38 417 ALA A C 1
ATOM 3141 O O . ALA A 1 417 ? 7.473 -27.547 -2.236 1 93.38 417 ALA A O 1
ATOM 3142 N N . GLY A 1 418 ? 9.586 -26.719 -2.594 1 94.62 418 GLY A N 1
ATOM 3143 C CA . GLY A 1 418 ? 9.648 -27.297 -3.922 1 94.62 418 GLY A CA 1
ATOM 3144 C C . GLY A 1 418 ? 9.672 -28.812 -3.904 1 94.62 418 GLY A C 1
ATOM 3145 O O . GLY A 1 418 ? 10.227 -29.422 -2.986 1 94.62 418 GLY A O 1
ATOM 3146 N N . SER A 1 419 ? 9.117 -29.422 -4.891 1 95.12 419 SER A N 1
ATOM 3147 C CA . SER A 1 419 ? 9.031 -30.875 -4.934 1 95.12 419 SER A CA 1
ATOM 3148 C C . SER A 1 419 ? 10.383 -31.5 -5.281 1 95.12 419 SER A C 1
ATOM 3150 O O . SER A 1 419 ? 11.305 -30.797 -5.695 1 95.12 419 SER A O 1
ATOM 3152 N N . ASP A 1 420 ? 10.445 -32.812 -5.07 1 94.56 420 ASP A N 1
ATOM 3153 C CA . ASP A 1 420 ? 11.547 -33.562 -5.672 1 94.56 420 ASP A CA 1
ATOM 3154 C C . ASP A 1 420 ? 11.398 -33.625 -7.191 1 94.56 420 ASP A C 1
ATOM 3156 O O . ASP A 1 420 ? 10.328 -33.312 -7.73 1 94.56 420 ASP A O 1
ATOM 3160 N N . VAL A 1 421 ? 12.484 -33.938 -7.82 1 96.56 421 VAL A N 1
ATOM 3161 C CA . VAL A 1 421 ? 12.477 -34.062 -9.273 1 96.56 421 VAL A CA 1
ATOM 3162 C C . VAL A 1 421 ? 12.336 -35.531 -9.648 1 96.56 421 VAL A C 1
ATOM 3164 O O . VAL A 1 421 ? 13.172 -36.375 -9.273 1 96.56 421 VAL A O 1
ATOM 3167 N N . THR A 1 422 ? 11.289 -35.875 -10.32 1 97.31 422 THR A N 1
ATOM 3168 C CA . THR A 1 422 ? 11.117 -37.219 -10.844 1 97.31 422 THR A CA 1
ATOM 3169 C C . THR A 1 422 ? 12.109 -37.5 -11.969 1 97.31 422 THR A C 1
ATOM 3171 O O . THR A 1 422 ? 12.352 -36.625 -12.812 1 97.31 422 THR A O 1
ATOM 3174 N N . SER A 1 423 ? 12.617 -38.656 -11.992 1 95.5 423 SER A N 1
ATOM 3175 C CA . SER A 1 423 ? 13.625 -39 -12.984 1 95.5 423 SER A CA 1
ATOM 3176 C C . SER A 1 423 ? 13.023 -39.094 -14.391 1 95.5 423 SER A C 1
ATOM 3178 O O . SER A 1 423 ? 12.047 -39.781 -14.609 1 95.5 423 SER A O 1
ATOM 3180 N N . ALA A 1 424 ? 13.703 -38.406 -15.344 1 94.12 424 ALA A N 1
ATOM 3181 C CA . ALA A 1 424 ? 13.266 -38.438 -16.734 1 94.12 424 ALA A CA 1
ATOM 3182 C C . ALA A 1 424 ? 13.727 -39.719 -17.422 1 94.12 424 ALA A C 1
ATOM 3184 O O . ALA A 1 424 ? 13.344 -40 -18.562 1 94.12 424 ALA A O 1
ATOM 3185 N N . SER A 1 425 ? 14.453 -40.5 -16.703 1 91.88 425 SER A N 1
ATOM 3186 C CA . SER A 1 425 ? 14.914 -41.781 -17.234 1 91.88 425 SER A CA 1
ATOM 3187 C C . SER A 1 425 ? 14.242 -42.938 -16.516 1 91.88 425 SER A C 1
ATOM 3189 O O . SER A 1 425 ? 14.531 -44.125 -16.812 1 91.88 425 SER A O 1
ATOM 3191 N N . GLY A 1 426 ? 13.43 -42.656 -15.609 1 94.31 426 GLY A N 1
ATOM 3192 C CA . GLY A 1 426 ? 12.766 -43.688 -14.844 1 94.31 426 GLY A CA 1
ATOM 3193 C C . GLY A 1 426 ? 11.688 -44.406 -15.641 1 94.31 426 GLY A C 1
ATOM 3194 O O . GLY A 1 426 ? 11.234 -43.906 -16.672 1 94.31 426 GLY A O 1
ATOM 3195 N N . ARG A 1 427 ? 11.297 -45.5 -15.164 1 95.5 427 ARG A N 1
ATOM 3196 C CA . ARG A 1 427 ? 10.336 -46.375 -15.852 1 95.5 427 ARG A CA 1
ATOM 3197 C C . ARG A 1 427 ? 8.984 -45.688 -15.984 1 95.5 427 ARG A C 1
ATOM 3199 O O . ARG A 1 427 ? 8.352 -45.75 -17.047 1 95.5 427 ARG A O 1
ATOM 3206 N N . PRO A 1 428 ? 8.523 -45.031 -14.914 1 96.56 428 PRO A N 1
ATOM 3207 C CA . PRO A 1 428 ? 7.223 -44.375 -15.055 1 96.56 428 PRO A CA 1
ATOM 3208 C C . PRO A 1 428 ? 7.188 -43.375 -16.219 1 96.56 428 PRO A C 1
ATOM 3210 O O . PRO A 1 428 ? 6.223 -43.344 -16.984 1 96.56 428 PRO A O 1
ATOM 3213 N N . PHE A 1 429 ? 8.211 -42.625 -16.391 1 96.81 429 PHE A N 1
ATOM 3214 C CA . PHE A 1 429 ? 8.25 -41.656 -17.484 1 96.81 429 PHE A CA 1
ATOM 3215 C C . PHE A 1 429 ? 8.297 -42.344 -18.828 1 96.81 429 PHE A C 1
ATOM 3217 O O . PHE A 1 429 ? 7.633 -41.938 -19.781 1 96.81 429 PHE A O 1
ATOM 3224 N N . GLN A 1 430 ? 9.023 -43.375 -18.891 1 95.5 430 GLN A N 1
ATOM 3225 C CA . GLN A 1 430 ? 9.141 -44.125 -20.125 1 95.5 430 GLN A CA 1
ATOM 3226 C C . GLN A 1 430 ? 7.789 -44.688 -20.547 1 95.5 430 GLN A C 1
ATOM 3228 O O . GLN A 1 430 ? 7.441 -44.688 -21.734 1 95.5 430 GLN A O 1
ATOM 3233 N N . LEU A 1 431 ? 7.082 -45.188 -19.594 1 96.88 431 LEU A N 1
ATOM 3234 C CA . LEU A 1 431 ? 5.781 -45.781 -19.891 1 96.88 431 LEU A CA 1
ATOM 3235 C C . LEU A 1 431 ? 4.789 -44.719 -20.344 1 96.88 431 LEU A C 1
ATOM 3237 O O . LEU A 1 431 ? 4.016 -44.938 -21.281 1 96.88 431 LEU A O 1
ATOM 3241 N N . LEU A 1 432 ? 4.785 -43.562 -19.688 1 97.81 432 LEU A N 1
ATOM 3242 C CA . LEU A 1 432 ? 3.908 -42.5 -20.094 1 97.81 432 LEU A CA 1
ATOM 3243 C C . LEU A 1 432 ? 4.27 -42 -21.484 1 97.81 432 LEU A C 1
ATOM 3245 O O . LEU A 1 432 ? 3.385 -41.75 -22.312 1 97.81 432 LEU A O 1
ATOM 3249 N N . ARG A 1 433 ? 5.547 -41.812 -21.719 1 97.06 433 ARG A N 1
ATOM 3250 C CA . ARG A 1 433 ? 6.02 -41.406 -23.047 1 97.06 433 ARG A CA 1
ATOM 3251 C C . ARG A 1 433 ? 5.547 -42.375 -24.125 1 97.06 433 ARG A C 1
ATOM 3253 O O . ARG A 1 433 ? 5.059 -41.938 -25.172 1 97.06 433 ARG A O 1
ATOM 3260 N N . GLN A 1 434 ? 5.688 -43.625 -23.828 1 96.12 434 GLN A N 1
ATOM 3261 C CA . GLN A 1 434 ? 5.258 -44.656 -24.766 1 96.12 434 GLN A CA 1
ATOM 3262 C C . GLN A 1 434 ? 3.766 -44.531 -25.062 1 96.12 434 GLN A C 1
ATOM 3264 O O . GLN A 1 434 ? 3.359 -44.531 -26.234 1 96.12 434 GLN A O 1
ATOM 3269 N N . ALA A 1 435 ? 2.996 -44.406 -24.047 1 97.5 435 ALA A N 1
ATOM 3270 C CA . ALA A 1 435 ? 1.549 -44.312 -24.219 1 97.5 435 ALA A CA 1
ATOM 3271 C C . ALA A 1 435 ? 1.185 -43.094 -25.094 1 97.5 435 ALA A C 1
ATOM 3273 O O . ALA A 1 435 ? 0.382 -43.219 -26.016 1 97.5 435 ALA A O 1
ATOM 3274 N N . ILE A 1 436 ? 1.789 -41.969 -24.812 1 97.62 436 ILE A N 1
ATOM 3275 C CA . ILE A 1 436 ? 1.504 -40.75 -25.547 1 97.62 436 ILE A CA 1
ATOM 3276 C C . ILE A 1 436 ? 1.89 -40.906 -27.016 1 97.62 436 ILE A C 1
ATOM 3278 O O . ILE A 1 436 ? 1.089 -40.625 -27.922 1 97.62 436 ILE A O 1
ATOM 3282 N N . GLN A 1 437 ? 3.037 -41.438 -27.219 1 96.44 437 GLN A N 1
ATOM 3283 C CA . GLN A 1 437 ? 3.576 -41.531 -28.578 1 96.44 437 GLN A CA 1
ATOM 3284 C C . GLN A 1 437 ? 2.854 -42.625 -29.375 1 96.44 437 GLN A C 1
ATOM 3286 O O . GLN A 1 437 ? 2.766 -42.531 -30.609 1 96.44 437 GLN A O 1
ATOM 3291 N N . GLU A 1 438 ? 2.338 -43.594 -28.734 1 96.31 438 GLU A N 1
ATOM 3292 C CA . GLU A 1 438 ? 1.611 -44.656 -29.422 1 96.31 438 GLU A CA 1
ATOM 3293 C C . GLU A 1 438 ? 0.227 -44.188 -29.859 1 96.31 438 GLU A C 1
ATOM 3295 O O . GLU A 1 438 ? -0.313 -44.688 -30.859 1 96.31 438 GLU A O 1
ATOM 3300 N N . VAL A 1 439 ? -0.307 -43.312 -29.109 1 95.5 439 VAL A N 1
ATOM 3301 C CA . VAL A 1 439 ? -1.735 -43.062 -29.281 1 95.5 439 VAL A CA 1
ATOM 3302 C C . VAL A 1 439 ? -1.952 -41.688 -29.906 1 95.5 439 VAL A C 1
ATOM 3304 O O . VAL A 1 439 ? -2.838 -41.531 -30.75 1 95.5 439 VAL A O 1
ATOM 3307 N N . TRP A 1 440 ? -1.193 -40.688 -29.484 1 94.69 440 TRP A N 1
ATOM 3308 C CA . TRP A 1 440 ? -1.392 -39.344 -30 1 94.69 440 TRP A CA 1
ATOM 3309 C C . TRP A 1 440 ? -1.15 -39.281 -31.5 1 94.69 440 TRP A C 1
ATOM 3311 O O . TRP A 1 440 ? -0.226 -39.938 -32 1 94.69 440 TRP A O 1
ATOM 3321 N N . PRO A 1 441 ? -1.946 -38.531 -32.188 1 91.25 441 PRO A N 1
ATOM 3322 C CA . PRO A 1 441 ? -1.778 -38.469 -33.656 1 91.25 441 PRO A CA 1
ATOM 3323 C C . PRO A 1 441 ? -0.391 -37.969 -34.062 1 91.25 441 PRO A C 1
ATOM 3325 O O . PRO A 1 441 ? 0.165 -37.062 -33.438 1 91.25 441 PRO A O 1
ATOM 3328 N N . ARG A 1 442 ? 0.01 -38.594 -35.156 1 91 442 ARG A N 1
ATOM 3329 C CA . ARG A 1 442 ? 1.285 -38.156 -35.719 1 91 442 ARG A CA 1
ATOM 3330 C C . ARG A 1 442 ? 1.191 -36.719 -36.281 1 91 442 ARG A C 1
ATOM 3332 O O . ARG A 1 442 ? 0.127 -36.312 -36.719 1 91 442 ARG A O 1
ATOM 3339 N N . PRO A 1 443 ? 2.336 -36.094 -36.125 1 87.19 443 PRO A N 1
ATOM 3340 C CA . PRO A 1 443 ? 2.311 -34.75 -36.688 1 87.19 443 PRO A CA 1
ATOM 3341 C C . PRO A 1 443 ? 1.987 -34.75 -38.188 1 87.19 443 PRO A C 1
ATOM 3343 O O . PRO A 1 443 ? 2.391 -35.656 -38.906 1 87.19 443 PRO A O 1
ATOM 3346 N N . ALA A 1 444 ? 1.279 -33.719 -38.531 1 82.56 444 ALA A N 1
ATOM 3347 C CA . ALA A 1 444 ? 0.869 -33.594 -39.906 1 82.56 444 ALA A CA 1
ATOM 3348 C C . ALA A 1 444 ? 2.072 -33.688 -40.844 1 82.56 444 ALA A C 1
ATOM 3350 O O . ALA A 1 444 ? 3.053 -32.969 -40.688 1 82.56 444 ALA A O 1
ATOM 3351 N N . GLY A 1 445 ? 2.021 -34.562 -41.812 1 82.81 445 GLY A N 1
ATOM 3352 C CA . GLY A 1 445 ? 3.043 -34.656 -42.844 1 82.81 445 GLY A CA 1
ATOM 3353 C C . GLY A 1 445 ? 4.254 -35.469 -42.375 1 82.81 445 GLY A C 1
ATOM 3354 O O . GLY A 1 445 ? 5.215 -35.625 -43.156 1 82.81 445 GLY A O 1
ATOM 3355 N N . GLN A 1 446 ? 4.219 -35.969 -41.156 1 85.88 446 GLN A N 1
ATOM 3356 C CA . GLN A 1 446 ? 5.348 -36.719 -40.625 1 85.88 446 GLN A CA 1
ATOM 3357 C C . GLN A 1 446 ? 4.895 -38.062 -40.031 1 85.88 446 GLN A C 1
ATOM 3359 O O . GLN A 1 446 ? 4.996 -38.281 -38.812 1 85.88 446 GLN A O 1
ATOM 3364 N N . PRO A 1 447 ? 4.543 -39 -40.844 1 83.75 447 PRO A N 1
ATOM 3365 C CA . PRO A 1 447 ? 3.953 -40.25 -40.375 1 83.75 447 PRO A CA 1
ATOM 3366 C C . PRO A 1 447 ? 4.934 -41.094 -39.562 1 83.75 447 PRO A C 1
ATOM 3368 O O . PRO A 1 447 ? 4.516 -41.906 -38.75 1 83.75 447 PRO A O 1
ATOM 3371 N N . ASP A 1 448 ? 6.219 -40.844 -39.75 1 86.31 448 ASP A N 1
ATOM 3372 C CA . ASP A 1 448 ? 7.223 -41.688 -39.094 1 86.31 448 ASP A CA 1
ATOM 3373 C C . ASP A 1 448 ? 7.738 -41 -37.812 1 86.31 448 ASP A C 1
ATOM 3375 O O . ASP A 1 448 ? 8.633 -41.531 -37.156 1 86.31 448 ASP A O 1
ATOM 3379 N N . THR A 1 449 ? 7.129 -39.906 -37.531 1 88.75 449 THR A N 1
ATOM 3380 C CA . THR A 1 449 ? 7.598 -39.156 -36.375 1 88.75 449 THR A CA 1
ATOM 3381 C C . THR A 1 449 ? 6.523 -39.125 -35.281 1 88.75 449 THR A C 1
ATOM 3383 O O . THR A 1 449 ? 5.355 -38.844 -35.562 1 88.75 449 THR A O 1
ATOM 3386 N N . ALA A 1 450 ? 6.961 -39.406 -34.062 1 93 450 ALA A N 1
ATOM 3387 C CA . ALA A 1 450 ? 6.051 -39.281 -32.906 1 93 450 ALA A CA 1
ATOM 3388 C C . ALA A 1 450 ? 6.203 -37.906 -32.25 1 93 450 ALA A C 1
ATOM 3390 O O . ALA A 1 450 ? 7.234 -37.25 -32.375 1 93 450 ALA A O 1
ATOM 3391 N N . ILE A 1 451 ? 5.199 -37.531 -31.578 1 94.62 451 ILE A N 1
ATOM 3392 C CA . ILE A 1 451 ? 5.203 -36.281 -30.828 1 94.62 451 ILE A CA 1
ATOM 3393 C C . ILE A 1 451 ? 6.328 -36.281 -29.797 1 94.62 451 ILE A C 1
ATOM 3395 O O . ILE A 1 451 ? 6.535 -37.281 -29.109 1 94.62 451 ILE A O 1
ATOM 3399 N N . PRO A 1 452 ? 7.164 -35.219 -29.734 1 95.38 452 PRO A N 1
ATOM 3400 C CA . PRO A 1 452 ? 8.133 -35.156 -28.656 1 95.38 452 PRO A CA 1
ATOM 3401 C C . PRO A 1 452 ? 7.477 -35.094 -27.266 1 95.38 452 PRO A C 1
ATOM 3403 O O . PRO A 1 452 ? 6.465 -34.406 -27.094 1 95.38 452 PRO A O 1
ATOM 3406 N N . VAL A 1 453 ? 7.949 -35.906 -26.344 1 96.69 453 VAL A N 1
ATOM 3407 C CA . VAL A 1 453 ? 7.547 -35.875 -24.938 1 96.69 453 VAL A CA 1
ATOM 3408 C C . VAL A 1 453 ? 8.672 -35.312 -24.094 1 96.69 453 VAL A C 1
ATOM 3410 O O . VAL A 1 453 ? 9.727 -35.938 -23.938 1 96.69 453 VAL A O 1
ATOM 3413 N N . ILE A 1 454 ? 8.438 -34.125 -23.547 1 96.75 454 ILE A N 1
ATOM 3414 C CA . ILE A 1 454 ? 9.5 -33.312 -22.969 1 96.75 454 ILE A CA 1
ATOM 3415 C C . ILE A 1 454 ? 9.234 -33.125 -21.469 1 96.75 454 ILE A C 1
ATOM 3417 O O . ILE A 1 454 ? 8.156 -32.656 -21.078 1 96.75 454 ILE A O 1
ATOM 3421 N N . PRO A 1 455 ? 10.242 -33.562 -20.609 1 96.69 455 PRO A N 1
ATOM 3422 C CA . PRO A 1 455 ? 10.117 -33.188 -19.188 1 96.69 455 PRO A CA 1
ATOM 3423 C C . PRO A 1 455 ? 10.156 -31.672 -18.969 1 96.69 455 PRO A C 1
ATOM 3425 O O . PRO A 1 455 ? 10.844 -30.953 -19.703 1 96.69 455 PRO A O 1
ATOM 3428 N N . TYR A 1 456 ? 9.477 -31.172 -17.984 1 94.62 456 TYR A N 1
ATOM 3429 C CA . TYR A 1 456 ? 9.555 -29.75 -17.641 1 94.62 456 TYR A CA 1
ATOM 3430 C C . TYR A 1 456 ? 9.164 -29.516 -16.188 1 94.62 456 TYR A C 1
ATOM 3432 O O . TYR A 1 456 ? 8.93 -30.469 -15.438 1 94.62 456 TYR A O 1
ATOM 3440 N N . MET A 1 457 ? 9.242 -28.312 -15.781 1 94.62 457 MET A N 1
ATOM 3441 C CA . MET A 1 457 ? 8.914 -27.891 -14.422 1 94.62 457 MET A CA 1
ATOM 3442 C C . MET A 1 457 ? 7.57 -27.172 -14.391 1 94.62 457 MET A C 1
ATOM 3444 O O . MET A 1 457 ? 7.352 -26.234 -15.156 1 94.62 457 MET A O 1
ATOM 3448 N N . VAL A 1 458 ? 6.727 -27.688 -13.523 1 92.94 458 VAL A N 1
ATOM 3449 C CA . VAL A 1 458 ? 5.461 -27 -13.312 1 92.94 458 VAL A CA 1
ATOM 3450 C C . VAL A 1 458 ? 5.684 -25.781 -12.414 1 92.94 458 VAL A C 1
ATOM 3452 O O . VAL A 1 458 ? 6.281 -25.891 -11.344 1 92.94 458 VAL A O 1
ATOM 3455 N N . GLY A 1 459 ? 5.246 -24.672 -12.859 1 88.06 459 GLY A N 1
ATOM 3456 C CA . GLY A 1 459 ? 5.465 -23.438 -12.148 1 88.06 459 GLY A CA 1
ATOM 3457 C C . GLY A 1 459 ? 4.59 -23.281 -10.914 1 88.06 459 GLY A C 1
ATOM 3458 O O . GLY A 1 459 ? 4.902 -22.5 -10.016 1 88.06 459 GLY A O 1
ATOM 3459 N N . GLY A 1 460 ? 3.561 -24.031 -10.82 1 83.56 460 GLY A N 1
ATOM 3460 C CA . GLY A 1 460 ? 2.635 -23.984 -9.703 1 83.56 460 GLY A CA 1
ATOM 3461 C C . GLY A 1 460 ? 2.607 -25.281 -8.906 1 83.56 460 GLY A C 1
ATOM 3462 O O . GLY A 1 460 ? 3.613 -25.984 -8.828 1 83.56 460 GLY A O 1
ATOM 3463 N N . GLY A 1 461 ? 1.538 -25.344 -8.109 1 85.81 461 GLY A N 1
ATOM 3464 C CA . GLY A 1 461 ? 1.373 -26.547 -7.305 1 85.81 461 GLY A CA 1
ATOM 3465 C C . GLY A 1 461 ? 0.064 -27.266 -7.566 1 85.81 461 GLY A C 1
ATOM 3466 O O . GLY A 1 461 ? -0.926 -26.641 -7.957 1 85.81 461 GLY A O 1
ATOM 3467 N N . THR A 1 462 ? 0.125 -28.547 -7.453 1 91.62 462 THR A N 1
ATOM 3468 C CA . THR A 1 462 ? -1.047 -29.406 -7.562 1 91.62 462 THR A CA 1
ATOM 3469 C C . THR A 1 462 ? -1.21 -30.25 -6.305 1 91.62 462 THR A C 1
ATOM 3471 O O . THR A 1 462 ? -0.455 -30.109 -5.344 1 91.62 462 THR A O 1
ATOM 3474 N N . ASP A 1 463 ? -2.223 -31.078 -6.316 1 95.5 463 ASP A N 1
ATOM 3475 C CA . ASP A 1 463 ? -2.486 -31.969 -5.18 1 95.5 463 ASP A CA 1
ATOM 3476 C C . ASP A 1 463 ? -1.379 -33 -5.023 1 95.5 463 ASP A C 1
ATOM 3478 O O . ASP A 1 463 ? -1.299 -33.688 -3.998 1 95.5 463 ASP A O 1
ATOM 3482 N N . SER A 1 464 ? -0.575 -33.094 -6 1 96 464 SER A N 1
ATOM 3483 C CA . SER A 1 464 ? 0.439 -34.156 -5.957 1 96 464 SER A CA 1
ATOM 3484 C C . SER A 1 464 ? 1.39 -33.969 -4.781 1 96 464 SER A C 1
ATOM 3486 O O . SER A 1 464 ? 1.994 -34.906 -4.297 1 96 464 SER A O 1
ATOM 3488 N N . LYS A 1 465 ? 1.528 -32.75 -4.281 1 93 465 LYS A N 1
ATOM 3489 C CA . LYS A 1 465 ? 2.406 -32.469 -3.152 1 93 465 LYS A CA 1
ATOM 3490 C C . LYS A 1 465 ? 2.014 -33.281 -1.928 1 93 465 LYS A C 1
ATOM 3492 O O . LYS A 1 465 ? 2.867 -33.625 -1.112 1 93 465 LYS A O 1
ATOM 3497 N N . HIS A 1 466 ? 0.744 -33.594 -1.798 1 95.69 466 HIS A N 1
ATOM 3498 C CA . HIS A 1 466 ? 0.26 -34.312 -0.641 1 95.69 466 HIS A CA 1
ATOM 3499 C C . HIS A 1 466 ? 0.615 -35.812 -0.75 1 95.69 466 HIS A C 1
ATOM 3501 O O . HIS A 1 466 ? 0.76 -36.5 0.266 1 95.69 466 HIS A O 1
ATOM 3507 N N . TYR A 1 467 ? 0.776 -36.312 -1.949 1 97.88 467 TYR A N 1
ATOM 3508 C CA . TYR A 1 467 ? 1.022 -37.719 -2.176 1 97.88 467 TYR A CA 1
ATOM 3509 C C . TYR A 1 467 ? 2.51 -38 -2.379 1 97.88 467 TYR A C 1
ATOM 3511 O O . TYR A 1 467 ? 2.945 -39.156 -2.359 1 97.88 467 TYR A O 1
ATOM 3519 N N . ALA A 1 468 ? 3.25 -37 -2.566 1 95.69 468 ALA A N 1
ATOM 3520 C CA . ALA A 1 468 ? 4.664 -37.094 -2.922 1 95.69 468 ALA A CA 1
ATOM 3521 C C . ALA A 1 468 ? 5.422 -37.969 -1.923 1 95.69 468 ALA A C 1
ATOM 3523 O O . ALA A 1 468 ? 6.223 -38.844 -2.314 1 95.69 468 ALA A O 1
ATOM 3524 N N . PRO A 1 469 ? 5.152 -37.906 -0.608 1 95.06 469 PRO A N 1
ATOM 3525 C CA . PRO A 1 469 ? 5.902 -38.719 0.352 1 95.06 469 PRO A CA 1
ATOM 3526 C C . PRO A 1 469 ? 5.641 -40.188 0.189 1 95.06 469 PRO A C 1
ATOM 3528 O O . PRO A 1 469 ? 6.422 -41.031 0.678 1 95.06 469 PRO A O 1
ATOM 3531 N N . LEU A 1 470 ? 4.57 -40.531 -0.47 1 97.75 470 LEU A N 1
ATOM 3532 C CA . LEU A 1 470 ? 4.188 -41.938 -0.615 1 97.75 470 LEU A CA 1
ATOM 3533 C C . LEU A 1 470 ? 4.785 -42.531 -1.885 1 97.75 470 LEU A C 1
ATOM 3535 O O . LEU A 1 470 ? 4.773 -43.75 -2.066 1 97.75 470 LEU A O 1
ATOM 3539 N N . SER A 1 471 ? 5.277 -41.719 -2.775 1 97.25 471 SER A N 1
ATOM 3540 C CA . SER A 1 471 ? 5.637 -42.188 -4.113 1 97.25 471 SER A CA 1
ATOM 3541 C C . SER A 1 471 ? 7.125 -42.5 -4.199 1 97.25 471 SER A C 1
ATOM 3543 O O . SER A 1 471 ? 7.973 -41.625 -4.016 1 97.25 471 SER A O 1
ATOM 3545 N N . ASP A 1 472 ? 7.422 -43.656 -4.559 1 93.5 472 ASP A N 1
ATOM 3546 C CA . ASP A 1 472 ? 8.805 -44.094 -4.711 1 93.5 472 ASP A CA 1
ATOM 3547 C C . ASP A 1 472 ? 9.312 -43.844 -6.129 1 93.5 472 ASP A C 1
ATOM 3549 O O . ASP A 1 472 ? 10.5 -43.594 -6.336 1 93.5 472 ASP A O 1
ATOM 3553 N N . GLY A 1 473 ? 8.477 -43.969 -7.105 1 91.06 473 GLY A N 1
ATOM 3554 C CA . GLY A 1 473 ? 8.859 -43.781 -8.5 1 91.06 473 GLY A CA 1
ATOM 3555 C C . GLY A 1 473 ? 8.68 -42.375 -8.992 1 91.06 473 GLY A C 1
ATOM 3556 O O . GLY A 1 473 ? 8.938 -42.062 -10.156 1 91.06 473 GLY A O 1
ATOM 3557 N N . GLY A 1 474 ? 8.141 -41.531 -8.172 1 95.38 474 GLY A N 1
ATOM 3558 C CA . GLY A 1 474 ? 8 -40.125 -8.516 1 95.38 474 GLY A CA 1
ATOM 3559 C C . GLY A 1 474 ? 6.602 -39.781 -8.977 1 95.38 474 GLY A C 1
ATOM 3560 O O . GLY A 1 474 ? 5.664 -40.562 -8.805 1 95.38 474 GLY A O 1
ATOM 3561 N N . ILE A 1 475 ? 6.473 -38.531 -9.461 1 97.81 475 ILE A N 1
ATOM 3562 C CA . ILE A 1 475 ? 5.199 -37.969 -9.867 1 97.81 475 ILE A CA 1
ATOM 3563 C C . ILE A 1 475 ? 5.297 -37.438 -11.305 1 97.81 475 ILE A C 1
ATOM 3565 O O . ILE A 1 475 ? 6.227 -36.688 -11.641 1 97.81 475 ILE A O 1
ATOM 3569 N N . LEU A 1 476 ? 4.398 -37.875 -12.133 1 98.31 476 LEU A N 1
ATOM 3570 C CA . LEU A 1 476 ? 4.27 -37.406 -13.508 1 98.31 476 LEU A CA 1
ATOM 3571 C C . LEU A 1 476 ? 3.023 -36.531 -13.664 1 98.31 476 LEU A C 1
ATOM 3573 O O . LEU A 1 476 ? 1.927 -36.969 -13.273 1 98.31 476 LEU A O 1
ATOM 3577 N N . ARG A 1 477 ? 3.205 -35.375 -14.234 1 97.81 477 ARG A N 1
ATOM 3578 C CA . ARG A 1 477 ? 2.092 -34.438 -14.367 1 97.81 477 ARG A CA 1
ATOM 3579 C C . ARG A 1 477 ? 1.758 -34.188 -15.836 1 97.81 477 ARG A C 1
ATOM 3581 O O . ARG A 1 477 ? 2.5 -33.5 -16.547 1 97.81 477 ARG A O 1
ATOM 3588 N N . PHE A 1 478 ? 0.594 -34.688 -16.25 1 97.62 478 PHE A N 1
ATOM 3589 C CA . PHE A 1 478 ? 0.234 -34.594 -17.656 1 97.62 478 PHE A CA 1
ATOM 3590 C C . PHE A 1 478 ? -1.249 -34.906 -17.859 1 97.62 478 PHE A C 1
ATOM 3592 O O . PHE A 1 478 ? -1.771 -35.875 -17.328 1 97.62 478 PHE A O 1
ATOM 3599 N N . ILE A 1 479 ? -1.865 -34.094 -18.547 1 97.25 479 ILE A N 1
ATOM 3600 C CA . ILE A 1 479 ? -3.207 -34.344 -19.062 1 97.25 479 ILE A CA 1
ATOM 3601 C C . ILE A 1 479 ? -3.182 -34.344 -20.594 1 97.25 479 ILE A C 1
ATOM 3603 O O . ILE A 1 479 ? -2.676 -33.406 -21.203 1 97.25 479 ILE A O 1
ATOM 3607 N N . PRO A 1 480 ? -3.703 -35.344 -21.219 1 97.06 480 PRO A N 1
ATOM 3608 C CA . PRO A 1 480 ? -3.617 -35.469 -22.672 1 97.06 480 PRO A CA 1
ATOM 3609 C C . PRO A 1 480 ? -4.625 -34.594 -23.406 1 97.06 480 PRO A C 1
ATOM 3611 O O . PRO A 1 480 ? -5.516 -35.094 -24.094 1 97.06 480 PRO A O 1
ATOM 3614 N N . PHE A 1 481 ? -4.492 -33.375 -23.328 1 95.31 481 PHE A N 1
ATOM 3615 C CA . PHE A 1 481 ? -5.234 -32.438 -24.188 1 95.31 481 PHE A CA 1
ATOM 3616 C C . PHE A 1 481 ? -4.309 -31.375 -24.766 1 95.31 481 PHE A C 1
ATOM 3618 O O . PHE A 1 481 ? -3.178 -31.219 -24.297 1 95.31 481 PHE A O 1
ATOM 3625 N N . GLY A 1 482 ? -4.773 -30.781 -25.828 1 93.56 482 GLY A N 1
ATOM 3626 C CA . GLY A 1 482 ? -3.959 -29.797 -26.531 1 93.56 482 GLY A CA 1
ATOM 3627 C C . GLY A 1 482 ? -4.301 -28.375 -26.156 1 93.56 482 GLY A C 1
ATOM 3628 O O . GLY A 1 482 ? -5.477 -28.016 -26.016 1 93.56 482 GLY A O 1
ATOM 3629 N N . LEU A 1 483 ? -3.271 -27.594 -25.938 1 91.88 483 LEU A N 1
ATOM 3630 C CA . LEU A 1 483 ? -3.41 -26.156 -25.703 1 91.88 483 LEU A CA 1
ATOM 3631 C C . LEU A 1 483 ? -2.578 -25.359 -26.703 1 91.88 483 LEU A C 1
ATOM 3633 O O . LEU A 1 483 ? -1.432 -25.719 -27 1 91.88 483 LEU A O 1
ATOM 3637 N N . ASN A 1 484 ? -3.178 -24.359 -27.266 1 91.25 484 ASN A N 1
ATOM 3638 C CA . ASN A 1 484 ? -2.479 -23.453 -28.172 1 91.25 484 ASN A CA 1
ATOM 3639 C C . ASN A 1 484 ? -2.02 -22.188 -27.453 1 91.25 484 ASN A C 1
ATOM 3641 O O . ASN A 1 484 ? -2.814 -21.266 -27.234 1 91.25 484 ASN A O 1
ATOM 3645 N N . LYS A 1 485 ? -0.779 -22.141 -27.219 1 84.69 485 LYS A N 1
ATOM 3646 C CA . LYS A 1 485 ? -0.234 -21.016 -26.453 1 84.69 485 LYS A CA 1
ATOM 3647 C C . LYS A 1 485 ? -0.36 -19.703 -27.25 1 84.69 485 LYS A C 1
ATOM 3649 O O . LYS A 1 485 ? -0.737 -18.672 -26.688 1 84.69 485 LYS A O 1
ATOM 3654 N N . THR A 1 486 ? -0.1 -19.688 -28.453 1 81.62 486 THR A N 1
ATOM 3655 C CA . THR A 1 486 ? -0.16 -18.516 -29.312 1 81.62 486 THR A CA 1
ATOM 3656 C C . THR A 1 486 ? -1.579 -17.953 -29.375 1 81.62 486 THR A C 1
ATOM 3658 O O . THR A 1 486 ? -1.773 -16.734 -29.453 1 81.62 486 THR A O 1
ATOM 3661 N N . ALA A 1 487 ? -2.502 -18.875 -29.266 1 83.44 487 ALA A N 1
ATOM 3662 C CA . ALA A 1 487 ? -3.902 -18.469 -29.328 1 83.44 487 ALA A CA 1
ATOM 3663 C C . ALA A 1 487 ? -4.402 -18 -27.969 1 83.44 487 ALA A C 1
ATOM 3665 O O . ALA A 1 487 ? -5.543 -17.547 -27.844 1 83.44 487 ALA A O 1
ATOM 3666 N N . GLY A 1 488 ? -3.617 -18.203 -26.969 1 78.88 488 GLY A N 1
ATOM 3667 C CA . GLY A 1 488 ? -3.963 -17.688 -25.656 1 78.88 488 GLY A CA 1
ATOM 3668 C C . GLY A 1 488 ? -4.672 -18.703 -24.781 1 78.88 488 GLY A C 1
ATOM 3669 O O . GLY A 1 488 ? -5.297 -18.344 -23.781 1 78.88 488 GLY A O 1
ATOM 3670 N N . ASP A 1 489 ? -4.566 -19.969 -25.078 1 83.56 489 ASP A N 1
ATOM 3671 C CA . ASP A 1 489 ? -5.316 -21 -24.375 1 83.56 489 ASP A CA 1
ATOM 3672 C C . ASP A 1 489 ? -4.871 -21.094 -22.906 1 83.56 489 ASP A C 1
ATOM 3674 O O . ASP A 1 489 ? -5.672 -21.406 -22.031 1 83.56 489 ASP A O 1
ATOM 3678 N N . LEU A 1 490 ? -3.666 -20.859 -22.672 1 76.25 490 LEU A N 1
ATOM 3679 C CA . LEU A 1 490 ? -3.17 -20.938 -21.297 1 76.25 490 LEU A CA 1
ATOM 3680 C C . LEU A 1 490 ? -3.883 -19.922 -20.406 1 76.25 490 LEU A C 1
ATOM 3682 O O . LEU A 1 490 ? -4.086 -20.172 -19.219 1 76.25 490 LEU A O 1
ATOM 3686 N N . GLY A 1 491 ? -4.305 -18.859 -21 1 73.44 491 GLY A N 1
ATOM 3687 C CA . GLY A 1 491 ? -5.008 -17.828 -20.266 1 73.44 491 GLY A CA 1
ATOM 3688 C C . GLY A 1 491 ? -6.445 -18.188 -19.938 1 73.44 491 GLY A C 1
ATOM 3689 O O . GLY A 1 491 ? -7.078 -17.547 -19.094 1 73.44 491 GLY A O 1
ATOM 3690 N N . LEU A 1 492 ? -6.836 -19.25 -20.516 1 75.38 492 LEU A N 1
ATOM 3691 C CA . LEU A 1 492 ? -8.211 -19.672 -20.297 1 75.38 492 LEU A CA 1
ATOM 3692 C C . LEU A 1 492 ? -8.336 -20.422 -18.969 1 75.38 492 LEU A C 1
ATOM 3694 O O . LEU A 1 492 ? -9.438 -20.609 -18.453 1 75.38 492 LEU A O 1
ATOM 3698 N N . ILE A 1 493 ? -7.227 -20.844 -18.484 1 74.69 493 ILE A N 1
ATOM 3699 C CA . ILE A 1 493 ? -7.234 -21.516 -17.188 1 74.69 493 ILE A CA 1
ATOM 3700 C C . ILE A 1 493 ? -7.648 -20.531 -16.094 1 74.69 493 ILE A C 1
ATOM 3702 O O . ILE A 1 493 ? -7.016 -19.484 -15.93 1 74.69 493 ILE A O 1
ATOM 3706 N N . HIS A 1 494 ? -8.672 -20.844 -15.375 1 71.25 494 HIS A N 1
ATOM 3707 C CA . HIS A 1 494 ? -9.227 -19.969 -14.344 1 71.25 494 HIS A CA 1
ATOM 3708 C C . HIS A 1 494 ? -9.773 -18.688 -14.945 1 71.25 494 HIS A C 1
ATOM 3710 O O . HIS A 1 494 ? -9.969 -17.688 -14.242 1 71.25 494 HIS A O 1
ATOM 3716 N N . GLY A 1 495 ? -9.914 -18.656 -16.312 1 79.25 495 GLY A N 1
ATOM 3717 C CA . GLY A 1 495 ? -10.336 -17.438 -16.984 1 79.25 495 GLY A CA 1
ATOM 3718 C C . GLY A 1 495 ? -11.727 -17.531 -17.578 1 79.25 495 GLY A C 1
ATOM 3719 O O . GLY A 1 495 ? -12.383 -18.578 -17.484 1 79.25 495 GLY A O 1
ATOM 3720 N N . THR A 1 496 ? -12.094 -16.312 -18.156 1 86.06 496 THR A N 1
ATOM 3721 C CA . THR A 1 496 ? -13.359 -16.266 -18.875 1 86.06 496 THR A CA 1
ATOM 3722 C C . THR A 1 496 ? -13.289 -17.047 -20.188 1 86.06 496 THR A C 1
ATOM 3724 O O . THR A 1 496 ? -12.25 -17.047 -20.844 1 86.06 496 THR A O 1
ATOM 3727 N N . ASN A 1 497 ? -14.312 -17.828 -20.438 1 91.75 497 ASN A N 1
ATOM 3728 C CA . ASN A 1 497 ? -14.453 -18.578 -21.688 1 91.75 497 ASN A CA 1
ATOM 3729 C C . ASN A 1 497 ? -13.57 -19.828 -21.688 1 91.75 497 ASN A C 1
ATOM 3731 O O . ASN A 1 497 ? -13.008 -20.188 -22.719 1 91.75 497 ASN A O 1
ATOM 3735 N N . GLU A 1 498 ? -13.336 -20.312 -20.484 1 92.06 498 GLU A N 1
ATOM 3736 C CA . GLU A 1 498 ? -12.664 -21.609 -20.422 1 92.06 498 GLU A CA 1
ATOM 3737 C C . GLU A 1 498 ? -13.352 -22.641 -21.312 1 92.06 498 GLU A C 1
ATOM 3739 O O . GLU A 1 498 ? -14.578 -22.781 -21.281 1 92.06 498 GLU A O 1
ATOM 3744 N N . ARG A 1 499 ? -12.562 -23.328 -22.156 1 94.75 499 ARG A N 1
ATOM 3745 C CA . ARG A 1 499 ? -13.094 -24.281 -23.125 1 94.75 499 ARG A CA 1
ATOM 3746 C C . ARG A 1 499 ? -12.008 -25.25 -23.594 1 94.75 499 ARG A C 1
ATOM 3748 O O . ARG A 1 499 ? -10.812 -24.953 -23.484 1 94.75 499 ARG A O 1
ATOM 3755 N N . ILE A 1 500 ? -12.406 -26.344 -24.078 1 95.31 500 ILE A N 1
ATOM 3756 C CA . ILE A 1 500 ? -11.492 -27.344 -24.609 1 95.31 500 ILE A CA 1
ATOM 3757 C C . ILE A 1 500 ? -12.07 -27.953 -25.891 1 95.31 500 ILE A C 1
ATOM 3759 O O . ILE A 1 500 ? -13.289 -28.094 -26.016 1 95.31 500 ILE A O 1
ATOM 3763 N N . PRO A 1 501 ? -11.258 -28.188 -26.859 1 94.94 501 PRO A N 1
ATOM 3764 C CA . PRO A 1 501 ? -11.789 -28.844 -28.062 1 94.94 501 PRO A CA 1
ATOM 3765 C C . PRO A 1 501 ? -12.461 -30.188 -27.766 1 94.94 501 PRO A C 1
ATOM 3767 O O . PRO A 1 501 ? -11.906 -31 -27.016 1 94.94 501 PRO A O 1
ATOM 3770 N N . ALA A 1 502 ? -13.594 -30.422 -28.344 1 96.31 502 ALA A N 1
ATOM 3771 C CA . ALA A 1 502 ? -14.352 -31.641 -28.109 1 96.31 502 ALA A CA 1
ATOM 3772 C C . ALA A 1 502 ? -13.555 -32.875 -28.516 1 96.31 502 ALA A C 1
ATOM 3774 O O . ALA A 1 502 ? -13.602 -33.906 -27.844 1 96.31 502 ALA A O 1
ATOM 37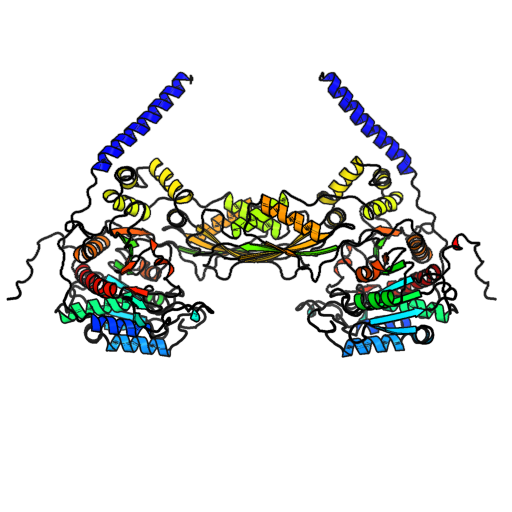75 N N . ASP A 1 503 ? -12.789 -32.75 -29.516 1 94.88 503 ASP A N 1
ATOM 3776 C CA . ASP A 1 503 ? -12.016 -33.875 -30.047 1 94.88 503 ASP A CA 1
ATOM 3777 C C . ASP A 1 503 ? -10.906 -34.281 -29.078 1 94.88 503 ASP A C 1
ATOM 3779 O O . ASP A 1 503 ? -10.422 -35.438 -29.125 1 94.88 503 ASP A O 1
ATOM 3783 N N . ASP A 1 504 ? -10.492 -33.406 -28.297 1 95.25 504 ASP A N 1
ATOM 3784 C CA . ASP A 1 504 ? -9.422 -33.688 -27.344 1 95.25 504 ASP A CA 1
ATOM 3785 C C . ASP A 1 504 ? -9.898 -34.688 -26.281 1 95.25 504 ASP A C 1
ATOM 3787 O O . ASP A 1 504 ? -9.086 -35.406 -25.703 1 95.25 504 ASP A O 1
ATOM 3791 N N . PHE A 1 505 ? -11.188 -34.719 -26.031 1 96.31 505 PHE A N 1
ATOM 3792 C CA . PHE A 1 505 ? -11.688 -35.656 -25.062 1 96.31 505 PHE A CA 1
ATOM 3793 C C . PHE A 1 505 ? -11.484 -37.094 -25.531 1 96.31 505 PHE A C 1
ATOM 3795 O O . PHE A 1 505 ? -11.086 -37.969 -24.75 1 96.31 505 PHE A O 1
ATOM 3802 N N . ARG A 1 506 ? -11.742 -37.312 -26.797 1 96 506 ARG A N 1
ATOM 3803 C CA . ARG A 1 506 ? -11.508 -38.625 -27.359 1 96 506 ARG A CA 1
ATOM 3804 C C . ARG A 1 506 ? -10.031 -39 -27.25 1 96 506 ARG A C 1
ATOM 3806 O O . ARG A 1 506 ? -9.703 -40.125 -26.828 1 96 506 ARG A O 1
ATOM 3813 N N . LYS A 1 507 ? -9.227 -38.125 -27.672 1 96.19 507 LYS A N 1
ATOM 3814 C CA . LYS A 1 507 ? -7.789 -38.375 -27.609 1 96.19 507 LYS A CA 1
ATOM 3815 C C . LYS A 1 507 ? -7.352 -38.688 -26.172 1 96.19 507 LYS A C 1
ATOM 3817 O O . LYS A 1 507 ? -6.539 -39.594 -25.953 1 96.19 507 LYS A O 1
ATOM 3822 N N . ALA A 1 508 ? -7.891 -37.969 -25.281 1 97.88 508 ALA A N 1
ATOM 3823 C CA . ALA A 1 508 ? -7.516 -38.125 -23.875 1 97.88 508 ALA A CA 1
ATOM 3824 C C . ALA A 1 508 ? -7.941 -39.5 -23.375 1 97.88 508 ALA A C 1
ATOM 3826 O O . ALA A 1 508 ? -7.176 -40.188 -22.672 1 97.88 508 ALA A O 1
ATOM 3827 N N . VAL A 1 509 ? -9.141 -39.906 -23.688 1 98.12 509 VAL A N 1
ATOM 3828 C CA . VAL A 1 509 ? -9.633 -41.219 -23.281 1 98.12 509 VAL A CA 1
ATOM 3829 C C . VAL A 1 509 ? -8.719 -42.312 -23.828 1 98.12 509 VAL A C 1
ATOM 3831 O O . VAL A 1 509 ? -8.344 -43.25 -23.125 1 98.12 509 VAL A O 1
ATOM 3834 N N . CYS A 1 510 ? -8.32 -42.156 -25.062 1 97.94 510 CYS A N 1
ATOM 3835 C CA . CYS A 1 510 ? -7.477 -43.156 -25.719 1 97.94 510 CYS A CA 1
ATOM 3836 C C . CYS A 1 510 ? -6.102 -43.219 -25.062 1 97.94 510 CYS A C 1
ATOM 3838 O O . CYS A 1 510 ? -5.594 -44.312 -24.781 1 97.94 510 CYS A O 1
ATOM 3840 N N . VAL A 1 511 ? -5.516 -42.094 -24.859 1 98.19 511 VAL A N 1
ATOM 3841 C CA . VAL A 1 511 ? -4.191 -42.031 -24.234 1 98.19 511 VAL A CA 1
ATOM 3842 C C . VAL A 1 511 ? -4.262 -42.625 -22.828 1 98.19 511 VAL A C 1
ATOM 3844 O O . VAL A 1 511 ? -3.434 -43.469 -22.453 1 98.19 511 VAL A O 1
ATOM 3847 N N . TYR A 1 512 ? -5.246 -42.25 -22.031 1 98.62 512 TYR A N 1
ATOM 3848 C CA . TYR A 1 512 ? -5.371 -42.75 -20.672 1 98.62 512 TYR A CA 1
ATOM 3849 C C . TYR A 1 512 ? -5.613 -44.25 -20.656 1 98.62 512 TYR A C 1
ATOM 3851 O O . TYR A 1 512 ? -5.117 -44.969 -19.766 1 98.62 512 TYR A O 1
ATOM 3859 N N . ALA A 1 513 ? -6.395 -44.75 -21.578 1 98.38 513 ALA A N 1
ATOM 3860 C CA . ALA A 1 513 ? -6.594 -46.188 -21.656 1 98.38 513 ALA A CA 1
ATOM 3861 C C . ALA A 1 513 ? -5.266 -46.906 -21.828 1 98.38 513 ALA A C 1
ATOM 3863 O O . ALA A 1 513 ? -4.996 -47.875 -21.125 1 98.38 513 ALA A O 1
ATOM 3864 N N . ARG A 1 514 ? -4.488 -46.406 -22.719 1 98.12 514 ARG A N 1
ATOM 3865 C CA . ARG A 1 514 ? -3.186 -47 -22.969 1 98.12 514 ARG A CA 1
ATOM 3866 C C . ARG A 1 514 ? -2.277 -46.875 -21.75 1 98.12 514 ARG A C 1
ATOM 3868 O O . ARG A 1 514 ? -1.538 -47.781 -21.406 1 98.12 514 ARG A O 1
ATOM 3875 N N . VAL A 1 515 ? -2.295 -45.688 -21.078 1 98.5 515 VAL A N 1
ATOM 3876 C CA . VAL A 1 515 ? -1.508 -45.469 -19.875 1 98.5 515 VAL A CA 1
ATOM 3877 C C . VAL A 1 515 ? -1.909 -46.469 -18.797 1 98.5 515 VAL A C 1
ATOM 3879 O O . VAL A 1 515 ? -1.05 -47.062 -18.141 1 98.5 515 VAL A O 1
ATOM 3882 N N . LEU A 1 516 ? -3.211 -46.625 -18.609 1 98.56 516 LEU A N 1
ATOM 3883 C CA . LEU A 1 516 ? -3.709 -47.531 -17.578 1 98.56 516 LEU A CA 1
ATOM 3884 C C . LEU A 1 516 ? -3.238 -48.969 -17.859 1 98.56 516 LEU A C 1
ATOM 3886 O O . LEU A 1 516 ? -2.842 -49.688 -16.938 1 98.56 516 LEU A O 1
ATOM 3890 N N . GLU A 1 517 ? -3.209 -49.344 -19.094 1 97.75 517 GLU A N 1
ATOM 3891 C CA . GLU A 1 517 ? -2.736 -50.688 -19.469 1 97.75 517 GLU A CA 1
ATOM 3892 C C . GLU A 1 517 ? -1.256 -50.844 -19.156 1 97.75 517 GLU A C 1
ATOM 3894 O O . GLU A 1 517 ? -0.861 -51.844 -18.547 1 97.75 517 GLU A O 1
ATOM 3899 N N . LEU A 1 518 ? -0.534 -49.875 -19.562 1 97.38 518 LEU A N 1
ATOM 3900 C CA . LEU A 1 518 ? 0.912 -49.969 -19.391 1 97.38 518 LEU A CA 1
ATOM 3901 C C . LEU A 1 518 ? 1.293 -49.875 -17.922 1 97.38 518 LEU A C 1
ATOM 3903 O O . LEU A 1 518 ? 2.096 -50.656 -17.422 1 97.38 518 LEU A O 1
ATOM 3907 N N . MET A 1 519 ? 0.698 -48.938 -17.203 1 97.88 519 MET A N 1
ATOM 3908 C CA . MET A 1 519 ? 1.013 -48.719 -15.789 1 97.88 519 MET A CA 1
ATOM 3909 C C . MET A 1 519 ? 0.5 -49.875 -14.938 1 97.88 519 MET A C 1
ATOM 3911 O O . MET A 1 519 ? 1.046 -50.156 -13.867 1 97.88 519 MET A O 1
ATOM 3915 N N . GLY A 1 520 ? -0.564 -50.5 -15.367 1 97.94 520 GLY A N 1
ATOM 3916 C CA . GLY A 1 520 ? -1.158 -51.625 -14.648 1 97.94 520 GLY A CA 1
ATOM 3917 C C . GLY A 1 520 ? -0.452 -52.938 -14.891 1 97.94 520 GLY A C 1
ATOM 3918 O O . GLY A 1 520 ? -0.81 -53.969 -14.305 1 97.94 520 GLY A O 1
ATOM 3919 N N . SER A 1 521 ? 0.59 -52.906 -15.703 1 96.75 521 SER A N 1
ATOM 3920 C CA . SER A 1 521 ? 1.349 -54.094 -16.031 1 96.75 521 SER A CA 1
ATOM 3921 C C . SER A 1 521 ? 2.535 -54.281 -15.086 1 96.75 521 SER A C 1
ATOM 3923 O O . SER A 1 521 ? 2.785 -53.438 -14.227 1 96.75 521 SER A O 1
ATOM 3925 N N . ASP A 1 522 ? 3.23 -55.375 -15.195 1 94.44 522 ASP A N 1
ATOM 3926 C CA . ASP A 1 522 ? 4.516 -55.594 -14.531 1 94.44 522 ASP A CA 1
ATOM 3927 C C . ASP A 1 522 ? 5.637 -54.875 -15.273 1 94.44 522 ASP A C 1
ATOM 3929 O O . ASP A 1 522 ? 5.875 -55.125 -16.453 1 94.44 522 ASP A O 1
ATOM 3933 N N . TRP A 1 523 ? 6.285 -54 -14.594 1 90.88 523 TRP A N 1
ATOM 3934 C CA . TRP A 1 523 ? 7.27 -53.125 -15.234 1 90.88 523 TRP A CA 1
ATOM 3935 C C . TRP A 1 523 ? 8.57 -53.875 -15.484 1 90.88 523 TRP A C 1
ATOM 3937 O O . TRP A 1 523 ? 9.477 -53.375 -16.156 1 90.88 523 TRP A O 1
ATOM 3947 N N . SER A 1 524 ? 8.875 -55.031 -14.75 1 78.31 524 SER A N 1
ATOM 3948 C CA . SER A 1 524 ? 10.094 -55.812 -14.938 1 78.31 524 SER A CA 1
ATOM 3949 C C . SER A 1 524 ? 10.18 -56.375 -16.359 1 78.31 524 SER A C 1
ATOM 3951 O O . SER A 1 524 ? 11.273 -56.5 -16.906 1 78.31 524 SER A O 1
ATOM 3953 N N . GLU A 1 525 ? 9 -57.094 -16.875 1 54.19 525 GLU A N 1
ATOM 3954 C CA . GLU A 1 525 ? 8.969 -57.844 -18.125 1 54.19 525 GLU A CA 1
ATOM 3955 C C . GLU A 1 525 ? 9.219 -56.938 -19.328 1 54.19 525 GLU A C 1
ATOM 3957 O O . GLU A 1 525 ? 9.469 -57.438 -20.422 1 54.19 525 GLU A O 1
ATOM 3962 N N . ALA A 1 526 ? 8.789 -55.875 -19.359 1 48.66 526 ALA A N 1
ATOM 3963 C CA . ALA A 1 526 ? 8.586 -55.156 -20.609 1 48.66 526 ALA A CA 1
ATOM 3964 C C . ALA A 1 526 ? 9.914 -54.875 -21.312 1 48.66 526 ALA A C 1
ATOM 3966 O O . ALA A 1 526 ? 9.953 -54.125 -22.297 1 48.66 526 ALA A O 1
ATOM 3967 N N . GLY A 1 527 ? 10.945 -55.188 -20.703 1 40.78 527 GLY A N 1
ATOM 3968 C CA . GLY A 1 527 ? 11.961 -55.219 -21.75 1 40.78 527 GLY A CA 1
ATOM 3969 C C . GLY A 1 527 ? 11.703 -56.25 -22.797 1 40.78 527 GLY A C 1
ATOM 3970 O O . GLY A 1 527 ? 12.469 -56.375 -23.766 1 40.78 527 GLY A O 1
ATOM 3971 N N . GLY A 1 528 ? 11.242 -57.562 -22.438 1 35.28 528 GLY A N 1
ATOM 3972 C CA . GLY A 1 528 ? 11.336 -58.719 -23.297 1 35.28 528 GLY A CA 1
ATOM 3973 C C . GLY A 1 528 ? 10.32 -58.719 -24.422 1 35.28 528 GLY A C 1
ATOM 3974 O O . GLY A 1 528 ? 9.648 -57.688 -24.656 1 35.28 528 GLY A O 1
ATOM 3975 N N . LYS A 1 529 ? 9.578 -60.031 -24.859 1 39.78 529 LYS A N 1
ATOM 3976 C CA . LYS A 1 529 ? 8.984 -60.594 -26.062 1 39.78 529 LYS A CA 1
ATOM 3977 C C . LYS A 1 529 ? 7.645 -59.938 -26.391 1 39.78 529 LYS A C 1
ATOM 3979 O O . LYS A 1 529 ? 6.828 -59.719 -25.5 1 39.78 529 LYS A O 1
ATOM 3984 N N . GLU A 1 530 ? 7.445 -59.25 -27.406 1 33.94 530 GLU A N 1
ATOM 3985 C CA . GLU A 1 530 ? 6.289 -58.844 -28.203 1 33.94 530 GLU A CA 1
ATOM 3986 C C . GLU A 1 530 ? 5.211 -59.938 -28.188 1 33.94 530 GLU A C 1
ATOM 3988 O O . GLU A 1 530 ? 5.41 -61.031 -28.703 1 33.94 530 GLU A O 1
ATOM 3993 N N . LYS A 1 531 ? 4.41 -60.219 -27.234 1 34.22 531 LYS A N 1
ATOM 3994 C CA . LYS A 1 531 ? 3.396 -61.219 -27.578 1 34.22 531 LYS A CA 1
ATOM 3995 C C . LYS A 1 531 ? 2.506 -60.75 -28.719 1 34.22 531 LYS A C 1
ATOM 3997 O O . LYS A 1 531 ? 1.968 -59.656 -28.672 1 34.22 531 LYS A O 1
ATOM 4002 N N . PRO A 1 532 ? 2.447 -61.438 -29.859 1 31.59 532 PRO A N 1
ATOM 4003 C CA . PRO A 1 532 ? 1.579 -61.031 -30.969 1 31.59 532 PRO A CA 1
ATOM 4004 C C . PRO A 1 532 ? 0.126 -60.844 -30.547 1 31.59 532 PRO A C 1
ATOM 4006 O O . PRO A 1 532 ? -0.31 -61.438 -29.547 1 31.59 532 PRO A O 1
ATOM 4009 N N . ALA A 1 533 ? -0.555 -59.719 -30.859 1 35.5 533 ALA A N 1
ATOM 4010 C CA . ALA A 1 533 ? -1.988 -59.469 -30.797 1 35.5 533 ALA A CA 1
ATOM 4011 C C . ALA A 1 533 ? -2.801 -60.75 -30.953 1 35.5 533 ALA A C 1
ATOM 4013 O O . ALA A 1 533 ? -2.572 -61.5 -31.906 1 35.5 533 ALA A O 1
ATOM 4014 N N . ALA A 1 534 ? -3.312 -61.312 -29.875 1 32.06 534 ALA A N 1
ATOM 4015 C CA . ALA A 1 534 ? -4.285 -62.375 -30.031 1 32.06 534 ALA A CA 1
ATOM 4016 C C . ALA A 1 534 ? -5.199 -62.125 -31.234 1 32.06 534 ALA A C 1
ATOM 4018 O O . ALA A 1 534 ? -5.832 -61.094 -31.328 1 32.06 534 ALA A O 1
ATOM 4019 N N . ALA A 1 535 ? -4.879 -62.719 -32.406 1 30.5 535 ALA A N 1
ATOM 4020 C CA . ALA A 1 535 ? -5.758 -62.781 -33.562 1 30.5 535 ALA A CA 1
ATOM 4021 C C . ALA A 1 535 ? -7.184 -63.125 -33.156 1 30.5 535 ALA A C 1
ATOM 4023 O O . ALA A 1 535 ? -7.438 -64.188 -32.562 1 30.5 535 ALA A O 1
ATOM 4024 N N . VAL A 1 536 ? -7.969 -62.156 -32.562 1 27.92 536 VAL A N 1
ATOM 4025 C CA . VAL A 1 536 ? -9.398 -62.469 -32.531 1 27.92 536 VAL A CA 1
ATOM 4026 C C . VAL A 1 536 ? -9.797 -63.219 -33.781 1 27.92 536 VAL A C 1
ATOM 4028 O O . VAL A 1 536 ? -9.602 -62.688 -34.906 1 27.92 536 VAL A O 1
ATOM 4031 N N . ALA A 1 537 ? -9.797 -64.562 -33.719 1 24.89 537 ALA A N 1
ATOM 4032 C CA . ALA A 1 537 ? -10.664 -65.312 -34.656 1 24.89 537 ALA A CA 1
ATOM 4033 C C . ALA A 1 537 ? -12.117 -64.812 -34.531 1 24.89 537 ALA A C 1
ATOM 4035 O O . ALA A 1 537 ? -12.602 -64.562 -33.406 1 24.89 537 ALA A O 1
ATOM 4036 N N . MET B 1 1 ? 47.219 29.328 -13.609 1 42.44 1 MET B N 1
ATOM 4037 C CA . MET B 1 1 ? 47.281 30.016 -12.328 1 42.44 1 MET B CA 1
ATOM 4038 C C . MET B 1 1 ? 48.031 29.188 -11.297 1 42.44 1 MET B C 1
ATOM 4040 O O . MET B 1 1 ? 47.75 28.016 -11.102 1 42.44 1 MET B O 1
ATOM 4044 N N . SER B 1 2 ? 49.25 29.625 -10.938 1 52.03 2 SER B N 1
ATOM 4045 C CA . SER B 1 2 ? 50.188 28.859 -10.133 1 52.03 2 SER B CA 1
ATOM 4046 C C . SER B 1 2 ? 49.625 28.547 -8.758 1 52.03 2 SER B C 1
ATOM 4048 O O . SER B 1 2 ? 48.688 29.219 -8.297 1 52.03 2 SER B O 1
ATOM 4050 N N . ALA B 1 3 ? 50.094 27.359 -8.156 1 61.72 3 ALA B N 1
ATOM 4051 C CA . ALA B 1 3 ? 49.75 26.922 -6.809 1 61.72 3 ALA B CA 1
ATOM 4052 C C . ALA B 1 3 ? 49.75 28.078 -5.828 1 61.72 3 ALA B C 1
ATOM 4054 O O . ALA B 1 3 ? 48.906 28.172 -4.934 1 61.72 3 ALA B O 1
ATOM 4055 N N . ARG B 1 4 ? 50.75 28.938 -5.992 1 61.19 4 ARG B N 1
ATOM 4056 C CA . ARG B 1 4 ? 50.906 30.078 -5.105 1 61.19 4 ARG B CA 1
ATOM 4057 C C . ARG B 1 4 ? 49.75 31.062 -5.309 1 61.19 4 ARG B C 1
ATOM 4059 O O . ARG B 1 4 ? 49.25 31.641 -4.344 1 61.19 4 ARG B O 1
ATOM 4066 N N . GLY B 1 5 ? 49.344 31.109 -6.484 1 57.28 5 GLY B N 1
ATOM 4067 C CA . GLY B 1 5 ? 48.188 31.984 -6.793 1 57.28 5 GLY B CA 1
ATOM 4068 C C . GLY B 1 5 ? 46.875 31.469 -6.238 1 57.28 5 GLY B C 1
ATOM 4069 O O . GLY B 1 5 ? 46.062 32.25 -5.723 1 57.28 5 GLY B O 1
ATOM 4070 N N . LEU B 1 6 ? 46.719 30.156 -6.238 1 64.69 6 LEU B N 1
ATOM 4071 C CA . LEU B 1 6 ? 45.5 29.547 -5.711 1 64.69 6 LEU B CA 1
ATOM 4072 C C . LEU B 1 6 ? 45.469 29.641 -4.188 1 64.69 6 LEU B C 1
ATOM 4074 O O . LEU B 1 6 ? 44.406 29.859 -3.602 1 64.69 6 LEU B O 1
ATOM 4078 N N . GLY B 1 7 ? 46.594 29.609 -3.537 1 61.19 7 GLY B N 1
ATOM 4079 C CA . GLY B 1 7 ? 46.656 29.75 -2.092 1 61.19 7 GLY B CA 1
ATOM 4080 C C . GLY B 1 7 ? 46.312 31.156 -1.615 1 61.19 7 GLY B C 1
ATOM 4081 O O . GLY B 1 7 ? 45.594 31.312 -0.618 1 61.19 7 GLY B O 1
ATOM 4082 N N . THR B 1 8 ? 46.812 32.094 -2.301 1 61.41 8 THR B N 1
ATOM 4083 C CA . THR B 1 8 ? 46.5 33.469 -1.949 1 61.41 8 THR B CA 1
ATOM 4084 C C . THR B 1 8 ? 45.031 33.781 -2.141 1 61.41 8 THR B C 1
ATOM 4086 O O . THR B 1 8 ? 44.406 34.438 -1.305 1 61.41 8 THR B O 1
ATOM 4089 N N . VAL B 1 9 ? 44.469 33.219 -3.23 1 60.88 9 VAL B N 1
ATOM 4090 C CA . VAL B 1 9 ? 43.031 33.406 -3.463 1 60.88 9 VAL B CA 1
ATOM 4091 C C . VAL B 1 9 ? 42.25 32.688 -2.373 1 60.88 9 VAL B C 1
ATOM 4093 O O . VAL B 1 9 ? 41.25 33.25 -1.864 1 60.88 9 VAL B O 1
ATOM 4096 N N . ALA B 1 10 ? 42.688 31.547 -2.008 1 64.5 10 ALA B N 1
ATOM 4097 C CA . ALA B 1 10 ? 42.031 30.828 -0.923 1 64.5 10 ALA B CA 1
ATOM 4098 C C . ALA B 1 10 ? 42.156 31.578 0.398 1 64.5 10 ALA B C 1
ATOM 4100 O O . ALA B 1 10 ? 41.219 31.672 1.174 1 64.5 10 ALA B O 1
ATOM 4101 N N . PHE B 1 11 ? 43.344 32.125 0.621 1 60.22 11 PHE B N 1
ATOM 4102 C CA . PHE B 1 11 ? 43.594 32.875 1.847 1 60.22 11 PHE B CA 1
ATOM 4103 C C . PHE B 1 11 ? 42.781 34.156 1.871 1 60.22 11 PHE B C 1
ATOM 4105 O O . PHE B 1 11 ? 42.188 34.5 2.896 1 60.22 11 PHE B O 1
ATOM 4112 N N . VAL B 1 12 ? 42.719 34.844 0.822 1 57.75 12 VAL B N 1
ATOM 4113 C CA . VAL B 1 12 ? 41.906 36.062 0.735 1 57.75 12 VAL B CA 1
ATOM 4114 C C . VAL B 1 12 ? 40.438 35.719 0.875 1 57.75 12 VAL B C 1
ATOM 4116 O O . VAL B 1 12 ? 39.688 36.406 1.558 1 57.75 12 VAL B O 1
ATOM 4119 N N . ALA B 1 13 ? 40.094 34.656 0.224 1 59.66 13 ALA B N 1
ATOM 4120 C CA . ALA B 1 13 ? 38.688 34.219 0.362 1 59.66 13 ALA B CA 1
ATOM 4121 C C . ALA B 1 13 ? 38.375 33.812 1.806 1 59.66 13 ALA B C 1
ATOM 4123 O O . ALA B 1 13 ? 37.344 34.188 2.338 1 59.66 13 ALA B O 1
ATOM 4124 N N . LEU B 1 14 ? 39.281 33.156 2.391 1 61.53 14 LEU B N 1
ATOM 4125 C CA . LEU B 1 14 ? 39.125 32.812 3.793 1 61.53 14 LEU B CA 1
ATOM 4126 C C . LEU B 1 14 ? 39.125 34.031 4.68 1 61.53 14 LEU B C 1
ATOM 4128 O O . LEU B 1 14 ? 38.375 34.125 5.641 1 61.53 14 LEU B O 1
ATOM 4132 N N . PHE B 1 15 ? 40.062 34.938 4.422 1 57 15 PHE B N 1
ATOM 4133 C CA . PHE B 1 15 ? 40.156 36.188 5.16 1 57 15 PHE B CA 1
ATOM 4134 C C . PHE B 1 15 ? 38.906 37.031 4.945 1 57 15 PHE B C 1
ATOM 4136 O O . PHE B 1 15 ? 38.375 37.625 5.891 1 57 15 PHE B O 1
ATOM 4143 N N . ALA B 1 16 ? 38.531 37.094 3.736 1 54 16 ALA B N 1
ATOM 4144 C CA . ALA B 1 16 ? 37.281 37.812 3.453 1 54 16 ALA B CA 1
ATOM 4145 C C . ALA B 1 16 ? 36.094 37.156 4.176 1 54 16 ALA B C 1
ATOM 4147 O O . ALA B 1 16 ? 35.25 37.875 4.719 1 54 16 ALA B O 1
ATOM 4148 N N . VAL B 1 17 ? 36.125 35.969 4.113 1 59.69 17 VAL B N 1
ATOM 4149 C CA . VAL B 1 17 ? 35.094 35.25 4.891 1 59.69 17 VAL B CA 1
ATOM 4150 C C . VAL B 1 17 ? 35.281 35.562 6.375 1 59.69 17 VAL B C 1
ATOM 4152 O O . VAL B 1 17 ? 34.312 35.781 7.09 1 59.69 17 VAL B O 1
ATOM 4155 N N . GLY B 1 18 ? 36.5 35.562 6.77 1 60 18 GLY B N 1
ATOM 4156 C CA . GLY B 1 18 ? 36.812 35.938 8.148 1 60 18 GLY B CA 1
ATOM 4157 C C . GLY B 1 18 ? 36.406 37.375 8.484 1 60 18 GLY B C 1
ATOM 4158 O O . GLY B 1 18 ? 35.812 37.625 9.547 1 60 18 GLY B O 1
ATOM 4159 N N . LEU B 1 19 ? 36.844 38.312 7.719 1 55.59 19 LEU B N 1
ATOM 4160 C CA . LEU B 1 19 ? 36.469 39.719 7.93 1 55.59 19 LEU B CA 1
ATOM 4161 C C . LEU B 1 19 ? 34.938 39.875 7.895 1 55.59 19 LEU B C 1
ATOM 4163 O O . LEU B 1 19 ? 34.375 40.625 8.703 1 55.59 19 LEU B O 1
ATOM 4167 N N . GLN B 1 20 ? 34.375 39.375 6.926 1 55.16 20 GLN B N 1
ATOM 4168 C CA . GLN B 1 20 ? 32.938 39.438 6.887 1 55.16 20 GLN B CA 1
ATOM 4169 C C . GLN B 1 20 ? 32.312 38.812 8.148 1 55.16 20 GLN B C 1
ATOM 4171 O O . GLN B 1 20 ? 31.344 39.344 8.688 1 55.16 20 GLN B O 1
ATOM 4176 N N . VAL B 1 21 ? 32.969 37.812 8.523 1 59.97 21 VAL B N 1
ATOM 4177 C CA . VAL B 1 21 ? 32.562 37.219 9.789 1 59.97 21 VAL B CA 1
ATOM 4178 C C . VAL B 1 21 ? 32.812 38.219 10.93 1 59.97 21 VAL B C 1
ATOM 4180 O O . VAL B 1 21 ? 31.984 38.344 11.828 1 59.97 21 VAL B O 1
ATOM 4183 N N . GLY B 1 22 ? 33.938 38.844 10.891 1 59.41 22 GLY B N 1
ATOM 4184 C CA . GLY B 1 22 ? 34.281 39.812 11.914 1 59.41 22 GLY B CA 1
ATOM 4185 C C . GLY B 1 22 ? 33.312 41 11.945 1 59.41 22 GLY B C 1
ATOM 4186 O O . GLY B 1 22 ? 32.875 41.406 13.023 1 59.41 22 GLY B O 1
ATOM 4187 N N . ILE B 1 23 ? 33.062 41.594 10.93 1 55.5 23 ILE B N 1
ATOM 4188 C CA . ILE B 1 23 ? 32.125 42.719 10.836 1 55.5 23 ILE B CA 1
ATOM 4189 C C . ILE B 1 23 ? 30.734 42.25 11.266 1 55.5 23 ILE B C 1
ATOM 4191 O O . ILE B 1 23 ? 30.031 42.969 11.992 1 55.5 23 ILE B O 1
ATOM 4195 N N . LEU B 1 24 ? 30.422 41.156 10.812 1 57.75 24 LEU B N 1
ATOM 4196 C CA . LEU B 1 24 ? 29.109 40.625 11.188 1 57.75 24 LEU B CA 1
ATOM 4197 C C . LEU B 1 24 ? 29.016 40.406 12.695 1 57.75 24 LEU B C 1
ATOM 4199 O O . LEU B 1 24 ? 28 40.719 13.312 1 57.75 24 LEU B O 1
ATOM 4203 N N . VAL B 1 25 ? 30.141 40.031 13.164 1 59.59 25 VAL B N 1
ATOM 4204 C CA . VAL B 1 25 ? 30.203 39.812 14.609 1 59.59 25 VAL B CA 1
ATOM 4205 C C . VAL B 1 25 ? 30.078 41.125 15.344 1 59.59 25 VAL B C 1
ATOM 4207 O O . VAL B 1 25 ? 29.344 41.25 16.328 1 59.59 25 VAL B O 1
ATOM 4210 N N . LYS B 1 26 ? 30.781 42.125 14.953 1 57.41 26 LYS B N 1
ATOM 4211 C CA . LYS B 1 26 ? 30.734 43.406 15.641 1 57.41 26 LYS B CA 1
ATOM 4212 C C . LYS B 1 26 ? 29.344 44 15.602 1 57.41 26 LYS B C 1
ATOM 4214 O O . LYS B 1 26 ? 28.844 44.531 16.594 1 57.41 26 LYS B O 1
ATOM 4219 N N . HIS B 1 27 ? 28.703 44.094 14.562 1 55.41 27 HIS B N 1
ATOM 4220 C CA . HIS B 1 27 ? 27.359 44.656 14.43 1 55.41 27 HIS B CA 1
ATOM 4221 C C . HIS B 1 27 ? 26.328 43.812 15.172 1 55.41 27 HIS B C 1
ATOM 4223 O O . HIS B 1 27 ? 25.375 44.344 15.734 1 55.41 27 HIS B O 1
ATOM 4229 N N . SER B 1 28 ? 26.578 42.531 15.164 1 56.5 28 SER B N 1
ATOM 4230 C CA . SER B 1 28 ? 25.594 41.625 15.727 1 56.5 28 SER B CA 1
ATOM 4231 C C . SER B 1 28 ? 25.609 41.688 17.25 1 56.5 28 SER B C 1
ATOM 4233 O O . SER B 1 28 ? 24.594 41.406 17.891 1 56.5 28 SER B O 1
ATOM 4235 N N . LEU B 1 29 ? 26.75 42.031 17.75 1 58.34 29 LEU B N 1
ATOM 4236 C CA . LEU B 1 29 ? 26.844 42.156 19.203 1 58.34 29 LEU B CA 1
ATOM 4237 C C . LEU B 1 29 ? 26.094 43.375 19.703 1 58.34 29 LEU B C 1
ATOM 4239 O O . LEU B 1 29 ? 25.812 43.5 20.906 1 58.34 29 LEU B O 1
ATOM 4243 N N . GLN B 1 30 ? 25.641 44.219 18.766 1 60.38 30 GLN B N 1
ATOM 4244 C CA . GLN B 1 30 ? 25 45.469 19.203 1 60.38 30 GLN B CA 1
ATOM 4245 C C . GLN B 1 30 ? 23.484 45.375 19.062 1 60.38 30 GLN B C 1
ATOM 4247 O O . GLN B 1 30 ? 22.766 46.344 19.391 1 60.38 30 GLN B O 1
ATOM 4252 N N . VAL B 1 31 ? 23 44.25 18.672 1 66.44 31 VAL B N 1
ATOM 4253 C CA . VAL B 1 31 ? 21.547 44.219 18.516 1 66.44 31 VAL B CA 1
ATOM 4254 C C . VAL B 1 31 ? 20.875 44.125 19.875 1 66.44 31 VAL B C 1
ATOM 4256 O O . VAL B 1 31 ? 21.125 43.188 20.641 1 66.44 31 VAL B O 1
ATOM 4259 N N . LYS B 1 32 ? 20.219 45.219 20.266 1 71.88 32 LYS B N 1
ATOM 4260 C CA . LYS B 1 32 ? 19.547 45.281 21.562 1 71.88 32 LYS B CA 1
ATOM 4261 C C . LYS B 1 32 ? 18.078 44.906 21.438 1 71.88 32 LYS B C 1
ATOM 4263 O O . LYS B 1 32 ? 17.453 45.188 20.406 1 71.88 32 LYS B O 1
ATOM 4268 N N . ALA B 1 33 ? 17.609 44.188 22.484 1 77.62 33 ALA B N 1
ATOM 4269 C CA . ALA B 1 33 ? 16.188 43.875 22.578 1 77.62 33 ALA B CA 1
ATOM 4270 C C . ALA B 1 33 ? 15.359 45.156 22.703 1 77.62 33 ALA B C 1
ATOM 4272 O O . ALA B 1 33 ? 15.805 46.125 23.312 1 77.62 33 ALA B O 1
ATOM 4273 N N . PRO B 1 34 ? 14.227 45.156 21.984 1 77.25 34 PRO B N 1
ATOM 4274 C CA . PRO B 1 34 ? 13.375 46.344 22.109 1 77.25 34 PRO B CA 1
ATOM 4275 C C . PRO B 1 34 ? 12.977 46.656 23.547 1 77.25 34 PRO B C 1
ATOM 4277 O O . PRO B 1 34 ? 12.891 45.719 24.375 1 77.25 34 PRO B O 1
ATOM 4280 N N . GLU B 1 35 ? 12.859 47.906 23.797 1 81.44 35 GLU B N 1
ATOM 4281 C CA . GLU B 1 35 ? 12.438 48.312 25.125 1 81.44 35 GLU B CA 1
ATOM 4282 C C . GLU B 1 35 ? 11.055 47.781 25.469 1 81.44 35 GLU B C 1
ATOM 4284 O O . GLU B 1 35 ? 10.164 47.781 24.625 1 81.44 35 GLU B O 1
ATOM 4289 N N . ALA B 1 36 ? 10.891 47.312 26.656 1 87.88 36 ALA B N 1
ATOM 4290 C CA . ALA B 1 36 ? 9.617 46.781 27.125 1 87.88 36 ALA B CA 1
ATOM 4291 C C . ALA B 1 36 ? 8.617 47.906 27.406 1 87.88 36 ALA B C 1
ATOM 4293 O O . ALA B 1 36 ? 8.953 48.906 28.062 1 87.88 36 ALA B O 1
ATOM 4294 N N . PRO B 1 37 ? 7.461 47.812 26.859 1 91.38 37 PRO B N 1
ATOM 4295 C CA . PRO B 1 37 ? 6.449 48.812 27.203 1 91.38 37 PRO B CA 1
ATOM 4296 C C . PRO B 1 37 ? 6.008 48.719 28.672 1 91.38 37 PRO B C 1
ATOM 4298 O O . PRO B 1 37 ? 6.246 47.688 29.328 1 91.38 37 PRO B O 1
ATOM 4301 N N . GLU B 1 38 ? 5.387 49.781 29.141 1 92.25 38 GLU B N 1
ATOM 4302 C CA . GLU B 1 38 ? 4.867 49.781 30.5 1 92.25 38 GLU B CA 1
ATOM 4303 C C . GLU B 1 38 ? 3.729 48.781 30.656 1 92.25 38 GLU B C 1
ATOM 4305 O O . GLU B 1 38 ? 2.828 48.719 29.828 1 92.25 38 GLU B O 1
ATOM 4310 N N . PRO B 1 39 ? 3.777 48.031 31.656 1 93.19 39 PRO B N 1
ATOM 4311 C CA . PRO B 1 39 ? 2.713 47.062 31.875 1 93.19 39 PRO B CA 1
ATOM 4312 C C . PRO B 1 39 ? 1.343 47.688 32.062 1 93.19 39 PRO B C 1
ATOM 4314 O O . PRO B 1 39 ? 1.242 48.781 32.625 1 93.19 39 PRO B O 1
ATOM 4317 N N . VAL B 1 40 ? 0.375 47.062 31.578 1 93.38 40 VAL B N 1
ATOM 4318 C CA . VAL B 1 40 ? -1.014 47.5 31.734 1 93.38 40 VAL B CA 1
ATOM 4319 C C . VAL B 1 40 ? -1.747 46.5 32.625 1 93.38 40 VAL B C 1
ATOM 4321 O O . VAL B 1 40 ? -1.552 45.281 32.531 1 93.38 40 VAL B O 1
ATOM 4324 N N . THR B 1 41 ? -2.52 47.031 33.5 1 91.56 41 THR B N 1
ATOM 4325 C CA . THR B 1 41 ? -3.248 46.188 34.438 1 91.56 41 THR B CA 1
ATOM 4326 C C . THR B 1 41 ? -4.469 45.562 33.781 1 91.56 41 THR B C 1
ATOM 4328 O O . THR B 1 41 ? -5.234 46.25 33.094 1 91.56 41 THR B O 1
ATOM 4331 N N . CYS B 1 42 ? -4.629 44.344 34 1 91.31 42 CYS B N 1
ATOM 4332 C CA . CYS B 1 42 ? -5.809 43.625 33.531 1 91.31 42 CYS B CA 1
ATOM 4333 C C . CYS B 1 42 ? -7.07 44.156 34.219 1 91.31 42 CYS B C 1
ATOM 4335 O O . CYS B 1 42 ? -7.078 44.406 35.406 1 91.31 42 CYS B O 1
ATOM 4337 N N . PRO B 1 43 ? -8.117 44.375 33.406 1 92.25 43 PRO B N 1
ATOM 4338 C CA . PRO B 1 43 ? -9.367 44.719 34.062 1 92.25 43 PRO B CA 1
ATOM 4339 C C . PRO B 1 43 ? -9.836 43.688 35.062 1 92.25 43 PRO B C 1
ATOM 4341 O O . PRO B 1 43 ? -9.555 42.5 34.906 1 92.25 43 PRO B O 1
ATOM 4344 N N . ASN B 1 44 ? -10.492 44.25 36.094 1 91.69 44 ASN B N 1
ATOM 4345 C CA . ASN B 1 44 ? -11.023 43.312 37.094 1 91.69 44 ASN B CA 1
ATOM 4346 C C . ASN B 1 44 ? -12.25 42.594 36.594 1 91.69 44 ASN B C 1
ATOM 4348 O O . ASN B 1 44 ? -13.125 43.188 35.969 1 91.69 44 ASN B O 1
ATOM 4352 N N . PHE B 1 45 ? -12.305 41.312 36.719 1 94.25 45 PHE B N 1
ATOM 4353 C CA . PHE B 1 45 ? -13.469 40.5 36.406 1 94.25 45 PHE B CA 1
ATOM 4354 C C . PHE B 1 45 ? -13.469 39.219 37.219 1 94.25 45 PHE B C 1
ATOM 4356 O O . PHE B 1 45 ? -12.477 38.875 37.875 1 94.25 45 PHE B O 1
ATOM 4363 N N . ASP B 1 46 ? -14.547 38.531 37.344 1 96.06 46 ASP B N 1
ATOM 4364 C CA . ASP B 1 46 ? -14.68 37.281 38.094 1 96.06 46 ASP B CA 1
ATOM 4365 C C . ASP B 1 46 ? -14.086 36.125 37.281 1 96.06 46 ASP B C 1
ATOM 4367 O O . ASP B 1 46 ? -14.789 35.469 36.5 1 96.06 46 ASP B O 1
ATOM 4371 N N . HIS B 1 47 ? -12.867 35.844 37.656 1 95 47 HIS B N 1
ATOM 4372 C CA . HIS B 1 47 ? -12.156 34.781 36.938 1 95 47 HIS B CA 1
ATOM 4373 C C . HIS B 1 47 ? -12.852 33.438 37.125 1 95 47 HIS B C 1
ATOM 4375 O O . HIS B 1 47 ? -12.914 32.656 36.156 1 95 47 HIS B O 1
ATOM 4381 N N . GLY B 1 48 ? -13.266 33.125 38.25 1 96.38 48 GLY B N 1
ATOM 4382 C CA . GLY B 1 48 ? -13.961 31.875 38.469 1 96.38 48 GLY B CA 1
ATOM 4383 C C . GLY B 1 48 ? -15.188 31.703 37.594 1 96.38 48 GLY B C 1
ATOM 4384 O O . GLY B 1 48 ? -15.383 30.641 37 1 96.38 48 GLY B O 1
ATOM 4385 N N . ALA B 1 49 ? -15.984 32.75 37.562 1 97.44 49 ALA B N 1
ATOM 4386 C CA . ALA B 1 49 ? -17.188 32.719 36.75 1 97.44 49 ALA B CA 1
ATOM 4387 C C . ALA B 1 49 ? -16.828 32.594 35.281 1 97.44 49 ALA B C 1
ATOM 4389 O O . ALA B 1 49 ? -17.5 31.891 34.531 1 97.44 49 ALA B O 1
ATOM 4390 N N . ALA B 1 50 ? -15.844 33.344 34.906 1 97.62 50 ALA B N 1
ATOM 4391 C CA . ALA B 1 50 ? -15.391 33.281 33.5 1 97.62 50 ALA B CA 1
ATOM 4392 C C . ALA B 1 50 ? -14.914 31.859 33.156 1 97.62 50 ALA B C 1
ATOM 4394 O O . ALA B 1 50 ? -15.234 31.344 32.094 1 97.62 50 ALA B O 1
ATOM 4395 N N . LEU B 1 51 ? -14.164 31.266 34.031 1 97.69 51 LEU B N 1
ATOM 4396 C CA . LEU B 1 51 ? -13.656 29.922 33.844 1 97.69 51 LEU B CA 1
ATOM 4397 C C . LEU B 1 51 ? -14.797 28.906 33.75 1 97.69 51 LEU B C 1
ATOM 4399 O O . LEU B 1 51 ? -14.742 27.969 32.969 1 97.69 51 LEU B O 1
ATOM 4403 N N . ASP B 1 52 ? -15.789 29.109 34.562 1 98 52 ASP B N 1
ATOM 4404 C CA . ASP B 1 52 ? -16.953 28.219 34.562 1 98 52 ASP B CA 1
ATOM 4405 C C . ASP B 1 52 ? -17.688 28.266 33.219 1 98 52 ASP B C 1
ATOM 4407 O O . ASP B 1 52 ? -18.141 27.234 32.719 1 98 52 ASP B O 1
ATOM 4411 N N . ARG B 1 53 ? -17.828 29.453 32.688 1 98 53 ARG B N 1
ATOM 4412 C CA . ARG B 1 53 ? -18.469 29.594 31.391 1 98 53 ARG B CA 1
ATOM 4413 C C . ARG B 1 53 ? -17.672 28.875 30.312 1 98 53 ARG B C 1
ATOM 4415 O O . ARG B 1 53 ? -18.25 28.219 29.453 1 98 53 ARG B O 1
ATOM 4422 N N . PHE B 1 54 ? -16.359 28.969 30.438 1 97.81 54 PHE B N 1
ATOM 4423 C CA . PHE B 1 54 ? -15.484 28.281 29.484 1 97.81 54 PHE B CA 1
ATOM 4424 C C . PHE B 1 54 ? -15.602 26.766 29.656 1 97.81 54 PHE B C 1
ATOM 4426 O O . PHE B 1 54 ? -15.75 26.047 28.672 1 97.81 54 PHE B O 1
ATOM 4433 N N . ARG B 1 55 ? -15.547 26.297 30.844 1 98.25 55 ARG B N 1
ATOM 4434 C CA . ARG B 1 55 ? -15.641 24.859 31.109 1 98.25 55 ARG B CA 1
ATOM 4435 C C . ARG B 1 55 ? -16.938 24.281 30.578 1 98.25 55 ARG B C 1
ATOM 4437 O O . ARG B 1 55 ? -16.953 23.188 30.016 1 98.25 55 ARG B O 1
ATOM 4444 N N . ARG B 1 56 ? -18 25 30.734 1 98.38 56 ARG B N 1
ATOM 4445 C CA . ARG B 1 56 ? -19.281 24.547 30.234 1 98.38 56 ARG B CA 1
ATOM 4446 C C . ARG B 1 56 ? -19.266 24.406 28.719 1 98.38 56 ARG B C 1
ATOM 4448 O O . ARG B 1 56 ? -19.875 23.5 28.156 1 98.38 56 ARG B O 1
ATOM 4455 N N . LEU B 1 57 ? -18.625 25.328 28.062 1 97.94 57 LEU B N 1
ATOM 4456 C CA . LEU B 1 57 ? -18.484 25.281 26.609 1 97.94 57 LEU B CA 1
ATOM 4457 C C . LEU B 1 57 ? -17.875 23.969 26.156 1 97.94 57 LEU B C 1
ATOM 4459 O O . LEU B 1 57 ? -18.25 23.438 25.109 1 97.94 57 LEU B O 1
ATOM 4463 N N . LEU B 1 58 ? -17.016 23.375 26.969 1 97.88 58 LEU B N 1
ATOM 4464 C CA . LEU B 1 58 ? -16.25 22.188 26.625 1 97.88 58 LEU B CA 1
ATOM 4465 C C . LEU B 1 58 ? -17.141 20.938 26.734 1 97.88 58 LEU B C 1
ATOM 4467 O O . LEU B 1 58 ? -16.797 19.875 26.188 1 97.88 58 LEU B O 1
ATOM 4471 N N . THR B 1 59 ? -18.25 21.031 27.391 1 98 59 THR B N 1
ATOM 4472 C CA . THR B 1 59 ? -19.109 19.875 27.625 1 98 59 THR B CA 1
ATOM 4473 C C . THR B 1 59 ? -20 19.594 26.422 1 98 59 THR B C 1
ATOM 4475 O O . THR B 1 59 ? -20.656 18.547 26.375 1 98 59 THR B O 1
ATOM 4478 N N . PHE B 1 60 ? -20.031 20.484 25.484 1 97.94 60 PHE B N 1
ATOM 4479 C CA . PHE B 1 60 ? -20.797 20.266 24.25 1 97.94 60 PHE B CA 1
ATOM 4480 C C . PHE B 1 60 ? -19.922 19.609 23.188 1 97.94 60 PHE B C 1
ATOM 4482 O O . PHE B 1 60 ? -18.969 20.203 22.688 1 97.94 60 PHE B O 1
ATOM 4489 N N . PRO B 1 61 ? -20.188 18.375 22.781 1 96.69 61 PRO B N 1
ATOM 4490 C CA . PRO B 1 61 ? -19.359 17.672 21.812 1 96.69 61 PRO B CA 1
ATOM 4491 C C . PRO B 1 61 ? -19.641 18.109 20.375 1 96.69 61 PRO B C 1
ATOM 4493 O O . PRO B 1 61 ? -20.172 17.312 19.578 1 96.69 61 PRO B O 1
ATOM 4496 N N . THR B 1 62 ? -19.188 19.234 19.984 1 96.94 62 THR B N 1
ATOM 4497 C CA . THR B 1 62 ? -19.453 19.797 18.672 1 96.94 62 THR B CA 1
ATOM 4498 C C . THR B 1 62 ? -18.438 19.281 17.641 1 96.94 62 THR B C 1
ATOM 4500 O O . THR B 1 62 ? -17.719 20.047 17.031 1 96.94 62 THR B O 1
ATOM 4503 N N . VAL B 1 63 ? -18.516 17.984 17.375 1 94.44 63 VAL B N 1
ATOM 4504 C CA . VAL B 1 63 ? -17.594 17.312 16.469 1 94.44 63 VAL B CA 1
ATOM 4505 C C . VAL B 1 63 ? -18.047 17.547 15.023 1 94.44 63 VAL B C 1
ATOM 4507 O O . VAL B 1 63 ? -19.219 17.375 14.695 1 94.44 63 VAL B O 1
ATOM 4510 N N . SER B 1 64 ? -17.141 17.938 14.133 1 93.81 64 SER B N 1
ATOM 4511 C CA . SER B 1 64 ? -17.469 18.156 12.727 1 93.81 64 SER B CA 1
ATOM 4512 C C . SER B 1 64 ? -17.062 16.969 11.875 1 93.81 64 SER B C 1
ATOM 4514 O O . SER B 1 64 ? -16.219 16.172 12.281 1 93.81 64 SER B O 1
ATOM 4516 N N . SER B 1 65 ? -17.766 16.844 10.75 1 91 65 SER B N 1
ATOM 4517 C CA . SER B 1 65 ? -17.516 15.781 9.789 1 91 65 SER B CA 1
ATOM 4518 C C . SER B 1 65 ? -17.75 16.25 8.359 1 91 65 SER B C 1
ATOM 4520 O O . SER B 1 65 ? -18.75 16.938 8.086 1 91 65 SER B O 1
ATOM 4522 N N . LYS B 1 66 ? -16.859 15.852 7.504 1 84.31 66 LYS B N 1
ATOM 4523 C CA . LYS B 1 66 ? -17.016 16.203 6.094 1 84.31 66 LYS B CA 1
ATOM 4524 C C . LYS B 1 66 ? -18.203 15.469 5.469 1 84.31 66 LYS B C 1
ATOM 4526 O O . LYS B 1 66 ? -18.781 15.938 4.488 1 84.31 66 LYS B O 1
ATOM 4531 N N . GLU B 1 67 ? -18.5 14.383 6.035 1 85.62 67 GLU B N 1
ATOM 4532 C CA . GLU B 1 67 ? -19.547 13.531 5.48 1 85.62 67 GLU B CA 1
ATOM 4533 C C . GLU B 1 67 ? -20.938 14.086 5.797 1 85.62 67 GLU B C 1
ATOM 4535 O O . GLU B 1 67 ? -21.906 13.742 5.133 1 85.62 67 GLU B O 1
ATOM 4540 N N . ALA B 1 68 ? -20.984 14.875 6.84 1 90.88 68 ALA B N 1
ATOM 4541 C CA . ALA B 1 68 ? -22.266 15.469 7.203 1 90.88 68 ALA B CA 1
ATOM 4542 C C . ALA B 1 68 ? -22.609 16.656 6.297 1 90.88 68 ALA B C 1
ATOM 4544 O O . ALA B 1 68 ? -21.734 17.453 5.969 1 90.88 68 ALA B O 1
ATOM 4545 N N . PRO B 1 69 ? -23.797 16.844 5.828 1 92.44 69 PRO B N 1
ATOM 4546 C CA . PRO B 1 69 ? -24.172 17.875 4.852 1 92.44 69 PRO B CA 1
ATOM 4547 C C . PRO B 1 69 ? -23.828 19.297 5.324 1 92.44 69 PRO B C 1
ATOM 4549 O O . PRO B 1 69 ? -23.438 20.141 4.52 1 92.44 69 PRO B O 1
ATOM 4552 N N . ASP B 1 70 ? -24.062 19.531 6.621 1 95.06 70 ASP B N 1
ATOM 4553 C CA . ASP B 1 70 ? -23.734 20.844 7.164 1 95.06 70 ASP B CA 1
ATOM 4554 C C . ASP B 1 70 ? -22.484 20.797 8.031 1 95.06 70 ASP B C 1
ATOM 4556 O O . ASP B 1 70 ? -22.234 21.703 8.828 1 95.06 70 ASP B O 1
ATOM 4560 N N . HIS B 1 71 ? -21.781 19.656 8 1 94.56 71 HIS B N 1
ATOM 4561 C CA . HIS B 1 71 ? -20.516 19.359 8.672 1 94.56 71 HIS B CA 1
ATOM 4562 C C . HIS B 1 71 ? -20.703 19.203 10.172 1 94.56 71 HIS B C 1
ATOM 4564 O O . HIS B 1 71 ? -19.734 19.109 10.922 1 94.56 71 HIS B O 1
ATOM 4570 N N . ALA B 1 72 ? -21.969 19.188 10.633 1 94.94 72 ALA B N 1
ATOM 4571 C CA . ALA B 1 72 ? -22.25 18.969 12.047 1 94.94 72 ALA B CA 1
ATOM 4572 C C . ALA B 1 72 ? -22.703 17.531 12.297 1 94.94 72 ALA B C 1
ATOM 4574 O O . ALA B 1 72 ? -23.609 17.031 11.625 1 94.94 72 ALA B O 1
ATOM 4575 N N . THR B 1 73 ? -22.078 16.891 13.266 1 94.06 73 THR B N 1
ATOM 4576 C CA . THR B 1 73 ? -22.438 15.516 13.562 1 94.06 73 THR B CA 1
ATOM 4577 C C . THR B 1 73 ? -23.547 15.469 14.625 1 94.06 73 THR B C 1
ATOM 4579 O O . THR B 1 73 ? -24.328 14.516 14.664 1 94.06 73 THR B O 1
ATOM 4582 N N . ASP B 1 74 ? -23.578 16.438 15.516 1 95.88 74 ASP B N 1
ATOM 4583 C CA . ASP B 1 74 ? -24.547 16.547 16.609 1 95.88 74 ASP B CA 1
ATOM 4584 C C . ASP B 1 74 ? -25.172 17.938 16.641 1 95.88 74 ASP B C 1
ATOM 4586 O O . ASP B 1 74 ? -24.672 18.828 17.312 1 95.88 74 ASP B O 1
ATOM 4590 N N . HIS B 1 75 ? -26.359 18.062 16.125 1 96.38 75 HIS B N 1
ATOM 4591 C CA . HIS B 1 75 ? -27.047 19.359 16 1 96.38 75 HIS B CA 1
ATOM 4592 C C . HIS B 1 75 ? -27.516 19.859 17.359 1 96.38 75 HIS B C 1
ATOM 4594 O O . HIS B 1 75 ? -27.5 21.078 17.609 1 96.38 75 HIS B O 1
ATOM 4600 N N . GLU B 1 76 ? -27.875 18.938 18.203 1 97.19 76 GLU B N 1
ATOM 4601 C CA . GLU B 1 76 ? -28.328 19.328 19.531 1 97.19 76 GLU B CA 1
ATOM 4602 C C . GLU B 1 76 ? -27.188 19.906 20.359 1 97.19 76 GLU B C 1
ATOM 4604 O O . GLU B 1 76 ? -27.375 20.906 21.062 1 97.19 76 GLU B O 1
ATOM 4609 N N . ALA B 1 77 ? -26.078 19.328 20.312 1 96.94 77 ALA B N 1
ATOM 4610 C CA . ALA B 1 77 ? -24.906 19.828 21.031 1 96.94 77 ALA B CA 1
ATOM 4611 C C . ALA B 1 77 ? -24.516 21.219 20.516 1 96.94 77 ALA B C 1
ATOM 4613 O O . ALA B 1 77 ? -24.156 22.094 21.297 1 96.94 77 ALA B O 1
ATOM 4614 N N . LEU B 1 78 ? -24.578 21.375 19.25 1 97.06 78 LEU B N 1
ATOM 4615 C CA . LEU B 1 78 ? -24.219 22.641 18.641 1 97.06 78 LEU B CA 1
ATOM 4616 C C . LEU B 1 78 ? -25.188 23.75 19.062 1 97.06 78 LEU B C 1
ATOM 4618 O O . LEU B 1 78 ? -24.766 24.844 19.438 1 97.06 78 LEU B O 1
ATOM 4622 N N . ARG B 1 79 ? -26.453 23.453 18.984 1 97.25 79 ARG B N 1
ATOM 4623 C CA . ARG B 1 79 ? -27.453 24.438 19.391 1 97.25 79 ARG B CA 1
ATOM 4624 C C . ARG B 1 79 ? -27.344 24.766 20.875 1 97.25 79 ARG B C 1
ATOM 4626 O O . ARG B 1 79 ? -27.469 25.938 21.266 1 97.25 79 ARG B O 1
ATOM 4633 N N . GLY B 1 80 ? -27.156 23.719 21.641 1 98.06 80 GLY B N 1
ATOM 4634 C CA . GLY B 1 80 ? -26.953 23.938 23.062 1 98.06 80 GLY B CA 1
ATOM 4635 C C . GLY B 1 80 ? -25.766 24.828 23.375 1 98.06 80 GLY B C 1
ATOM 4636 O O . GLY B 1 80 ? -25.844 25.703 24.25 1 98.06 80 GLY B O 1
ATOM 4637 N N . MET B 1 81 ? -24.703 24.594 22.703 1 98.12 81 MET B N 1
ATOM 4638 C CA . MET B 1 81 ? -23.5 25.422 22.875 1 98.12 81 MET B CA 1
ATOM 4639 C C . MET B 1 81 ? -23.781 26.875 22.484 1 98.12 81 MET B C 1
ATOM 4641 O O . MET B 1 81 ? -23.391 27.781 23.219 1 98.12 81 MET B O 1
ATOM 4645 N N . LEU B 1 82 ? -24.438 27.078 21.375 1 98.19 82 LEU B N 1
ATOM 4646 C CA . LEU B 1 82 ? -24.75 28.422 20.906 1 98.19 82 LEU B CA 1
ATOM 4647 C C . LEU B 1 82 ? -25.656 29.141 21.891 1 98.19 82 LEU B C 1
ATOM 4649 O O . LEU B 1 82 ? -25.5 30.344 22.125 1 98.19 82 LEU B O 1
ATOM 4653 N N . GLU B 1 83 ? -26.578 28.438 22.422 1 98.12 83 GLU B N 1
ATOM 4654 C CA . GLU B 1 83 ? -27.438 29 23.453 1 98.12 83 GLU B CA 1
ATOM 4655 C C . GLU B 1 83 ? -26.625 29.391 24.688 1 98.12 83 GLU B C 1
ATOM 4657 O O . GLU B 1 83 ? -26.875 30.438 25.297 1 98.12 83 GLU B O 1
ATOM 4662 N N . HIS B 1 84 ? -25.75 28.547 25.016 1 98.38 84 HIS B N 1
ATOM 4663 C CA . HIS B 1 84 ? -24.891 28.844 26.156 1 98.38 84 HIS B CA 1
ATOM 4664 C C . HIS B 1 84 ? -24.078 30.109 25.922 1 98.38 84 HIS B C 1
ATOM 4666 O O . HIS B 1 84 ? -23.922 30.922 26.844 1 98.38 84 HIS B O 1
ATOM 4672 N N . LEU B 1 85 ? -23.562 30.312 24.75 1 98.31 85 LEU B N 1
ATOM 4673 C CA . LEU B 1 85 ? -22.797 31.516 24.438 1 98.31 85 LEU B CA 1
ATOM 4674 C C . LEU B 1 85 ? -23.656 32.75 24.625 1 98.31 85 LEU B C 1
ATOM 4676 O O . LEU B 1 85 ? -23.234 33.719 25.266 1 98.31 85 LEU B O 1
ATOM 4680 N N . GLU B 1 86 ? -24.812 32.719 24.078 1 97.94 86 GLU B N 1
ATOM 4681 C CA . GLU B 1 86 ? -25.719 33.875 24.172 1 97.94 86 GLU B CA 1
ATOM 4682 C C . GLU B 1 86 ? -26.078 34.188 25.609 1 97.94 86 GLU B C 1
ATOM 4684 O O . GLU B 1 86 ? -26.078 35.344 26.031 1 97.94 86 GLU B O 1
ATOM 4689 N N . GLN B 1 87 ? -26.312 33.125 26.406 1 98.12 87 GLN B N 1
ATOM 4690 C CA . GLN B 1 87 ? -26.719 33.312 27.797 1 98.12 87 GLN B CA 1
ATOM 4691 C C . GLN B 1 87 ? -25.547 33.75 28.672 1 98.12 87 GLN B C 1
ATOM 4693 O O . GLN B 1 87 ? -25.734 34.469 29.641 1 98.12 87 GLN B O 1
ATOM 4698 N N . SER B 1 88 ? -24.438 33.344 28.328 1 98.19 88 SER B N 1
ATOM 4699 C CA . SER B 1 88 ? -23.25 33.562 29.141 1 98.19 88 SER B CA 1
ATOM 4700 C C . SER B 1 88 ? -22.734 35 28.969 1 98.19 88 SER B C 1
ATOM 4702 O O . SER B 1 88 ? -22.047 35.531 29.844 1 98.19 88 SER B O 1
ATOM 4704 N N . TYR B 1 89 ? -23.031 35.562 27.812 1 98.31 89 TYR B N 1
ATOM 4705 C CA . TYR B 1 89 ? -22.469 36.875 27.516 1 98.31 89 TYR B CA 1
ATOM 4706 C C . TYR B 1 89 ? -23.562 37.875 27.078 1 98.31 89 TYR B C 1
ATOM 4708 O O . TYR B 1 89 ? -23.5 38.438 26 1 98.31 89 TYR B O 1
ATOM 4716 N N . PRO B 1 90 ? -24.438 38.188 27.922 1 97.62 90 PRO B N 1
ATOM 4717 C CA . PRO B 1 90 ? -25.594 39.031 27.562 1 97.62 90 PRO B CA 1
ATOM 4718 C C . PRO B 1 90 ? -25.203 40.438 27.109 1 97.62 90 PRO B C 1
ATOM 4720 O O . PRO B 1 90 ? -25.812 41 26.203 1 97.62 90 PRO B O 1
ATOM 4723 N N . ALA B 1 91 ? -24.188 41.094 27.688 1 97.69 91 ALA B N 1
ATOM 4724 C CA . ALA B 1 91 ? -23.766 42.438 27.312 1 97.69 91 ALA B CA 1
ATOM 4725 C C . ALA B 1 91 ? -23.281 42.438 25.859 1 97.69 91 ALA B C 1
ATOM 4727 O O . ALA B 1 91 ? -23.516 43.438 25.141 1 97.69 91 ALA B O 1
ATOM 4728 N N . VAL B 1 92 ? -22.641 41.406 25.438 1 98.31 92 VAL B N 1
ATOM 4729 C CA . VAL B 1 92 ? -22.156 41.281 24.078 1 98.31 92 VAL B CA 1
ATOM 4730 C C . VAL B 1 92 ? -23.328 41.188 23.109 1 98.31 92 VAL B C 1
ATOM 4732 O O . VAL B 1 92 ? -23.391 41.906 22.109 1 98.31 92 VAL B O 1
ATOM 4735 N N . TRP B 1 93 ? -24.281 40.344 23.406 1 98 93 TRP B N 1
ATOM 4736 C CA . TRP B 1 93 ? -25.422 40.125 22.531 1 98 93 TRP B CA 1
ATOM 4737 C C . TRP B 1 93 ? -26.344 41.344 22.5 1 98 93 TRP B C 1
ATOM 4739 O O . TRP B 1 93 ? -27.062 41.562 21.516 1 98 93 TRP B O 1
ATOM 4749 N N . GLN B 1 94 ? -26.297 42.125 23.531 1 97.25 94 GLN B N 1
ATOM 4750 C CA . GLN B 1 94 ? -27.109 43.312 23.578 1 97.25 94 GLN B CA 1
ATOM 4751 C C . GLN B 1 94 ? -26.453 44.5 22.844 1 97.25 94 GLN B C 1
ATOM 4753 O O . GLN B 1 94 ? -27.141 45.312 22.266 1 97.25 94 GLN B O 1
ATOM 4758 N N . THR B 1 95 ? -25.188 44.531 22.859 1 98.06 95 THR B N 1
ATOM 4759 C CA . THR B 1 95 ? -24.453 45.688 22.328 1 98.06 95 THR B CA 1
ATOM 4760 C C . THR B 1 95 ? -24.078 45.438 20.859 1 98.06 95 THR B C 1
ATOM 4762 O O . THR B 1 95 ? -24.094 46.375 20.062 1 98.06 95 THR B O 1
ATOM 4765 N N . MET B 1 96 ? -23.766 44.219 20.5 1 98.31 96 MET B N 1
ATOM 4766 C CA . MET B 1 96 ? -23.266 43.938 19.172 1 98.31 96 MET B CA 1
ATOM 4767 C C . MET B 1 96 ? -24.375 43.375 18.281 1 98.31 96 MET B C 1
ATOM 4769 O O . MET B 1 96 ? -25.391 42.875 18.781 1 98.31 96 MET B O 1
ATOM 4773 N N . THR B 1 97 ? -24.25 43.625 16.953 1 98.38 97 THR B N 1
ATOM 4774 C CA . THR B 1 97 ? -25.094 42.906 16.016 1 98.38 97 THR B CA 1
ATOM 4775 C C . THR B 1 97 ? -24.609 41.469 15.852 1 98.38 97 THR B C 1
ATOM 4777 O O . THR B 1 97 ? -23.469 41.219 15.453 1 98.38 97 THR B O 1
ATOM 4780 N N . VAL B 1 98 ? -25.484 40.5 16.172 1 98.44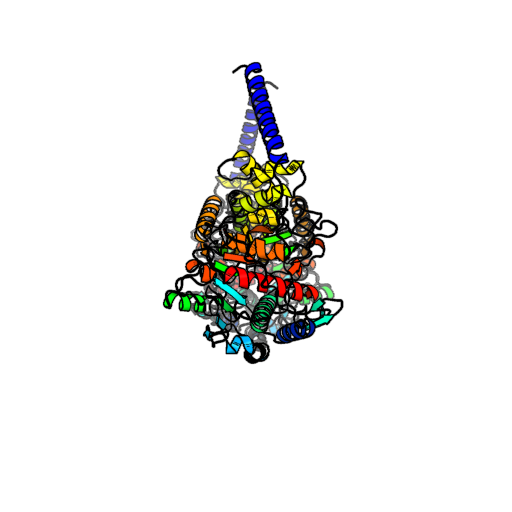 98 VAL B N 1
ATOM 4781 C CA . VAL B 1 98 ? -25.141 39.062 16.078 1 98.44 98 VAL B CA 1
ATOM 4782 C C . VAL B 1 98 ? -25.938 38.438 14.938 1 98.44 98 VAL B C 1
ATOM 4784 O O . VAL B 1 98 ? -27.172 38.438 14.953 1 98.44 98 VAL B O 1
ATOM 4787 N N . GLU B 1 99 ? -25.188 37.875 13.969 1 98.56 99 GLU B N 1
ATOM 4788 C CA . GLU B 1 99 ? -25.812 37.25 12.82 1 98.56 99 GLU B CA 1
ATOM 4789 C C . GLU B 1 99 ? -25.516 35.75 12.797 1 98.56 99 GLU B C 1
ATOM 4791 O O . GLU B 1 99 ? -24.391 35.312 13.109 1 98.56 99 GLU B O 1
ATOM 4796 N N . GLU B 1 100 ? -26.578 34.969 12.477 1 97.94 100 GLU B N 1
ATOM 4797 C CA . GLU B 1 100 ? -26.391 33.562 12.172 1 97.94 100 GLU B CA 1
ATOM 4798 C C . GLU B 1 100 ? -25.969 33.344 10.719 1 97.94 100 GLU B C 1
ATOM 4800 O O . GLU B 1 100 ? -26.703 33.719 9.797 1 97.94 100 GLU B O 1
ATOM 4805 N N . VAL B 1 101 ? -24.828 32.812 10.523 1 97.88 101 VAL B N 1
ATOM 4806 C CA . VAL B 1 101 ? -24.266 32.656 9.188 1 97.88 101 VAL B CA 1
ATOM 4807 C C . VAL B 1 101 ? -23.797 31.219 8.984 1 97.88 101 VAL B C 1
ATOM 4809 O O . VAL B 1 101 ? -23.875 30.391 9.898 1 97.88 101 VAL B O 1
ATOM 4812 N N . GLY B 1 102 ? -23.406 30.922 7.762 1 96.25 102 GLY B N 1
ATOM 4813 C CA . GLY B 1 102 ? -22.938 29.578 7.445 1 96.25 102 GLY B CA 1
ATOM 4814 C C . GLY B 1 102 ? -24.062 28.578 7.305 1 96.25 102 GLY B C 1
ATOM 4815 O O . GLY B 1 102 ? -25.234 28.922 7.473 1 96.25 102 GLY B O 1
ATOM 4816 N N . ALA B 1 103 ? -23.688 27.344 7.039 1 95.88 103 ALA B N 1
ATOM 4817 C CA . ALA B 1 103 ? -24.688 26.281 6.863 1 95.88 103 ALA B CA 1
ATOM 4818 C C . ALA B 1 103 ? -25.406 25.984 8.172 1 95.88 103 ALA B C 1
ATOM 4820 O O . ALA B 1 103 ? -24.781 25.875 9.227 1 95.88 103 ALA B O 1
ATOM 4821 N N . GLY B 1 104 ? -26.766 25.953 8.047 1 94.31 104 GLY B N 1
ATOM 4822 C CA . GLY B 1 104 ? -27.594 25.672 9.219 1 94.31 104 GLY B CA 1
ATOM 4823 C C . GLY B 1 104 ? -27.672 26.844 10.18 1 94.31 104 GLY B C 1
ATOM 4824 O O . GLY B 1 104 ? -28.438 26.797 11.148 1 94.31 104 GLY B O 1
ATOM 4825 N N . GLY B 1 105 ? -26.922 27.906 9.867 1 96.69 105 GLY B N 1
ATOM 4826 C CA . GLY B 1 105 ? -26.859 29.031 10.773 1 96.69 105 GLY B CA 1
ATOM 4827 C C . GLY B 1 105 ? -26.031 28.766 12.016 1 96.69 105 GLY B C 1
ATOM 4828 O O . GLY B 1 105 ? -26.281 29.344 13.07 1 96.69 105 GLY B O 1
ATOM 4829 N N . TYR B 1 106 ? -25.062 27.891 11.883 1 97.31 106 TYR B N 1
ATOM 4830 C CA . TYR B 1 106 ? -24.344 27.406 13.062 1 97.31 106 TYR B CA 1
ATOM 4831 C C . TYR B 1 106 ? -23.109 28.266 13.32 1 97.31 106 TYR B C 1
ATOM 4833 O O . TYR B 1 106 ? -22.5 28.172 14.391 1 97.31 106 TYR B O 1
ATOM 4841 N N . SER B 1 107 ? -22.719 29.109 12.391 1 98.38 107 SER B N 1
ATOM 4842 C CA . SER B 1 107 ? -21.641 30.062 12.617 1 98.38 107 SER B CA 1
ATOM 4843 C C . SER B 1 107 ? -22.188 31.406 13.078 1 98.38 107 SER B C 1
ATOM 4845 O O . SER B 1 107 ? -23.375 31.703 12.891 1 98.38 107 SER B O 1
ATOM 4847 N N . ARG B 1 108 ? -21.391 32.219 13.734 1 98.62 108 ARG B N 1
ATOM 4848 C CA . ARG B 1 108 ? -21.797 33.5 14.25 1 98.62 108 ARG B CA 1
ATOM 4849 C C . ARG B 1 108 ? -20.891 34.625 13.734 1 98.62 108 ARG B C 1
ATOM 4851 O O . ARG B 1 108 ? -19.672 34.438 13.664 1 98.62 108 ARG B O 1
ATOM 4858 N N . LEU B 1 109 ? -21.469 35.625 13.297 1 98.81 109 LEU B N 1
ATOM 4859 C CA . LEU B 1 109 ? -20.797 36.875 12.961 1 98.81 109 LEU B CA 1
ATOM 4860 C C . LEU B 1 109 ? -21.266 38 13.867 1 98.81 109 LEU B C 1
ATOM 4862 O O . LEU B 1 109 ? -22.438 38.375 13.859 1 98.81 109 LEU B O 1
ATOM 4866 N N . LEU B 1 110 ? -20.359 38.531 14.695 1 98.88 110 LEU B N 1
ATOM 4867 C CA . LEU B 1 110 ? -20.656 39.656 15.594 1 98.88 110 LEU B CA 1
ATOM 4868 C C . LEU B 1 110 ? -20 40.938 15.102 1 98.88 110 LEU B C 1
ATOM 4870 O O . LEU B 1 110 ? -18.859 40.906 14.656 1 98.88 110 LEU B O 1
ATOM 4874 N N . THR B 1 111 ? -20.719 42 15.18 1 98.75 111 THR B N 1
ATOM 4875 C CA . THR B 1 111 ? -20.188 43.312 14.797 1 98.75 111 THR B CA 1
ATOM 4876 C C . THR B 1 111 ? -20.312 44.281 15.945 1 98.75 111 THR B C 1
ATOM 4878 O O . THR B 1 111 ? -21.422 44.594 16.391 1 98.75 111 THR B O 1
ATOM 4881 N N . TRP B 1 112 ? -19.172 44.656 16.484 1 98.69 112 TRP B N 1
ATOM 4882 C CA . TRP B 1 112 ? -19.062 45.781 17.422 1 98.69 112 TRP B CA 1
ATOM 4883 C C . TRP B 1 112 ? -18.812 47.094 16.672 1 98.69 112 TRP B C 1
ATOM 4885 O O . TRP B 1 112 ? -17.672 47.438 16.406 1 98.69 112 TRP B O 1
ATOM 4895 N N . ARG B 1 113 ? -19.891 47.781 16.422 1 98.12 113 ARG B N 1
ATOM 4896 C CA . ARG B 1 113 ? -19.844 48.938 15.523 1 98.12 113 ARG B CA 1
ATOM 4897 C C . ARG B 1 113 ? -18.953 50.062 16.109 1 98.12 113 ARG B C 1
ATOM 4899 O O . ARG B 1 113 ? -19.141 50.438 17.266 1 98.12 113 ARG B O 1
ATOM 4906 N N . GLY B 1 114 ? -18.031 50.531 15.312 1 97.94 114 GLY B N 1
ATOM 4907 C CA . GLY B 1 114 ? -17.156 51.625 15.719 1 97.94 114 GLY B CA 1
ATOM 4908 C C . GLY B 1 114 ? -17.781 53 15.5 1 97.94 114 GLY B C 1
ATOM 4909 O O . GLY B 1 114 ? -18.75 53.125 14.75 1 97.94 114 GLY B O 1
ATOM 4910 N N . SER B 1 115 ? -17.188 53.938 16.125 1 97.75 115 SER B N 1
ATOM 4911 C CA . SER B 1 115 ? -17.688 55.312 16.016 1 97.75 115 SER B CA 1
ATOM 4912 C C . SER B 1 115 ? -17.234 55.938 14.703 1 97.75 115 SER B C 1
ATOM 4914 O O . SER B 1 115 ? -17.859 56.906 14.227 1 97.75 115 SER B O 1
ATOM 4916 N N . ASP B 1 116 ? -16.188 55.469 14.07 1 97.44 116 ASP B N 1
ATOM 4917 C CA . ASP B 1 116 ? -15.695 55.969 12.789 1 97.44 116 ASP B CA 1
ATOM 4918 C C . ASP B 1 116 ? -15.875 54.938 11.68 1 97.44 116 ASP B C 1
ATOM 4920 O O . ASP B 1 116 ? -15 54.094 11.477 1 97.44 116 ASP B O 1
ATOM 4924 N N . PRO B 1 117 ? -16.844 55.094 10.945 1 95.06 117 PRO B N 1
ATOM 4925 C CA . PRO B 1 117 ? -17.156 54.094 9.922 1 95.06 117 PRO B CA 1
ATOM 4926 C C . PRO B 1 117 ? -16.172 54.125 8.75 1 95.06 117 PRO B C 1
ATOM 4928 O O . PRO B 1 117 ? -16.188 53.219 7.902 1 95.06 117 PRO B O 1
ATOM 4931 N N . SER B 1 118 ? -15.328 55.094 8.719 1 95.5 118 SER B N 1
ATOM 4932 C CA . SER B 1 118 ? -14.383 55.219 7.609 1 95.5 118 SER B CA 1
ATOM 4933 C C . SER B 1 118 ? -13.195 54.281 7.809 1 95.5 118 SER B C 1
ATOM 4935 O O . SER B 1 118 ? -12.445 54 6.867 1 95.5 118 SER B O 1
ATOM 4937 N N . LEU B 1 119 ? -13.078 53.812 8.992 1 96.94 119 LEU B N 1
ATOM 4938 C CA . LEU B 1 119 ? -11.984 52.906 9.281 1 96.94 119 LEU B CA 1
ATOM 4939 C C . LEU B 1 119 ? -12.391 51.469 8.969 1 96.94 119 LEU B C 1
ATOM 4941 O O . LEU B 1 119 ? -13.438 50.969 9.422 1 96.94 119 LEU B O 1
ATOM 4945 N N . ASP B 1 120 ? -11.594 50.781 8.195 1 97.62 120 ASP B N 1
ATOM 4946 C CA . ASP B 1 120 ? -11.859 49.375 7.93 1 97.62 120 ASP B CA 1
ATOM 4947 C C . ASP B 1 120 ? -11.844 48.562 9.219 1 97.62 120 ASP B C 1
ATOM 4949 O O . ASP B 1 120 ? -11 48.781 10.086 1 97.62 120 ASP B O 1
ATOM 4953 N N . PRO B 1 121 ? -12.758 47.688 9.367 1 98.44 121 PRO B N 1
ATOM 4954 C CA . PRO B 1 121 ? -12.859 46.875 10.602 1 98.44 121 PRO B CA 1
ATOM 4955 C C . PRO B 1 121 ? -11.711 45.906 10.766 1 98.44 121 PRO B C 1
ATOM 4957 O O . PRO B 1 121 ? -11 45.594 9.805 1 98.44 121 PRO B O 1
ATOM 4960 N N . VAL B 1 122 ? -11.508 45.469 12.008 1 98.62 122 VAL B N 1
ATOM 4961 C CA . VAL B 1 122 ? -10.648 44.344 12.344 1 98.62 122 VAL B CA 1
ATOM 4962 C C . VAL B 1 122 ? -11.5 43.094 12.664 1 98.62 122 VAL B C 1
ATOM 4964 O O . VAL B 1 122 ? -12.523 43.219 13.336 1 98.62 122 VAL B O 1
ATOM 4967 N N . LEU B 1 123 ? -11.102 41.969 12.125 1 98.81 123 LEU B N 1
ATOM 4968 C CA . LEU B 1 123 ? -11.859 40.75 12.305 1 98.81 123 LEU B CA 1
ATOM 4969 C C . LEU B 1 123 ? -11.094 39.75 13.18 1 98.81 123 LEU B C 1
ATOM 4971 O O . LEU B 1 123 ? -9.938 39.438 12.898 1 98.81 123 LEU B O 1
ATOM 4975 N N . PHE B 1 124 ? -11.703 39.344 14.242 1 98.81 124 PHE B N 1
ATOM 4976 C CA . PHE B 1 124 ? -11.219 38.219 15.062 1 98.81 124 PHE B CA 1
ATOM 4977 C C . PHE B 1 124 ? -11.945 36.938 14.711 1 98.81 124 PHE B C 1
ATOM 4979 O O . PHE B 1 124 ? -13.18 36.875 14.75 1 98.81 124 PHE B O 1
ATOM 4986 N N . ILE B 1 125 ? -11.164 35.875 14.391 1 98.44 125 ILE B N 1
ATOM 4987 C CA . ILE B 1 125 ? -11.836 34.656 13.992 1 98.44 125 ILE B CA 1
ATOM 4988 C C . ILE B 1 125 ? -11.422 33.5 14.922 1 98.44 125 ILE B C 1
ATOM 4990 O O . ILE B 1 125 ? -10.336 33.531 15.5 1 98.44 125 ILE B O 1
ATOM 4994 N N . SER B 1 126 ? -12.25 32.594 15.148 1 98.25 126 SER B N 1
ATOM 4995 C CA . SER B 1 126 ? -12.086 31.344 15.891 1 98.25 126 SER B CA 1
ATOM 4996 C C . SER B 1 126 ? -13.133 30.312 15.484 1 98.25 126 SER B C 1
ATOM 4998 O O . SER B 1 126 ? -13.836 30.484 14.484 1 98.25 126 SER B O 1
ATOM 5000 N N . HIS B 1 127 ? -13.102 29.188 16.078 1 97.56 127 HIS B N 1
ATOM 5001 C CA . HIS B 1 127 ? -14.102 28.156 15.781 1 97.56 127 HIS B CA 1
ATOM 5002 C C . HIS B 1 127 ? -14.406 27.312 17.016 1 97.56 127 HIS B C 1
ATOM 5004 O O . HIS B 1 127 ? -13.641 27.328 17.984 1 97.56 127 HIS B O 1
ATOM 5010 N N . TYR B 1 128 ? -15.57 26.672 17 1 97.31 128 TYR B N 1
ATOM 5011 C CA . TYR B 1 128 ? -15.945 25.938 18.203 1 97.31 128 TYR B CA 1
ATOM 5012 C C . TYR B 1 128 ? -16.219 24.469 17.891 1 97.31 128 TYR B C 1
ATOM 5014 O O . TYR B 1 128 ? -16.594 23.688 18.766 1 97.31 128 TYR B O 1
ATOM 5022 N N . ASP B 1 129 ? -16.016 24.094 16.578 1 95.88 129 ASP B N 1
ATOM 5023 C CA . ASP B 1 129 ? -16.016 22.656 16.312 1 95.88 129 ASP B CA 1
ATOM 5024 C C . ASP B 1 129 ? -14.711 22.031 16.797 1 95.88 129 ASP B C 1
ATOM 5026 O O . ASP B 1 129 ? -13.711 22.719 17 1 95.88 129 ASP B O 1
ATOM 5030 N N . VAL B 1 130 ? -14.789 20.641 17.016 1 94.06 130 VAL B N 1
ATOM 5031 C CA . VAL B 1 130 ? -13.617 19.906 17.484 1 94.06 130 VAL B CA 1
ATOM 5032 C C . VAL B 1 130 ? -13.469 18.609 16.672 1 94.06 130 VAL B C 1
ATOM 5034 O O . VAL B 1 130 ? -14.391 18.219 15.953 1 94.06 130 VAL B O 1
ATOM 5037 N N . VAL B 1 131 ? -12.281 18.016 16.688 1 88.12 131 VAL B N 1
ATOM 5038 C CA . VAL B 1 131 ? -12.031 16.75 16.031 1 88.12 131 VAL B CA 1
ATOM 5039 C C . VAL B 1 131 ? -12.578 15.602 16.891 1 88.12 131 VAL B C 1
ATOM 5041 O O . VAL B 1 131 ? -12.727 15.758 18.109 1 88.12 131 VAL B O 1
ATOM 5044 N N . PRO B 1 132 ? -12.859 14.469 16.281 1 86.25 132 PRO B N 1
ATOM 5045 C CA . PRO B 1 132 ? -13.328 13.312 17.047 1 86.25 132 PRO B CA 1
ATOM 5046 C C . PRO B 1 132 ? -12.258 12.75 17.969 1 86.25 132 PRO B C 1
ATOM 5048 O O . PRO B 1 132 ? -11.062 12.969 17.75 1 86.25 132 PRO B O 1
ATOM 5051 N N . VAL B 1 133 ? -12.773 12.109 19.031 1 83.62 133 VAL B N 1
ATOM 5052 C CA . VAL B 1 133 ? -11.875 11.289 19.844 1 83.62 133 VAL B CA 1
ATOM 5053 C C . VAL B 1 133 ? -11.43 10.07 19.047 1 83.62 133 VAL B C 1
ATOM 5055 O O . VAL B 1 133 ? -12.242 9.422 18.375 1 83.62 133 VAL B O 1
ATOM 5058 N N . THR B 1 134 ? -10.109 9.852 19.047 1 74 134 THR B N 1
ATOM 5059 C CA . THR B 1 134 ? -9.617 8.68 18.328 1 74 134 THR B CA 1
ATOM 5060 C C . THR B 1 134 ? -10.273 7.406 18.859 1 74 134 THR B C 1
ATOM 5062 O O . THR B 1 134 ? -10.211 7.113 20.047 1 74 134 THR B O 1
ATOM 5065 N N . PRO B 1 135 ? -10.906 6.672 17.953 1 75.62 135 PRO B N 1
ATOM 5066 C CA . PRO B 1 135 ? -11.594 5.469 18.422 1 75.62 135 PRO B CA 1
ATOM 5067 C C . PRO B 1 135 ? -10.672 4.5 19.156 1 75.62 135 PRO B C 1
ATOM 5069 O O . PRO B 1 135 ? -9.547 4.262 18.703 1 75.62 135 PRO B O 1
ATOM 5072 N N . GLY B 1 136 ? -11.086 4.012 20.25 1 71.06 136 GLY B N 1
ATOM 5073 C CA . GLY B 1 136 ? -10.312 3.047 21.016 1 71.06 136 GLY B CA 1
ATOM 5074 C C . GLY B 1 136 ? -9.461 3.686 22.094 1 71.06 136 GLY B C 1
ATOM 5075 O O . GLY B 1 136 ? -8.906 2.988 22.953 1 71.06 136 GLY B O 1
ATOM 5076 N N . THR B 1 137 ? -9.391 5.02 22.047 1 77.25 137 THR B N 1
ATOM 5077 C CA . THR B 1 137 ? -8.539 5.688 23.031 1 77.25 137 THR B CA 1
ATOM 5078 C C . THR B 1 137 ? -9.383 6.375 24.109 1 77.25 137 THR B C 1
ATOM 5080 O O . THR B 1 137 ? -8.859 7.145 24.906 1 77.25 137 THR B O 1
ATOM 5083 N N . GLU B 1 138 ? -10.617 6.203 24.125 1 85.38 138 GLU B N 1
ATOM 5084 C CA . GLU B 1 138 ? -11.539 6.852 25.047 1 85.38 138 GLU B CA 1
ATOM 5085 C C . GLU B 1 138 ? -11.156 6.562 26.5 1 85.38 138 GLU B C 1
ATOM 5087 O O . GLU B 1 138 ? -11.219 7.453 27.359 1 85.38 138 GLU B O 1
ATOM 5092 N N . GLY B 1 139 ? -10.656 5.344 26.672 1 87.56 139 GLY B N 1
ATOM 5093 C CA . GLY B 1 139 ? -10.281 4.93 28.016 1 87.56 139 GLY B CA 1
ATOM 5094 C C . GLY B 1 139 ? -8.945 5.488 28.453 1 87.56 139 GLY B C 1
ATOM 5095 O O . GLY B 1 139 ? -8.602 5.426 29.641 1 87.56 139 GLY B O 1
ATOM 5096 N N . GLU B 1 140 ? -8.312 6.098 27.625 1 87.19 140 GLU B N 1
ATOM 5097 C CA . GLU B 1 140 ? -6.98 6.613 27.938 1 87.19 140 GLU B CA 1
ATOM 5098 C C . GLU B 1 140 ? -7.047 8.047 28.453 1 87.19 140 GLU B C 1
ATOM 5100 O O . GLU B 1 140 ? -6.043 8.594 28.906 1 87.19 140 GLU B O 1
ATOM 5105 N N . TRP B 1 141 ? -8.195 8.586 28.484 1 92.5 141 TRP B N 1
ATOM 5106 C CA . TRP B 1 141 ? -8.375 9.945 28.984 1 92.5 141 TRP B CA 1
ATOM 5107 C C . TRP B 1 141 ? -8.461 9.953 30.516 1 92.5 141 TRP B C 1
ATOM 5109 O O . TRP B 1 141 ? -9.281 9.242 31.094 1 92.5 141 TRP B O 1
ATOM 5119 N N . LYS B 1 142 ? -7.586 10.633 31.156 1 94.75 142 LYS B N 1
ATOM 5120 C CA . LYS B 1 142 ? -7.641 10.789 32.625 1 94.75 142 LYS B CA 1
ATOM 5121 C C . LYS B 1 142 ? -8.938 11.469 33.031 1 94.75 142 LYS B C 1
ATOM 5123 O O . LYS B 1 142 ? -9.523 11.109 34.062 1 94.75 142 LYS B O 1
ATOM 5128 N N . HIS B 1 143 ? -9.312 12.562 32.281 1 95.88 143 HIS B N 1
ATOM 5129 C CA . HIS B 1 143 ? -10.609 13.227 32.375 1 95.88 143 HIS B CA 1
ATOM 5130 C C . HIS B 1 143 ? -11.336 13.188 31.031 1 95.88 143 HIS B C 1
ATOM 5132 O O . HIS B 1 143 ? -10.711 13.359 29.969 1 95.88 143 HIS B O 1
ATOM 5138 N N . GLY B 1 144 ? -12.547 12.961 31.016 1 94.69 144 GLY B N 1
ATOM 5139 C CA . GLY B 1 144 ? -13.305 12.766 29.797 1 94.69 144 GLY B CA 1
ATOM 5140 C C . GLY B 1 144 ? -13.078 13.859 28.766 1 94.69 144 GLY B C 1
ATOM 5141 O O . GLY B 1 144 ? -12.906 15.023 29.125 1 94.69 144 GLY B O 1
ATOM 5142 N N . PRO B 1 145 ? -13.148 13.477 27.562 1 94.69 145 PRO B N 1
ATOM 5143 C CA . PRO B 1 145 ? -12.875 14.445 26.5 1 94.69 145 PRO B CA 1
ATOM 5144 C C . PRO B 1 145 ? -13.867 15.609 26.484 1 94.69 145 PRO B C 1
ATOM 5146 O O . PRO B 1 145 ? -13.555 16.688 25.969 1 94.69 145 PRO B O 1
ATOM 5149 N N . PHE B 1 146 ? -15.047 15.422 27.078 1 97.12 146 PHE B N 1
ATOM 5150 C CA . PHE B 1 146 ? -16.047 16.484 27.094 1 97.12 146 PHE B CA 1
ATOM 5151 C C . PHE B 1 146 ? -16.531 16.75 28.516 1 97.12 146 PHE B C 1
ATOM 5153 O O . PHE B 1 146 ? -17.703 17.062 28.719 1 97.12 146 PHE B O 1
ATOM 5160 N N . SER B 1 147 ? -15.617 16.641 29.438 1 96.75 147 SER B N 1
ATOM 5161 C CA . SER B 1 147 ? -15.969 16.781 30.844 1 96.75 147 SER B CA 1
ATOM 5162 C C . SER B 1 147 ? -15.938 18.25 31.281 1 96.75 147 SER B C 1
ATOM 5164 O O . SER B 1 147 ? -16.734 18.672 32.125 1 96.75 147 SER B O 1
ATOM 5166 N N . GLY B 1 148 ? -15.016 19.016 30.703 1 97.38 148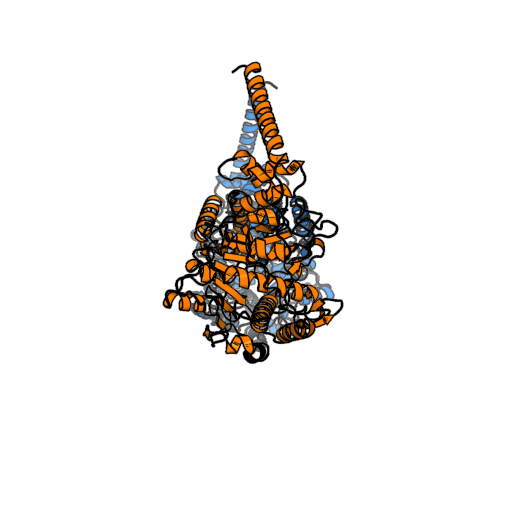 GLY B N 1
ATOM 5167 C CA . GLY B 1 148 ? -14.789 20.375 31.203 1 97.38 148 GLY B CA 1
ATOM 5168 C C . GLY B 1 148 ? -14.266 20.406 32.625 1 97.38 148 GLY B C 1
ATOM 5169 O O . GLY B 1 148 ? -14.406 21.422 33.312 1 97.38 148 GLY B O 1
ATOM 5170 N N . ASP B 1 149 ? -13.617 19.391 33 1 97.62 149 ASP B N 1
ATOM 5171 C CA . ASP B 1 149 ? -13.188 19.25 34.406 1 97.62 149 ASP B CA 1
ATOM 5172 C C . ASP B 1 149 ? -12.039 20.203 34.719 1 97.62 149 ASP B C 1
ATOM 5174 O O . ASP B 1 149 ? -11.219 20.516 33.844 1 97.62 149 ASP B O 1
ATOM 5178 N N . LEU B 1 150 ? -12.109 20.719 35.875 1 97.62 150 LEU B N 1
ATOM 5179 C CA . LEU B 1 150 ? -10.984 21.438 36.5 1 97.62 150 LEU B CA 1
ATOM 5180 C C . LEU B 1 150 ? -10.25 20.547 37.5 1 97.62 150 LEU B C 1
ATOM 5182 O O . LEU B 1 150 ? -10.781 20.266 38.562 1 97.62 150 LEU B O 1
ATOM 5186 N N . ALA B 1 151 ? -9.109 20.078 37.094 1 96.88 151 ALA B N 1
ATOM 5187 C CA . ALA B 1 151 ? -8.336 19.172 37.938 1 96.88 151 ALA B CA 1
ATOM 5188 C C . ALA B 1 151 ? -6.84 19.406 37.781 1 96.88 151 ALA B C 1
ATOM 5190 O O . ALA B 1 151 ? -6.359 19.641 36.656 1 96.88 151 ALA B O 1
ATOM 5191 N N . ASP B 1 152 ? -6.105 19.484 38.938 1 94.56 152 ASP B N 1
ATOM 5192 C CA . ASP B 1 152 ? -4.648 19.594 38.969 1 94.56 152 ASP B CA 1
ATOM 5193 C C . ASP B 1 152 ? -4.184 20.891 38.312 1 94.56 152 ASP B C 1
ATOM 5195 O O . ASP B 1 152 ? -3.184 20.891 37.594 1 94.56 152 ASP B O 1
ATOM 5199 N N . GLY B 1 153 ? -5.043 21.891 38.375 1 95.31 153 GLY B N 1
ATOM 5200 C CA . GLY B 1 153 ? -4.676 23.203 37.844 1 95.31 153 GLY B CA 1
ATOM 5201 C C . GLY B 1 153 ? -4.953 23.359 36.375 1 95.31 153 GLY B C 1
ATOM 5202 O O . GLY B 1 153 ? -4.621 24.391 35.781 1 95.31 153 GLY B O 1
ATOM 5203 N N . TYR B 1 154 ? -5.574 22.328 35.812 1 96.5 154 TYR B N 1
ATOM 5204 C CA . TYR B 1 154 ? -5.852 22.344 34.375 1 96.5 154 TYR B CA 1
ATOM 5205 C C . TYR B 1 154 ? -7.348 22.219 34.125 1 96.5 154 TYR B C 1
ATOM 5207 O O . TYR B 1 154 ? -8.078 21.625 34.906 1 96.5 154 TYR B O 1
ATOM 5215 N N . VAL B 1 155 ? -7.805 22.812 33.094 1 97.44 155 VAL B N 1
ATOM 5216 C CA . VAL B 1 155 ? -9.102 22.531 32.469 1 97.44 155 VAL B CA 1
ATOM 5217 C C . VAL B 1 155 ? -8.945 21.453 31.406 1 97.44 155 VAL B C 1
ATOM 5219 O O . VAL B 1 155 ? -8.094 21.562 30.516 1 97.44 155 VAL B O 1
ATOM 5222 N N . TRP B 1 156 ? -9.758 20.453 31.578 1 96.81 156 TRP B N 1
ATOM 5223 C CA . TRP B 1 156 ? -9.602 19.297 30.703 1 96.81 156 TRP B CA 1
ATOM 5224 C C . TRP B 1 156 ? -10.734 19.219 29.688 1 96.81 156 TRP B C 1
ATOM 5226 O O . TRP B 1 156 ? -11.891 19.5 30.016 1 96.81 156 TRP B O 1
ATOM 5236 N N . GLY B 1 157 ? -10.312 18.812 28.422 1 95.62 157 GLY B N 1
ATOM 5237 C CA . GLY B 1 157 ? -11.352 18.547 27.438 1 95.62 157 GLY B CA 1
ATOM 5238 C C . GLY B 1 157 ? -10.93 18.906 26.016 1 95.62 157 GLY B C 1
ATOM 5239 O O . GLY B 1 157 ? -10.094 19.781 25.812 1 95.62 157 GLY B O 1
ATOM 5240 N N . ARG B 1 158 ? -11.602 18.172 25.078 1 93.12 158 ARG B N 1
ATOM 5241 C CA . ARG B 1 158 ? -11.453 18.531 23.672 1 93.12 158 ARG B CA 1
ATOM 5242 C C . ARG B 1 158 ? -11.922 19.953 23.406 1 93.12 158 ARG B C 1
ATOM 5244 O O . ARG B 1 158 ? -13.047 20.312 23.75 1 93.12 158 ARG B O 1
ATOM 5251 N N . GLY B 1 159 ? -11.016 20.875 22.859 1 93.69 159 GLY B N 1
ATOM 5252 C CA . GLY B 1 159 ? -11.344 22.266 22.625 1 93.69 159 GLY B CA 1
ATOM 5253 C C . GLY B 1 159 ? -10.617 23.219 23.547 1 93.69 159 GLY B C 1
ATOM 5254 O O . GLY B 1 159 ? -10.609 24.438 23.328 1 93.69 159 GLY B O 1
ATOM 5255 N N . THR B 1 160 ? -9.938 22.672 24.547 1 95.31 160 THR B N 1
ATOM 5256 C CA . THR B 1 160 ? -9.211 23.516 25.484 1 95.31 160 THR B CA 1
ATOM 5257 C C . THR B 1 160 ? -8.055 24.234 24.781 1 95.31 160 THR B C 1
ATOM 5259 O O . THR B 1 160 ? -7.789 25.406 25.062 1 95.31 160 THR B O 1
ATOM 5262 N N . ILE B 1 161 ? -7.402 23.531 23.891 1 91.62 161 ILE B N 1
ATOM 5263 C CA . ILE B 1 161 ? -6.289 24.125 23.156 1 91.62 161 ILE B CA 1
ATOM 5264 C C . ILE B 1 161 ? -6.734 24.469 21.734 1 91.62 161 ILE B C 1
ATOM 5266 O O . ILE B 1 161 ? -6.391 25.516 21.203 1 91.62 161 ILE B O 1
ATOM 5270 N N . ASP B 1 162 ? -7.688 23.734 21.047 1 88.44 162 ASP B N 1
ATOM 5271 C CA . ASP B 1 162 ? -8.062 23.875 19.641 1 88.44 162 ASP B CA 1
ATOM 5272 C C . ASP B 1 162 ? -9.562 23.688 19.453 1 88.44 162 ASP B C 1
ATOM 5274 O O . ASP B 1 162 ? -10.031 22.578 19.172 1 88.44 162 ASP B O 1
ATOM 5278 N N . ILE B 1 163 ? -10.453 24.797 19.5 1 89.19 163 ILE B N 1
ATOM 5279 C CA . ILE B 1 163 ? -9.93 26.047 20.047 1 89.19 163 ILE B CA 1
ATOM 5280 C C . ILE B 1 163 ? -11.062 26.844 20.703 1 89.19 163 ILE B C 1
ATOM 5282 O O . ILE B 1 163 ? -11.133 28.062 20.562 1 89.19 163 ILE B O 1
ATOM 5286 N N . LYS B 1 164 ? -12 26.078 21.359 1 96.75 164 LYS B N 1
ATOM 5287 C CA . LYS B 1 164 ? -13.094 26.766 22.062 1 96.75 164 LYS B CA 1
ATOM 5288 C C . LYS B 1 164 ? -12.555 27.797 23.047 1 96.75 164 LYS B C 1
ATOM 5290 O O . LYS B 1 164 ? -13.25 28.75 23.375 1 96.75 164 LYS B O 1
ATOM 5295 N N . PHE B 1 165 ? -11.32 27.578 23.422 1 97.12 165 PHE B N 1
ATOM 5296 C CA . PHE B 1 165 ? -10.617 28.469 24.328 1 97.12 165 PHE B CA 1
ATOM 5297 C C . PHE B 1 165 ? -10.656 29.906 23.828 1 97.12 165 PHE B C 1
ATOM 5299 O O . PHE B 1 165 ? -11 30.828 24.578 1 97.12 165 PHE B O 1
ATOM 5306 N N . SER B 1 166 ? -10.289 30.125 22.609 1 97.69 166 SER B N 1
ATOM 5307 C CA . SER B 1 166 ? -10.18 31.484 22.062 1 97.69 166 SER B CA 1
ATOM 5308 C C . SER B 1 166 ? -11.547 32.125 21.891 1 97.69 166 SER B C 1
ATOM 5310 O O . SER B 1 166 ? -11.703 33.344 22.047 1 97.69 166 SER B O 1
ATOM 5312 N N . VAL B 1 167 ? -12.586 31.359 21.531 1 98.5 167 VAL B N 1
ATOM 5313 C CA . VAL B 1 167 ? -13.953 31.875 21.453 1 98.5 167 VAL B CA 1
ATOM 5314 C C . VAL B 1 167 ? -14.367 32.438 22.812 1 98.5 167 VAL B C 1
ATOM 5316 O O . VAL B 1 167 ? -14.797 33.594 22.891 1 98.5 167 VAL B O 1
ATOM 5319 N N . ALA B 1 168 ? -14.211 31.641 23.812 1 98.5 168 ALA B N 1
ATOM 5320 C CA . ALA B 1 168 ? -14.602 32.031 25.156 1 98.5 168 ALA B CA 1
ATOM 5321 C C . ALA B 1 168 ? -13.781 33.219 25.641 1 98.5 168 ALA B C 1
ATOM 5323 O O . ALA B 1 168 ? -14.328 34.156 26.219 1 98.5 168 ALA B O 1
ATOM 5324 N N . ALA B 1 169 ? -12.484 33.188 25.406 1 98.5 169 ALA B N 1
ATOM 5325 C CA . ALA B 1 169 ? -11.609 34.25 25.875 1 98.5 169 ALA B CA 1
ATOM 5326 C C . ALA B 1 169 ? -11.938 35.594 25.203 1 98.5 169 ALA B C 1
ATOM 5328 O O . ALA B 1 169 ? -11.898 36.656 25.844 1 98.5 169 ALA B O 1
ATOM 5329 N N . LEU B 1 170 ? -12.188 35.562 23.938 1 98.69 170 LEU B N 1
ATOM 5330 C CA . LEU B 1 170 ? -12.547 36.781 23.203 1 98.69 170 LEU B CA 1
ATOM 5331 C C . LEU B 1 170 ? -13.859 37.344 23.719 1 98.69 170 LEU B C 1
ATOM 5333 O O . LEU B 1 170 ? -13.961 38.562 23.938 1 98.69 170 LEU B O 1
ATOM 5337 N N . LEU B 1 171 ? -14.836 36.5 23.906 1 98.75 171 LEU B N 1
ATOM 5338 C CA . LEU B 1 171 ? -16.125 36.969 24.391 1 98.75 171 LEU B CA 1
ATOM 5339 C C . LEU B 1 171 ? -16.016 37.469 25.812 1 98.75 171 LEU B C 1
ATOM 5341 O O . LEU B 1 171 ? -16.656 38.469 26.188 1 98.75 171 LEU B O 1
ATOM 5345 N N . GLU B 1 172 ? -15.25 36.781 26.641 1 98.62 172 GLU B N 1
ATOM 5346 C CA . GLU B 1 172 ? -15 37.281 28 1 98.62 172 GLU B CA 1
ATOM 5347 C C . GLU B 1 172 ? -14.336 38.625 27.984 1 98.62 172 GLU B C 1
ATOM 5349 O O . GLU B 1 172 ? -14.695 39.531 28.766 1 98.62 172 GLU B O 1
ATOM 5354 N N . ALA B 1 173 ? -13.32 38.812 27.156 1 98.56 173 ALA B N 1
ATOM 5355 C CA . ALA B 1 173 ? -12.609 40.062 27.031 1 98.56 173 ALA B CA 1
ATOM 5356 C C . ALA B 1 173 ? -13.555 41.219 26.641 1 98.56 173 ALA B C 1
ATOM 5358 O O . ALA B 1 173 ? -13.508 42.281 27.219 1 98.56 173 ALA B O 1
ATOM 5359 N N . ALA B 1 174 ? -14.391 40.938 25.656 1 98.56 174 ALA B N 1
ATOM 5360 C CA . ALA B 1 174 ? -15.375 41.938 25.234 1 98.56 174 ALA B CA 1
ATOM 5361 C C . ALA B 1 174 ? -16.328 42.281 26.375 1 98.56 174 ALA B C 1
ATOM 5363 O O . ALA B 1 174 ? -16.625 43.469 26.594 1 98.56 174 ALA B O 1
ATOM 5364 N N . SER B 1 175 ? -16.781 41.281 27.062 1 98.31 175 SER B N 1
ATOM 5365 C CA . SER B 1 175 ? -17.703 41.469 28.188 1 98.31 175 SER B CA 1
ATOM 5366 C C . SER B 1 175 ? -17.047 42.312 29.281 1 98.31 175 SER B C 1
ATOM 5368 O O . SER B 1 175 ? -17.703 43.188 29.859 1 98.31 175 SER B O 1
ATOM 5370 N N . VAL B 1 176 ? -15.836 42.031 29.531 1 97.69 176 VAL B N 1
ATOM 5371 C CA . VAL B 1 176 ? -15.094 42.75 30.562 1 97.69 176 VAL B CA 1
ATOM 5372 C C . VAL B 1 176 ? -14.961 44.219 30.172 1 97.69 176 VAL B C 1
ATOM 5374 O O . VAL B 1 176 ? -15.133 45.094 31 1 97.69 176 VAL B O 1
ATOM 5377 N N . LEU B 1 177 ? -14.617 44.469 28.953 1 97.62 177 LEU B N 1
ATOM 5378 C CA . LEU B 1 177 ? -14.492 45.844 28.469 1 97.62 177 LEU B CA 1
ATOM 5379 C C . LEU B 1 177 ? -15.836 46.562 28.547 1 97.62 177 LEU B C 1
ATOM 5381 O O . LEU B 1 177 ? -15.891 47.719 28.969 1 97.62 177 LEU B O 1
ATOM 5385 N N . LEU B 1 178 ? -16.922 45.906 28.125 1 97.56 178 LEU B N 1
ATOM 5386 C CA . LEU B 1 178 ? -18.25 46.469 28.188 1 97.56 178 LEU B CA 1
ATOM 5387 C C . LEU B 1 178 ? -18.641 46.812 29.625 1 97.56 178 LEU B C 1
ATOM 5389 O O . LEU B 1 178 ? -19.172 47.875 29.906 1 97.56 178 LEU B O 1
ATOM 5393 N N . ALA B 1 179 ? -18.312 45.938 30.516 1 96.19 179 ALA B N 1
ATOM 5394 C CA . ALA B 1 179 ? -18.609 46.125 31.922 1 96.19 179 ALA B CA 1
ATOM 5395 C C . ALA B 1 179 ? -17.797 47.281 32.5 1 96.19 179 ALA B C 1
ATOM 5397 O O . ALA B 1 179 ? -18.25 48 33.406 1 96.19 179 ALA B O 1
ATOM 5398 N N . GLY B 1 180 ? -16.641 47.5 31.906 1 95.12 180 GLY B N 1
ATOM 5399 C CA . GLY B 1 180 ? -15.75 48.562 32.375 1 95.12 180 GLY B CA 1
ATOM 5400 C C . GLY B 1 180 ? -16.047 49.906 31.719 1 95.12 180 GLY B C 1
ATOM 5401 O O . GLY B 1 180 ? -15.375 50.906 32 1 95.12 180 GLY B O 1
ATOM 5402 N N . GLY B 1 181 ? -16.984 49.969 30.797 1 94.69 181 GLY B N 1
ATOM 5403 C CA . GLY B 1 181 ? -17.422 51.25 30.25 1 94.69 181 GLY B CA 1
ATOM 5404 C C . GLY B 1 181 ? -16.953 51.469 28.828 1 94.69 181 GLY B C 1
ATOM 5405 O O . GLY B 1 181 ? -17.266 52.5 28.219 1 94.69 181 GLY B O 1
ATOM 5406 N N . TYR B 1 182 ? -16.219 50.531 28.328 1 94.38 182 TYR B N 1
ATOM 5407 C CA . TYR B 1 182 ? -15.82 50.594 26.922 1 94.38 182 TYR B CA 1
ATOM 5408 C C . TYR B 1 182 ? -16.969 50.156 26.016 1 94.38 182 TYR B C 1
ATOM 5410 O O . TYR B 1 182 ? -16.969 49.031 25.5 1 94.38 182 TYR B O 1
ATOM 5418 N N . THR B 1 183 ? -17.844 51.031 25.656 1 92.38 183 THR B N 1
ATOM 5419 C CA . THR B 1 183 ? -19.109 50.656 25.047 1 92.38 183 THR B CA 1
ATOM 5420 C C . THR B 1 183 ? -19 50.688 23.516 1 92.38 183 THR B C 1
ATOM 5422 O O . THR B 1 183 ? -19.781 50.031 22.812 1 92.38 183 THR B O 1
ATOM 5425 N N . GLN B 1 184 ? -18.031 51.469 23.062 1 96.12 184 GLN B N 1
ATOM 5426 C CA . GLN B 1 184 ? -17.906 51.594 21.609 1 96.12 184 GLN B CA 1
ATOM 5427 C C . GLN B 1 184 ? -16.453 51.812 21.203 1 96.12 184 GLN B C 1
ATOM 5429 O O . GLN B 1 184 ? -15.844 52.812 21.594 1 96.12 184 GLN B O 1
ATOM 5434 N N . PRO B 1 185 ? -15.961 51 20.359 1 97.75 185 PRO B N 1
ATOM 5435 C CA . PRO B 1 185 ? -14.633 51.25 19.797 1 97.75 185 PRO B CA 1
ATOM 5436 C C . PRO B 1 185 ? -14.633 52.344 18.75 1 97.75 185 PRO B C 1
ATOM 5438 O O . PRO B 1 185 ? -15.695 52.719 18.25 1 97.75 185 PRO B O 1
ATOM 5441 N N . THR B 1 186 ? -13.477 52.906 18.469 1 97.81 186 THR B N 1
ATOM 5442 C CA . THR B 1 186 ? -13.352 53.844 17.359 1 97.81 186 THR B CA 1
ATOM 5443 C C . THR B 1 186 ? -13.453 53.125 16.016 1 97.81 186 THR B C 1
ATOM 5445 O O . THR B 1 186 ? -14.211 53.531 15.133 1 97.81 186 THR B O 1
ATOM 5448 N N . ARG B 1 187 ? -12.727 52.094 15.93 1 97.81 187 ARG B N 1
ATOM 5449 C CA . ARG B 1 187 ? -12.75 51.219 14.766 1 97.81 187 ARG B CA 1
ATOM 5450 C C . ARG B 1 187 ? -13.672 50 14.992 1 97.81 187 ARG B C 1
ATOM 5452 O O . ARG B 1 187 ? -13.641 49.406 16.062 1 97.81 187 ARG B O 1
ATOM 5459 N N . THR B 1 188 ? -14.477 49.75 13.992 1 98.44 188 THR B N 1
ATOM 5460 C CA . THR B 1 188 ? -15.367 48.594 14.094 1 98.44 188 THR B CA 1
ATOM 5461 C C . THR B 1 188 ? -14.562 47.312 14.32 1 98.44 188 THR B C 1
ATOM 5463 O O . THR B 1 188 ? -13.531 47.094 13.68 1 98.44 188 THR B O 1
ATOM 5466 N N . LEU B 1 189 ? -14.984 46.562 15.258 1 98.69 189 LEU B N 1
ATOM 5467 C CA . LEU B 1 189 ? -14.453 45.219 15.516 1 98.69 189 LEU B CA 1
ATOM 5468 C C . LEU B 1 189 ? -15.477 44.156 15.164 1 98.69 189 LEU B C 1
ATOM 5470 O O . LEU B 1 189 ? -16.672 44.312 15.414 1 98.69 189 LEU B O 1
ATOM 5474 N N . MET B 1 190 ? -15.008 43.125 14.555 1 98.81 190 MET B N 1
ATOM 5475 C CA . MET B 1 190 ? -15.883 42 14.195 1 98.81 190 MET B CA 1
ATOM 5476 C C . MET B 1 190 ? -15.336 40.688 14.75 1 98.81 190 MET B C 1
ATOM 5478 O O . MET B 1 190 ? -14.133 40.562 14.961 1 98.81 190 MET B O 1
ATOM 5482 N N . PHE B 1 191 ? -16.25 39.75 15.039 1 98.81 191 PHE B N 1
ATOM 5483 C CA . PHE B 1 191 ? -15.93 38.406 15.422 1 98.81 191 PHE B CA 1
ATOM 5484 C C . PHE B 1 191 ? -16.625 37.406 14.508 1 98.81 191 PHE B C 1
ATOM 5486 O O . PHE B 1 191 ? -17.828 37.531 14.234 1 98.81 191 PHE B O 1
ATOM 5493 N N . ALA B 1 192 ? -15.883 36.5 13.984 1 98.75 192 ALA B N 1
ATOM 5494 C CA . ALA B 1 192 ? -16.469 35.406 13.211 1 98.75 192 ALA B CA 1
ATOM 5495 C C . ALA B 1 192 ? -16.094 34.031 13.828 1 98.75 192 ALA B C 1
ATOM 5497 O O . ALA B 1 192 ? -14.93 33.656 13.844 1 98.75 192 ALA B O 1
ATOM 5498 N N . PHE B 1 193 ? -17.047 33.344 14.336 1 98.56 193 PHE B N 1
ATOM 5499 C CA . PHE B 1 193 ? -16.875 32.031 14.953 1 98.56 193 PHE B CA 1
ATOM 5500 C C . PHE B 1 193 ? -17.469 30.922 14.078 1 98.56 193 PHE B C 1
ATOM 5502 O O . PHE B 1 193 ? -18.672 30.906 13.852 1 98.56 193 PHE B O 1
ATOM 5509 N N . GLY B 1 194 ? -16.609 30.016 13.617 1 97.75 194 GLY B N 1
ATOM 5510 C CA . GLY B 1 194 ? -17.047 29 12.68 1 97.75 194 GLY B CA 1
ATOM 5511 C C . GLY B 1 194 ? -17.406 27.688 13.344 1 97.75 194 GLY B C 1
ATOM 5512 O O . GLY B 1 194 ? -17.047 27.453 14.5 1 97.75 194 GLY B O 1
ATOM 5513 N N . HIS B 1 195 ? -18.141 26.766 12.555 1 97.38 195 HIS B N 1
ATOM 5514 C CA . HIS B 1 195 ? -18.594 25.5 13.125 1 97.38 195 HIS B CA 1
ATOM 5515 C C . HIS B 1 195 ? -17.938 24.312 12.438 1 97.38 195 HIS B C 1
ATOM 5517 O O . HIS B 1 195 ? -18.312 23.172 12.68 1 97.38 195 HIS B O 1
ATOM 5523 N N . ASP B 1 196 ? -16.953 24.641 11.531 1 95.75 196 ASP B N 1
ATOM 5524 C CA . ASP B 1 196 ? -16.484 23.484 10.758 1 95.75 196 ASP B CA 1
ATOM 5525 C C . ASP B 1 196 ? -15.023 23.688 10.344 1 95.75 196 ASP B C 1
ATOM 5527 O O . ASP B 1 196 ? -14.625 23.281 9.25 1 95.75 196 ASP B O 1
ATOM 5531 N N . GLU B 1 197 ? -14.164 24.344 11.141 1 93.19 197 GLU B N 1
ATOM 5532 C CA . GLU B 1 197 ? -12.75 24.562 10.828 1 93.19 197 GLU B CA 1
ATOM 5533 C C . GLU B 1 197 ? -12.008 23.234 10.68 1 93.19 197 GLU B C 1
ATOM 5535 O O . GLU B 1 197 ? -11.18 23.078 9.781 1 93.19 197 GLU B O 1
ATOM 5540 N N . GLU B 1 198 ? -12.297 22.266 11.453 1 88.75 198 GLU B N 1
ATOM 5541 C CA . GLU B 1 198 ? -11.562 21 11.531 1 88.75 198 GLU B CA 1
ATOM 5542 C C . GLU B 1 198 ? -11.758 20.172 10.266 1 88.75 198 GLU B C 1
ATOM 5544 O O . GLU B 1 198 ? -11.023 19.219 10.039 1 88.75 198 GLU B O 1
ATOM 5549 N N . VAL B 1 199 ? -12.766 20.594 9.469 1 86.75 199 VAL B N 1
ATOM 5550 C CA . VAL B 1 199 ? -12.984 19.891 8.219 1 86.75 199 VAL B CA 1
ATOM 5551 C C . VAL B 1 199 ? -12.836 20.844 7.043 1 86.75 199 VAL B C 1
ATOM 5553 O O . VAL B 1 199 ? -13.445 20.641 5.988 1 86.75 199 VAL B O 1
ATOM 5556 N N . GLY B 1 200 ? -12.164 21.984 7.309 1 87.75 200 GLY B N 1
ATOM 5557 C CA . GLY B 1 200 ? -11.781 22.844 6.203 1 87.75 200 GLY B CA 1
ATOM 5558 C C . GLY B 1 200 ? -12.445 24.219 6.25 1 87.75 200 GLY B C 1
ATOM 5559 O O . GLY B 1 200 ? -11.953 25.172 5.645 1 87.75 200 GLY B O 1
ATOM 5560 N N . GLY B 1 201 ? -13.625 24.375 6.926 1 94.19 201 GLY B N 1
ATOM 5561 C CA . GLY B 1 201 ? -14.297 25.656 7.086 1 94.19 201 GLY B CA 1
ATOM 5562 C C . GLY B 1 201 ? -15.094 26.078 5.867 1 94.19 201 GLY B C 1
ATOM 5563 O O . GLY B 1 201 ? -15.406 27.25 5.695 1 94.19 201 GLY B O 1
ATOM 5564 N N . GLY B 1 202 ? -15.406 25.141 4.988 1 93.25 202 GLY B N 1
ATOM 5565 C CA . GLY B 1 202 ? -16.047 25.422 3.719 1 93.25 202 GLY B CA 1
ATOM 5566 C C . GLY B 1 202 ? -17.469 25.938 3.873 1 93.25 202 GLY B C 1
ATOM 5567 O O . GLY B 1 202 ? -17.969 26.688 3.029 1 93.25 202 GLY B O 1
ATOM 5568 N N . LEU B 1 203 ? -18.109 25.516 4.973 1 96.38 203 LEU B N 1
ATOM 5569 C CA . LEU B 1 203 ? -19.516 25.844 5.137 1 96.38 203 LEU B CA 1
ATOM 5570 C C . LEU B 1 203 ? -19.703 26.844 6.273 1 96.38 203 LEU B C 1
ATOM 5572 O O . LEU B 1 203 ? -20.828 27.266 6.551 1 96.38 203 LEU B O 1
ATOM 5576 N N . GLY B 1 204 ? -18.656 27.203 6.941 1 97.56 204 GLY B N 1
ATOM 5577 C CA . GLY B 1 204 ? -18.672 28.219 7.98 1 97.56 204 GLY B CA 1
ATOM 5578 C C . GLY B 1 204 ? -17.891 29.469 7.605 1 97.56 204 GLY B C 1
ATOM 5579 O O . GLY B 1 204 ? -18.453 30.438 7.105 1 97.56 204 GLY B O 1
ATOM 5580 N N . ALA B 1 205 ? -16.609 29.344 7.711 1 97.69 205 ALA B N 1
ATOM 5581 C CA . ALA B 1 205 ? -15.727 30.484 7.48 1 97.69 205 ALA B CA 1
ATOM 5582 C C . ALA B 1 205 ? -15.805 30.953 6.031 1 97.69 205 ALA B C 1
ATOM 5584 O O . ALA B 1 205 ? -15.859 32.156 5.77 1 97.69 205 ALA B O 1
ATOM 5585 N N . ASN B 1 206 ? -15.766 30.047 5.133 1 96.56 206 ASN B N 1
ATOM 5586 C CA . ASN B 1 206 ? -15.82 30.422 3.723 1 96.56 206 ASN B CA 1
ATOM 5587 C C . ASN B 1 206 ? -17.109 31.172 3.389 1 96.56 206 ASN B C 1
ATOM 5589 O O . ASN B 1 206 ? -17.094 32.188 2.686 1 96.56 206 ASN B O 1
ATOM 5593 N N . VAL B 1 207 ? -18.203 30.672 3.848 1 97.62 207 VAL B N 1
ATOM 5594 C CA . VAL B 1 207 ? -19.5 31.281 3.604 1 97.62 207 VAL B CA 1
ATOM 5595 C C . VAL B 1 207 ? -19.547 32.656 4.25 1 97.62 207 VAL B C 1
ATOM 5597 O O . VAL B 1 207 ? -20.062 33.625 3.656 1 97.62 207 VAL B O 1
ATOM 5600 N N . THR B 1 208 ? -19.047 32.781 5.434 1 98.44 208 THR B N 1
ATOM 5601 C CA . THR B 1 208 ? -19 34.062 6.133 1 98.44 208 THR B CA 1
ATOM 5602 C C . THR B 1 208 ? -18.141 35.062 5.375 1 98.44 208 THR B C 1
ATOM 5604 O O . THR B 1 208 ? -18.516 36.219 5.238 1 98.44 208 THR B O 1
ATOM 5607 N N . ALA B 1 209 ? -17 34.625 4.93 1 98.38 209 ALA B N 1
ATOM 5608 C CA . ALA B 1 209 ? -16.109 35.469 4.16 1 98.38 209 ALA B CA 1
ATOM 5609 C C . ALA B 1 209 ? -16.781 35.969 2.885 1 98.38 209 ALA B C 1
ATOM 5611 O O . ALA B 1 209 ? -16.656 37.125 2.521 1 98.38 209 ALA B O 1
ATOM 5612 N N . ARG B 1 210 ? -17.469 35.094 2.24 1 98 210 ARG B N 1
ATOM 5613 C CA . ARG B 1 210 ? -18.188 35.469 1.025 1 98 210 ARG B CA 1
ATOM 5614 C C . ARG B 1 210 ? -19.281 36.5 1.325 1 98 210 ARG B C 1
ATOM 5616 O O . ARG B 1 210 ? -19.531 37.406 0.527 1 98 210 ARG B O 1
ATOM 5623 N N . LEU B 1 211 ? -19.938 36.281 2.41 1 98.19 211 LEU B N 1
ATOM 5624 C CA . LEU B 1 211 ? -20.953 37.25 2.834 1 98.19 211 LEU B CA 1
ATOM 5625 C C . LEU B 1 211 ? -20.344 38.625 3.047 1 98.19 211 LEU B C 1
ATOM 5627 O O . LEU B 1 211 ? -20.875 39.625 2.572 1 98.19 211 LEU B O 1
ATOM 5631 N N . LEU B 1 212 ? -19.266 38.688 3.752 1 98.5 212 LEU B N 1
ATOM 5632 C CA . LEU B 1 212 ? -18.578 39.969 3.986 1 98.5 212 LEU B CA 1
ATOM 5633 C C . LEU B 1 212 ? -18.141 40.594 2.672 1 98.5 212 LEU B C 1
ATOM 5635 O O . LEU B 1 212 ? -18.297 41.812 2.48 1 98.5 212 LEU B O 1
ATOM 5639 N N . ALA B 1 213 ? -17.609 39.781 1.824 1 98.19 213 ALA B N 1
ATOM 5640 C CA . ALA B 1 213 ? -17.203 40.25 0.51 1 98.19 213 ALA B CA 1
ATOM 5641 C C . ALA B 1 213 ? -18.375 40.844 -0.253 1 98.19 213 ALA B C 1
ATOM 5643 O O . ALA B 1 213 ? -18.25 41.906 -0.895 1 98.19 213 ALA B O 1
ATOM 5644 N N . SER B 1 214 ? -19.5 40.188 -0.194 1 98.25 214 SER B N 1
ATOM 5645 C CA . SER B 1 214 ? -20.688 40.625 -0.897 1 98.25 214 SER B CA 1
ATOM 5646 C C . SER B 1 214 ? -21.172 41.969 -0.36 1 98.25 214 SER B C 1
ATOM 5648 O O . SER B 1 214 ? -21.844 42.719 -1.069 1 98.25 214 SER B O 1
ATOM 5650 N N . ARG B 1 215 ? -20.797 42.281 0.851 1 97.81 215 ARG B N 1
ATOM 5651 C CA . ARG B 1 215 ? -21.188 43.531 1.49 1 97.81 215 ARG B CA 1
ATOM 5652 C C . ARG B 1 215 ? -20.141 44.594 1.243 1 97.81 215 ARG B C 1
ATOM 5654 O O . ARG B 1 215 ? -20.25 45.719 1.761 1 97.81 215 ARG B O 1
ATOM 5661 N N . GLY B 1 216 ? -19.094 44.219 0.539 1 97.19 216 GLY B N 1
ATOM 5662 C CA . GLY B 1 216 ? -18.031 45.156 0.228 1 97.19 216 GLY B CA 1
ATOM 5663 C C . GLY B 1 216 ? -17.094 45.406 1.396 1 97.19 216 GLY B C 1
ATOM 5664 O O . GLY B 1 216 ? -16.391 46.438 1.43 1 97.19 216 GLY B O 1
ATOM 5665 N N . VAL B 1 217 ? -17.062 44.562 2.318 1 97.56 217 VAL B N 1
ATOM 5666 C CA . VAL B 1 217 ? -16.25 44.75 3.518 1 97.56 217 VAL B CA 1
ATOM 5667 C C . VAL B 1 217 ? -14.789 44.469 3.195 1 97.56 217 VAL B C 1
ATOM 5669 O O . VAL B 1 217 ? -14.461 43.5 2.545 1 97.56 217 VAL B O 1
ATOM 5672 N N . ARG B 1 218 ? -13.984 45.344 3.568 1 98 218 ARG B N 1
ATOM 5673 C CA . ARG B 1 218 ? -12.539 45.156 3.646 1 98 218 ARG B CA 1
ATOM 5674 C C . ARG B 1 218 ? -12.062 45.188 5.098 1 98 218 ARG B C 1
ATOM 5676 O O . ARG B 1 218 ? -12.633 45.875 5.938 1 98 218 ARG B O 1
ATOM 5683 N N . LEU B 1 219 ? -11.008 44.469 5.316 1 98.44 219 LEU B N 1
ATOM 5684 C CA . LEU B 1 219 ? -10.555 44.312 6.691 1 98.44 219 LEU B CA 1
ATOM 5685 C C . LEU B 1 219 ? -9.156 44.906 6.875 1 98.44 219 LEU B C 1
ATOM 5687 O O . LEU B 1 219 ? -8.266 44.656 6.062 1 98.44 219 LEU B O 1
ATOM 5691 N N . ALA B 1 220 ? -9.008 45.625 7.957 1 97.94 220 ALA B N 1
ATOM 5692 C CA . ALA B 1 220 ? -7.703 46.219 8.289 1 97.94 220 ALA B CA 1
ATOM 5693 C C . ALA B 1 220 ? -6.73 45.125 8.727 1 97.94 220 ALA B C 1
ATOM 5695 O O . ALA B 1 220 ? -5.523 45.219 8.484 1 97.94 220 ALA B O 1
ATOM 5696 N N . ALA B 1 221 ? -7.223 44.125 9.391 1 97.88 221 ALA B N 1
ATOM 5697 C CA . ALA B 1 221 ? -6.449 42.969 9.844 1 97.88 221 ALA B CA 1
ATOM 5698 C C . ALA B 1 221 ? -7.371 41.812 10.281 1 97.88 221 ALA B C 1
ATOM 5700 O O . ALA B 1 221 ? -8.547 42.031 10.578 1 97.88 221 ALA B O 1
ATOM 5701 N N . VAL B 1 222 ? -6.844 40.688 10.227 1 98.5 222 VAL B N 1
ATOM 5702 C CA . VAL B 1 222 ? -7.52 39.5 10.758 1 98.5 222 VAL B CA 1
ATOM 5703 C C . VAL B 1 222 ? -6.66 38.844 11.836 1 98.5 222 VAL B C 1
ATOM 5705 O O . VAL B 1 222 ? -5.441 38.719 11.68 1 98.5 222 VAL B O 1
ATOM 5708 N N . LEU B 1 223 ? -7.203 38.562 12.945 1 98.5 223 LEU B N 1
ATOM 5709 C CA . LEU B 1 223 ? -6.543 37.781 14 1 98.5 223 LEU B CA 1
ATOM 5710 C C . LEU B 1 223 ? -7.16 36.406 14.117 1 98.5 223 LEU B C 1
ATOM 5712 O O . LEU B 1 223 ? -8.383 36.25 14.156 1 98.5 223 LEU B O 1
ATOM 5716 N N . ASP B 1 224 ? -6.312 35.406 14.148 1 97.88 224 ASP B N 1
ATOM 5717 C CA . ASP B 1 224 ? -6.746 34 14.141 1 97.88 224 ASP B CA 1
ATOM 5718 C C . ASP B 1 224 ? -5.891 33.156 15.086 1 97.88 224 ASP B C 1
ATOM 5720 O O . ASP B 1 224 ? -5.07 33.688 15.836 1 97.88 224 ASP B O 1
ATOM 5724 N N . GLU B 1 225 ? -6.215 31.844 15.117 1 94.88 225 GLU B N 1
ATOM 5725 C CA . GLU B 1 225 ? -5.383 30.875 15.836 1 94.88 225 GLU B CA 1
ATOM 5726 C C . GLU B 1 225 ? -4.105 30.562 15.062 1 94.88 225 GLU B C 1
ATOM 5728 O O . GLU B 1 225 ? -3.961 30.969 13.906 1 94.88 225 GLU B O 1
ATOM 5733 N N . GLY B 1 226 ? -3.166 29.797 15.727 1 92.25 226 GLY B N 1
ATOM 5734 C CA . GLY B 1 226 ? -2.002 29.328 14.992 1 92.25 226 GLY B CA 1
ATOM 5735 C C . GLY B 1 226 ? -0.693 29.609 15.711 1 92.25 226 GLY B C 1
ATOM 5736 O O . GLY B 1 226 ? 0.328 28.984 15.414 1 92.25 226 GLY B O 1
ATOM 5737 N N . GLY B 1 227 ? -0.668 30.547 16.578 1 93.19 227 GLY B N 1
ATOM 5738 C CA . GLY B 1 227 ? 0.463 30.859 17.438 1 93.19 227 GLY B CA 1
ATOM 5739 C C . GLY B 1 227 ? 0.117 30.812 18.906 1 93.19 227 GLY B C 1
ATOM 5740 O O . GLY B 1 227 ? -1.06 30.812 19.281 1 93.19 227 GLY B O 1
ATOM 5741 N N . ALA B 1 228 ? 1.17 30.703 19.688 1 95.38 228 ALA B N 1
ATOM 5742 C CA . ALA B 1 228 ? 1.009 30.641 21.141 1 95.38 228 ALA B CA 1
ATOM 5743 C C . ALA B 1 228 ? 2.289 31.078 21.859 1 95.38 228 ALA B C 1
ATOM 5745 O O . ALA B 1 228 ? 3.254 31.484 21.219 1 95.38 228 ALA B O 1
ATOM 5746 N N . VAL B 1 229 ? 2.211 31.078 23.141 1 95.94 229 VAL B N 1
ATOM 5747 C CA . VAL B 1 229 ? 3.406 31.328 23.938 1 95.94 229 VAL B CA 1
ATOM 5748 C C . VAL B 1 229 ? 4.102 30 24.25 1 95.94 229 VAL B C 1
ATOM 5750 O O . VAL B 1 229 ? 3.49 29.094 24.812 1 95.94 229 VAL B O 1
ATOM 5753 N N . LEU B 1 230 ? 5.285 29.922 23.812 1 94.56 230 LEU B N 1
ATOM 5754 C CA . LEU B 1 230 ? 6.105 28.797 24.234 1 94.56 230 LEU B CA 1
ATOM 5755 C C . LEU B 1 230 ? 6.703 29.047 25.625 1 94.56 230 LEU B C 1
ATOM 5757 O O . LEU B 1 230 ? 7.68 29.781 25.75 1 94.56 230 LEU B O 1
ATOM 5761 N N . ALA B 1 231 ? 6.188 28.328 26.516 1 92.44 231 ALA B N 1
ATOM 5762 C CA . ALA B 1 231 ? 6.523 28.578 27.922 1 92.44 231 ALA B CA 1
ATOM 5763 C C . ALA B 1 231 ? 7.977 28.219 28.203 1 92.44 231 ALA B C 1
ATOM 5765 O O . ALA B 1 231 ? 8.602 28.797 29.094 1 92.44 231 ALA B O 1
ATOM 5766 N N . ASP B 1 232 ? 8.508 27.281 27.469 1 91 232 ASP B N 1
ATOM 5767 C CA . ASP B 1 232 ? 9.867 26.797 27.719 1 91 232 ASP B CA 1
ATOM 5768 C C . ASP B 1 232 ? 10.859 27.406 26.719 1 91 232 ASP B C 1
ATOM 5770 O O . ASP B 1 232 ? 11.977 26.922 26.578 1 91 232 ASP B O 1
ATOM 5774 N N . GLY B 1 233 ? 10.383 28.438 26.078 1 90.56 233 GLY B N 1
ATOM 5775 C CA . GLY B 1 233 ? 11.266 29.109 25.141 1 90.56 233 GLY B CA 1
ATOM 5776 C C . GLY B 1 233 ? 11.297 28.438 23.781 1 90.56 233 GLY B C 1
ATOM 5777 O O . GLY B 1 233 ? 10.367 27.719 23.406 1 90.56 233 GLY B O 1
ATOM 5778 N N . MET B 1 234 ? 12.242 28.859 22.969 1 88 234 MET B N 1
ATOM 5779 C CA . MET B 1 234 ? 12.477 28.312 21.625 1 88 234 MET B CA 1
ATOM 5780 C C . MET B 1 234 ? 13.922 27.859 21.469 1 88 234 MET B C 1
ATOM 5782 O O . MET B 1 234 ? 14.742 28.594 20.906 1 88 234 MET B O 1
ATOM 5786 N N . ARG B 1 235 ? 14.156 26.641 21.844 1 82.88 235 ARG B N 1
ATOM 5787 C CA . ARG B 1 235 ? 15.508 26.109 21.766 1 82.88 235 ARG B CA 1
ATOM 5788 C C . ARG B 1 235 ? 15.969 25.953 20.328 1 82.88 235 ARG B C 1
ATOM 5790 O O . ARG B 1 235 ? 15.18 25.562 19.469 1 82.88 235 ARG B O 1
ATOM 5797 N N . PRO B 1 236 ? 17.312 26.281 20.047 1 79.69 236 PRO B N 1
ATOM 5798 C CA . PRO B 1 236 ? 18.391 26.703 20.953 1 79.69 236 PRO B CA 1
ATOM 5799 C C . PRO B 1 236 ? 18.5 28.219 21.062 1 79.69 236 PRO B C 1
ATOM 5801 O O . PRO B 1 236 ? 19.453 28.719 21.672 1 79.69 236 PRO B O 1
ATOM 5804 N N . PHE B 1 237 ? 17.578 28.875 20.594 1 83.62 237 PHE B N 1
ATOM 5805 C CA . PHE B 1 237 ? 17.734 30.328 20.453 1 83.62 237 PHE B CA 1
ATOM 5806 C C . PHE B 1 237 ? 17.422 31.031 21.766 1 83.62 237 PHE B C 1
ATOM 5808 O O . PHE B 1 237 ? 18.188 31.875 22.234 1 83.62 237 PHE B O 1
ATOM 5815 N N . VAL B 1 238 ? 16.328 30.703 22.359 1 88 238 VAL B N 1
ATOM 5816 C CA . VAL B 1 238 ? 15.867 31.297 23.609 1 88 238 VAL B CA 1
ATOM 5817 C C . VAL B 1 238 ? 15.539 30.188 24.609 1 88 238 VAL B C 1
ATOM 5819 O O . VAL B 1 238 ? 14.648 29.359 24.375 1 88 238 VAL B O 1
ATOM 5822 N N . THR B 1 239 ? 16.266 30.094 25.703 1 86.56 239 THR B N 1
ATOM 5823 C CA . THR B 1 239 ? 16.094 28.969 26.609 1 86.56 239 THR B CA 1
ATOM 5824 C C . THR B 1 239 ? 15.703 29.453 28 1 86.56 239 THR B C 1
ATOM 5826 O O . THR B 1 239 ? 15.281 28.656 28.844 1 86.56 239 THR B O 1
ATOM 5829 N N . ASP B 1 240 ? 15.719 30.719 28.266 1 87.25 240 ASP B N 1
ATOM 5830 C CA . ASP B 1 240 ? 15.625 31.188 29.641 1 87.25 240 ASP B CA 1
ATOM 5831 C C . ASP B 1 240 ? 14.344 31.969 29.875 1 87.25 240 ASP B C 1
ATOM 5833 O O . ASP B 1 240 ? 14.141 32.531 30.953 1 87.25 240 ASP B O 1
ATOM 5837 N N . MET B 1 241 ? 13.5 32.094 28.906 1 92.12 241 MET B N 1
ATOM 5838 C CA . MET B 1 241 ? 12.242 32.812 29.047 1 92.12 241 MET B CA 1
ATOM 5839 C C . MET B 1 241 ? 11.219 32.344 28.016 1 92.12 241 MET B C 1
ATOM 5841 O O . MET B 1 241 ? 11.586 31.75 27 1 92.12 241 MET B O 1
ATOM 5845 N N . PRO B 1 242 ? 9.914 32.594 28.25 1 94.38 242 PRO B N 1
ATOM 5846 C CA . PRO B 1 242 ? 8.891 32.25 27.25 1 94.38 242 PRO B CA 1
ATOM 5847 C C . PRO B 1 242 ? 8.984 33.094 25.984 1 94.38 242 PRO B C 1
ATOM 58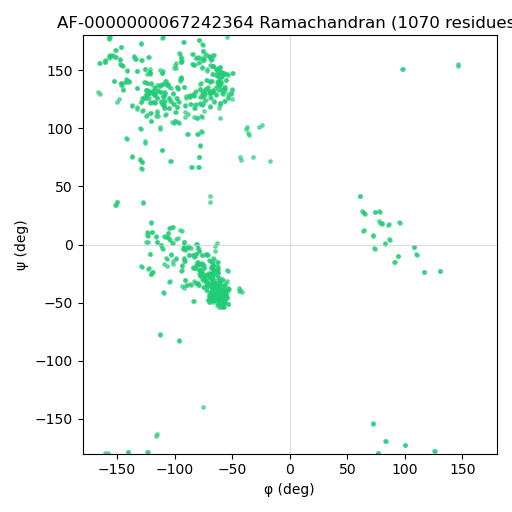49 O O . PRO B 1 242 ? 9.555 34.188 26 1 94.38 242 PRO B O 1
ATOM 5852 N N . VAL B 1 243 ? 8.531 32.562 24.938 1 95.88 243 VAL B N 1
ATOM 5853 C CA . VAL B 1 243 ? 8.508 33.25 23.656 1 95.88 243 VAL B CA 1
ATOM 5854 C C . VAL B 1 243 ? 7.105 33.219 23.062 1 95.88 243 VAL B C 1
ATOM 5856 O O . VAL B 1 243 ? 6.488 32.156 23 1 95.88 243 VAL B O 1
ATOM 5859 N N . ALA B 1 244 ? 6.578 34.375 22.734 1 97.25 244 ALA B N 1
ATOM 5860 C CA . ALA B 1 244 ? 5.305 34.438 22.016 1 97.25 244 ALA B CA 1
ATOM 5861 C C . ALA B 1 244 ? 5.52 34.312 20.5 1 97.25 244 ALA B C 1
ATOM 5863 O O . ALA B 1 244 ? 6.242 35.094 19.906 1 97.25 244 ALA B O 1
ATOM 5864 N N . LEU B 1 245 ? 4.922 33.312 19.922 1 96.38 245 LEU B N 1
ATOM 5865 C CA . LEU B 1 245 ? 5.008 33.094 18.484 1 96.38 245 LEU B CA 1
ATOM 5866 C C . LEU B 1 245 ? 3.75 33.594 17.781 1 96.38 245 LEU B C 1
ATOM 5868 O O . LEU B 1 245 ? 2.645 33.125 18.094 1 96.38 245 LEU B O 1
ATOM 5872 N N . VAL B 1 246 ? 3.914 34.531 16.859 1 98.06 246 VAL B N 1
ATOM 5873 C CA . VAL B 1 246 ? 2.803 35.031 16.062 1 98.06 246 VAL B CA 1
ATOM 5874 C C . VAL B 1 246 ? 2.928 34.562 14.617 1 98.06 246 VAL B C 1
ATOM 5876 O O . VAL B 1 246 ? 3.891 34.875 13.922 1 98.06 246 VAL B O 1
ATOM 5879 N N . GLY B 1 247 ? 1.937 33.812 14.188 1 97.31 247 GLY B N 1
ATOM 5880 C CA . GLY B 1 247 ? 1.949 33.312 12.82 1 97.31 247 GLY B CA 1
ATOM 5881 C C . GLY B 1 247 ? 1.667 34.406 11.789 1 97.31 247 GLY B C 1
ATOM 5882 O O . GLY B 1 247 ? 0.605 35.031 11.812 1 97.31 247 GLY B O 1
ATOM 5883 N N . MET B 1 248 ? 2.635 34.531 10.844 1 97.81 248 MET B N 1
ATOM 5884 C CA . MET B 1 248 ? 2.533 35.594 9.836 1 97.81 248 MET B CA 1
ATOM 5885 C C . MET B 1 248 ? 2.168 35.031 8.477 1 97.81 248 MET B C 1
ATOM 5887 O O . MET B 1 248 ? 1.854 35.75 7.543 1 97.81 248 MET B O 1
ATOM 5891 N N . ALA B 1 249 ? 2.25 33.781 8.414 1 97.06 249 ALA B N 1
ATOM 5892 C CA . ALA B 1 249 ? 1.885 33.031 7.219 1 97.06 249 ALA B CA 1
ATOM 5893 C C . ALA B 1 249 ? 1.547 31.594 7.57 1 97.06 249 ALA B C 1
ATOM 5895 O O . ALA B 1 249 ? 1.846 31.125 8.672 1 97.06 249 ALA B O 1
ATOM 5896 N N . GLU B 1 250 ? 0.883 30.922 6.684 1 95.75 250 GLU B N 1
ATOM 5897 C CA . GLU B 1 250 ? 0.619 29.5 6.809 1 95.75 250 GLU B CA 1
ATOM 5898 C C . GLU B 1 250 ? 0.938 28.766 5.512 1 95.75 250 GLU B C 1
ATOM 5900 O O . GLU B 1 250 ? 0.827 29.328 4.426 1 95.75 250 GLU B O 1
ATOM 5905 N N . LYS B 1 251 ? 1.325 27.547 5.672 1 95.19 251 LYS B N 1
ATOM 5906 C CA . LYS B 1 251 ? 1.609 26.734 4.492 1 95.19 251 LYS B CA 1
ATOM 5907 C C . LYS B 1 251 ? 0.32 26.266 3.822 1 95.19 251 LYS B C 1
ATOM 5909 O O . LYS B 1 251 ? -0.723 26.172 4.473 1 95.19 251 LYS B O 1
ATOM 5914 N N . GLY B 1 252 ? 0.478 26.062 2.504 1 94.81 252 GLY B N 1
ATOM 5915 C CA . GLY B 1 252 ? -0.63 25.484 1.765 1 94.81 252 GLY B CA 1
ATOM 5916 C C . GLY B 1 252 ? -0.747 23.984 1.952 1 94.81 252 GLY B C 1
ATOM 5917 O O . GLY B 1 252 ? 0.085 23.359 2.623 1 94.81 252 GLY B O 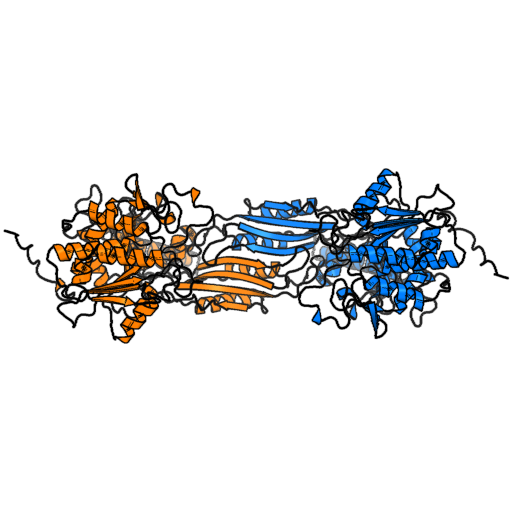1
ATOM 5918 N N . TYR B 1 253 ? -1.786 23.469 1.371 1 93.06 253 TYR B N 1
ATOM 5919 C CA . TYR B 1 253 ? -2.107 22.047 1.557 1 93.06 253 TYR B CA 1
ATOM 5920 C C . TYR B 1 253 ? -2.629 21.438 0.264 1 93.06 253 TYR B C 1
ATOM 5922 O O . TYR B 1 253 ? -3.377 22.078 -0.478 1 93.06 253 TYR B O 1
ATOM 5930 N N . SER B 1 254 ? -2.191 20.219 0.008 1 94 254 SER B N 1
ATOM 5931 C CA . SER B 1 254 ? -2.822 19.406 -1.024 1 94 254 SER B CA 1
ATOM 5932 C C . SER B 1 254 ? -2.51 17.922 -0.83 1 94 254 SER B C 1
ATOM 5934 O O . SER B 1 254 ? -1.621 17.578 -0.053 1 94 254 SER B O 1
ATOM 5936 N N . VAL B 1 255 ? -3.389 17.156 -1.389 1 94.62 255 VAL B N 1
ATOM 5937 C CA . VAL B 1 255 ? -3.131 15.727 -1.544 1 94.62 255 VAL B CA 1
ATOM 5938 C C . VAL B 1 255 ? -2.914 15.398 -3.02 1 94.62 255 VAL B C 1
ATOM 5940 O O . VAL B 1 255 ? -3.719 15.781 -3.871 1 94.62 255 VAL B O 1
ATOM 5943 N N . VAL B 1 256 ? -1.812 14.75 -3.232 1 96.62 256 VAL B N 1
ATOM 5944 C CA . VAL B 1 256 ? -1.498 14.32 -4.59 1 96.62 256 VAL B CA 1
ATOM 5945 C C . VAL B 1 256 ? -1.398 12.797 -4.637 1 96.62 256 VAL B C 1
ATOM 5947 O O . VAL B 1 256 ? -0.721 12.188 -3.809 1 96.62 256 VAL B O 1
ATOM 5950 N N . ARG B 1 257 ? -2.076 12.219 -5.594 1 97.19 257 ARG B N 1
ATOM 5951 C CA . ARG B 1 257 ? -2.045 10.773 -5.77 1 97.19 257 ARG B CA 1
ATOM 5952 C C . ARG B 1 257 ? -1.341 10.391 -7.066 1 97.19 257 ARG B C 1
ATOM 5954 O O . ARG B 1 257 ? -1.607 10.977 -8.117 1 97.19 257 ARG B O 1
ATOM 5961 N N . VAL B 1 258 ? -0.454 9.492 -6.961 1 97.69 258 VAL B N 1
ATOM 5962 C CA . VAL B 1 258 ? 0.185 8.906 -8.133 1 97.69 258 VAL B CA 1
ATOM 5963 C C . VAL B 1 258 ? -0.373 7.504 -8.383 1 97.69 258 VAL B C 1
ATOM 5965 O O . VAL B 1 258 ? -0.264 6.625 -7.523 1 97.69 258 VAL B O 1
ATOM 5968 N N . VAL B 1 259 ? -0.996 7.371 -9.523 1 97.25 259 VAL B N 1
ATOM 5969 C CA . VAL B 1 259 ? -1.585 6.09 -9.898 1 97.25 259 VAL B CA 1
ATOM 5970 C C . VAL B 1 259 ? -0.651 5.352 -10.852 1 97.25 259 VAL B C 1
ATOM 5972 O O . VAL B 1 259 ? -0.383 5.828 -11.961 1 97.25 259 VAL B O 1
ATOM 5975 N N . LEU B 1 260 ? -0.111 4.223 -10.398 1 96.69 260 LEU B N 1
ATOM 5976 C CA . LEU B 1 260 ? 0.751 3.355 -11.195 1 96.69 260 LEU B CA 1
ATOM 5977 C C . LEU B 1 260 ? -0.055 2.238 -11.852 1 96.69 260 LEU B C 1
ATOM 5979 O O . LEU B 1 260 ? -1.02 1.739 -11.266 1 96.69 260 LEU B O 1
ATOM 5983 N N . ARG B 1 261 ? 0.313 1.869 -13.07 1 93.56 261 ARG B N 1
ATOM 5984 C CA . ARG B 1 261 ? -0.388 0.831 -13.812 1 93.56 261 ARG B CA 1
ATOM 5985 C C . ARG B 1 261 ? 0.575 -0.257 -14.281 1 93.56 261 ARG B C 1
ATOM 5987 O O . ARG B 1 261 ? 1.713 0.034 -14.656 1 93.56 261 ARG B O 1
ATOM 5994 N N . SER B 1 262 ? 0.168 -1.478 -14.203 1 91.12 262 SER B N 1
ATOM 5995 C CA . SER B 1 262 ? 0.904 -2.658 -14.641 1 91.12 262 SER B CA 1
ATOM 5996 C C . SER B 1 262 ? -0.024 -3.68 -15.289 1 91.12 262 SER B C 1
ATOM 5998 O O . SER B 1 262 ? -1.224 -3.705 -15.008 1 91.12 262 SER B O 1
ATOM 6000 N N . PRO B 1 263 ? 0.478 -4.473 -16.25 1 81.75 263 PRO B N 1
ATOM 6001 C CA . PRO B 1 263 ? -0.365 -5.48 -16.906 1 81.75 263 PRO B CA 1
ATOM 6002 C C . PRO B 1 263 ? -0.864 -6.547 -15.93 1 81.75 263 PRO B C 1
ATOM 6004 O O . PRO B 1 263 ? -1.862 -7.215 -16.203 1 81.75 263 PRO B O 1
ATOM 6007 N N . GLY B 1 264 ? -0.286 -6.637 -14.789 1 79.31 264 GLY B N 1
ATOM 6008 C CA . GLY B 1 264 ? -0.669 -7.684 -13.852 1 79.31 264 GLY B CA 1
ATOM 6009 C C . GLY B 1 264 ? -0.206 -9.062 -14.273 1 79.31 264 GLY B C 1
ATOM 6010 O O . GLY B 1 264 ? 0.891 -9.219 -14.812 1 79.31 264 GLY B O 1
ATOM 6011 N N . GLY B 1 265 ? -0.906 -10.156 -13.828 1 72.69 265 GLY B N 1
ATOM 6012 C CA . GLY B 1 265 ? -0.537 -11.523 -14.18 1 72.69 265 GLY B CA 1
ATOM 6013 C C . GLY B 1 265 ? -0.358 -12.422 -12.969 1 72.69 265 GLY B C 1
ATOM 6014 O O . GLY B 1 265 ? -0.699 -12.039 -11.852 1 72.69 265 GLY B O 1
ATOM 6015 N N . HIS B 1 266 ? 0.038 -13.672 -13.297 1 77.06 266 HIS B N 1
ATOM 6016 C CA . HIS B 1 266 ? 0.285 -14.656 -12.25 1 77.06 266 HIS B CA 1
ATOM 6017 C C . HIS B 1 266 ? 1.586 -14.367 -11.508 1 77.06 266 HIS B C 1
ATOM 6019 O O . HIS B 1 266 ? 2.615 -14.102 -12.133 1 77.06 266 HIS B O 1
ATOM 6025 N N . ALA B 1 267 ? 1.537 -14.406 -10.156 1 87 267 ALA B N 1
ATOM 6026 C CA . ALA B 1 267 ? 2.684 -14.023 -9.336 1 87 267 ALA B CA 1
ATOM 6027 C C . ALA B 1 267 ? 3.832 -15.016 -9.5 1 87 267 ALA B C 1
ATOM 6029 O O . ALA B 1 267 ? 4.973 -14.719 -9.141 1 87 267 ALA B O 1
ATOM 6030 N N . SER B 1 268 ? 3.57 -16.188 -10.07 1 84.94 268 SER B N 1
ATOM 6031 C CA . SER B 1 268 ? 4.609 -17.203 -10.266 1 84.94 268 SER B CA 1
ATOM 6032 C C . SER B 1 268 ? 5.547 -16.812 -11.406 1 84.94 268 SER B C 1
ATOM 6034 O O . SER B 1 268 ? 6.621 -17.406 -11.555 1 84.94 268 SER B O 1
ATOM 6036 N N . MET B 1 269 ? 5.098 -15.938 -12.258 1 86.44 269 MET B N 1
ATOM 6037 C CA . MET B 1 269 ? 5.906 -15.484 -13.391 1 86.44 269 MET B CA 1
ATOM 6038 C C . MET B 1 269 ? 5.965 -13.961 -13.438 1 86.44 269 MET B C 1
ATOM 6040 O O . MET B 1 269 ? 5.453 -13.344 -14.375 1 86.44 269 MET B O 1
ATOM 6044 N N . PRO B 1 270 ? 6.668 -13.375 -12.523 1 90.12 270 PRO B N 1
ATOM 6045 C CA . PRO B 1 270 ? 6.773 -11.914 -12.547 1 90.12 270 PRO B CA 1
ATOM 6046 C C . PRO B 1 270 ? 7.484 -11.391 -13.789 1 90.12 270 PRO B C 1
ATOM 6048 O O . PRO B 1 270 ? 8.359 -12.07 -14.336 1 90.12 270 PRO B O 1
ATOM 6051 N N . PRO B 1 271 ? 7.039 -10.242 -14.242 1 89.38 271 PRO B N 1
ATOM 6052 C CA . PRO B 1 271 ? 7.711 -9.672 -15.414 1 89.38 271 PRO B CA 1
ATOM 6053 C C . PRO B 1 271 ? 9.188 -9.383 -15.164 1 89.38 271 PRO B C 1
ATOM 6055 O O . PRO B 1 271 ? 9.586 -9.125 -14.023 1 89.38 271 PRO B O 1
ATOM 6058 N N . ILE B 1 272 ? 9.961 -9.422 -16.219 1 90.25 272 ILE B N 1
ATOM 6059 C CA . ILE B 1 272 ? 11.391 -9.172 -16.094 1 90.25 272 ILE B CA 1
ATOM 6060 C C . ILE B 1 272 ? 11.734 -7.812 -16.703 1 90.25 272 ILE B C 1
ATOM 6062 O O . ILE B 1 272 ? 12.914 -7.449 -16.781 1 90.25 272 ILE B O 1
ATOM 6066 N N . ASP B 1 273 ? 10.711 -7.035 -17.109 1 91 273 ASP B N 1
ATOM 6067 C CA . ASP B 1 273 ? 10.961 -5.77 -17.781 1 91 273 ASP B CA 1
ATOM 6068 C C . ASP B 1 273 ? 10.781 -4.586 -16.828 1 91 273 ASP B C 1
ATOM 6070 O O . ASP B 1 273 ? 10.828 -3.43 -17.25 1 91 273 ASP B O 1
ATOM 6074 N N . GLY B 1 274 ? 10.484 -4.816 -15.656 1 92.06 274 GLY B N 1
ATOM 6075 C CA . GLY B 1 274 ? 10.367 -3.758 -14.664 1 92.06 274 GLY B CA 1
ATOM 6076 C C . GLY B 1 274 ? 8.992 -3.115 -14.641 1 92.06 274 GLY B C 1
ATOM 6077 O O . GLY B 1 274 ? 8.82 -2.031 -14.078 1 92.06 274 GLY B O 1
ATOM 6078 N N . SER B 1 275 ? 8.016 -3.799 -15.227 1 92.62 275 SER B N 1
ATOM 6079 C CA . SER B 1 275 ? 6.688 -3.211 -15.32 1 92.62 275 SER B CA 1
ATOM 6080 C C . SER B 1 275 ? 5.859 -3.525 -14.078 1 92.62 275 SER B C 1
ATOM 6082 O O . SER B 1 275 ? 4.758 -3 -13.906 1 92.62 275 SER B O 1
ATOM 6084 N N . ASP B 1 276 ? 6.375 -4.41 -13.203 1 93.31 276 ASP B N 1
ATOM 6085 C CA . ASP B 1 276 ? 5.617 -4.758 -12.008 1 93.31 276 ASP B CA 1
ATOM 6086 C C . ASP B 1 276 ? 5.5 -3.566 -11.062 1 93.31 276 ASP B C 1
ATOM 6088 O O . ASP B 1 276 ? 6.359 -2.686 -11.062 1 93.31 276 ASP B O 1
ATOM 6092 N N . ILE B 1 277 ? 4.5 -3.486 -10.25 1 95.38 277 ILE B N 1
ATOM 6093 C CA . ILE B 1 277 ? 4.176 -2.348 -9.391 1 95.38 277 ILE B CA 1
ATOM 6094 C C . ILE B 1 277 ? 5.297 -2.131 -8.375 1 95.38 277 ILE B C 1
ATOM 6096 O O . ILE B 1 277 ? 5.656 -0.99 -8.078 1 95.38 277 ILE B O 1
ATOM 6100 N N . GLY B 1 278 ? 5.852 -3.195 -7.77 1 95.94 278 GLY B N 1
ATOM 6101 C CA . GLY B 1 278 ? 6.938 -3.041 -6.816 1 95.94 278 GLY B CA 1
ATOM 6102 C C . GLY B 1 278 ? 8.117 -2.266 -7.375 1 95.94 278 GLY B C 1
ATOM 6103 O O . GLY B 1 278 ? 8.609 -1.332 -6.738 1 95.94 278 GLY B O 1
ATOM 6104 N N . THR B 1 279 ? 8.516 -2.6 -8.586 1 96.19 279 THR B N 1
ATOM 6105 C CA . THR B 1 279 ? 9.625 -1.921 -9.242 1 96.19 279 THR B CA 1
ATOM 6106 C C . THR B 1 279 ? 9.266 -0.472 -9.555 1 96.19 279 THR B C 1
ATOM 6108 O O . THR B 1 279 ? 10.109 0.423 -9.43 1 96.19 279 THR B O 1
ATOM 6111 N N . GLN B 1 280 ? 8.086 -0.252 -9.984 1 97.06 280 GLN B N 1
ATOM 6112 C CA . GLN B 1 280 ? 7.652 1.105 -10.289 1 97.06 280 GLN B CA 1
ATOM 6113 C C . GLN B 1 280 ? 7.66 1.984 -9.047 1 97.06 280 GLN B C 1
ATOM 6115 O O . GLN B 1 280 ? 8.055 3.152 -9.102 1 97.06 280 GLN B O 1
ATOM 6120 N N . VAL B 1 281 ? 7.199 1.46 -7.906 1 97.62 281 VAL B N 1
ATOM 6121 C CA . VAL B 1 281 ? 7.246 2.18 -6.641 1 97.62 281 VAL B CA 1
ATOM 6122 C C . VAL B 1 281 ? 8.688 2.543 -6.305 1 97.62 281 VAL B C 1
ATOM 6124 O O . VAL B 1 281 ? 8.977 3.674 -5.902 1 97.62 281 VAL B O 1
ATOM 6127 N N . TRP B 1 282 ? 9.594 1.623 -6.508 1 97.19 282 TRP B N 1
ATOM 6128 C CA . TRP B 1 282 ? 11.008 1.873 -6.277 1 97.19 282 TRP B CA 1
ATOM 6129 C C . TRP B 1 282 ? 11.508 3.012 -7.16 1 97.19 282 TRP B C 1
ATOM 6131 O O . TRP B 1 282 ? 12.227 3.9 -6.691 1 97.19 282 TRP B O 1
ATOM 6141 N N . ARG B 1 283 ? 11.18 3.002 -8.406 1 97.75 283 ARG B N 1
ATOM 6142 C CA . ARG B 1 283 ? 11.609 4.043 -9.336 1 97.75 283 ARG B CA 1
ATOM 6143 C C . ARG B 1 283 ? 11.039 5.398 -8.945 1 97.75 283 ARG B C 1
ATOM 6145 O O . ARG B 1 283 ? 11.734 6.414 -9.016 1 97.75 283 ARG B O 1
ATOM 6152 N N . LEU B 1 284 ? 9.797 5.398 -8.578 1 97.75 284 LEU B N 1
ATOM 6153 C CA . LEU B 1 284 ? 9.141 6.633 -8.164 1 97.75 284 LEU B CA 1
ATOM 6154 C C . LEU B 1 284 ? 9.883 7.273 -6.992 1 97.75 284 LEU B C 1
ATOM 6156 O O . LEU B 1 284 ? 10.258 8.445 -7.055 1 97.75 284 LEU B O 1
ATOM 6160 N N . TYR B 1 285 ? 10.117 6.531 -5.922 1 97.38 285 TYR B N 1
ATOM 6161 C CA . TYR B 1 285 ? 10.781 7.066 -4.742 1 97.38 285 TYR B CA 1
ATOM 6162 C C . TYR B 1 285 ? 12.219 7.453 -5.055 1 97.38 285 TYR B C 1
ATOM 6164 O O . TYR B 1 285 ? 12.742 8.422 -4.504 1 97.38 285 TYR B O 1
ATOM 6172 N N . SER B 1 286 ? 12.859 6.672 -5.945 1 96.94 286 SER B N 1
ATOM 6173 C CA . SER B 1 286 ? 14.195 7.043 -6.379 1 96.94 286 SER B CA 1
ATOM 6174 C C . SER B 1 286 ? 14.203 8.414 -7.043 1 96.94 286 SER B C 1
ATOM 6176 O O . SER B 1 286 ? 15.062 9.25 -6.746 1 96.94 286 SER B O 1
ATOM 6178 N N . ALA B 1 287 ? 13.289 8.617 -7.859 1 97.12 287 ALA B N 1
ATOM 6179 C CA . ALA B 1 287 ? 13.203 9.891 -8.562 1 97.12 287 ALA B CA 1
ATOM 6180 C C . ALA B 1 287 ? 12.93 11.031 -7.59 1 97.12 287 ALA B C 1
ATOM 6182 O O . ALA B 1 287 ? 13.516 12.109 -7.711 1 97.12 287 ALA B O 1
ATOM 6183 N N . LEU B 1 288 ? 12.047 10.859 -6.609 1 95.62 288 LEU B N 1
ATOM 6184 C CA . LEU B 1 288 ? 11.703 11.898 -5.641 1 95.62 288 LEU B CA 1
ATOM 6185 C C . LEU B 1 288 ? 12.883 12.211 -4.734 1 95.62 288 LEU B C 1
ATOM 6187 O O . LEU B 1 288 ? 13.047 13.352 -4.297 1 95.62 288 LEU B O 1
ATOM 6191 N N . LEU B 1 289 ? 13.719 11.211 -4.469 1 92.5 289 LEU B N 1
ATOM 6192 C CA . LEU B 1 289 ? 14.922 11.414 -3.67 1 92.5 289 LEU B CA 1
ATOM 6193 C C . LEU B 1 289 ? 15.961 12.203 -4.453 1 92.5 289 LEU B C 1
ATOM 6195 O O . LEU B 1 289 ? 16.703 13 -3.881 1 92.5 289 LEU B O 1
ATOM 6199 N N . LEU B 1 290 ? 15.945 11.922 -5.746 1 93.25 290 LEU B N 1
ATOM 6200 C CA . LEU B 1 290 ? 16.922 12.586 -6.602 1 93.25 290 LEU B CA 1
ATOM 6201 C C . LEU B 1 290 ? 16.484 14.008 -6.93 1 93.25 290 LEU B C 1
ATOM 6203 O O . LEU B 1 290 ? 17.312 14.906 -7.074 1 93.25 290 LEU B O 1
ATOM 6207 N N . GLN B 1 291 ? 15.219 14.125 -7.062 1 93.69 291 GLN B N 1
ATOM 6208 C CA . GLN B 1 291 ? 14.656 15.438 -7.371 1 93.69 291 GLN B CA 1
ATOM 6209 C C . GLN B 1 291 ? 13.875 15.992 -6.188 1 93.69 291 GLN B C 1
ATOM 6211 O O . GLN B 1 291 ? 12.648 16.062 -6.223 1 93.69 291 GLN B O 1
ATOM 6216 N N . GLN B 1 292 ? 14.547 16.547 -5.289 1 92.94 292 GLN B N 1
ATOM 6217 C CA . GLN B 1 292 ? 13.906 17.094 -4.102 1 92.94 292 GLN B CA 1
ATOM 6218 C C . GLN B 1 292 ? 13.391 18.516 -4.367 1 92.94 292 GLN B C 1
ATOM 6220 O O . GLN B 1 292 ? 13.875 19.203 -5.266 1 92.94 292 GLN B O 1
ATOM 6225 N N . THR B 1 293 ? 12.406 18.922 -3.627 1 94.12 293 THR B N 1
ATOM 6226 C CA . THR B 1 293 ? 11.93 20.297 -3.715 1 94.12 293 THR B CA 1
ATOM 6227 C C . THR B 1 293 ? 13.008 21.281 -3.262 1 94.12 293 THR B C 1
ATOM 6229 O O . THR B 1 293 ? 13.852 20.938 -2.428 1 94.12 293 THR B O 1
ATOM 6232 N N . PRO B 1 294 ? 13.008 22.453 -3.773 1 92 294 PRO B N 1
ATOM 6233 C CA . PRO B 1 294 ? 14.07 23.406 -3.439 1 92 294 PRO B CA 1
ATOM 6234 C C . PRO B 1 294 ? 13.961 23.938 -2.01 1 92 294 PRO B C 1
ATOM 6236 O O . PRO B 1 294 ? 12.852 24.047 -1.475 1 92 294 PRO B O 1
ATOM 6239 N N . THR B 1 295 ? 15.125 24.266 -1.405 1 92.81 295 THR B N 1
ATOM 6240 C CA . THR B 1 295 ? 15.203 24.938 -0.118 1 92.81 295 THR B CA 1
ATOM 6241 C C . THR B 1 295 ? 15.039 26.453 -0.294 1 92.81 295 THR B C 1
ATOM 6243 O O . THR B 1 295 ? 15.688 27.047 -1.15 1 92.81 295 THR B O 1
ATOM 6246 N N . GLN B 1 296 ? 14.148 27 0.447 1 90.94 296 GLN B N 1
ATOM 6247 C CA . GLN B 1 296 ? 13.93 28.438 0.384 1 90.94 296 GLN B CA 1
ATOM 6248 C C . GLN B 1 296 ? 13.875 29.047 1.782 1 90.94 296 GLN B C 1
ATOM 6250 O O . GLN B 1 296 ? 13.039 28.656 2.604 1 90.94 296 GLN B O 1
ATOM 6255 N N . LEU B 1 297 ? 14.805 29.938 2.062 1 91.31 297 LEU B N 1
ATOM 6256 C CA . LEU B 1 297 ? 14.766 30.75 3.275 1 91.31 297 LEU B CA 1
ATOM 6257 C C . LEU B 1 297 ? 14.227 32.125 2.975 1 91.31 297 LEU B C 1
ATOM 6259 O O . LEU B 1 297 ? 14.938 32.969 2.4 1 91.31 297 LEU B O 1
ATOM 6263 N N . ALA B 1 298 ? 13.023 32.406 3.367 1 91.56 298 ALA B N 1
ATOM 6264 C CA . ALA B 1 298 ? 12.32 33.656 3.096 1 91.56 298 ALA B CA 1
ATOM 6265 C C . ALA B 1 298 ? 11.391 34.031 4.25 1 91.56 298 ALA B C 1
ATOM 6267 O O . ALA B 1 298 ? 11.258 33.281 5.215 1 91.56 298 ALA B O 1
ATOM 6268 N N . ALA B 1 299 ? 10.852 35.219 4.242 1 92.69 299 ALA B N 1
ATOM 6269 C CA . ALA B 1 299 ? 9.828 35.562 5.219 1 92.69 299 ALA B CA 1
ATOM 6270 C C . ALA B 1 299 ? 8.664 34.594 5.191 1 92.69 299 ALA B C 1
ATOM 6272 O O . ALA B 1 299 ? 8.297 34.094 4.129 1 92.69 299 ALA B O 1
ATOM 6273 N N . PRO B 1 300 ? 8.156 34.281 6.27 1 94.94 300 PRO B N 1
ATOM 6274 C CA . PRO B 1 300 ? 8.367 34.938 7.555 1 94.94 300 PRO B CA 1
ATOM 6275 C C . PRO B 1 300 ? 9.516 34.312 8.352 1 94.94 300 PRO B C 1
ATOM 6277 O O . PRO B 1 300 ? 9.789 34.75 9.477 1 94.94 300 PRO B O 1
ATOM 6280 N N . VAL B 1 301 ? 10.172 33.312 7.762 1 93.56 301 VAL B N 1
ATOM 6281 C CA . VAL B 1 301 ? 11.227 32.625 8.5 1 93.56 301 VAL B CA 1
ATOM 6282 C C . VAL B 1 301 ? 12.406 33.562 8.719 1 93.56 301 VAL B C 1
ATOM 6284 O O . VAL B 1 301 ? 13 33.594 9.805 1 93.56 301 VAL B O 1
ATOM 6287 N N . THR B 1 302 ? 12.773 34.344 7.754 1 92.25 302 THR B N 1
ATOM 6288 C CA . THR B 1 302 ? 13.852 35.312 7.926 1 92.25 302 THR B CA 1
ATOM 6289 C C . THR B 1 302 ? 13.484 36.375 8.977 1 92.25 302 THR B C 1
ATOM 6291 O O . THR B 1 302 ? 14.336 36.781 9.758 1 92.25 302 THR B O 1
ATOM 6294 N N . ASP B 1 303 ? 12.219 36.812 8.969 1 93.88 303 ASP B N 1
ATOM 6295 C CA . ASP B 1 303 ? 11.75 37.719 10.008 1 93.88 303 ASP B CA 1
ATOM 6296 C C . ASP B 1 303 ? 11.883 37.094 11.391 1 93.88 303 ASP B C 1
ATOM 6298 O O . ASP B 1 303 ? 12.242 37.781 12.352 1 93.88 303 ASP B O 1
ATOM 6302 N N . MET B 1 304 ? 11.547 35.844 11.438 1 94.5 304 MET B N 1
ATOM 6303 C CA . MET B 1 304 ? 11.672 35.094 12.68 1 94.5 304 MET B CA 1
ATOM 6304 C C . MET B 1 304 ? 13.109 35.125 13.188 1 94.5 304 MET B C 1
ATOM 6306 O O . MET B 1 304 ? 13.359 35.406 14.352 1 94.5 304 MET B O 1
ATOM 6310 N N . LEU B 1 305 ? 14.008 34.812 12.336 1 91.5 305 LEU B N 1
ATOM 6311 C CA . LEU B 1 305 ? 15.422 34.75 12.703 1 91.5 305 LEU B CA 1
ATOM 6312 C C . LEU B 1 305 ? 15.938 36.094 13.156 1 91.5 305 LEU B C 1
ATOM 6314 O O . LEU B 1 305 ? 16.656 36.219 14.156 1 91.5 305 LEU B O 1
ATOM 6318 N N . ARG B 1 306 ? 15.562 37.156 12.5 1 90.75 306 ARG B N 1
ATOM 6319 C CA . ARG B 1 306 ? 15.977 38.5 12.875 1 90.75 306 ARG B CA 1
ATOM 6320 C C . ARG B 1 306 ? 15.398 38.875 14.234 1 90.75 306 ARG B C 1
ATOM 6322 O O . ARG B 1 306 ? 16.094 39.469 15.062 1 90.75 306 ARG B O 1
ATOM 6329 N N . ALA B 1 307 ? 14.188 38.562 14.422 1 92.69 307 ALA B N 1
ATOM 6330 C CA . ALA B 1 307 ? 13.516 38.906 15.672 1 92.69 307 ALA B CA 1
ATOM 6331 C C . ALA B 1 307 ? 14.109 38.125 16.844 1 92.69 307 ALA B C 1
ATOM 6333 O O . ALA B 1 307 ? 14.078 38.594 17.984 1 92.69 307 ALA B O 1
ATOM 6334 N N . LEU B 1 308 ? 14.688 37 16.594 1 92.44 308 LEU B N 1
ATOM 6335 C CA . LEU B 1 308 ? 15.266 36.156 17.625 1 92.44 308 LEU B CA 1
ATOM 6336 C C . LEU B 1 308 ? 16.672 36.625 18 1 92.44 308 LEU B C 1
ATOM 6338 O O . LEU B 1 308 ? 17.156 36.312 19.078 1 92.44 308 LEU B O 1
ATOM 6342 N N . SER B 1 309 ? 17.25 37.344 17.156 1 90.44 309 SER B N 1
ATOM 6343 C CA . SER B 1 309 ? 18.672 37.656 17.219 1 90.44 309 SER B CA 1
ATOM 6344 C C . SER B 1 309 ? 19.031 38.281 18.562 1 90.44 309 SER B C 1
ATOM 6346 O O . SER B 1 309 ? 19.984 37.844 19.219 1 90.44 309 SER B O 1
ATOM 6348 N N . PRO B 1 310 ? 18.219 39.219 19.094 1 89.94 310 PRO B N 1
ATOM 6349 C CA . PRO B 1 310 ? 18.609 39.844 20.344 1 89.94 310 PRO B CA 1
ATOM 6350 C C . PRO B 1 310 ? 18.562 38.906 21.531 1 89.94 310 PRO B C 1
ATOM 6352 O O . PRO B 1 310 ? 19.156 39.188 22.578 1 89.94 310 PRO B O 1
ATOM 6355 N N . TYR B 1 311 ? 17.875 37.875 21.406 1 90.75 311 TYR B N 1
ATOM 6356 C CA . TYR B 1 311 ? 17.656 36.969 22.531 1 90.75 311 TYR B CA 1
ATOM 6357 C C . TYR B 1 311 ? 18.516 35.719 22.422 1 90.75 311 TYR B C 1
ATOM 6359 O O . TYR B 1 311 ? 18.578 34.906 23.359 1 90.75 311 TYR B O 1
ATOM 6367 N N . ALA B 1 312 ? 19.141 35.562 21.344 1 89.81 312 ALA B N 1
ATOM 6368 C CA . ALA B 1 312 ? 19.938 34.375 21.078 1 89.81 312 ALA B CA 1
ATOM 6369 C C . ALA B 1 312 ? 21.328 34.469 21.719 1 89.81 312 ALA B C 1
ATOM 6371 O O . ALA B 1 312 ? 21.75 35.562 22.094 1 89.81 312 ALA B O 1
ATOM 6372 N N . PRO B 1 313 ? 21.984 33.281 21.891 1 86.38 313 PRO B N 1
ATOM 6373 C CA . PRO B 1 313 ? 23.375 33.344 22.328 1 86.38 313 PRO B CA 1
ATOM 6374 C C . PRO B 1 313 ? 24.234 34.219 21.438 1 86.38 313 PRO B C 1
ATOM 6376 O O . PRO B 1 313 ? 24.062 34.219 20.219 1 86.38 313 PRO B O 1
ATOM 6379 N N . PRO B 1 314 ? 25.172 34.875 22.031 1 85.94 314 PRO B N 1
ATOM 6380 C CA . PRO B 1 314 ? 25.953 35.875 21.312 1 85.94 314 PRO B CA 1
ATOM 6381 C C . PRO B 1 314 ? 26.578 35.344 20.031 1 85.94 314 PRO B C 1
ATOM 6383 O O . PRO B 1 314 ? 26.625 36.062 19.016 1 85.94 314 PRO B O 1
ATOM 6386 N N . LEU B 1 315 ? 27 34.125 20.094 1 83.75 315 LEU B N 1
ATOM 6387 C CA . LEU B 1 315 ? 27.703 33.562 18.953 1 83.75 315 LEU B CA 1
ATOM 6388 C C . LEU B 1 315 ? 26.766 33.406 17.766 1 83.75 315 LEU B C 1
ATOM 6390 O O . LEU B 1 315 ? 27.203 33.406 16.609 1 83.75 315 LEU B O 1
ATOM 6394 N N . MET B 1 316 ? 25.469 33.406 17.969 1 85.25 316 MET B N 1
ATOM 6395 C CA . MET B 1 316 ? 24.5 33.156 16.906 1 85.25 316 MET B CA 1
ATOM 6396 C C . MET B 1 316 ? 23.891 34.469 16.406 1 85.25 316 MET B C 1
ATOM 6398 O O . MET B 1 316 ? 23.297 34.531 15.328 1 85.25 316 MET B O 1
ATOM 6402 N N . ARG B 1 317 ? 24.047 35.531 17.094 1 86.62 317 ARG B N 1
ATOM 6403 C CA . ARG B 1 317 ? 23.328 36.781 16.875 1 86.62 317 ARG B CA 1
ATOM 6404 C C . ARG B 1 317 ? 23.656 37.344 15.5 1 86.62 317 ARG B C 1
ATOM 6406 O O . ARG B 1 317 ? 22.75 37.75 14.758 1 86.62 317 ARG B O 1
ATOM 6413 N N . PRO B 1 318 ? 24.938 37.312 15.094 1 81.06 318 PRO B N 1
ATOM 6414 C CA . PRO B 1 318 ? 25.25 37.906 13.781 1 81.06 318 PRO B CA 1
ATOM 6415 C C . PRO B 1 318 ? 24.625 37.094 12.633 1 81.06 318 PRO B C 1
ATOM 6417 O O . PRO B 1 318 ? 24.172 37.688 11.648 1 81.06 318 PRO B O 1
ATOM 6420 N N . LEU B 1 319 ? 24.641 35.875 12.797 1 81.25 319 LEU B N 1
ATOM 6421 C CA . LEU B 1 319 ? 24.062 35.031 11.766 1 81.25 319 LEU B CA 1
ATOM 6422 C C . LEU B 1 319 ? 22.562 35.25 11.648 1 81.25 319 LEU B C 1
ATOM 6424 O O . LEU B 1 319 ? 22.031 35.344 10.539 1 81.25 319 LEU B O 1
ATOM 6428 N N . LEU B 1 320 ? 21.906 35.406 12.758 1 86.94 320 LEU B N 1
ATOM 6429 C CA . LEU B 1 320 ? 20.453 35.562 12.781 1 86.94 320 LEU B CA 1
ATOM 6430 C C . LEU B 1 320 ? 20.047 36.938 12.328 1 86.94 320 LEU B C 1
ATOM 6432 O O . LEU B 1 320 ? 19.062 37.094 11.609 1 86.94 320 LEU B O 1
ATOM 6436 N N . ALA B 1 321 ? 20.828 37.906 12.688 1 85.31 321 ALA B N 1
ATOM 6437 C CA . ALA B 1 321 ? 20.516 39.281 12.375 1 85.31 321 ALA B CA 1
ATOM 6438 C C . ALA B 1 321 ? 20.641 39.562 10.883 1 85.31 321 ALA B C 1
ATOM 6440 O O . ALA B 1 321 ? 19.969 40.469 10.352 1 85.31 321 ALA B O 1
ATOM 6441 N N . ASN B 1 322 ? 21.453 38.781 10.258 1 80.62 322 ASN B N 1
ATOM 6442 C CA . ASN B 1 322 ? 21.703 39.031 8.844 1 80.62 322 ASN B CA 1
ATOM 6443 C C . ASN B 1 322 ? 20.969 38.031 7.957 1 80.62 322 ASN B C 1
ATOM 6445 O O . ASN B 1 322 ? 21.297 37.875 6.781 1 80.62 322 ASN B O 1
ATOM 6449 N N . ALA B 1 323 ? 20.031 37.312 8.555 1 78.38 323 ALA B N 1
ATOM 6450 C CA . ALA B 1 323 ? 19.25 36.344 7.781 1 78.38 323 ALA B CA 1
ATOM 6451 C C . ALA B 1 323 ? 18.328 37.062 6.801 1 78.38 323 ALA B C 1
ATOM 6453 O O . ALA B 1 323 ? 17.109 37.156 7.031 1 78.38 323 ALA B O 1
ATOM 6454 N N . ASP B 1 324 ? 18.734 38.188 6.191 1 69.62 324 ASP B N 1
ATOM 6455 C CA . ASP B 1 324 ? 17.938 38.875 5.195 1 69.62 324 ASP B CA 1
ATOM 6456 C C . ASP B 1 324 ? 18.109 38.25 3.809 1 69.62 324 ASP B C 1
ATOM 6458 O O . ASP B 1 324 ? 19.234 38.188 3.305 1 69.62 324 ASP B O 1
ATOM 6462 N N . ALA B 1 325 ? 17.078 37.562 3.273 1 58.09 325 ALA B N 1
ATOM 6463 C CA . ALA B 1 325 ? 17.125 36.812 2.027 1 58.09 325 ALA B CA 1
ATOM 6464 C C . ALA B 1 325 ? 17.859 37.594 0.937 1 58.09 325 ALA B C 1
ATOM 6466 O O . ALA B 1 325 ? 18.578 37 0.121 1 58.09 325 ALA B O 1
ATOM 6467 N N . ARG B 1 326 ? 17.719 38.875 0.789 1 56 326 ARG B N 1
ATOM 6468 C CA . ARG B 1 326 ? 18.25 39.625 -0.331 1 56 326 ARG B CA 1
ATOM 6469 C C . ARG B 1 326 ? 19.703 40 -0.095 1 56 326 ARG B C 1
ATOM 6471 O O . ARG B 1 326 ? 20.453 40.25 -1.047 1 56 326 ARG B O 1
ATOM 6478 N N . GLN B 1 327 ? 20.109 39.969 1.172 1 55.16 327 GLN B N 1
ATOM 6479 C CA . GLN B 1 327 ? 21.391 40.625 1.417 1 55.16 327 GLN B CA 1
ATOM 6480 C C . GLN B 1 327 ? 22.5 39.594 1.668 1 55.16 327 GLN B C 1
ATOM 6482 O O . GLN B 1 327 ? 23.672 39.875 1.424 1 55.16 327 GLN B O 1
ATOM 6487 N N . SER B 1 328 ? 22.047 38.375 2.01 1 67.62 328 SER B N 1
ATOM 6488 C CA . SER B 1 328 ? 23.109 37.469 2.457 1 67.62 328 SER B CA 1
ATOM 6489 C C . SER B 1 328 ? 22.922 36.094 1.866 1 67.62 328 SER B C 1
ATOM 6491 O O . SER B 1 328 ? 22.703 35.125 2.598 1 67.62 328 SER B O 1
ATOM 6493 N N . TRP B 1 329 ? 23.266 36 0.625 1 74.12 329 TRP B N 1
ATOM 6494 C CA . TRP B 1 329 ? 23.031 34.781 -0.136 1 74.12 329 TRP B CA 1
ATOM 6495 C C . TRP B 1 329 ? 23.734 33.594 0.502 1 74.12 329 TRP B C 1
ATOM 6497 O O . TRP B 1 329 ? 23.156 32.531 0.639 1 74.12 329 TRP B O 1
ATOM 6507 N N . LEU B 1 330 ? 24.969 33.75 0.952 1 76.69 330 LEU B N 1
ATOM 6508 C CA . LEU B 1 330 ? 25.734 32.625 1.521 1 76.69 330 LEU B CA 1
ATOM 6509 C C . LEU B 1 330 ? 25.156 32.219 2.869 1 76.69 330 LEU B C 1
ATOM 6511 O O . LEU B 1 330 ? 25 31.016 3.139 1 76.69 330 LEU B O 1
ATOM 6515 N N . VAL B 1 331 ? 24.859 33.188 3.691 1 76.69 331 VAL B N 1
ATOM 6516 C CA . VAL B 1 331 ? 24.297 32.906 5.008 1 76.69 331 VAL B CA 1
ATOM 6517 C C . VAL B 1 331 ? 22.938 32.219 4.852 1 76.69 331 VAL B C 1
ATOM 6519 O O . VAL B 1 331 ? 22.672 31.234 5.543 1 76.69 331 VAL B O 1
ATOM 6522 N N . ASN B 1 332 ? 22.234 32.688 3.865 1 80.5 332 ASN B N 1
ATOM 6523 C CA . ASN B 1 332 ? 20.906 32.094 3.629 1 80.5 332 ASN B CA 1
ATOM 6524 C C . ASN B 1 332 ? 21.016 30.656 3.123 1 80.5 332 ASN B C 1
ATOM 6526 O O . ASN B 1 332 ? 20.203 29.812 3.504 1 80.5 332 ASN B O 1
ATOM 6530 N N . ARG B 1 333 ? 21.984 30.438 2.357 1 83.25 333 ARG B N 1
ATOM 6531 C CA . ARG B 1 333 ? 22.188 29.078 1.858 1 83.25 333 ARG B CA 1
ATOM 6532 C C . ARG B 1 333 ? 22.609 28.141 2.982 1 83.25 333 ARG B C 1
ATOM 6534 O O . ARG B 1 333 ? 22.125 27 3.059 1 83.25 333 ARG B O 1
ATOM 6541 N N . LEU B 1 334 ? 23.453 28.578 3.814 1 84.25 334 LEU B N 1
ATOM 6542 C CA . LEU B 1 334 ? 23.938 27.781 4.934 1 84.25 334 LEU B CA 1
ATOM 6543 C C . LEU B 1 334 ? 22.812 27.516 5.934 1 84.25 334 LEU B C 1
ATOM 6545 O O . LEU B 1 334 ? 22.641 26.391 6.402 1 84.25 334 LEU B O 1
ATOM 6549 N N . LEU B 1 335 ? 22.094 28.562 6.215 1 85.69 335 LEU B N 1
ATOM 6550 C CA . LEU B 1 335 ? 20.984 28.422 7.156 1 85.69 335 LEU B CA 1
ATOM 6551 C C . LEU B 1 335 ? 19.891 27.547 6.578 1 85.69 335 LEU B C 1
ATOM 6553 O O . LEU B 1 335 ? 19.312 26.703 7.289 1 85.69 335 LEU B O 1
ATOM 6557 N N . GLY B 1 336 ? 19.672 27.797 5.355 1 88.31 336 GLY B N 1
ATOM 6558 C CA . GLY B 1 336 ? 18.703 26.953 4.691 1 88.31 336 GLY B CA 1
ATOM 6559 C C . GLY B 1 336 ? 19.062 25.469 4.738 1 88.31 336 GLY B C 1
ATOM 6560 O O . GLY B 1 336 ? 18.203 24.625 5.016 1 88.31 336 GLY B O 1
ATOM 6561 N N . PHE B 1 337 ? 20.312 25.203 4.504 1 88.62 337 PHE B N 1
ATOM 6562 C CA . PHE B 1 337 ? 20.797 23.844 4.551 1 88.62 337 PHE B CA 1
ATOM 6563 C C . PHE B 1 337 ? 20.688 23.266 5.961 1 88.62 337 PHE B C 1
ATOM 6565 O O . PHE B 1 337 ? 20.234 22.141 6.148 1 88.62 337 PHE B O 1
ATOM 6572 N N . ALA B 1 338 ? 21.094 24.016 6.898 1 86.94 338 ALA B N 1
ATOM 6573 C CA . ALA B 1 338 ? 21.031 23.562 8.289 1 86.94 338 ALA B CA 1
ATOM 6574 C C . ALA B 1 338 ? 19.594 23.281 8.719 1 86.94 338 ALA B C 1
ATOM 6576 O O . ALA B 1 338 ? 19.328 22.266 9.344 1 86.94 338 ALA B O 1
ATOM 6577 N N . PHE B 1 339 ? 18.656 24.156 8.359 1 89.69 339 PHE B N 1
ATOM 6578 C CA . PHE B 1 339 ? 17.25 24.016 8.703 1 89.69 339 PHE B CA 1
ATOM 6579 C C . PHE B 1 339 ? 16.672 22.75 8.078 1 89.69 339 PHE B C 1
ATOM 6581 O O . PHE B 1 339 ? 15.922 22.016 8.719 1 89.69 339 PHE B O 1
ATOM 6588 N N . ARG B 1 340 ? 17.062 22.484 6.918 1 91.88 340 ARG B N 1
ATOM 6589 C CA . ARG B 1 340 ? 16.453 21.391 6.168 1 91.88 340 ARG B CA 1
ATOM 6590 C C . ARG B 1 340 ? 17.031 20.047 6.594 1 91.88 340 ARG B C 1
ATOM 6592 O O . ARG B 1 340 ? 16.328 19.031 6.641 1 91.88 340 ARG B O 1
ATOM 6599 N N . ARG B 1 341 ? 18.344 20.047 6.961 1 91 341 ARG B N 1
ATOM 6600 C CA . ARG B 1 341 ? 19 18.75 6.977 1 91 341 ARG B CA 1
ATOM 6601 C C . ARG B 1 341 ? 19.578 18.438 8.359 1 91 341 ARG B C 1
ATOM 6603 O O . ARG B 1 341 ? 19.844 17.281 8.68 1 91 341 ARG B O 1
ATOM 6610 N N . LEU B 1 342 ? 19.812 19.422 9.211 1 86.38 342 LEU B N 1
ATOM 6611 C CA . LEU B 1 342 ? 20.688 19.188 10.367 1 86.38 342 LEU B CA 1
ATOM 6612 C C . LEU B 1 342 ? 19.922 19.406 11.672 1 86.38 342 LEU B C 1
ATOM 6614 O O . LEU B 1 342 ? 20.312 18.875 12.711 1 86.38 342 LEU B O 1
ATOM 6618 N N . LEU B 1 343 ? 18.875 20.172 11.617 1 84.44 343 LEU B N 1
ATOM 6619 C CA . LEU B 1 343 ? 18.266 20.578 12.875 1 84.44 343 LEU B CA 1
ATOM 6620 C C . LEU B 1 343 ? 17.094 19.672 13.234 1 84.44 343 LEU B C 1
ATOM 6622 O O . LEU B 1 343 ? 17.266 18.688 13.945 1 84.44 343 LEU B O 1
ATOM 6626 N N . SER B 1 344 ? 15.922 19.922 12.68 1 84.19 344 SER B N 1
ATOM 6627 C CA . SER B 1 344 ? 14.75 19.125 13.031 1 84.19 344 SER B CA 1
ATOM 6628 C C . SER B 1 344 ? 13.758 19.062 11.875 1 84.19 344 SER B C 1
ATOM 6630 O O . SER B 1 344 ? 13.875 19.812 10.906 1 84.19 344 SER B O 1
ATOM 6632 N N . ARG B 1 345 ? 12.797 18.109 12.055 1 87.56 345 ARG B N 1
ATOM 6633 C CA . ARG B 1 345 ? 11.742 18.016 11.047 1 87.56 345 ARG B CA 1
ATOM 6634 C C . ARG B 1 345 ? 10.906 19.297 11.008 1 87.56 345 ARG B C 1
ATOM 6636 O O . ARG B 1 345 ? 10.43 19.688 9.938 1 87.56 345 ARG B O 1
ATOM 6643 N N . ASP B 1 346 ? 10.82 20.047 12.07 1 83.69 346 ASP B N 1
ATOM 6644 C CA . ASP B 1 346 ? 10.078 21.297 12.125 1 83.69 346 ASP B CA 1
ATOM 6645 C C . ASP B 1 346 ? 10.758 22.375 11.289 1 83.69 346 ASP B C 1
ATOM 6647 O O . ASP B 1 346 ? 10.102 23.094 10.531 1 83.69 346 ASP B O 1
ATOM 6651 N N . THR B 1 347 ? 12.047 22.469 11.562 1 88.19 347 THR B N 1
ATOM 6652 C CA . THR B 1 347 ? 12.781 23.5 10.828 1 88.19 347 THR B CA 1
ATOM 6653 C C . THR B 1 347 ? 12.836 23.156 9.344 1 88.19 347 THR B C 1
ATOM 6655 O O . THR B 1 347 ? 12.781 24.062 8.492 1 88.19 347 THR B O 1
ATOM 6658 N N . ALA B 1 348 ? 12.93 21.891 9.055 1 92.44 348 ALA B N 1
ATOM 6659 C CA . ALA B 1 348 ? 12.938 21.484 7.652 1 92.44 348 ALA B CA 1
ATOM 6660 C C . ALA B 1 348 ? 11.641 21.891 6.953 1 92.44 348 ALA B C 1
ATOM 6662 O O . ALA B 1 348 ? 11.664 22.344 5.809 1 92.44 348 ALA B O 1
ATOM 6663 N N . ALA B 1 349 ? 10.57 21.75 7.633 1 93.06 349 ALA B N 1
ATOM 6664 C CA . ALA B 1 349 ? 9.258 22.078 7.074 1 93.06 349 ALA B CA 1
ATOM 6665 C C . ALA B 1 349 ? 9.125 23.578 6.824 1 93.06 349 ALA B C 1
ATOM 6667 O O . ALA B 1 349 ? 8.344 24 5.969 1 93.06 349 ALA B O 1
ATOM 6668 N N . MET B 1 350 ? 9.891 24.391 7.469 1 93.12 350 MET B N 1
ATOM 6669 C CA . MET B 1 350 ? 9.781 25.828 7.355 1 93.12 350 MET B CA 1
ATOM 6670 C C . MET B 1 350 ? 10.469 26.328 6.086 1 93.12 350 MET B C 1
ATOM 6672 O O . MET B 1 350 ? 10.25 27.469 5.668 1 93.12 350 MET B O 1
ATOM 6676 N N . VAL B 1 351 ? 11.312 25.484 5.5 1 93.94 351 VAL B N 1
ATOM 6677 C CA . VAL B 1 351 ? 12.141 26.031 4.43 1 93.94 351 VAL B CA 1
ATOM 6678 C C . VAL B 1 351 ? 11.93 25.219 3.152 1 93.94 351 VAL B C 1
ATOM 6680 O O . VAL B 1 351 ? 12.672 25.391 2.18 1 93.94 351 VAL B O 1
ATOM 6683 N N . THR B 1 352 ? 10.969 24.312 3.133 1 94.81 352 THR B N 1
ATOM 6684 C CA . THR B 1 352 ? 10.758 23.5 1.935 1 94.81 352 THR B CA 1
ATOM 6685 C C . THR B 1 352 ? 9.273 23.188 1.749 1 94.81 352 THR B C 1
ATOM 6687 O O . THR B 1 352 ? 8.5 23.25 2.703 1 94.81 352 THR B O 1
ATOM 6690 N N . ASP B 1 353 ? 8.844 22.938 0.484 1 95.62 353 ASP B N 1
ATOM 6691 C CA . ASP B 1 353 ? 7.605 22.203 0.239 1 95.62 353 ASP B CA 1
ATOM 6692 C C . ASP B 1 353 ? 7.75 20.734 0.646 1 95.62 353 ASP B C 1
ATOM 6694 O O . ASP B 1 353 ? 8.602 20.016 0.116 1 95.62 353 ASP B O 1
ATOM 6698 N N . THR B 1 354 ? 6.984 20.328 1.543 1 95 354 THR B N 1
ATOM 6699 C CA . THR B 1 354 ? 7.121 18.953 2.029 1 95 354 THR B CA 1
ATOM 6700 C C . THR B 1 354 ? 6.215 18.016 1.252 1 95 354 THR B C 1
ATOM 6702 O O . THR B 1 354 ? 5.07 18.359 0.939 1 95 354 THR B O 1
ATOM 6705 N N . ILE B 1 355 ? 6.727 16.922 0.89 1 95.69 355 ILE B N 1
ATOM 6706 C CA . ILE B 1 355 ? 6.023 15.812 0.244 1 95.69 355 ILE B CA 1
ATOM 6707 C C . ILE B 1 355 ? 6.145 14.555 1.1 1 95.69 355 ILE B C 1
ATOM 6709 O O . ILE B 1 355 ? 7.207 13.93 1.156 1 95.69 355 ILE B O 1
ATOM 6713 N N . ALA B 1 356 ? 5.062 14.203 1.751 1 95.56 356 ALA B N 1
ATOM 6714 C CA . ALA B 1 356 ? 5.105 13.086 2.689 1 95.56 356 ALA B CA 1
ATOM 6715 C C . ALA B 1 356 ? 4.191 11.953 2.23 1 95.56 356 ALA B C 1
ATOM 6717 O O . ALA B 1 356 ? 3.02 12.18 1.922 1 95.56 356 ALA B O 1
ATOM 6718 N N . THR B 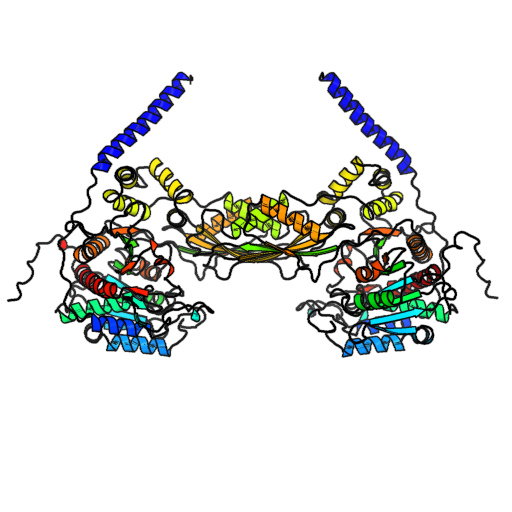1 357 ? 4.746 10.742 2.186 1 96.38 357 THR B N 1
ATOM 6719 C CA . THR B 1 357 ? 3.926 9.586 1.862 1 96.38 357 THR B CA 1
ATOM 6720 C C . THR B 1 357 ? 2.941 9.289 2.99 1 96.38 357 THR B C 1
ATOM 6722 O O . THR B 1 357 ? 3.346 9.07 4.133 1 96.38 357 THR B O 1
ATOM 6725 N N . THR B 1 358 ? 1.65 9.203 2.604 1 94.5 358 THR B N 1
ATOM 6726 C CA . THR B 1 358 ? 0.666 8.992 3.658 1 94.5 358 THR B CA 1
ATOM 6727 C C . THR B 1 358 ? -0.11 7.699 3.428 1 94.5 358 THR B C 1
ATOM 6729 O O . THR B 1 358 ? -0.676 7.133 4.363 1 94.5 358 THR B O 1
ATOM 6732 N N . ARG B 1 359 ? -0.185 7.281 2.174 1 94.06 359 ARG B N 1
ATOM 6733 C CA . ARG B 1 359 ? -0.888 6.031 1.888 1 94.06 359 ARG B CA 1
ATOM 6734 C C . ARG B 1 359 ? -0.243 5.297 0.718 1 94.06 359 ARG B C 1
ATOM 6736 O O . ARG B 1 359 ? 0.188 5.922 -0.254 1 94.06 359 ARG B O 1
ATOM 6743 N N . LEU B 1 360 ? -0.121 4.008 0.788 1 96.12 360 LEU B N 1
ATOM 6744 C CA . LEU B 1 360 ? 0.258 3.08 -0.272 1 96.12 360 LEU B CA 1
ATOM 6745 C C . LEU B 1 360 ? -0.738 1.93 -0.368 1 96.12 360 LEU B C 1
ATOM 6747 O O . LEU B 1 360 ? -0.97 1.22 0.614 1 96.12 360 LEU B O 1
ATOM 6751 N N . ILE B 1 361 ? -1.308 1.778 -1.54 1 94.06 361 ILE B N 1
ATOM 6752 C CA . ILE B 1 361 ? -2.275 0.701 -1.721 1 94.06 361 ILE B CA 1
ATOM 6753 C C . ILE B 1 361 ? -2.033 0.011 -3.062 1 94.06 361 ILE B C 1
ATOM 6755 O O . ILE B 1 361 ? -2.092 0.649 -4.113 1 94.06 361 ILE B O 1
ATOM 6759 N N . ALA B 1 362 ? -1.747 -1.252 -2.996 1 94 362 ALA B N 1
ATOM 6760 C CA . ALA B 1 362 ? -1.613 -2.072 -4.199 1 94 362 ALA B CA 1
ATOM 6761 C C . ALA B 1 362 ? -1.938 -3.533 -3.902 1 94 362 ALA B C 1
ATOM 6763 O O . ALA B 1 362 ? -1.577 -4.055 -2.846 1 94 362 ALA B O 1
ATOM 6764 N N . GLY B 1 363 ? -2.637 -4.195 -4.879 1 88.88 363 GLY B N 1
ATOM 6765 C CA . GLY B 1 363 ? -2.816 -5.637 -4.82 1 88.88 363 GLY B CA 1
ATOM 6766 C C . GLY B 1 363 ? -4.156 -6.047 -4.238 1 88.88 363 GLY B C 1
ATOM 6767 O O . GLY B 1 363 ? -4.723 -5.336 -3.41 1 88.88 363 GLY B O 1
ATOM 6768 N N . VAL B 1 364 ? -4.648 -7.219 -4.68 1 77 364 VAL B N 1
ATOM 6769 C CA . VAL B 1 364 ? -5.969 -7.688 -4.277 1 77 364 VAL B CA 1
ATOM 6770 C C . VAL B 1 364 ? -5.871 -9.117 -3.748 1 77 364 VAL B C 1
ATOM 6772 O O . VAL B 1 364 ? -6.793 -9.609 -3.092 1 77 364 VAL B O 1
ATOM 6775 N N . ALA B 1 365 ? -4.793 -9.828 -4.074 1 78.69 365 ALA B N 1
ATOM 6776 C CA . ALA B 1 365 ? -4.629 -11.219 -3.68 1 78.69 365 ALA B CA 1
ATOM 6777 C C . ALA B 1 365 ? -3.154 -11.578 -3.529 1 78.69 365 ALA B C 1
ATOM 6779 O O . ALA B 1 365 ? -2.283 -10.906 -4.082 1 78.69 365 ALA B O 1
ATOM 6780 N N . ASP B 1 366 ? -2.873 -12.633 -2.842 1 86.25 366 ASP B N 1
ATOM 6781 C CA . ASP B 1 366 ? -1.505 -13.023 -2.518 1 86.25 366 ASP B CA 1
ATOM 6782 C C . ASP B 1 366 ? -0.815 -13.664 -3.721 1 86.25 366 ASP B C 1
ATOM 6784 O O . ASP B 1 366 ? 0.413 -13.766 -3.756 1 86.25 366 ASP B O 1
ATOM 6788 N N . ASN B 1 367 ? -1.553 -14.102 -4.754 1 81.81 367 ASN B N 1
ATOM 6789 C CA . ASN B 1 367 ? -0.937 -14.82 -5.863 1 81.81 367 ASN B CA 1
ATOM 6790 C C . ASN B 1 367 ? -1.139 -14.086 -7.188 1 81.81 367 ASN B C 1
ATOM 6792 O O . ASN B 1 367 ? -0.907 -14.648 -8.258 1 81.81 367 ASN B O 1
ATOM 6796 N N . VAL B 1 368 ? -1.607 -12.883 -7.141 1 81.88 368 VAL B N 1
ATOM 6797 C CA . VAL B 1 368 ? -1.86 -12.102 -8.344 1 81.88 368 VAL B CA 1
ATOM 6798 C C . VAL B 1 368 ? -1.001 -10.836 -8.328 1 81.88 368 VAL B C 1
ATOM 6800 O O . VAL B 1 368 ? -0.92 -10.148 -7.309 1 81.88 368 VAL B O 1
ATOM 6803 N N . LEU B 1 369 ? -0.368 -10.617 -9.43 1 89.56 369 LEU B N 1
ATOM 6804 C CA . LEU B 1 369 ? 0.379 -9.375 -9.57 1 89.56 369 LEU B CA 1
ATOM 6805 C C . LEU B 1 369 ? -0.566 -8.18 -9.664 1 89.56 369 LEU B C 1
ATOM 6807 O O . LEU B 1 369 ? -1.536 -8.211 -10.422 1 89.56 369 LEU B O 1
ATOM 6811 N N . PRO B 1 370 ? -0.279 -7.148 -8.883 1 90.75 370 PRO B N 1
ATOM 6812 C CA . PRO B 1 370 ? -1.177 -5.992 -8.93 1 90.75 370 PRO B CA 1
ATOM 6813 C C . PRO B 1 370 ? -1.196 -5.316 -10.297 1 90.75 370 PRO B C 1
ATOM 6815 O O . PRO B 1 370 ? -0.152 -5.195 -10.945 1 90.75 370 PRO B O 1
ATOM 6818 N N . GLN B 1 371 ? -2.357 -4.902 -10.742 1 89.88 371 GLN B N 1
ATOM 6819 C CA . GLN B 1 371 ? -2.488 -4.176 -12 1 89.88 371 GLN B CA 1
ATOM 6820 C C . GLN B 1 371 ? -2.461 -2.668 -11.773 1 89.88 371 GLN B C 1
ATOM 6822 O O . GLN B 1 371 ? -2.291 -1.893 -12.719 1 89.88 371 GLN B O 1
ATOM 6827 N N . GLU B 1 372 ? -2.695 -2.289 -10.492 1 92.62 372 GLU B N 1
ATOM 6828 C CA . GLU B 1 372 ? -2.701 -0.876 -10.117 1 92.62 372 GLU B CA 1
ATOM 6829 C C . GLU B 1 372 ? -2.076 -0.666 -8.742 1 92.62 372 GLU B C 1
ATOM 6831 O O . GLU B 1 372 ? -2.176 -1.53 -7.867 1 92.62 372 GLU B O 1
ATOM 6836 N N . GLY B 1 373 ? -1.364 0.36 -8.57 1 94.88 373 GLY B N 1
ATOM 6837 C CA . GLY B 1 373 ? -0.875 0.863 -7.297 1 94.88 373 GLY B CA 1
ATOM 6838 C C . GLY B 1 373 ? -1.083 2.355 -7.125 1 94.88 373 GLY B C 1
ATOM 6839 O O . GLY B 1 373 ? -0.916 3.125 -8.07 1 94.88 373 GLY B O 1
ATOM 6840 N N . VAL B 1 374 ? -1.541 2.73 -5.996 1 96.94 374 VAL B N 1
ATOM 6841 C CA . VAL B 1 374 ? -1.768 4.145 -5.727 1 96.94 374 VAL B CA 1
ATOM 6842 C C . VAL B 1 374 ? -0.893 4.594 -4.559 1 96.94 374 VAL B C 1
ATOM 6844 O O . VAL B 1 374 ? -0.946 4.008 -3.473 1 96.94 374 VAL B O 1
ATOM 6847 N N . VAL B 1 375 ? -0.098 5.562 -4.785 1 97.5 375 VAL B N 1
ATOM 6848 C CA . VAL B 1 375 ? 0.696 6.211 -3.748 1 97.5 375 VAL B CA 1
ATOM 6849 C C . VAL B 1 375 ? 0.148 7.613 -3.477 1 97.5 375 VAL B C 1
ATOM 6851 O O . VAL B 1 375 ? 0.071 8.445 -4.387 1 97.5 375 VAL B O 1
ATOM 6854 N N . SER B 1 376 ? -0.195 7.898 -2.252 1 96.69 376 SER B N 1
ATOM 6855 C CA . SER B 1 376 ? -0.727 9.203 -1.87 1 96.69 376 SER B CA 1
ATOM 6856 C C . SER B 1 376 ? 0.302 10.008 -1.086 1 96.69 376 SER B C 1
ATOM 6858 O O . SER B 1 376 ? 0.968 9.477 -0.196 1 96.69 376 SER B O 1
ATOM 6860 N N . PHE B 1 377 ? 0.349 11.25 -1.438 1 96.94 377 PHE B N 1
ATOM 6861 C CA . PHE B 1 377 ? 1.268 12.18 -0.79 1 96.94 377 PHE B CA 1
ATOM 6862 C C . PHE B 1 377 ? 0.511 13.359 -0.189 1 96.94 377 PHE B C 1
ATOM 6864 O O . PHE B 1 377 ? -0.346 13.953 -0.846 1 96.94 377 PHE B O 1
ATOM 6871 N N . ASN B 1 378 ? 0.817 13.609 1.057 1 94.56 378 ASN B N 1
ATOM 6872 C CA . ASN B 1 378 ? 0.458 14.898 1.639 1 94.56 378 ASN B CA 1
ATOM 6873 C C . ASN B 1 378 ? 1.497 15.969 1.316 1 94.56 378 ASN B C 1
ATOM 6875 O O . ASN B 1 378 ? 2.689 15.773 1.555 1 94.56 378 ASN B O 1
ATOM 6879 N N . VAL B 1 379 ? 0.996 17.062 0.81 1 95.38 379 VAL B N 1
ATOM 6880 C CA . VAL B 1 379 ? 1.891 18.125 0.341 1 95.38 379 VAL B CA 1
ATOM 6881 C C . VAL B 1 379 ? 1.576 19.422 1.067 1 95.38 379 VAL B C 1
ATOM 6883 O O . VAL B 1 379 ? 0.423 19.859 1.104 1 95.38 379 VAL B O 1
ATOM 6886 N N . ARG B 1 380 ? 2.58 20.016 1.67 1 95.5 380 ARG B N 1
ATOM 6887 C CA . ARG B 1 380 ? 2.5 21.359 2.229 1 95.5 380 ARG B CA 1
ATOM 6888 C C . ARG B 1 380 ? 3.432 22.312 1.492 1 95.5 380 ARG B C 1
ATOM 6890 O O . ARG B 1 380 ? 4.633 22.047 1.375 1 95.5 380 ARG B O 1
ATOM 6897 N N . VAL B 1 381 ? 2.846 23.406 1.026 1 96.44 381 VAL B N 1
ATOM 6898 C CA . VAL B 1 381 ? 3.654 24.297 0.198 1 96.44 381 VAL B CA 1
ATOM 6899 C C . VAL B 1 381 ? 3.92 25.594 0.944 1 96.44 381 VAL B C 1
ATOM 6901 O O . VAL B 1 381 ? 3.07 26.062 1.704 1 96.44 381 VAL B O 1
ATOM 6904 N N . LEU B 1 382 ? 5.059 26.172 0.697 1 95.88 382 LEU B N 1
ATOM 6905 C CA . LEU B 1 382 ? 5.492 27.422 1.298 1 95.88 382 LEU B CA 1
ATOM 6906 C C . LEU B 1 382 ? 4.645 28.578 0.801 1 95.88 382 LEU B C 1
ATOM 6908 O O . LEU B 1 382 ? 3.955 28.469 -0.215 1 95.88 382 LEU B O 1
ATOM 6912 N N . PRO B 1 383 ? 4.645 29.703 1.595 1 94.62 383 PRO B N 1
ATOM 6913 C CA . PRO B 1 383 ? 3.979 30.922 1.098 1 94.62 383 PRO B CA 1
ATOM 6914 C C . PRO B 1 383 ? 4.41 31.297 -0.318 1 94.62 383 PRO B C 1
ATOM 6916 O O . PRO B 1 383 ? 5.605 31.25 -0.633 1 94.62 383 PRO B O 1
ATOM 6919 N N . GLY B 1 384 ? 3.434 31.594 -1.137 1 91.25 384 GLY B N 1
ATOM 6920 C CA . GLY B 1 384 ? 3.727 31.969 -2.512 1 91.25 384 GLY B CA 1
ATOM 6921 C C . GLY B 1 384 ? 3.727 30.781 -3.465 1 91.25 384 GLY B C 1
ATOM 6922 O O . GLY B 1 384 ? 3.729 30.969 -4.684 1 91.25 384 GLY B O 1
ATOM 6923 N N . HIS B 1 385 ? 3.768 29.578 -2.926 1 95 385 HIS B N 1
ATOM 6924 C CA . HIS B 1 385 ? 3.736 28.375 -3.754 1 95 385 HIS B CA 1
ATOM 6925 C C . HIS B 1 385 ? 2.318 27.844 -3.889 1 95 385 HIS B C 1
ATOM 6927 O O . HIS B 1 385 ? 1.435 28.203 -3.105 1 95 385 HIS B O 1
ATOM 6933 N N . THR B 1 386 ? 2.107 27 -4.914 1 94.62 386 THR B N 1
ATOM 6934 C CA . THR B 1 386 ? 0.784 26.453 -5.18 1 94.62 386 THR B CA 1
ATOM 6935 C C . THR B 1 386 ? 0.849 24.938 -5.316 1 94.62 386 THR B C 1
ATOM 6937 O O . THR B 1 386 ? 1.902 24.375 -5.637 1 94.62 386 THR B O 1
ATOM 6940 N N . PRO B 1 387 ? -0.322 24.328 -5.121 1 93.06 387 PRO B N 1
ATOM 6941 C CA . PRO B 1 387 ? -0.385 22.891 -5.355 1 93.06 387 PRO B CA 1
ATOM 6942 C C . PRO B 1 387 ? -0.055 22.516 -6.801 1 93.06 387 PRO B C 1
ATOM 6944 O O . PRO B 1 387 ? 0.541 21.453 -7.047 1 93.06 387 PRO B O 1
ATOM 6947 N N . GLY B 1 388 ? -0.385 23.344 -7.703 1 93.81 388 GLY B N 1
ATOM 6948 C CA . GLY B 1 388 ? -0.067 23.109 -9.102 1 93.81 388 GLY B CA 1
ATOM 6949 C C . GLY B 1 388 ? 1.419 22.938 -9.352 1 93.81 388 GLY B C 1
ATOM 6950 O O . GLY B 1 388 ? 1.824 22.094 -10.164 1 93.81 388 GLY B O 1
ATOM 6951 N N . GLN B 1 389 ? 2.182 23.703 -8.672 1 93.75 389 GLN B N 1
ATOM 6952 C CA . GLN B 1 389 ? 3.631 23.609 -8.82 1 93.75 389 GLN B CA 1
ATOM 6953 C C . GLN B 1 389 ? 4.148 22.25 -8.336 1 93.75 389 GLN B C 1
ATOM 6955 O O . GLN B 1 389 ? 5.125 21.734 -8.875 1 93.75 389 GLN B O 1
ATOM 6960 N N . VAL B 1 390 ? 3.523 21.75 -7.383 1 91.5 390 VAL B N 1
ATOM 6961 C CA . VAL B 1 390 ? 3.941 20.453 -6.863 1 91.5 390 VAL B CA 1
ATOM 6962 C C . VAL B 1 390 ? 3.564 19.359 -7.855 1 91.5 390 VAL B C 1
ATOM 6964 O O . VAL B 1 390 ? 4.32 18.406 -8.047 1 91.5 390 VAL B O 1
ATOM 6967 N N . VAL B 1 391 ? 2.387 19.484 -8.461 1 95.12 391 VAL B N 1
ATOM 6968 C CA . VAL B 1 391 ? 1.97 18.531 -9.484 1 95.12 391 VAL B CA 1
ATOM 6969 C C . VAL B 1 391 ? 2.992 18.5 -10.617 1 95.12 391 VAL B C 1
ATOM 6971 O O . VAL B 1 391 ? 3.391 17.438 -11.086 1 95.12 391 VAL B O 1
ATOM 6974 N N . GLU B 1 392 ? 3.42 19.641 -11.008 1 96 392 GLU B N 1
ATOM 6975 C CA . GLU B 1 392 ? 4.445 19.734 -12.047 1 96 392 GLU B CA 1
ATOM 6976 C C . GLU B 1 392 ? 5.746 19.078 -11.594 1 96 392 GLU B C 1
ATOM 6978 O O . GLU B 1 392 ? 6.402 18.391 -12.383 1 96 392 GLU B O 1
ATOM 6983 N N . HIS B 1 393 ? 6.105 19.375 -10.406 1 95.56 393 HIS B N 1
ATOM 6984 C CA . HIS B 1 393 ? 7.297 18.75 -9.844 1 95.56 393 HIS B CA 1
ATOM 6985 C C . HIS B 1 393 ? 7.203 17.234 -9.883 1 95.56 393 HIS B C 1
ATOM 6987 O O . HIS B 1 393 ? 8.156 16.562 -10.273 1 95.56 393 HIS B O 1
ATOM 6993 N N . MET B 1 394 ? 6.086 16.688 -9.516 1 95.5 394 MET B N 1
ATOM 6994 C CA . MET B 1 394 ? 5.871 15.242 -9.5 1 95.5 394 MET B CA 1
ATOM 6995 C C . MET B 1 394 ? 5.887 14.664 -10.906 1 95.5 394 MET B C 1
ATOM 6997 O O . MET B 1 394 ? 6.402 13.57 -11.133 1 95.5 394 MET B O 1
ATOM 7001 N N . GLN B 1 395 ? 5.344 15.391 -11.82 1 96.38 395 GLN B N 1
ATOM 7002 C CA . GLN B 1 395 ? 5.359 14.945 -13.219 1 96.38 395 GLN B CA 1
ATOM 7003 C C . GLN B 1 395 ? 6.789 14.852 -13.742 1 96.38 395 GLN B C 1
ATOM 7005 O O . GLN B 1 395 ? 7.117 13.922 -14.484 1 96.38 395 GLN B O 1
ATOM 7010 N N . ARG B 1 396 ? 7.598 15.789 -13.406 1 95.94 396 ARG B N 1
ATOM 7011 C CA . ARG B 1 396 ? 9.008 15.727 -13.781 1 95.94 396 ARG B CA 1
ATOM 7012 C C . ARG B 1 396 ? 9.68 14.5 -13.172 1 95.94 396 ARG B C 1
ATOM 7014 O O . ARG B 1 396 ? 10.484 13.836 -13.828 1 95.94 396 ARG B O 1
ATOM 7021 N N . ALA B 1 397 ? 9.375 14.273 -11.953 1 95.62 397 ALA B N 1
ATOM 7022 C CA . ALA B 1 397 ? 9.914 13.094 -11.281 1 95.62 397 ALA B CA 1
ATOM 7023 C C . ALA B 1 397 ? 9.5 11.812 -11.992 1 95.62 397 ALA B C 1
ATOM 7025 O O . ALA B 1 397 ? 10.305 10.891 -12.148 1 95.62 397 ALA B O 1
ATOM 7026 N N . LEU B 1 398 ? 8.242 11.711 -12.438 1 96.69 398 LEU B N 1
ATOM 7027 C CA . LEU B 1 398 ? 7.738 10.531 -13.141 1 96.69 398 LEU B CA 1
ATOM 7028 C C . LEU B 1 398 ? 8.484 10.336 -14.453 1 96.69 398 LEU B C 1
ATOM 7030 O O . LEU B 1 398 ? 8.773 9.195 -14.844 1 96.69 398 LEU B O 1
ATOM 7034 N N . ARG B 1 399 ? 8.734 11.414 -15.117 1 96.06 399 ARG B N 1
ATOM 7035 C CA . ARG B 1 399 ? 9.508 11.328 -16.359 1 96.06 399 ARG B CA 1
ATOM 7036 C C . ARG B 1 399 ? 10.914 10.805 -16.094 1 96.06 399 ARG B C 1
ATOM 7038 O O . ARG B 1 399 ? 11.406 9.938 -16.812 1 96.06 399 ARG B O 1
ATOM 7045 N N . LEU B 1 400 ? 11.531 11.297 -15.07 1 95.44 400 LEU B N 1
ATOM 7046 C CA . LEU B 1 400 ? 12.859 10.828 -14.68 1 95.44 400 LEU B CA 1
ATOM 7047 C C . LEU B 1 400 ? 12.836 9.336 -14.352 1 95.44 400 LEU B C 1
ATOM 7049 O O . LEU B 1 400 ? 13.789 8.617 -14.656 1 95.44 400 LEU B O 1
ATOM 7053 N N . ALA B 1 401 ? 11.75 8.914 -13.766 1 96.19 401 ALA B N 1
ATOM 7054 C CA . ALA B 1 401 ? 11.602 7.527 -13.33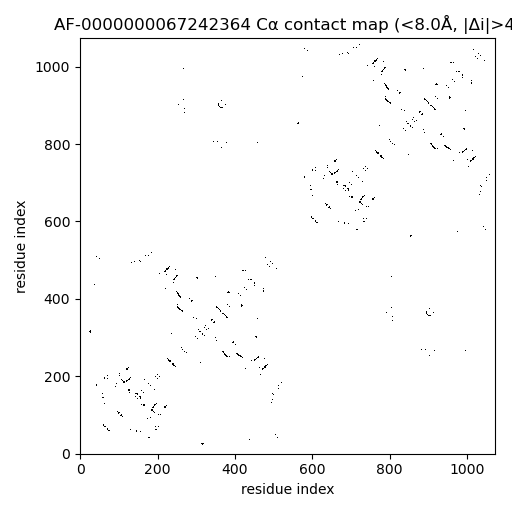6 1 96.19 401 ALA B CA 1
ATOM 7055 C C . ALA B 1 401 ? 11.188 6.637 -14.5 1 96.19 401 ALA B C 1
ATOM 7057 O O . ALA B 1 401 ? 11.07 5.418 -14.352 1 96.19 401 ALA B O 1
ATOM 7058 N N . ARG B 1 402 ? 10.844 7.117 -15.68 1 95.38 402 ARG B N 1
ATOM 7059 C CA . ARG B 1 402 ? 10.375 6.402 -16.859 1 95.38 402 ARG B CA 1
ATOM 7060 C C . ARG B 1 402 ? 9.078 5.66 -16.578 1 95.38 402 ARG B C 1
ATOM 7062 O O . ARG B 1 402 ? 8.938 4.484 -16.922 1 95.38 402 ARG B O 1
ATOM 7069 N N . LEU B 1 403 ? 8.219 6.352 -15.859 1 95.75 403 LEU B N 1
ATOM 7070 C CA . LEU B 1 403 ? 6.895 5.828 -15.555 1 95.75 403 LEU B CA 1
ATOM 7071 C C . LEU B 1 403 ? 5.832 6.496 -16.422 1 95.75 403 LEU B C 1
ATOM 7073 O O . LEU B 1 403 ? 4.949 7.188 -15.914 1 95.75 403 LEU B O 1
ATOM 7077 N N . SER B 1 404 ? 5.82 6.172 -17.641 1 86.06 404 SER B N 1
ATOM 7078 C CA . SER B 1 404 ? 4.984 6.855 -18.625 1 86.06 404 SER B CA 1
ATOM 7079 C C . SER B 1 404 ? 3.516 6.488 -18.453 1 86.06 404 SER B C 1
ATOM 7081 O O . SER B 1 404 ? 2.629 7.258 -18.844 1 86.06 404 SER B O 1
ATOM 7083 N N . GLY B 1 405 ? 3.188 5.418 -17.953 1 90.88 405 GLY B N 1
ATOM 7084 C CA . GLY B 1 405 ? 1.801 5.016 -17.781 1 90.88 405 GLY B CA 1
ATOM 7085 C C . GLY B 1 405 ? 1.188 5.488 -16.484 1 90.88 405 GLY B C 1
ATOM 7086 O O . GLY B 1 405 ? -0.011 5.312 -16.25 1 90.88 405 GLY B O 1
ATOM 7087 N N . ALA B 1 406 ? 1.976 6.148 -15.672 1 94.94 406 ALA B N 1
ATOM 7088 C CA . ALA B 1 406 ? 1.494 6.613 -14.367 1 94.94 406 ALA B CA 1
ATOM 7089 C C . ALA B 1 406 ? 0.74 7.934 -14.508 1 94.94 406 ALA B C 1
ATOM 7091 O O . ALA B 1 406 ? 0.969 8.695 -15.445 1 94.94 406 ALA B O 1
ATOM 7092 N N . GLU B 1 407 ? -0.147 8.203 -13.602 1 96 407 GLU B N 1
ATOM 7093 C CA . GLU B 1 407 ? -0.934 9.43 -13.562 1 96 407 GLU B CA 1
ATOM 7094 C C . GLU B 1 407 ? -0.76 10.148 -12.227 1 96 407 GLU B C 1
ATOM 7096 O O . GLU B 1 407 ? -0.71 9.516 -11.172 1 96 407 GLU B O 1
ATOM 7101 N N . VAL B 1 408 ? -0.643 11.477 -12.328 1 96.19 408 VAL B N 1
ATOM 7102 C CA . VAL B 1 408 ? -0.625 12.328 -11.148 1 96.19 408 VAL B CA 1
ATOM 7103 C C . VAL B 1 408 ? -1.978 13.016 -10.984 1 96.19 408 VAL B C 1
ATOM 7105 O O . VAL B 1 408 ? -2.438 13.719 -11.891 1 96.19 408 VAL B O 1
ATOM 7108 N N . LYS B 1 409 ? -2.578 12.82 -9.859 1 94.88 409 LYS B N 1
ATOM 7109 C CA . LYS B 1 409 ? -3.896 13.391 -9.602 1 94.88 409 LYS B CA 1
ATOM 7110 C C . LYS B 1 409 ? -3.877 14.297 -8.375 1 94.88 409 LYS B C 1
ATOM 7112 O O . LYS B 1 409 ? -3.543 13.852 -7.273 1 94.88 409 LYS B O 1
ATOM 7117 N N . LEU B 1 410 ? -4.246 15.508 -8.562 1 94 410 LEU B N 1
ATOM 7118 C CA . LEU B 1 410 ? -4.449 16.438 -7.461 1 94 410 LEU B CA 1
ATOM 7119 C C . LEU B 1 410 ? -5.863 16.328 -6.906 1 94 410 LEU B C 1
ATOM 7121 O O . LEU B 1 410 ? -6.836 16.328 -7.668 1 94 410 LEU B O 1
ATOM 7125 N N . VAL B 1 411 ? -5.922 16.172 -5.633 1 89.31 411 VAL B N 1
ATOM 7126 C CA . VAL B 1 411 ? -7.242 16.25 -5.02 1 89.31 411 VAL B CA 1
ATOM 7127 C C . VAL B 1 411 ? -7.633 17.719 -4.84 1 89.31 411 VAL B C 1
ATOM 7129 O O . VAL B 1 411 ? -7.34 18.328 -3.805 1 89.31 411 VAL B O 1
ATOM 7132 N N . GLU B 1 412 ? -8.328 18.234 -5.719 1 80.12 412 GLU B N 1
ATOM 7133 C CA . GLU B 1 412 ? -8.586 19.672 -5.84 1 80.12 412 GLU B CA 1
ATOM 7134 C C . GLU B 1 412 ? -9.492 20.156 -4.723 1 80.12 412 GLU B C 1
ATOM 7136 O O . GLU B 1 412 ? -9.312 21.266 -4.203 1 80.12 412 GLU B O 1
ATOM 7141 N N . ALA B 1 413 ? -10.352 19.344 -4.348 1 71.75 413 ALA B N 1
ATOM 7142 C CA . ALA B 1 413 ? -11.398 19.75 -3.422 1 71.75 413 ALA B CA 1
ATOM 7143 C C . ALA B 1 413 ? -10.812 20.188 -2.082 1 71.75 413 ALA B C 1
ATOM 7145 O O . ALA B 1 413 ? -11.383 21.016 -1.382 1 71.75 413 ALA B O 1
ATOM 7146 N N . THR B 1 414 ? -9.656 19.797 -1.833 1 78.19 414 THR B N 1
ATOM 7147 C CA . THR B 1 414 ? -9.094 20.078 -0.512 1 78.19 414 THR B CA 1
ATOM 7148 C C . THR B 1 414 ? -7.785 20.844 -0.625 1 78.19 414 THR B C 1
ATOM 7150 O O . THR B 1 414 ? -7.121 21.109 0.381 1 78.19 414 THR B O 1
ATOM 7153 N N . ALA B 1 415 ? -7.52 21.297 -1.799 1 88.88 415 ALA B N 1
ATOM 7154 C CA . ALA B 1 415 ? -6.211 21.906 -2.004 1 88.88 415 ALA B CA 1
ATOM 7155 C C . ALA B 1 415 ? -6.281 23.422 -1.835 1 88.88 415 ALA B C 1
ATOM 7157 O O . ALA B 1 415 ? -7.285 24.047 -2.184 1 88.88 415 ALA B O 1
ATOM 7158 N N . TRP B 1 416 ? -5.273 24.062 -1.245 1 89.69 416 TRP B N 1
ATOM 7159 C CA . TRP B 1 416 ? -5.137 25.516 -1.201 1 89.69 416 TRP B CA 1
ATOM 7160 C C . TRP B 1 416 ? -3.666 25.938 -1.234 1 89.69 416 TRP B C 1
ATOM 7162 O O . TRP B 1 416 ? -2.793 25.156 -0.82 1 89.69 416 TRP B O 1
ATOM 7172 N N . ALA B 1 417 ? -3.418 27.078 -1.693 1 93.38 417 ALA B N 1
ATOM 7173 C CA . ALA B 1 417 ? -2.066 27.625 -1.846 1 93.38 417 ALA B CA 1
ATOM 7174 C C . ALA B 1 417 ? -1.525 28.125 -0.514 1 93.38 417 ALA B C 1
ATOM 7176 O O . ALA B 1 417 ? -2.277 28.281 0.451 1 93.38 417 ALA B O 1
ATOM 7177 N N . GLY B 1 418 ? -0.173 28.266 -0.464 1 94.62 418 GLY B N 1
ATOM 7178 C CA . GLY B 1 418 ? 0.395 28.969 0.674 1 94.62 418 GLY B CA 1
ATOM 7179 C C . GLY B 1 418 ? -0.11 30.391 0.809 1 94.62 418 GLY B C 1
ATOM 7180 O O . GLY B 1 418 ? -0.385 31.062 -0.193 1 94.62 418 GLY B O 1
ATOM 7181 N N . SER B 1 419 ? -0.21 30.875 2.004 1 95.19 419 SER B N 1
ATOM 7182 C CA . SER B 1 419 ? -0.739 32.219 2.24 1 95.19 419 SER B CA 1
ATOM 7183 C C . SER B 1 419 ? 0.281 33.281 1.871 1 95.19 419 SER B C 1
ATOM 7185 O O . SER B 1 419 ? 1.454 32.969 1.646 1 95.19 419 SER B O 1
ATOM 7187 N N . ASP B 1 420 ? -0.232 34.531 1.794 1 94.56 420 ASP B N 1
ATOM 7188 C CA . ASP B 1 420 ? 0.688 35.656 1.788 1 94.56 420 ASP B CA 1
ATOM 7189 C C . ASP B 1 420 ? 1.365 35.812 3.146 1 94.56 420 ASP B C 1
ATOM 7191 O O . ASP B 1 420 ? 0.936 35.219 4.137 1 94.56 420 ASP B O 1
ATOM 7195 N N . VAL B 1 421 ? 2.447 36.531 3.117 1 96.56 421 VAL B N 1
ATOM 7196 C CA . VAL B 1 421 ? 3.176 36.781 4.352 1 96.56 421 VAL B CA 1
ATOM 7197 C C . VAL B 1 421 ? 2.783 38.156 4.898 1 96.56 421 VAL B C 1
ATOM 7199 O O . VAL B 1 421 ? 2.949 39.188 4.219 1 96.56 421 VAL B O 1
ATOM 7202 N N . THR B 1 422 ? 2.213 38.188 6.055 1 97.31 422 THR B N 1
ATOM 7203 C CA . THR B 1 422 ? 1.909 39.438 6.727 1 97.31 422 THR B CA 1
ATOM 7204 C C . THR B 1 422 ? 3.191 40.156 7.164 1 97.31 422 THR B C 1
ATOM 7206 O O . THR B 1 422 ? 4.129 39.5 7.637 1 97.31 422 THR B O 1
ATOM 7209 N N . SER B 1 423 ? 3.201 41.406 7.031 1 95.44 423 SER B N 1
ATOM 7210 C CA . SER B 1 423 ? 4.398 42.188 7.355 1 95.44 423 SER B CA 1
ATOM 7211 C C . SER B 1 423 ? 4.66 42.188 8.859 1 95.44 423 SER B C 1
ATOM 7213 O O . SER B 1 423 ? 3.779 42.531 9.648 1 95.44 423 SER B O 1
ATOM 7215 N N . ALA B 1 424 ? 5.93 41.875 9.219 1 94.12 424 ALA B N 1
ATOM 7216 C CA . ALA B 1 424 ? 6.328 41.906 10.625 1 94.12 424 ALA B CA 1
ATOM 7217 C C . ALA B 1 424 ? 6.625 43.344 11.094 1 94.12 424 ALA B C 1
ATOM 7219 O O . ALA B 1 424 ? 6.852 43.562 12.281 1 94.12 424 ALA B O 1
ATOM 7220 N N . SER B 1 425 ? 6.535 44.219 10.188 1 91.81 425 SER B N 1
ATOM 7221 C CA . SER B 1 425 ? 6.75 45.625 10.523 1 91.81 425 SER B CA 1
ATOM 7222 C C . SER B 1 425 ? 5.453 46.438 10.406 1 91.81 425 SER B C 1
ATOM 7224 O O . SER B 1 425 ? 5.441 47.625 10.633 1 91.81 425 SER B O 1
ATOM 7226 N N . GLY B 1 426 ? 4.434 45.781 10.039 1 94.31 426 GLY B N 1
ATOM 7227 C CA . GLY B 1 426 ? 3.156 46.438 9.875 1 94.31 426 GLY B CA 1
ATOM 7228 C C . GLY B 1 426 ? 2.516 46.844 11.195 1 94.31 426 GLY B C 1
ATOM 7229 O O . GLY B 1 426 ? 2.891 46.344 12.25 1 94.31 426 GLY B O 1
ATOM 7230 N N . ARG B 1 427 ? 1.59 47.688 11.125 1 95.44 427 ARG B N 1
ATOM 7231 C CA . ARG B 1 427 ? 0.933 48.25 12.305 1 95.44 427 ARG B CA 1
ATOM 7232 C C . ARG B 1 427 ? 0.188 47.156 13.07 1 95.44 427 ARG B C 1
ATOM 7234 O O . ARG B 1 427 ? 0.245 47.094 14.305 1 95.44 427 ARG B O 1
ATOM 7241 N N . PRO B 1 428 ? -0.528 46.281 12.344 1 96.56 428 PRO B N 1
ATOM 7242 C CA . PRO B 1 428 ? -1.234 45.25 13.094 1 96.56 428 PRO B CA 1
ATOM 7243 C C . PRO B 1 428 ? -0.302 44.406 13.977 1 96.56 428 PRO B C 1
ATOM 7245 O O . PRO B 1 428 ? -0.627 44.125 15.133 1 96.56 428 PRO B O 1
ATOM 7248 N N . PHE B 1 429 ? 0.827 44.062 13.508 1 96.81 429 PHE B N 1
ATOM 7249 C CA . PHE B 1 429 ? 1.774 43.281 14.289 1 96.81 429 PHE B CA 1
ATOM 7250 C C . PHE B 1 429 ? 2.301 44.094 15.469 1 96.81 429 PHE B C 1
ATOM 7252 O O . PHE B 1 429 ? 2.441 43.562 16.578 1 96.81 429 PHE B O 1
ATOM 7259 N N . GLN B 1 430 ? 2.559 45.312 15.227 1 95.56 430 GLN B N 1
ATOM 7260 C CA . GLN B 1 430 ? 3.062 46.156 16.281 1 95.56 430 GLN B CA 1
ATOM 7261 C C . GLN B 1 430 ? 2.049 46.281 17.422 1 95.56 430 GLN B C 1
ATOM 7263 O O . GLN B 1 430 ? 2.422 46.281 18.594 1 95.56 430 GLN B O 1
ATOM 7268 N N . LEU B 1 431 ? 0.826 46.406 17.062 1 96.88 431 LEU B N 1
ATOM 7269 C CA . LEU B 1 431 ? -0.222 46.531 18.062 1 96.88 431 LEU B CA 1
ATOM 7270 C C . LEU B 1 431 ? -0.385 45.25 18.859 1 96.88 431 LEU B C 1
ATOM 7272 O O . LEU B 1 431 ? -0.563 45.281 20.078 1 96.88 431 LEU B O 1
ATOM 7276 N N . LEU B 1 432 ? -0.355 44.125 18.188 1 97.75 432 LEU B N 1
ATOM 7277 C CA . LEU B 1 432 ? -0.449 42.844 18.891 1 97.75 432 LEU B CA 1
ATOM 7278 C C . LEU B 1 432 ? 0.747 42.625 19.812 1 97.75 432 LEU B C 1
ATOM 7280 O O . LEU B 1 432 ? 0.585 42.188 20.953 1 97.75 432 LEU B O 1
ATOM 7284 N N . ARG B 1 433 ? 1.921 42.938 19.312 1 97.06 433 ARG B N 1
ATOM 7285 C CA . ARG B 1 433 ? 3.133 42.844 20.109 1 97.06 433 ARG B CA 1
ATOM 7286 C C . ARG B 1 433 ? 3.021 43.688 21.375 1 97.06 433 ARG B C 1
ATOM 7288 O O . ARG B 1 433 ? 3.355 43.25 22.469 1 97.06 433 ARG B O 1
ATOM 7295 N N . GLN B 1 434 ? 2.553 44.875 21.188 1 96.12 434 GLN B N 1
ATOM 7296 C CA . GLN B 1 434 ? 2.379 45.781 22.312 1 96.12 434 GLN B CA 1
ATOM 7297 C C . GLN B 1 434 ? 1.43 45.188 23.344 1 96.12 434 GLN B C 1
ATOM 7299 O O . GLN B 1 434 ? 1.736 45.188 24.547 1 96.12 434 GLN B O 1
ATOM 7304 N N . ALA B 1 435 ? 0.33 44.719 22.906 1 97.56 435 ALA B N 1
ATOM 7305 C CA . ALA B 1 435 ? -0.659 44.156 23.812 1 97.56 435 ALA B CA 1
ATOM 7306 C C . ALA B 1 435 ? -0.069 43 24.609 1 97.56 435 ALA B C 1
ATOM 7308 O O . ALA B 1 435 ? -0.24 42.906 25.828 1 97.56 435 ALA B O 1
ATOM 7309 N N . ILE B 1 436 ? 0.63 42.094 23.938 1 97.62 436 ILE B N 1
ATOM 7310 C CA . ILE B 1 436 ? 1.22 40.906 24.562 1 97.62 436 ILE B CA 1
ATOM 7311 C C . ILE B 1 436 ? 2.248 41.344 25.609 1 97.62 436 ILE B C 1
ATOM 7313 O O . ILE B 1 436 ? 2.207 40.906 26.75 1 97.62 436 ILE B O 1
ATOM 7317 N N . GLN B 1 437 ? 3.062 42.281 25.219 1 96.44 437 GLN B N 1
ATOM 7318 C CA . GLN B 1 437 ? 4.176 42.688 26.062 1 96.44 437 GLN B CA 1
ATOM 7319 C C . GLN B 1 437 ? 3.689 43.5 27.25 1 96.44 437 GLN B C 1
ATOM 7321 O O . GLN B 1 437 ? 4.309 43.5 28.312 1 96.44 437 GLN B O 1
ATOM 7326 N N . GLU B 1 438 ? 2.604 44.219 27.094 1 96.38 438 GLU B N 1
ATOM 7327 C CA . GLU B 1 438 ? 2.055 45.031 28.172 1 96.38 438 GLU B CA 1
ATOM 7328 C C . GLU B 1 438 ? 1.377 44.156 29.234 1 96.38 438 GLU B C 1
ATOM 7330 O O . GLU B 1 438 ? 1.341 44.531 30.406 1 96.38 438 GLU B O 1
ATOM 7335 N N . VAL B 1 439 ? 0.849 43.062 28.781 1 95.56 439 VAL B N 1
ATOM 7336 C CA . VAL B 1 439 ? -0.079 42.375 29.672 1 95.56 439 VAL B CA 1
ATOM 7337 C C . VAL B 1 439 ? 0.557 41.094 30.172 1 95.56 439 VAL B C 1
ATOM 7339 O O . VAL B 1 439 ? 0.373 40.688 31.328 1 95.56 439 VAL B O 1
ATOM 7342 N N . TRP B 1 440 ? 1.251 40.344 29.297 1 94.69 440 TRP B N 1
ATOM 7343 C CA . TRP B 1 440 ? 1.83 39.062 29.688 1 94.69 440 TRP B CA 1
ATOM 7344 C C . TRP B 1 440 ? 2.844 39.25 30.812 1 94.69 440 TRP B C 1
ATOM 7346 O O . TRP B 1 440 ? 3.605 40.219 30.812 1 94.69 440 TRP B O 1
ATOM 7356 N N . PRO B 1 441 ? 2.867 38.344 31.75 1 91.25 441 PRO B N 1
ATOM 7357 C CA . PRO B 1 441 ? 3.799 38.5 32.875 1 91.25 441 PRO B CA 1
ATOM 7358 C C . PRO B 1 441 ? 5.258 38.531 32.438 1 91.25 441 PRO B C 1
ATOM 7360 O O . PRO B 1 441 ? 5.652 37.812 31.5 1 91.25 441 PRO B O 1
ATOM 7363 N N . ARG B 1 442 ? 5.949 39.344 33.188 1 91.06 442 ARG B N 1
ATOM 7364 C CA . ARG B 1 442 ? 7.383 39.438 32.938 1 91.06 442 ARG B CA 1
ATOM 7365 C C . ARG B 1 442 ? 8.078 38.125 33.281 1 91.06 442 ARG B C 1
ATOM 7367 O O . ARG B 1 442 ? 7.645 37.406 34.188 1 91.06 442 ARG B O 1
ATOM 7374 N N . PRO B 1 443 ? 9.102 37.906 32.469 1 87.38 443 PRO B N 1
ATOM 7375 C CA . PRO B 1 443 ? 9.844 36.688 32.812 1 87.38 443 PRO B CA 1
ATOM 7376 C C . PRO B 1 443 ? 10.398 36.719 34.25 1 87.38 443 PRO B C 1
ATOM 7378 O O . PRO B 1 443 ? 10.805 37.781 34.719 1 87.38 443 PRO B O 1
ATOM 7381 N N . ALA B 1 444 ? 10.375 35.562 34.781 1 82.62 444 ALA B N 1
ATOM 7382 C CA . ALA B 1 444 ? 10.852 35.438 36.156 1 82.62 444 ALA B CA 1
ATOM 7383 C C . ALA B 1 444 ? 12.258 36.031 36.312 1 82.62 444 ALA B C 1
ATOM 7385 O O . ALA B 1 444 ? 13.164 35.656 35.562 1 82.62 444 ALA B O 1
ATOM 7386 N N . GLY B 1 445 ? 12.43 36.906 37.219 1 82.69 445 GLY B N 1
ATOM 7387 C CA . GLY B 1 445 ? 13.742 37.438 37.562 1 82.69 445 GLY B CA 1
ATOM 7388 C C . GLY B 1 445 ? 14.172 38.562 36.625 1 82.69 445 GLY B C 1
ATOM 7389 O O . GLY B 1 445 ? 15.266 39.125 36.75 1 82.69 445 GLY B O 1
ATOM 7390 N N . GLN B 1 446 ? 13.297 38.906 35.656 1 85.88 446 GLN B N 1
ATOM 7391 C CA . GLN B 1 446 ? 13.633 39.969 34.688 1 85.88 446 GLN B CA 1
ATOM 7392 C C . GLN B 1 446 ? 12.516 41 34.562 1 85.88 446 GLN B C 1
ATOM 7394 O O . GLN B 1 446 ? 11.875 41.125 33.531 1 85.88 446 GLN B O 1
ATOM 7399 N N . PRO B 1 447 ? 12.383 41.812 35.562 1 83.31 447 PRO B N 1
ATOM 7400 C CA . PRO B 1 447 ? 11.25 42.719 35.625 1 83.31 447 PRO B CA 1
ATOM 7401 C C . PRO B 1 447 ? 11.281 43.781 34.5 1 83.31 447 PRO B C 1
ATOM 7403 O O . PRO B 1 447 ? 10.242 44.312 34.125 1 83.31 447 PRO B O 1
ATOM 7406 N N . ASP B 1 448 ? 12.461 44.031 33.938 1 86.19 448 ASP B N 1
ATOM 7407 C CA . ASP B 1 448 ? 12.594 45.062 32.938 1 86.19 448 ASP B CA 1
ATOM 7408 C C . ASP B 1 448 ? 12.539 44.5 31.516 1 86.19 448 ASP B C 1
ATOM 7410 O O . ASP B 1 448 ? 12.703 45.219 30.547 1 86.19 448 ASP B O 1
ATOM 7414 N N . THR B 1 449 ? 12.266 43.25 31.5 1 88.69 449 THR B N 1
ATOM 7415 C CA . THR B 1 449 ? 12.258 42.562 30.188 1 88.69 449 THR B CA 1
ATOM 7416 C C . THR B 1 449 ? 10.859 42.062 29.859 1 88.69 449 THR B C 1
ATOM 7418 O O . THR B 1 449 ? 10.195 41.469 30.703 1 88.69 449 THR B O 1
ATOM 7421 N N . ALA B 1 450 ? 10.453 42.375 28.609 1 92.88 450 ALA B N 1
ATOM 7422 C CA . ALA B 1 450 ? 9.18 41.844 28.141 1 92.88 450 ALA B CA 1
ATOM 7423 C C . ALA B 1 450 ? 9.391 40.531 27.359 1 92.88 450 ALA B C 1
ATOM 7425 O O . ALA B 1 450 ? 10.492 40.281 26.844 1 92.88 450 ALA B O 1
ATOM 7426 N N . ILE B 1 451 ? 8.391 39.75 27.297 1 94.62 451 ILE B N 1
ATOM 7427 C CA . ILE B 1 451 ? 8.414 38.531 26.531 1 94.62 451 ILE B CA 1
ATOM 7428 C C . ILE B 1 451 ? 8.719 38.812 25.062 1 94.62 451 ILE B C 1
ATOM 7430 O O . ILE B 1 451 ? 8.18 39.75 24.5 1 94.62 451 ILE B O 1
ATOM 7434 N N . PRO B 1 452 ? 9.703 38.094 24.469 1 95.38 452 PRO B N 1
ATOM 7435 C CA . PRO B 1 452 ? 9.883 38.25 23.016 1 95.38 452 PRO B CA 1
ATOM 7436 C C . PRO B 1 452 ? 8.648 37.844 22.219 1 95.38 452 PRO B C 1
ATOM 7438 O O . PRO B 1 452 ? 8 36.844 22.531 1 95.38 452 PRO B O 1
ATOM 7441 N N . VAL B 1 453 ? 8.25 38.656 21.266 1 96.75 453 VAL B N 1
ATOM 7442 C CA . VAL B 1 453 ? 7.195 38.375 20.312 1 96.75 453 VAL B CA 1
ATOM 7443 C C . VAL B 1 453 ? 7.805 38.125 18.938 1 96.75 453 VAL B C 1
ATOM 7445 O O . VAL B 1 453 ? 8.312 39.062 18.297 1 96.75 453 VAL B O 1
ATOM 7448 N N . ILE B 1 454 ? 7.719 36.906 18.484 1 96.75 454 ILE B N 1
ATOM 7449 C CA . ILE B 1 454 ? 8.492 36.438 17.328 1 96.75 454 ILE B CA 1
ATOM 7450 C C . ILE B 1 454 ? 7.555 36.031 16.203 1 96.75 454 ILE B C 1
ATOM 7452 O O . ILE B 1 454 ? 6.676 35.188 16.406 1 96.75 454 ILE B O 1
ATOM 7456 N N . PRO B 1 455 ? 7.73 36.688 14.984 1 96.69 455 PRO B N 1
ATOM 7457 C CA . PRO B 1 455 ? 6.996 36.156 13.836 1 96.69 455 PRO B CA 1
ATOM 7458 C C . PRO B 1 455 ? 7.414 34.719 13.469 1 96.69 455 PRO B C 1
ATOM 7460 O O . PRO B 1 455 ? 8.586 34.375 13.625 1 96.69 455 PRO B O 1
ATOM 7463 N N . TYR B 1 456 ? 6.52 33.938 12.961 1 94.56 456 TYR B N 1
ATOM 7464 C CA . TYR B 1 456 ? 6.871 32.594 12.484 1 94.56 456 TYR B CA 1
ATOM 7465 C C . TYR B 1 456 ? 5.863 32.094 11.453 1 94.56 456 TYR B C 1
ATOM 7467 O O . TYR B 1 456 ? 4.965 32.844 11.047 1 94.56 456 TYR B O 1
ATOM 7475 N N . MET B 1 457 ? 6.125 30.953 10.938 1 94.56 457 MET B N 1
ATOM 7476 C CA . MET B 1 457 ? 5.27 30.328 9.938 1 94.56 457 MET B CA 1
ATOM 7477 C C . MET B 1 457 ? 4.461 29.188 10.547 1 94.56 457 MET B C 1
ATOM 7479 O O . MET B 1 457 ? 5.016 28.312 11.211 1 94.56 457 MET B O 1
ATOM 7483 N N . VAL B 1 458 ? 3.164 29.312 10.336 1 92.88 458 VAL B N 1
ATOM 7484 C CA . VAL B 1 458 ? 2.301 28.203 10.758 1 92.88 458 VAL B CA 1
ATOM 7485 C C . VAL B 1 458 ? 2.408 27.062 9.758 1 92.88 458 VAL B C 1
ATOM 7487 O O . VAL B 1 458 ? 2.248 27.25 8.555 1 92.88 458 VAL B O 1
ATOM 7490 N N . GLY B 1 459 ? 2.682 25.922 10.258 1 88.06 459 GLY B N 1
ATOM 7491 C CA . GLY B 1 459 ? 2.887 24.766 9.406 1 88.06 459 GLY B CA 1
ATOM 7492 C C . GLY B 1 459 ? 1.596 24.203 8.828 1 88.06 459 GLY B C 1
ATOM 7493 O O . GLY B 1 459 ? 1.613 23.5 7.82 1 88.06 459 GLY B O 1
ATOM 7494 N N . GLY B 1 460 ? 0.501 24.547 9.383 1 83.69 460 GLY B N 1
ATOM 7495 C CA . GLY B 1 460 ? -0.804 24.078 8.938 1 83.69 460 GLY B CA 1
ATOM 7496 C C . GLY B 1 460 ? -1.683 25.203 8.406 1 83.69 460 GLY B C 1
ATOM 7497 O O . GLY B 1 460 ? -1.182 26.188 7.863 1 83.69 460 GLY B O 1
ATOM 7498 N N . GLY B 1 461 ? -2.965 24.844 8.352 1 85.69 461 GLY B N 1
ATOM 7499 C CA . GLY B 1 461 ? -3.928 25.828 7.891 1 85.69 461 GLY B CA 1
ATOM 7500 C C . GLY B 1 461 ? -5.047 26.078 8.883 1 85.69 461 GLY B C 1
ATOM 7501 O O . GLY B 1 461 ? -5.402 25.203 9.664 1 85.69 461 GLY B O 1
ATOM 7502 N N . THR B 1 462 ? -5.484 27.266 8.883 1 91.62 462 THR B N 1
ATOM 7503 C CA . THR B 1 462 ? -6.625 27.688 9.688 1 91.62 462 THR B CA 1
ATOM 7504 C C . THR B 1 462 ? -7.711 28.312 8.812 1 91.62 462 THR B C 1
ATOM 7506 O O . THR B 1 462 ? -7.59 28.328 7.586 1 91.62 462 THR B O 1
ATOM 7509 N N . ASP B 1 463 ? -8.773 28.75 9.453 1 95.38 463 ASP B N 1
ATOM 7510 C CA . ASP B 1 463 ? -9.875 29.375 8.734 1 95.38 463 ASP B CA 1
ATOM 7511 C C . ASP B 1 463 ? -9.453 30.703 8.117 1 95.38 463 ASP B C 1
ATOM 7513 O O . ASP B 1 463 ? -10.172 31.266 7.281 1 95.38 463 ASP B O 1
ATOM 7517 N N . SER B 1 464 ? -8.344 31.156 8.508 1 95.94 464 SER B N 1
ATOM 7518 C CA . SER B 1 464 ? -7.93 32.469 8.039 1 95.94 464 SER B CA 1
ATOM 7519 C C . SER B 1 464 ? -7.766 32.5 6.527 1 95.94 464 SER B C 1
ATOM 7521 O O . SER B 1 464 ? -7.883 33.562 5.898 1 95.94 464 SER B O 1
ATOM 7523 N N . LYS B 1 465 ? -7.516 31.359 5.91 1 92.94 465 LYS B N 1
ATOM 7524 C CA . LYS B 1 465 ? -7.352 31.266 4.461 1 92.94 465 LYS B CA 1
ATOM 7525 C C . LYS B 1 465 ? -8.586 31.781 3.734 1 92.94 465 LYS B C 1
ATOM 7527 O O . LYS B 1 465 ? -8.492 32.344 2.633 1 92.94 465 LYS B O 1
ATOM 7532 N N . HIS B 1 466 ? -9.742 31.641 4.344 1 95.56 466 HIS B N 1
ATOM 7533 C CA . HIS B 1 466 ? -10.992 32.062 3.715 1 95.56 466 HIS B CA 1
ATOM 7534 C C . HIS B 1 466 ? -11.156 33.562 3.773 1 95.56 466 HIS B C 1
ATOM 7536 O O . HIS B 1 466 ? -11.82 34.156 2.918 1 95.56 466 HIS B O 1
ATOM 7542 N N . TYR B 1 467 ? -10.562 34.219 4.746 1 97.88 467 TYR B N 1
ATOM 7543 C CA . TYR B 1 467 ? -10.727 35.656 4.953 1 97.88 467 TYR B CA 1
ATOM 7544 C C . TYR B 1 467 ? -9.555 36.406 4.352 1 97.88 467 TYR B C 1
ATOM 7546 O O . TYR B 1 467 ? -9.617 37.656 4.223 1 97.88 467 TYR B O 1
ATOM 7554 N N . ALA B 1 468 ? -8.555 35.75 3.998 1 95.62 468 ALA B N 1
ATOM 7555 C CA . ALA B 1 468 ? -7.305 36.344 3.543 1 95.62 468 ALA B CA 1
ATOM 7556 C C . ALA B 1 468 ? -7.551 37.312 2.391 1 95.62 468 ALA B C 1
ATOM 7558 O O . ALA B 1 468 ? -7 38.438 2.373 1 95.62 468 ALA B O 1
ATOM 7559 N N . PRO B 1 469 ? -8.438 37.031 1.428 1 95.06 469 PRO B N 1
ATOM 7560 C CA . PRO B 1 469 ? -8.648 37.969 0.307 1 95.06 469 PRO B CA 1
ATOM 7561 C C . PRO B 1 469 ? -9.266 39.281 0.741 1 95.06 469 PRO B C 1
ATOM 7563 O O . PRO B 1 469 ? -9.203 40.281 0.003 1 95.06 469 PRO B O 1
ATOM 7566 N N . LEU B 1 470 ? -9.836 39.281 1.904 1 97.75 470 LEU B N 1
ATOM 7567 C CA . LEU B 1 470 ? -10.531 40.5 2.379 1 97.75 470 LEU B CA 1
ATOM 7568 C C . LEU B 1 470 ? -9.586 41.375 3.184 1 97.75 470 LEU B C 1
ATOM 7570 O O . LEU B 1 470 ? -9.906 42.531 3.461 1 97.75 470 LEU B O 1
ATOM 7574 N N . SER B 1 471 ? -8.461 40.875 3.582 1 97.19 471 SER B N 1
ATOM 7575 C CA . SER B 1 471 ? -7.617 41.562 4.555 1 97.19 471 SER B CA 1
ATOM 7576 C C . SER B 1 471 ? -6.535 42.375 3.863 1 97.19 471 SER B C 1
ATOM 7578 O O . SER B 1 471 ? -5.684 41.844 3.16 1 97.19 471 SER B O 1
ATOM 7580 N N . ASP B 1 472 ? -6.496 43.625 4.125 1 93.5 472 ASP B N 1
ATOM 7581 C CA . ASP B 1 472 ? -5.484 44.5 3.553 1 93.5 472 ASP B CA 1
ATOM 7582 C C . ASP B 1 472 ? -4.25 44.562 4.445 1 93.5 472 ASP B C 1
ATOM 7584 O O . ASP B 1 472 ? -3.133 44.75 3.955 1 93.5 472 ASP B O 1
ATOM 7588 N N . GLY B 1 473 ? -4.418 44.5 5.723 1 91.12 473 GLY B N 1
ATOM 7589 C CA . GLY B 1 473 ? -3.314 44.594 6.664 1 91.12 473 GLY B CA 1
ATOM 7590 C C . GLY B 1 473 ? -2.705 43.25 7.027 1 91.12 473 GLY B C 1
ATOM 7591 O O . GLY B 1 473 ? -1.782 43.188 7.84 1 91.12 473 GLY B O 1
ATOM 7592 N N . GLY B 1 474 ? -3.279 42.219 6.547 1 95.31 474 GLY B N 1
ATOM 7593 C CA . GLY B 1 474 ? -2.727 40.875 6.766 1 95.31 474 GLY B CA 1
ATOM 7594 C C . GLY B 1 474 ? -3.439 40.125 7.863 1 95.31 474 GLY B C 1
ATOM 7595 O O . GLY B 1 474 ? -4.523 40.5 8.297 1 95.31 474 GLY B O 1
ATOM 7596 N N . ILE B 1 475 ? -2.861 38.969 8.195 1 97.81 475 ILE B N 1
ATOM 7597 C CA . ILE B 1 475 ? -3.434 38.031 9.156 1 97.81 475 ILE B CA 1
ATOM 7598 C C . ILE B 1 475 ? -2.412 37.719 10.25 1 97.81 475 ILE B C 1
ATOM 7600 O O . ILE B 1 475 ? -1.267 37.375 9.961 1 97.81 475 ILE B O 1
ATOM 7604 N N . LEU B 1 476 ? -2.803 37.906 11.477 1 98.25 476 LEU B N 1
ATOM 7605 C CA . LEU B 1 476 ? -2.002 37.562 12.648 1 98.25 476 LEU B CA 1
ATOM 7606 C C . LEU B 1 476 ? -2.59 36.375 13.367 1 98.25 476 LEU B C 1
ATOM 7608 O O . LEU B 1 476 ? -3.787 36.344 13.664 1 98.25 476 LEU B O 1
ATOM 7612 N N . ARG B 1 477 ? -1.749 35.375 13.609 1 97.81 477 ARG B N 1
ATOM 7613 C CA . ARG B 1 477 ? -2.223 34.125 14.227 1 97.81 477 ARG B CA 1
ATOM 7614 C C . ARG B 1 477 ? -1.609 33.938 15.609 1 97.81 477 ARG B C 1
ATOM 7616 O O . ARG B 1 477 ? -0.425 33.625 15.727 1 97.81 477 ARG B O 1
ATOM 7623 N N . PHE B 1 478 ? -2.455 34.062 16.641 1 97.62 478 PHE B N 1
ATOM 7624 C CA . PHE B 1 478 ? -1.941 34 18 1 97.62 478 PHE B CA 1
ATOM 7625 C C . PHE B 1 478 ? -3.076 33.781 19 1 97.62 478 PHE B C 1
ATOM 7627 O O . PHE B 1 478 ? -4.094 34.469 18.938 1 97.62 478 PHE B O 1
ATOM 7634 N N . ILE B 1 479 ? -2.92 32.875 19.812 1 97.25 479 ILE B N 1
ATOM 7635 C CA . ILE B 1 479 ? -3.764 32.719 20.984 1 97.25 479 ILE B CA 1
ATOM 7636 C C . ILE B 1 479 ? -2.926 32.875 22.25 1 97.25 479 ILE B C 1
ATOM 7638 O O . ILE B 1 479 ? -1.888 32.219 22.406 1 97.25 479 ILE B O 1
ATOM 7642 N N . PRO B 1 480 ? -3.336 33.688 23.172 1 97.12 480 PRO B N 1
ATOM 7643 C CA . PRO B 1 480 ? -2.529 34 24.344 1 97.12 480 PRO B CA 1
ATOM 7644 C C . PRO B 1 480 ? -2.617 32.906 25.406 1 97.12 480 PRO B C 1
ATOM 7646 O O . PRO B 1 480 ? -3.098 33.156 26.516 1 97.12 480 PRO B O 1
ATOM 7649 N N . PHE B 1 481 ? -2.137 31.797 25.156 1 95.38 481 PHE B N 1
ATOM 7650 C CA . PHE B 1 481 ? -1.94 30.766 26.172 1 95.38 481 PHE B CA 1
ATOM 7651 C C . PHE B 1 481 ? -0.555 30.141 26.047 1 95.38 481 PHE B C 1
ATOM 7653 O O . PHE B 1 481 ? 0.128 30.328 25.031 1 95.38 481 PHE B O 1
ATOM 7660 N N . GLY B 1 482 ? -0.133 29.531 27.125 1 93.56 482 GLY B N 1
ATOM 7661 C CA . GLY B 1 482 ? 1.202 28.953 27.172 1 93.56 482 GLY B CA 1
ATOM 7662 C C . GLY B 1 482 ? 1.22 27.469 26.891 1 93.56 482 GLY B C 1
ATOM 7663 O O . GLY B 1 482 ? 0.355 26.734 27.375 1 93.56 482 GLY B O 1
ATOM 7664 N N . LEU B 1 483 ? 2.154 27.062 26.078 1 91.88 483 LEU B N 1
ATOM 7665 C CA . LEU B 1 483 ? 2.404 25.656 25.797 1 91.88 483 LEU B CA 1
ATOM 7666 C C . LEU B 1 483 ? 3.855 25.281 26.109 1 91.88 483 LEU B C 1
ATOM 7668 O O . LEU B 1 483 ? 4.773 26.031 25.766 1 91.88 483 LEU B O 1
ATOM 7672 N N . ASN B 1 484 ? 4.035 24.203 26.812 1 91.25 484 ASN B N 1
ATOM 7673 C CA . ASN B 1 484 ? 5.367 23.672 27.094 1 91.25 484 ASN B CA 1
ATOM 7674 C C . ASN B 1 484 ? 5.758 22.578 26.109 1 91.25 484 ASN B C 1
ATOM 7676 O O . ASN B 1 484 ? 5.355 21.422 26.266 1 91.25 484 ASN B O 1
ATOM 7680 N N . LYS B 1 485 ? 6.59 22.922 25.234 1 84.62 485 LYS B N 1
ATOM 7681 C CA . LYS B 1 485 ? 6.98 21.969 24.188 1 84.62 485 LYS B CA 1
ATOM 7682 C C . LYS B 1 485 ? 7.746 20.797 24.781 1 84.62 485 LYS B C 1
ATOM 7684 O O . LYS B 1 485 ? 7.508 19.641 24.406 1 84.62 485 LYS B O 1
ATOM 7689 N N . THR B 1 486 ? 8.609 21 25.656 1 81.06 486 THR B N 1
ATOM 7690 C CA . THR B 1 486 ? 9.422 19.953 26.266 1 81.06 486 THR B CA 1
ATOM 7691 C C . THR B 1 486 ? 8.547 18.969 27.031 1 81.06 486 THR B C 1
ATOM 7693 O O . THR B 1 486 ? 8.852 17.766 27.078 1 81.06 486 THR B O 1
ATOM 7696 N N . ALA B 1 487 ? 7.473 19.516 27.531 1 83.06 487 ALA B N 1
ATOM 7697 C CA . ALA B 1 487 ? 6.566 18.672 28.297 1 83.06 487 ALA B CA 1
ATOM 7698 C C . ALA B 1 487 ? 5.602 17.922 27.391 1 83.06 487 ALA B C 1
ATOM 7700 O O . ALA B 1 487 ? 4.812 17.094 27.844 1 83.06 487 ALA B O 1
ATOM 7701 N N . GLY B 1 488 ? 5.59 18.266 26.141 1 78.88 488 GLY B N 1
ATOM 7702 C CA . GLY B 1 488 ? 4.789 17.516 25.188 1 78.88 488 GLY B CA 1
ATOM 7703 C C . GLY B 1 488 ? 3.43 18.141 24.938 1 78.88 488 GLY B C 1
ATOM 7704 O O . GLY B 1 488 ? 2.533 17.5 24.391 1 78.88 488 GLY B O 1
ATOM 7705 N N . ASP B 1 489 ? 3.254 19.406 25.266 1 83.56 489 ASP B N 1
ATOM 7706 C CA . ASP B 1 489 ? 1.945 20.031 25.172 1 83.56 489 ASP B CA 1
ATOM 7707 C C . ASP B 1 489 ? 1.473 20.125 23.719 1 83.56 489 ASP B C 1
ATOM 7709 O O . ASP B 1 489 ? 0.271 20.078 23.453 1 83.56 489 ASP B O 1
ATOM 7713 N N . LEU B 1 490 ? 2.352 20.297 22.844 1 76.19 490 LEU B N 1
ATOM 7714 C CA . LEU B 1 490 ? 1.972 20.406 21.438 1 76.19 490 LEU B CA 1
ATOM 7715 C C . LEU B 1 490 ? 1.283 19.125 20.969 1 76.19 490 LEU B C 1
ATOM 7717 O O . LEU B 1 490 ? 0.4 19.172 20.109 1 76.19 490 LEU B O 1
ATOM 7721 N N . GLY B 1 491 ? 1.637 18.047 21.578 1 73.62 491 GLY B N 1
ATOM 7722 C CA . GLY B 1 491 ? 1.048 16.766 21.219 1 73.62 491 GLY B CA 1
ATOM 7723 C C . GLY B 1 491 ? -0.36 16.594 21.766 1 73.62 491 GLY B C 1
ATOM 7724 O O . GLY B 1 491 ? -1.093 15.703 21.312 1 73.62 491 GLY B O 1
ATOM 7725 N N . LEU B 1 492 ? -0.708 17.484 22.578 1 75.56 492 LEU B N 1
ATOM 7726 C CA . LEU B 1 492 ? -2.039 17.406 23.172 1 75.56 492 LEU B CA 1
ATOM 7727 C C . LEU B 1 492 ? -3.096 17.938 22.203 1 75.56 492 LEU B C 1
ATOM 7729 O O . LEU B 1 492 ? -4.289 17.688 22.375 1 75.56 492 LEU B O 1
ATOM 7733 N N . ILE B 1 493 ? -2.641 18.656 21.25 1 74.5 493 ILE B N 1
ATOM 7734 C CA . ILE B 1 493 ? -3.568 19.156 20.234 1 74.5 493 ILE B CA 1
ATOM 7735 C C . ILE B 1 493 ? -4.137 17.984 19.438 1 74.5 493 ILE B C 1
ATOM 7737 O O . ILE B 1 493 ? -3.389 17.203 18.859 1 74.5 493 ILE B O 1
ATOM 7741 N N . HIS B 1 494 ? -5.426 17.875 19.406 1 71.19 494 HIS B N 1
ATOM 7742 C CA . HIS B 1 494 ? -6.113 16.766 18.734 1 71.19 494 HIS B CA 1
ATOM 7743 C C . HIS B 1 494 ? -5.785 15.43 19.406 1 71.19 494 HIS B C 1
ATOM 7745 O O . HIS B 1 494 ? -5.992 14.367 18.812 1 71.19 494 HIS B O 1
ATOM 7751 N N . GLY B 1 495 ? -5.148 15.492 20.609 1 79.25 495 GLY B N 1
ATOM 7752 C CA . GLY B 1 495 ? -4.707 14.273 21.281 1 79.25 495 GLY B CA 1
ATOM 7753 C C . GLY B 1 495 ? -5.504 13.953 22.531 1 79.25 495 GLY B C 1
ATOM 7754 O O . GLY B 1 495 ? -6.41 14.703 22.906 1 79.25 495 GLY B O 1
ATOM 7755 N N . THR B 1 496 ? -5.055 12.758 23.094 1 86.06 496 THR B N 1
ATOM 7756 C CA . THR B 1 496 ? -5.637 12.344 24.359 1 86.06 496 THR B CA 1
ATOM 7757 C C . THR B 1 496 ? -5.141 13.227 25.5 1 86.06 496 THR B C 1
ATOM 7759 O O . THR B 1 496 ? -3.982 13.641 25.516 1 86.06 496 THR B O 1
ATOM 7762 N N . ASN B 1 497 ? -6.066 13.641 26.344 1 91.69 497 ASN B N 1
ATOM 7763 C CA . ASN B 1 497 ? -5.766 14.422 27.547 1 91.69 497 ASN B CA 1
ATOM 7764 C C . ASN B 1 497 ? -5.492 15.883 27.203 1 91.69 497 ASN B C 1
ATOM 7766 O O . ASN B 1 497 ? -4.621 16.516 27.812 1 91.69 497 ASN B O 1
ATOM 7770 N N . GLU B 1 498 ? -6.125 16.297 26.109 1 92.06 498 GLU B N 1
ATOM 7771 C CA . GLU B 1 498 ? -6.066 17.734 25.844 1 92.06 498 GLU B CA 1
ATOM 7772 C C . GLU B 1 498 ? -6.469 18.547 27.062 1 92.06 498 GLU B C 1
ATOM 7774 O O . GLU B 1 498 ? -7.48 18.25 27.703 1 92.06 498 GLU B O 1
ATOM 7779 N N . ARG B 1 499 ? -5.641 19.547 27.422 1 94.75 499 ARG B N 1
ATOM 7780 C CA . ARG B 1 499 ? -5.848 20.359 28.625 1 94.75 499 ARG B CA 1
ATOM 7781 C C . ARG B 1 499 ? -5.078 21.672 28.531 1 94.75 499 ARG B C 1
ATOM 7783 O O . ARG B 1 499 ? -4.125 21.781 27.766 1 94.75 499 ARG B O 1
ATOM 7790 N N . ILE B 1 500 ? -5.492 22.594 29.266 1 95.31 500 ILE B N 1
ATOM 7791 C CA . ILE B 1 500 ? -4.84 23.906 29.328 1 95.31 500 ILE B CA 1
ATOM 7792 C C . ILE B 1 500 ? -4.797 24.391 30.766 1 95.31 500 ILE B C 1
ATOM 7794 O O . ILE B 1 500 ? -5.711 24.109 31.547 1 95.31 500 ILE B O 1
ATOM 7798 N N . PRO B 1 501 ? -3.725 25 31.188 1 94.94 501 PRO B N 1
ATOM 7799 C CA . PRO B 1 501 ? -3.711 25.547 32.562 1 94.94 501 PRO B CA 1
ATOM 7800 C C . PRO B 1 501 ? -4.848 26.547 32.812 1 94.94 501 PRO B C 1
ATOM 7802 O O . PRO B 1 501 ? -5.09 27.422 31.969 1 94.94 501 PRO B O 1
ATOM 7805 N N . ALA B 1 502 ? -5.484 26.422 33.906 1 96.31 502 ALA B N 1
ATOM 7806 C CA . ALA B 1 502 ? -6.613 27.297 34.25 1 96.31 502 ALA B CA 1
ATOM 7807 C C . ALA B 1 502 ? -6.188 28.75 34.281 1 96.31 502 ALA B C 1
ATOM 7809 O O . ALA B 1 502 ? -6.938 29.641 33.875 1 96.31 502 ALA B O 1
ATOM 7810 N N . ASP B 1 503 ? -5.016 29.016 34.719 1 94.81 503 ASP B N 1
ATOM 7811 C CA . ASP B 1 503 ? -4.516 30.375 34.844 1 94.81 503 ASP B CA 1
ATOM 7812 C C . ASP B 1 503 ? -4.312 31.047 33.5 1 94.81 503 ASP B C 1
ATOM 7814 O O . ASP B 1 503 ? -4.297 32.281 33.406 1 94.81 503 ASP B O 1
ATOM 7818 N N . ASP B 1 504 ? -4.117 30.266 32.531 1 95.31 504 ASP B N 1
ATOM 7819 C CA . ASP B 1 504 ? -3.9 30.812 31.188 1 95.31 504 ASP B CA 1
ATOM 7820 C C . ASP B 1 504 ? -5.172 31.469 30.656 1 95.31 504 ASP B C 1
ATOM 7822 O O . ASP B 1 504 ? -5.102 32.375 29.812 1 95.31 504 ASP B O 1
ATOM 7826 N N . PHE B 1 505 ? -6.301 31.031 31.141 1 96.31 505 PHE B N 1
ATOM 7827 C CA . PHE B 1 505 ? -7.543 31.656 30.688 1 96.31 505 PHE B CA 1
ATOM 7828 C C . PHE B 1 505 ? -7.613 33.125 31.141 1 96.31 505 PHE B C 1
ATOM 7830 O O . PHE B 1 505 ? -8.016 33.969 30.359 1 96.31 505 PHE B O 1
ATOM 7837 N N . ARG B 1 506 ? -7.199 33.344 32.344 1 95.94 506 ARG B N 1
ATOM 7838 C CA . ARG B 1 506 ? -7.16 34.719 32.844 1 95.94 506 ARG B CA 1
ATOM 7839 C C . ARG B 1 506 ? -6.211 35.594 32 1 95.94 506 ARG B C 1
ATOM 7841 O O . ARG B 1 506 ? -6.559 36.688 31.594 1 95.94 506 ARG B O 1
ATOM 7848 N N . LYS B 1 507 ? -5.059 35.062 31.812 1 96.12 507 LYS B N 1
ATOM 7849 C CA . LYS B 1 507 ? -4.07 35.781 31.016 1 96.12 507 LYS B CA 1
ATOM 7850 C C . LYS B 1 507 ? -4.605 36.094 29.625 1 96.12 507 LYS B C 1
ATOM 7852 O O . LYS B 1 507 ? -4.395 37.188 29.109 1 96.12 507 LYS B O 1
ATOM 7857 N N . ALA B 1 508 ? -5.254 35.125 29.094 1 97.88 508 ALA B N 1
ATOM 7858 C CA . ALA B 1 508 ? -5.777 35.281 27.734 1 97.88 508 ALA B CA 1
ATOM 7859 C C . ALA B 1 508 ? -6.844 36.344 27.672 1 97.88 508 ALA B C 1
ATOM 7861 O O . ALA B 1 508 ? -6.859 37.156 26.75 1 97.88 508 ALA B O 1
ATOM 7862 N N . VAL B 1 509 ? -7.727 36.375 28.641 1 98.12 509 VAL B N 1
ATOM 7863 C CA . VAL B 1 509 ? -8.773 37.375 28.688 1 98.12 509 VAL B CA 1
ATOM 7864 C C . VAL B 1 509 ? -8.141 38.781 28.781 1 98.12 509 VAL B C 1
ATOM 7866 O O . VAL B 1 509 ? -8.555 39.688 28.094 1 98.12 509 VAL B O 1
ATOM 7869 N N . CYS B 1 510 ? -7.125 38.875 29.578 1 98 510 CYS B N 1
ATOM 7870 C CA . CYS B 1 510 ? -6.453 40.156 29.781 1 98 510 CYS B CA 1
ATOM 7871 C C . CYS B 1 510 ? -5.766 40.625 28.5 1 98 510 CYS B C 1
ATOM 7873 O O . CYS B 1 510 ? -5.887 41.781 28.109 1 98 510 CYS B O 1
ATOM 7875 N N . VAL B 1 511 ? -5.047 39.75 27.891 1 98.19 511 VAL B N 1
ATOM 7876 C CA . VAL B 1 511 ? -4.34 40.094 26.656 1 98.19 511 VAL B CA 1
ATOM 7877 C C . VAL B 1 511 ? -5.348 40.469 25.578 1 98.19 511 VAL B C 1
ATOM 7879 O O . VAL B 1 511 ? -5.184 41.5 24.906 1 98.19 511 VAL B O 1
ATOM 7882 N N . TYR B 1 512 ? -6.402 39.719 25.391 1 98.62 512 TYR B N 1
ATOM 7883 C CA . TYR B 1 512 ? -7.402 40 24.375 1 98.62 512 TYR B CA 1
ATOM 7884 C C . TYR B 1 512 ? -8.102 41.312 24.641 1 98.62 512 TYR B C 1
ATOM 7886 O O . TYR B 1 512 ? -8.438 42.062 23.719 1 98.62 512 TYR B O 1
ATOM 7894 N N . ALA B 1 513 ? -8.375 41.594 25.906 1 98.38 513 ALA B N 1
ATOM 7895 C CA . ALA B 1 513 ? -8.977 42.906 26.219 1 98.38 513 ALA B CA 1
ATOM 7896 C C . ALA B 1 513 ? -8.109 44.031 25.734 1 98.38 513 ALA B C 1
ATOM 7898 O O . ALA B 1 513 ? -8.602 45 25.109 1 98.38 513 ALA B O 1
ATOM 7899 N N . ARG B 1 514 ? -6.852 43.906 26.016 1 98.12 514 ARG B N 1
ATOM 7900 C CA . ARG B 1 514 ? -5.918 44.969 25.578 1 98.12 514 ARG B CA 1
ATOM 7901 C C . ARG B 1 514 ? -5.82 45 24.062 1 98.12 514 ARG B C 1
ATOM 7903 O O . ARG B 1 514 ? -5.73 46.094 23.469 1 98.12 514 ARG B O 1
ATOM 7910 N N . VAL B 1 515 ? -5.797 43.844 23.391 1 98.5 515 VAL B N 1
ATOM 7911 C CA . VAL B 1 515 ? -5.758 43.781 21.938 1 98.5 515 VAL B CA 1
ATOM 7912 C C . VAL B 1 515 ? -6.984 44.469 21.344 1 98.5 515 VAL B C 1
ATOM 7914 O O . VAL B 1 515 ? -6.871 45.219 20.391 1 98.5 515 VAL B O 1
ATOM 7917 N N . LEU B 1 516 ? -8.148 44.156 21.906 1 98.5 516 LEU B N 1
ATOM 7918 C CA . LEU B 1 516 ? -9.391 44.75 21.406 1 98.5 516 LEU B CA 1
ATOM 7919 C C . LEU B 1 516 ? -9.352 46.281 21.547 1 98.5 516 LEU B C 1
ATOM 7921 O O . LEU B 1 516 ? -9.789 47 20.641 1 98.5 516 LEU B O 1
ATOM 7925 N N . GLU B 1 517 ? -8.805 46.75 22.594 1 97.75 517 GLU B N 1
ATOM 7926 C CA . GLU B 1 517 ? -8.68 48.188 22.797 1 97.75 517 GLU B CA 1
ATOM 7927 C C . GLU B 1 517 ? -7.77 48.844 21.75 1 97.75 517 GLU B C 1
ATOM 7929 O O . GLU B 1 517 ? -8.125 49.844 21.141 1 97.75 517 GLU B O 1
ATOM 7934 N N . LEU B 1 518 ? -6.668 48.219 21.609 1 97.38 518 LEU B N 1
ATOM 7935 C CA . LEU B 1 518 ? -5.672 48.781 20.703 1 97.38 518 LEU B CA 1
ATOM 7936 C C . LEU B 1 518 ? -6.129 48.656 19.25 1 97.38 518 LEU B C 1
ATOM 7938 O O . LEU B 1 518 ? -6.039 49.625 18.484 1 97.38 518 LEU B O 1
ATOM 7942 N N . MET B 1 519 ? -6.648 47.5 18.875 1 97.81 519 MET B N 1
ATOM 7943 C CA . MET B 1 519 ? -7.09 47.281 17.5 1 97.81 519 MET B CA 1
ATOM 7944 C C . MET B 1 519 ? -8.336 48.094 17.188 1 97.81 519 MET B C 1
ATOM 7946 O O . MET B 1 519 ? -8.57 48.438 16.031 1 97.81 519 MET B O 1
ATOM 7950 N N . GLY B 1 520 ? -9.133 48.375 18.188 1 97.88 520 GLY B N 1
ATOM 7951 C CA . GLY B 1 520 ? -10.359 49.156 18.016 1 97.88 520 GLY B CA 1
ATOM 7952 C C . GLY B 1 520 ? -10.125 50.625 17.984 1 97.88 520 GLY B C 1
ATOM 7953 O O . GLY B 1 520 ? -11.062 51.406 17.781 1 97.88 520 GLY B O 1
ATOM 7954 N N . SER B 1 521 ? -8.875 51.031 18.109 1 96.69 521 SER B N 1
ATOM 7955 C CA . SER B 1 521 ? -8.523 52.438 18.094 1 96.69 521 SER B CA 1
ATOM 7956 C C . SER B 1 521 ? -8.172 52.938 16.688 1 96.69 521 SER B C 1
ATOM 7958 O O . SER B 1 521 ? -8.148 52.125 15.75 1 96.69 521 SER B O 1
ATOM 7960 N N . ASP B 1 522 ? -7.949 54.188 16.516 1 94.31 522 ASP B N 1
ATOM 7961 C CA . ASP B 1 522 ? -7.383 54.75 15.289 1 94.31 522 ASP B CA 1
ATOM 7962 C C . ASP B 1 522 ? -5.871 54.531 15.234 1 94.31 522 ASP B C 1
ATOM 7964 O O . ASP B 1 522 ? -5.145 55 16.125 1 94.31 522 ASP B O 1
ATOM 7968 N N . TRP B 1 523 ? -5.461 53.875 14.211 1 91 523 TRP B N 1
ATOM 7969 C CA . TRP B 1 523 ? -4.062 53.469 14.125 1 91 523 TRP B CA 1
ATOM 7970 C C . TRP B 1 523 ? -3.178 54.656 13.719 1 91 523 TRP B C 1
ATOM 7972 O O . TRP B 1 523 ? -1.948 54.562 13.742 1 91 523 TRP B O 1
ATOM 7982 N N . SER B 1 524 ? -3.754 55.719 13.039 1 78.44 524 SER B N 1
ATOM 7983 C CA . SER B 1 524 ? -2.99 56.906 12.625 1 78.44 524 SER B CA 1
ATOM 7984 C C . SER B 1 524 ? -2.375 57.594 13.828 1 78.44 524 SER B C 1
ATOM 7986 O O . SER B 1 524 ? -1.289 58.188 13.727 1 78.44 524 SER B O 1
ATOM 7988 N N . GLU B 1 525 ? -3.301 57.938 14.914 1 54.88 525 GLU B N 1
ATOM 7989 C CA . GLU B 1 525 ? -2.939 58.75 16.062 1 54.88 525 GLU B CA 1
ATOM 7990 C C . GLU B 1 525 ? -1.821 58.094 16.875 1 54.88 525 GLU B C 1
ATOM 7992 O O . GLU B 1 525 ? -1.229 58.75 17.75 1 54.88 525 GLU B O 1
ATOM 7997 N N . ALA B 1 526 ? -1.803 57 16.984 1 49.38 526 ALA B N 1
ATOM 7998 C CA . ALA B 1 526 ? -1.067 56.375 18.078 1 49.38 526 ALA B CA 1
ATOM 7999 C C . ALA B 1 526 ? 0.428 56.656 17.969 1 49.38 526 ALA B C 1
ATOM 8001 O O . ALA B 1 526 ? 1.235 56.062 18.672 1 49.38 526 ALA B O 1
ATOM 8002 N N . GLY B 1 527 ? 0.746 57.406 16.969 1 43 527 GLY B N 1
ATOM 8003 C CA . GLY B 1 527 ? 1.928 58.062 17.516 1 43 527 GLY B CA 1
ATOM 8004 C C . GLY B 1 527 ? 1.622 58.938 18.703 1 43 527 GLY B C 1
ATOM 8005 O O . GLY B 1 527 ? 2.402 59.844 19.031 1 43 527 GLY B O 1
ATOM 8006 N N . GLY B 1 528 ? 0.441 59.094 19.141 1 33.97 528 GLY B N 1
ATOM 8007 C CA . GLY B 1 528 ? -0.041 60.156 20.016 1 33.97 528 GLY B CA 1
ATOM 8008 C C . GLY B 1 528 ? 0.765 60.281 21.297 1 33.97 528 GLY B C 1
ATOM 8009 O O . GLY B 1 528 ? 1.591 59.406 21.609 1 33.97 528 GLY B O 1
ATOM 8010 N N . LYS B 1 529 ? 0.266 61.469 22.234 1 40.88 529 LYS B N 1
ATOM 8011 C CA . LYS B 1 529 ? 0.332 61.906 23.625 1 40.88 529 LYS B CA 1
ATOM 8012 C C . LYS B 1 529 ? -0.297 60.875 24.562 1 40.88 529 LYS B C 1
ATOM 8014 O O . LYS B 1 529 ? -1.333 60.281 24.234 1 40.88 529 LYS B O 1
ATOM 8019 N N . GLU B 1 530 ? 0.319 60.219 25.281 1 31.14 530 GLU B N 1
ATOM 8020 C CA . GLU B 1 530 ? 0.026 59.562 26.531 1 31.14 530 GLU B CA 1
ATOM 8021 C C . GLU B 1 530 ? -1.223 60.125 27.188 1 31.14 530 GLU B C 1
ATOM 8023 O O . GLU B 1 530 ? -1.226 61.281 27.625 1 31.14 530 GLU B O 1
ATOM 8028 N N . LYS B 1 531 ? -2.436 60 26.875 1 34.62 531 LYS B N 1
ATOM 8029 C CA . LYS B 1 531 ? -3.391 60.562 27.812 1 34.62 531 LYS B CA 1
ATOM 8030 C C . LYS B 1 531 ? -3.281 59.875 29.172 1 34.62 531 LYS B C 1
ATOM 8032 O O . LYS B 1 531 ? -3.334 58.656 29.266 1 34.62 531 LYS B O 1
ATOM 8037 N N . PRO B 1 532 ? -2.918 60.594 30.234 1 31.55 532 PRO B N 1
ATOM 8038 C CA . PRO B 1 532 ? -2.85 60.031 31.594 1 31.55 532 PRO B CA 1
ATOM 8039 C C . PRO B 1 532 ? -4.129 59.281 31.984 1 31.55 532 PRO B C 1
ATOM 8041 O O . PRO B 1 532 ? -5.199 59.562 31.438 1 31.55 532 PRO B O 1
ATOM 8044 N N . ALA B 1 533 ? -4.078 58.031 32.406 1 35 533 ALA B N 1
ATOM 8045 C CA . ALA B 1 533 ? -5.102 57.281 33.125 1 35 533 ALA B CA 1
ATOM 8046 C C . ALA B 1 533 ? -6.051 58.219 33.875 1 35 533 ALA B C 1
ATOM 8048 O O . ALA B 1 533 ? -5.609 59.094 34.594 1 35 533 ALA B O 1
ATOM 8049 N N . ALA B 1 534 ? -7.23 58.438 33.344 1 32.72 534 ALA B N 1
ATOM 8050 C CA . ALA B 1 534 ? -8.258 59.125 34.125 1 32.72 534 ALA B CA 1
ATOM 8051 C C . ALA B 1 534 ? -8.203 58.688 35.594 1 32.72 534 ALA B C 1
ATOM 8053 O O . ALA B 1 534 ? -8.25 57.5 35.906 1 32.72 534 ALA B O 1
ATOM 8054 N N . ALA B 1 535 ? -7.582 59.5 36.438 1 31.44 535 ALA B N 1
ATOM 8055 C CA . ALA B 1 535 ? -7.621 59.438 37.906 1 31.44 535 ALA B CA 1
ATOM 8056 C C . ALA B 1 535 ? -9.039 59.156 38.406 1 31.44 535 ALA B C 1
ATOM 8058 O O . ALA B 1 535 ? -9.945 59.969 38.188 1 31.44 535 ALA B O 1
ATOM 8059 N N . VAL B 1 536 ? -9.602 57.938 38.281 1 28.3 536 VAL B N 1
ATOM 8060 C CA . VAL B 1 536 ? -10.797 57.719 39.094 1 28.3 536 VAL B CA 1
ATOM 8061 C C . VAL B 1 536 ? -10.633 58.406 40.438 1 28.3 536 VAL B C 1
ATOM 8063 O O . VAL B 1 536 ? -9.68 58.125 41.188 1 28.3 536 VAL B O 1
ATOM 8066 N N . ALA B 1 537 ? -11.258 59.625 40.625 1 25.03 537 ALA B N 1
ATOM 8067 C CA . ALA B 1 537 ? -11.641 60.094 41.969 1 25.03 537 ALA B CA 1
ATOM 8068 C C . ALA B 1 537 ? -12.57 59.094 42.625 1 25.03 537 ALA B C 1
ATOM 8070 O O . ALA B 1 537 ? -13.445 58.5 42 1 25.03 537 ALA B O 1
#

Radius of gyration: 40.82 Å; Cα contacts (8 Å, |Δi|>4): 2352; chains: 2; bounding box: 82×127×85 Å

Solvent-accessible surface area (backbone atoms only — not comparable to full-atom values): 54341 Å² total; per-residue (Å²): 134,54,73,69,53,53,46,49,52,50,47,48,50,49,44,49,52,45,47,53,47,47,54,37,43,58,60,29,71,62,51,69,67,79,83,49,62,74,71,51,82,61,79,86,70,64,58,68,62,53,49,50,57,45,26,54,55,24,47,36,67,27,30,40,34,76,85,33,95,66,20,55,72,36,67,64,35,42,51,51,42,54,50,46,52,51,69,73,37,51,67,47,64,71,70,26,54,76,40,70,31,36,45,95,42,64,12,39,39,36,37,41,68,27,76,37,80,85,43,56,27,35,38,39,43,43,29,57,23,28,73,70,78,63,85,89,46,70,81,69,31,89,54,49,57,44,57,25,43,78,56,96,65,23,34,28,9,57,23,42,74,57,26,37,40,57,45,44,27,48,52,50,13,51,40,48,38,43,74,70,63,57,79,62,38,42,14,21,35,32,38,39,37,20,40,22,49,84,64,68,8,69,52,13,35,33,42,44,32,50,52,40,49,75,70,66,51,51,23,44,28,33,39,28,64,71,20,36,23,23,52,60,22,49,78,89,42,29,71,88,41,42,30,33,34,33,16,22,30,29,26,10,36,30,42,40,34,37,39,40,60,26,92,42,52,54,29,66,43,48,68,78,81,57,53,44,52,60,51,44,53,37,33,47,51,50,22,46,70,72,58,59,70,66,78,46,61,42,75,40,50,26,51,21,36,36,60,41,17,50,60,24,52,76,90,49,9,26,62,23,56,48,39,38,62,89,78,23,62,67,61,34,50,53,49,35,47,39,28,51,73,66,69,42,33,65,45,19,40,71,27,27,49,40,77,22,59,10,33,34,46,26,43,89,43,69,59,31,29,26,42,48,32,39,42,30,26,16,32,31,28,40,61,79,35,45,55,65,57,51,53,52,52,50,51,52,29,33,59,74,38,68,44,82,74,43,45,82,43,70,46,63,93,70,42,43,50,17,33,68,66,29,55,85,81,35,66,66,46,51,48,47,45,48,23,44,32,18,47,52,75,52,40,87,96,32,84,80,40,46,52,51,69,28,46,27,66,24,73,50,80,65,52,57,70,49,43,47,89,40,31,76,53,26,48,43,10,49,39,66,37,71,37,37,61,90,80,44,45,70,61,24,61,94,34,78,60,18,51,34,56,50,66,34,53,56,52,23,21,38,30,41,33,44,32,52,53,59,65,14,36,67,79,82,59,69,79,64,83,81,72,78,75,78,73,80,126,132,54,75,70,54,53,49,50,51,50,48,48,51,49,46,49,51,44,49,53,47,47,54,38,43,59,58,28,72,64,50,69,65,79,82,48,60,74,70,51,82,62,78,86,71,62,58,68,62,54,48,50,57,44,29,55,55,24,46,37,67,29,28,40,34,78,86,32,95,67,19,54,71,37,67,65,33,44,52,52,44,53,51,46,51,53,67,73,37,51,67,48,64,69,70,26,52,78,42,70,32,34,45,95,41,64,12,41,39,36,36,41,67,28,75,38,81,85,44,55,28,34,36,39,41,44,29,57,22,26,72,70,78,62,86,90,46,72,83,70,30,89,55,50,57,44,56,24,42,78,55,96,63,22,34,29,9,56,22,41,73,58,26,37,41,58,46,46,28,48,53,50,13,52,41,46,38,44,75,71,64,57,77,61,36,42,15,21,36,32,38,40,37,19,39,22,48,84,62,67,8,67,52,13,34,35,42,43,33,49,51,40,49,74,70,65,52,51,25,44,29,32,38,28,64,71,20,35,25,25,52,60,22,48,78,90,43,28,71,86,42,42,29,35,36,32,14,24,29,28,26,11,36,30,41,39,35,36,39,40,60,26,94,42,52,55,28,65,43,48,68,79,80,56,53,43,52,60,50,44,53,37,32,47,51,51,22,45,68,72,56,59,68,66,77,47,62,42,75,39,51,26,53,20,35,36,59,42,17,49,61,24,53,75,88,48,9,26,63,23,57,47,37,39,60,89,77,22,62,66,59,36,49,52,50,34,47,39,27,51,72,67,68,42,33,65,46,19,41,69,27,27,50,42,78,22,59,9,36,34,45,26,43,89,43,68,60,33,29,27,43,45,31,39,41,31,28,16,32,31,26,40,62,80,35,46,55,65,58,52,53,51,52,51,50,52,28,33,60,73,39,69,43,83,73,44,44,82,43,71,44,63,92,69,41,44,50,18,33,70,67,30,55,86,81,35,65,65,45,50,49,48,46,48,23,46,32,18,47,51,74,51,40,86,95,31,85,77,39,46,54,51,69,30,47,27,65,23,73,50,78,65,53,57,70,48,43,48,88,41,31,75,55,27,47,43,11,48,40,65,40,72,36,37,62,91,79,43,44,72,61,23,60,95,36,78,62,19,49,33,54,50,68,34,51,57,51,23,21,37,29,41,34,44,33,51,54,59,65,14,37,63,80,83,55,67,78,58,81,80,73,75,76,80,74,80,126

Nearest PDB structures (foldseek):
  7rsf-assembly1_B  TM=7.762E-01  e=1.127E-23  Escherichia coli str. K-12 substr. MG1655
  3tx8-assembly1_A-2  TM=7.750E-01  e=9.538E-20  Corynebacterium glutamicum
  1cg2-assembly1_C  TM=7.476E-01  e=1.691E-19  Pseudomonas sp. RS-16
  6xj5-assembly4_G  TM=7.219E-01  e=1.508E-19  Pseudomonas sp. RS-16
  6xj5-assembly3_F  TM=7.211E-01  e=2.007E-19  Pseudomonas sp. RS-16

pLDDT: mean 89.42, std 13.33, range [24.89, 98.88]

Foldseek 3Di:
DDPVVVVVVVVVVVVVVVVVLVVLLVVLLPDAADFFDAFDDFFDDDLVLLLVLLLLLLLQQQAFDPPDPQRTPDPPSLVVSVVSLCVSQVLQPVQWDWFQFFPPSSKIKTKQDAPAPVAAEEEEEAESHFHDDDPPCQVVFPDGQRRQDDDPQWGWHTQQVRHSLLVSLLSLLVSSCVVVPVRHFNHMYMYIYFSHFVPPCVGGLLRVLVVCVVVVHFHQEYEAAFWEKAQQDDPPLAGQGIATEKEQWEWWKWKKKKKAFAPKDWQVDDDPPQNFPVSLVVLLVVLCVVQDFDFAQDPPNLQQLLLSLNRGPSSCNSLSVPSHVVPCVPSVVVLSCCQCPPDDPVSNLQGGWDWAWDDWDFDDDPGMGTRMIMTMIMIIHAAPAFPVVVLVSSVVSCVSSVRVVMDMDIPPVNTDHIAHGADCPFLLNVQLVSLQQNQPDDTPPCRRDGHRYGYGYRHHDGSVRSNQVRHDRGYIHYQYFYDHVVVPLVVLRSDHGNIGRSVSSSSRSRSSSSSCNSSSHDSVDVVDDDPPDPPPD/DDPVVVVVVVVVVVVVVVVVLVVLLVVLLPDAADFFDAFDDFFDDDLVLLLVLLLLLLLQQQAFDPPDPQRTPDPPSLVVSVVSLCVSQVLQPVQWDWFQWFPPSSKIKTKQDAPAPVAAEEEEEAESHFHDDDPPCQVVFPAGQRRQDDDPQWGWHTQQVRHSLLVSLLSLLVSSCVVVPVRHFNHMYMYIYFSHFVPPCVGGLLRVLVVCVVVVHFHQEYEAAFWEKAQQDDPPLAGQGIATEKEQWEWWKWKKKKKAFAPKDWQVDDDPPQNFPVSLVVLLVVLCVVQDFDFADDPPNLQQLLLSLNRGPSSCNSLSVPCHVVPCVPSVVVLSCCQCPPDDPVSNLQGGWDWAWDDWDFDDDPGMGTRMIMTMIMIIHAAPAFPVVVLVSSVVSCVSSVRVVMDMDIPPVNTDHIAHGADCPFLLNVQLQSLQQNQPDDTPPCRRDGHRYGYGYRHHDGSVSSNQVRHPRGYIHYQYFYDHVVVPLVVLRSDHGNIGRSVSSSSRSRSSSSSCNSSSHDSVDVVDDDPPDPPPD

Secondary structure (DSSP, 8-state):
--HHHHHHHHHHHHHHHHHHHHHHHHHHTT-PPPPPPPP-PPPP--HHHHHHHHHHHHTS--BB-TTSTTSBS-HHHHHHHHHHHHHH-HHHHHHSEEEEESGGG-EEEEEE--S-TTSPPEEEEEE--BPPPPTT-GGG-SS-TT---EETTEEESTTSSSSHHHHHHHHHHHHHHHHTT----SS-EEEEEES-GGGTSTTTHHHHHHHHHHTT--BSEEEESS--EETT-BTTTB-SS-EEEEEEEE--BEEEEEEEE---EETTS--SSS-SHHHHHHHHHHHHHHSPPPB---TTHHHHHHHHGGGS-GGGHHHHHT--TTT-HHHHHHHHHHIIIII-HHHHHHSB-EEEEEEEEE-SSTTEE-SEEEEEEEEE--TT--HHHHHHHHHHHHHHTT-TT-EEEE-GGG-BPPPPPPPTTSHHHHHHHHHHHHHSPPPTT-TT-PPPEEEEEESS--THHHHGGGBSS-EEE----EE-TTTTGGGGTTSTT-EEEHHHHHHHHHHHHHHHHHHTS-SSGGGS---------/--HHHHHHHHHHHHHHHHHHHHHHHHHHTT-PPPPPPPP-PPPP--HHHHHHHHHHHHTS--BB-TTSTTSBS-HHHHHHHHHHHHHH-HHHHHHSEEEEESGGG-EEEEEE--S-TTSPPEEEEEE--BPPPPTT-GGG-SS-TT---EETTEEESTTSSSSHHHHHHHHHHHHHHHHTT----SS-EEEEEES-GGGTSTTTHHHHHHHHHHTT--BSEEEESS--EETT-BTTTB-SS-EEEEEEEE--BEEEEEEEE---EETTS--SSS-SHHHHHHHHHHHHHHSPPPP---TTHHHHHHHHGGGS-GGGHHHHHT--TTT-HHHHHHHHHHIIIII-HHHHHHSS-EEEEEEEEE-SSTTEE-SEEEEEEEEE--TT--HHHHHHHHHHHHHHTT-TT-EEEE-GGG-BPPPPPPPTTSHHHHHHHHHHHHHSPPPTT-TT-PPPEEEEEESS--THHHHGGGBSS-EEE----EE-TTTTGGGGTTSTT-EEEHHHHHHHHHHHHHHHHHHTS-TTGGG----------